Protein 1PGJ (pdb70)

CATH classification: 3.40.50.720 (+2 more: 1.10.1040.10, 1.20.5.320)

Solvent-accessible surface area: 32936 Å² total; per-residue (Å²): 105,6,31,0,0,0,4,3,6,31,60,25,0,19,29,1,0,19,0,4,0,84,79,50,45,94,0,0,0,26,1,160,78,97,69,87,0,91,120,16,59,167,86,29,72,106,24,137,32,33,66,30,9,91,29,26,96,56,12,114,30,0,2,74,19,6,86,131,34,27,9,0,3,0,11,17,98,43,34,85,44,3,48,61,17,5,98,94,0,60,171,37,14,67,131,25,1,0,0,0,1,12,9,58,11,30,7,112,47,1,21,96,4,12,140,84,0,97,96,57,32,7,64,6,0,0,1,3,8,5,2,10,62,32,0,0,63,79,3,0,0,2,0,0,0,6,40,130,60,0,20,111,75,0,95,74,8,4,43,34,1,5,14,100,9,144,72,52,105,36,1,8,29,38,2,9,52,25,4,0,0,7,0,0,21,1,0,0,17,2,2,14,14,0,5,1,4,0,2,0,0,1,3,10,0,0,50,41,2,34,2,62,2,46,59,1,0,38,0,5,68,40,3,66,89,107,73,41,5,102,23,15,3,0,32,0,0,18,19,0,1,98,10,99,18,203,107,56,37,44,1,0,75,30,0,42,1,75,2,21,62,151,11,13,2,32,63,0,0,21,13,1,2,86,41,18,3,2,1,0,0,2,1,2,2,8,0,0,14,13,0,0,98,41,20,108,23,0,87,38,0,18,84,72,1,89,52,8,15,134,15,85,29,73,109,4,216,59,71,46,32,67,0,86,28,2,99,48,0,32,37,0,0,13,5,0,10,2,0,0,13,0,0,0,1,15,0,2,36,42,0,29,136,90,72,119,20,62,21,80,14,29,32,1,0,3,6,0,42,17,3,0,6,1,23,19,80,8,0,112,35,0,5,93,16,0,91,189,88,64,127,28,28,0,0,1,9,48,6,53,98,73,0,90,87,3,4,58,48,0,4,48,1,8,10,43,0,18,18,78,6,84,19,3,7,0,0,0,12,4,0,12,14,1,0,10,0,1,5,23,59,54,6,74,0,0,11,4,2,6,0,0,30,0,15,20,17,66,66,8,4,60,25,84,78,141,137,45,177,40,53,47,146,40,92,127,50,98,115,29,43,1,0,0,6,5,10,28,70,55,0,23,25,1,0,17,0,4,0,78,82,47,41,82,0,0,0,24,9,195,73,100,69,74,0,94,87,12,53,143,72,40,72,112,22,136,26,25,78,26,14,113,16,13,126,48,11,119,20,0,4,69,24,3,128,129,43,12,19,0,2,0,14,33,122,52,37,85,46,1,50,54,12,14,105,94,0,103,181,35,13,98,194,26,3,0,0,0,1,8,13,67,10,32,7,98,55,3,19,92,12,9,121,106,5,88,98,43,34,12,55,4,0,0,2,6,9,4,3,6,67,33,0,0,60,96,5,0,0,3,0,0,0,8,38,129,54,0,21,97,74,2,86,65,9,2,44,36,2,2,15,111,9,136,91,47,108,36,0,10,28,41,1,13,59,20,3,0,0,7,0,0,14,3,0,0,21,2,1,10,15,0,6,0,4,0,4,0,0,1,5,8,0,0,48,44,2,33,1,65,3,50,54,2,0,43,0,8,72,37,3,74,89,104,52,40,7,95,24,13,5,0,30,0,1,17,16,0,1,98,11,92,21,208,98,55,34,44,0,0,87,40,1,40,2,69,2,26,58,145,12,12,1,35,63,0,0,20,15,0,0,83,40,20,3,3,0,0,0,1,1,2,1,9,0,0,13,16,0,0,99,47,17,100,22,0,90,37,0,17,86,71,1,88,45,10,11,122,20,90,36,69,105,10,197,58,68,46,38,90,0,88,29,2,100,48,2,20,17,0,0,10,3,0,10,1,0,0,10,0,0,0,1,14,0,0,44,38,0,31,126,82,63,123,19,71,24,83,15,24,30,0,0,3,6,0,32,16,2,0,4,1,28,20,73,9,1,97,29,0,5,89,16,1,82,171,76,69,132,19,29,0,1,1,12,51,9,47,104,68,0,105,80,2,5,61,36,0,3,51,2,7,11,32,0,19,10,69,5,76,23,3,7,2,0,0,11,3,0,8,11,2,1,6,0,0,6,26,61,55,5,58,0,0,6,3,3,5,0,0,22,0,14,17,15,60,55,7,3,41,28,77,89,111,142,51,128,39,54,61,148,45,89,134,50,102

Sequence (956 aa):
SMDVGVVGLGVMGANLALNIAEKGFKVAVFNRTYSKSEEFMKANASAPFAGNLKAFETMEAFAASLKKPRKALILVQAGAATDSTIEQLKKVFEKGDILVDTGNAHFKDQGRRAQQLEAAGLRFLGMGISGGEEGARKGPAFFPGGTLSVWEEIRPIVEAAAAKADDGRPCVTMNGSGGAGSCVKMYHNSGEYAILQIWGEVFDILRAMGLNNDEVAAVLEDWKSKNFLKSYMLDISIAAARAKDKDGSYLTEHVMDRIGSKGTGLWSAQEALEIGVPAPSLNMAVVSRQFTMYKTERQANASNAPGITQSPGYTLKNKSPSGPEIKQLYDSVCIAIISCYAQMFQCLREMDKVHNFGLNLPATIATFRAGCILQGYLLKPMTEAFEKNPNISNLMCAFQTEIRAGLQNYRDMVALITSKLEVSIPVLSASLNYVTAMFTPTLKYGQLVSLQRDVFGRHGYERVDKDGRESFQWPELQSMDVGVVGLGVMGANLALNIAEKGFKVAVFNRTYSKSEEFMKANASAPFAGNLKAFETMEAFAASLKKPRKALILVQAGAATDSTIEQLKKVFEKGDILVDTGNAHFKDQGRRAQQLEAAGLRFLGMGISGGEEGARKGPAFFPGGTLSVWEEIRPIVEAAAAKADDGRPCVTMNGSGGAGSCVKMYHNSGEYAILQIWGEVFDILRAMGLNNDEVAAVLEDWKSKNFLKSYMLDISIAAARAKDKDGSYLTEHVMDRIGSKGTGLWSAQEALEIGVPAPSLNMAVVSRQFTMYKTERQANASNAPGITQSPGYTLKNKSPSGPEIKQLYDSVCIAIISCYAQMFQCLREMDKVHNFGLNLPATIATFRAGCILQGYLLKPMTEAFEKNPNISNLMCAFQTEIRAGLQNYRDMVALITSKLEVSIPVLSASLNYVTAMFTPTLKYGQLVSLQRDVFGRHGYERVDKDGRESFQWPELQ

InterPro domains:
  IPR006113 6-phosphogluconate dehydrogenase, decarboxylating [PIRSF000109] (3-475)
  IPR006113 6-phosphogluconate dehydrogenase, decarboxylating [TIGR00873] (4-473)
  IPR006114 6-phosphogluconate dehydrogenase, C-terminal [PF00393] (182-475)
  IPR006114 6-phosphogluconate dehydrogenase, C-terminal [SM01350] (182-476)
  IPR006115 6-phosphogluconate dehydrogenase, NADP-binding [PF03446] (4-174)
  IPR006183 6-phosphogluconate dehydrogenase [PR00076] (3-26)
  IPR006183 6-phosphogluconate dehydrogenase [PR00076] (69-98)
  IPR006183 6-phosphogluconate dehydrogenase [PR00076] (122-147)
  IPR006183 6-phosphogluconate dehydrogenase [PR00076] (171-199)
  IPR006183 6-phosphogluconate dehydrogenase [PR00076] (252-279)
  IPR006183 6-phosphogluconate dehydrogenase [PR00076] (365-387)
  IPR006183 6-phosphogluconate dehydrogenase [PTHR11811] (3-477)
  IPR006184 6-phosphogluconate-binding site [PS00461] (256-268)
  IPR008927 6-phosphogluconate dehydrogenase-like, C-terminal domain superfamily [SSF48179] (180-477)
  IPR013328 6-phosphogluconate dehydrogenase, domain 2 [G3DSA:1.10.1040.10] (188-445)
  IPR036291 NAD(P)-binding domain superfamily [SSF51735] (2-177)

Nearest PDB structures (foldseek):
  1pgj-assembly1_B  TM=1.001E+00  e=1.246E-77  Trypanosoma brucei
  8c79-assembly1_B  TM=9.923E-01  e=5.816E-63  Leishmania donovani
  6fqy-assembly1_B  TM=9.469E-01  e=2.218E-35  Plasmodium falciparum 3D7
  6xeq-assembly1_D  TM=8.151E-01  e=5.869E-15  Gluconobacter oxydans
  6xeq-assembly1_B  TM=8.117E-01  e=4.795E-15  Gluconobacter oxydans

Radius of gyration: 29.8 Å; Cα contacts (8 Å, |Δi|>4): 1926; chains: 2; bounding box: 83×83×63 Å

B-factor: mean 26.53, std 13.76, range [2.0, 79.28]

Secondary structure (DSSP, 8-state):
-BSEEEE--SHHHHHHHHHHHHTT--EEEE-SSHHHHHHHHHHTTTSTTGGGEEE-S-HHHHHHHBPSSPEEEE----SHHHHHHHHHHHHH--TT-EEEE-----HHHHHHHHHHHHTTT-EEEEEEEESHHHHHHH--EEEEEE-HHHHHHHHHHHHHHS-B-TTS-BS-----STTHHHHHHHHHHHHHHHHHHHHHHHHHHHHHTT--HHHHHHHHHHHHHTSTT-BHHHHHHHHHHH-B-TTSSBGGGGB-------SHHHHHHHHHHHHT---HHHHHHHHHHHHHHTHHHHHHHHHHSTTTT-------S--STTSHHHHHHHHHHHHHHHHHHHHHHHHHHHHHHHH-----HHHHHHTTSSSSTT-BTTHHHHHHHHHH-TT-S-TTGGGHHHHHHHHHHHHHHHHHHHHH-----HHHHHHHHHHHHHT-S--THHHHHHHHHHHHH---EEBSSSSSEE---PPP--/-BSEEEE--SHHHHHHHHHHHHTT--EEEE-SSHHHHHHHHHHTTTSTTGGGEEE-S-HHHHHHHBPSSPEEEE-S-TTHHHHHHHHHHHHH--TT-EEEE-S---HHHHHHHHHHHHTTT-EEEEEEEESHHHHHHH--EEEEEE-HHHHHHHHHHHHHHS-B-TTS-BS-----STTHHHHHHHHHHHHHHHHHHHHHHHHHHHHHTT--HHHHHHHHHHHHHT-TT-BHHHHHHHHHHH-B-TTSSBGGGGB-------SHHHHHHHHHHHHT---HHHHHHHHHHHHHHTHHHHHHHHHHSTTTT-------S--STT-HHHHHHHHHHHHHHHHHHHHHHHHHHHHHHHHT----HHHHHHTTSSSSTT-BTTHHHHHHHHHH-TT-S-GGGGGHHHHHHHHHHHHHHHHHHHHH-----HHHHHHHHHHHHHT-S--THHHHHHHHHHHHH---EEBSSSSSEE--------

Organism: Trypanosoma brucei brucei (NCBI:txid5702)

Foldseek 3Di:
DFAAEEEADDLQRLLLVLLLLVLPGQYEYYYPPLVVVVVSCVVCVPPPRSVSYHYDDALLVSCVVHDPQYHYEYPHADDVVSVVVVVSNLVSHDQAHEYEYLHQDDLVVQLVVQVVVVVSRYHYKYKHWFQTNVLSNQAAAMFIAADPVVCVSCVVSNQSRHDAFPVRGGLYDYFFHRSSRSLLNLLLVLLVLLLLLLLVQLVVLLVLQPDALVLSLQLLVVLCVVALFPALSSVVSSVQSVDADPVGHRPVVVDQQADDDDPSLVVLLVVCVVLPPDQQSSNLSVVVNVVRNVVVVVVVVCVVPPCPLDAQGHHDPDSHSPDPLNVLSSLLSSQLSQLSVFSSVVSSVSVCVVVVRVGDVLSNLVSQQDNHRNHGDVSVVQSVVCVVPVVDPISCVSVVPSCVVNLVSNVVNVVCCVRGGSDDRSSSVSSNCSVVVVVDPDDVVCVVVQLVCCVPVVPFHADPPDGDGDGDDDDDDD/DFAAEEEDCDLQRLQLQLLQLVLPGQYEYEYDPLVVVVVSCVVCVVPPRSVSYHYDDAVLVSLVPYDPLYEYEYADEDDPVVVVVVVRNLVNHDAAHEYEYAHQDDLVVQLVVQVVVVVSRYGYKDKYWFQTSVLSNQAAAIQIAADVVVCVVCVVSNQSSHDAFDVRGGLYDHFFHGSSSSLLVLLVVLLVLLLLLLLVVLVVVLVLQPDALVLVLQLLVVLVVVALFPAPSSVVSSVQSPDADPVGHRPVVVDQQADDDDPSLVVLLVVCVVLPPDQQSSNLSVVVNVVRNVVVVVVVVCVVPPCPLPFQTHHDPDSHSVGPLVVLSSLLSSLLSQLSVQSSLVSSVSVCVVVVRVGDVLSNLQSQCDRHRGHGDVSVLLSVQCVVPVVDPISVVSVVPSCVVSLVSNVVSVVVCVRGNSDDRSSSVSSNCSVVVVVDPDDVVCVVVQLVCCVPVVPFHADPPDGDTHGDDDDDDD

Structure (mmCIF, N/CA/C/O backbone):
data_1PGJ
#
_entry.id   1PGJ
#
_cell.length_a   135.130
_cell.length_b   135.130
_cell.length_c   116.740
_cell.angle_alpha   90.00
_cell.angle_beta   90.00
_cell.angle_gamma   120.00
#
_symmetry.space_group_name_H-M   'P 31 2 1'
#
loop_
_entity.id
_entity.type
_entity.pdbx_description
1 polymer '6-PHOSPHOGLUCONATE DEHYDROGENASE'
2 non-polymer 'SULFATE ION'
3 water water
#
loop_
_atom_site.group_PDB
_atom_site.id
_atom_site.type_symbol
_atom_site.label_atom_id
_atom_site.label_alt_id
_atom_site.label_comp_id
_atom_site.label_asym_id
_atom_site.label_entity_id
_atom_site.label_seq_id
_atom_site.pdbx_PDB_ins_code
_atom_site.Cartn_x
_atom_site.Cartn_y
_atom_site.Cartn_z
_atom_site.occupancy
_atom_site.B_iso_or_equiv
_atom_site.auth_seq_id
_atom_site.auth_comp_id
_atom_site.auth_asym_id
_atom_site.auth_atom_id
_atom_site.pdbx_PDB_model_num
ATOM 1 N N . SER A 1 1 ? 38.999 24.144 69.245 1.00 44.65 1 SER A N 1
ATOM 2 C CA . SER A 1 1 ? 38.338 23.025 68.497 1.00 45.50 1 SER A CA 1
ATOM 3 C C . SER A 1 1 ? 39.348 21.934 68.129 1.00 44.57 1 SER A C 1
ATOM 4 O O . SER A 1 1 ? 40.352 22.201 67.448 1.00 44.03 1 SER A O 1
ATOM 7 N N . MET A 1 2 ? 39.094 20.725 68.628 1.00 39.86 2 MET A N 1
ATOM 8 C CA . MET A 1 2 ? 39.953 19.565 68.393 1.00 37.58 2 MET A CA 1
ATOM 9 C C . MET A 1 2 ? 39.887 19.027 66.961 1.00 35.92 2 MET A C 1
ATOM 10 O O . MET A 1 2 ? 38.802 18.956 66.360 1.00 32.79 2 MET A O 1
ATOM 15 N N . ASP A 1 3 ? 41.050 18.665 66.416 1.00 33.40 3 ASP A N 1
ATOM 16 C CA . ASP A 1 3 ? 41.136 18.142 65.040 1.00 32.86 3 ASP A CA 1
ATOM 17 C C . ASP A 1 3 ? 40.600 16.713 64.935 1.00 28.79 3 ASP A C 1
ATOM 18 O O . ASP A 1 3 ? 39.965 16.348 63.938 1.00 17.84 3 ASP A O 1
ATOM 23 N N . VAL A 1 4 ? 40.856 15.932 65.990 1.00 26.64 4 VAL A N 1
ATOM 24 C CA . VAL A 1 4 ? 40.436 14.538 66.051 1.00 24.84 4 VAL A CA 1
ATOM 25 C C . VAL A 1 4 ? 40.186 14.103 67.504 1.00 20.97 4 VAL A C 1
ATOM 26 O O . VAL A 1 4 ? 40.727 14.688 68.432 1.00 16.31 4 VAL A O 1
ATOM 30 N N . GLY A 1 5 ? 39.327 13.102 67.663 1.00 20.86 5 GLY A N 1
ATOM 31 C CA . GLY A 1 5 ? 39.008 12.542 68.958 1.00 19.86 5 GLY A CA 1
ATOM 32 C C . GLY A 1 5 ? 39.443 11.081 68.985 1.00 22.31 5 GLY A C 1
ATOM 33 O O . GLY A 1 5 ? 39.296 10.347 68.011 1.00 19.80 5 GLY A O 1
ATOM 34 N N . VAL A 1 6 ? 40.000 10.635 70.092 1.00 23.62 6 VAL A N 1
ATOM 35 C CA . VAL A 1 6 ? 40.437 9.262 70.160 1.00 29.23 6 VAL A CA 1
ATOM 36 C C . VAL A 1 6 ? 39.691 8.612 71.289 1.00 32.93 6 VAL A C 1
ATOM 37 O O . VAL A 1 6 ? 39.748 9.104 72.423 1.00 36.95 6 VAL A O 1
ATOM 41 N N . VAL A 1 7 ? 38.982 7.520 70.984 1.00 32.83 7 VAL A N 1
ATOM 42 C CA . VAL A 1 7 ? 38.201 6.804 72.000 1.00 29.32 7 VAL A CA 1
ATOM 43 C C . VAL A 1 7 ? 38.840 5.492 72.433 1.00 29.77 7 VAL A C 1
ATOM 44 O O . VAL A 1 7 ? 39.068 4.600 71.604 1.00 29.72 7 VAL A O 1
ATOM 48 N N . GLY A 1 8 ? 39.141 5.394 73.724 1.00 26.71 8 GLY A N 1
ATOM 49 C CA . GLY A 1 8 ? 39.737 4.181 74.267 1.00 36.94 8 GLY A CA 1
ATOM 50 C C . GLY A 1 8 ? 41.237 4.226 74.539 1.00 39.55 8 GLY A C 1
ATOM 51 O O . GLY A 1 8 ? 42.042 4.021 73.628 1.00 41.59 8 GLY A O 1
ATOM 52 N N . LEU A 1 9 ? 41.603 4.395 75.809 1.00 38.22 9 LEU A N 1
ATOM 53 C CA . LEU A 1 9 ? 42.996 4.493 76.223 1.00 37.55 9 LEU A CA 1
ATOM 54 C C . LEU A 1 9 ? 43.678 3.172 76.594 1.00 39.84 9 LEU A C 1
ATOM 55 O O . LEU A 1 9 ? 44.074 2.967 77.753 1.00 33.24 9 LEU A O 1
ATOM 60 N N . GLY A 1 10 ? 43.851 2.300 75.597 1.00 42.44 10 GLY A N 1
ATOM 61 C CA . GLY A 1 10 ? 44.494 1.013 75.832 1.00 43.75 10 GLY A CA 1
ATOM 62 C C . GLY A 1 10 ? 45.986 1.030 75.559 1.00 42.41 10 GLY A C 1
ATOM 63 O O . GLY A 1 10 ? 46.643 2.043 75.769 1.00 41.96 10 GLY A O 1
ATOM 64 N N . VAL A 1 11 ? 46.534 -0.107 75.136 1.00 44.12 11 VAL A N 1
ATOM 65 C CA . VAL A 1 11 ? 47.958 -0.180 74.792 1.00 43.09 11 VAL A CA 1
ATOM 66 C C . VAL A 1 11 ? 48.155 0.755 73.598 1.00 41.22 11 VAL A C 1
ATOM 67 O O . VAL A 1 11 ? 49.030 1.627 73.611 1.00 40.04 11 VAL A O 1
ATOM 71 N N . MET A 1 12 ? 47.283 0.590 72.600 1.00 35.83 12 MET A N 1
ATOM 72 C CA . MET A 1 12 ? 47.318 1.373 71.375 1.00 33.84 12 MET A CA 1
ATOM 73 C C . MET A 1 12 ? 46.734 2.785 71.523 1.00 31.80 12 MET A C 1
ATOM 74 O O . MET A 1 12 ? 47.416 3.780 71.281 1.00 36.24 12 MET A O 1
ATOM 79 N N . GLY A 1 13 ? 45.478 2.871 71.924 1.00 27.85 13 GLY A N 1
ATOM 80 C CA . GLY A 1 13 ? 44.836 4.162 72.063 1.00 28.18 13 GLY A CA 1
ATOM 81 C C . GLY A 1 13 ? 45.628 5.303 72.677 1.00 28.65 13 GLY A C 1
ATOM 82 O O . GLY A 1 13 ? 45.634 6.407 72.146 1.00 34.20 13 GLY A O 1
ATOM 83 N N . ALA A 1 14 ? 46.276 5.079 73.808 1.00 27.61 14 ALA A N 1
ATOM 84 C CA . ALA A 1 14 ? 47.037 6.162 74.416 1.00 28.93 14 ALA A CA 1
ATOM 85 C C . ALA A 1 14 ? 48.291 6.558 73.607 1.00 30.46 14 ALA A C 1
ATOM 86 O O . ALA A 1 14 ? 48.551 7.755 73.417 1.00 30.76 14 ALA A O 1
ATOM 88 N N . ASN A 1 15 ? 49.056 5.559 73.145 1.00 28.30 15 ASN A N 1
ATOM 89 C CA . ASN A 1 15 ? 50.277 5.787 72.390 1.00 27.72 15 ASN A CA 1
ATOM 90 C C . ASN A 1 15 ? 49.935 6.485 71.092 1.00 30.61 15 ASN A C 1
ATOM 91 O O . ASN A 1 15 ? 50.602 7.452 70.698 1.00 31.42 15 ASN A O 1
ATOM 96 N N . LEU A 1 16 ? 48.903 5.982 70.415 1.00 28.07 16 LEU A N 1
ATOM 97 C CA . LEU A 1 16 ? 48.472 6.568 69.155 1.00 24.62 16 LEU A CA 1
ATOM 98 C C . LEU A 1 16 ? 48.178 8.038 69.384 1.00 22.77 16 LEU A C 1
ATOM 99 O O . LEU A 1 16 ? 48.770 8.890 68.747 1.00 30.20 16 LEU A O 1
ATOM 104 N N . ALA A 1 17 ? 47.268 8.339 70.285 1.00 17.29 17 ALA A N 1
ATOM 105 C CA . ALA A 1 17 ? 46.943 9.724 70.579 1.00 24.62 17 ALA A CA 1
ATOM 106 C C . ALA A 1 17 ? 48.210 10.626 70.664 1.00 27.10 17 ALA A C 1
ATOM 107 O O . ALA A 1 17 ? 48.306 11.650 69.949 1.00 21.88 17 ALA A O 1
ATOM 109 N N . LEU A 1 18 ? 49.161 10.236 71.533 1.00 25.42 18 LEU A N 1
ATOM 110 C CA . LEU A 1 18 ? 50.436 10.955 71.727 1.00 22.32 18 LEU A CA 1
ATOM 111 C C . LEU A 1 18 ? 51.075 11.193 70.362 1.00 22.11 18 LEU A C 1
ATOM 112 O O . LEU A 1 18 ? 51.318 12.327 69.981 1.00 23.13 18 LEU A O 1
ATOM 117 N N . ASN A 1 19 ? 51.303 10.112 69.627 1.00 18.49 19 ASN A N 1
ATOM 118 C CA . ASN A 1 19 ? 51.865 10.149 68.282 1.00 17.42 19 ASN A CA 1
ATOM 119 C C . ASN A 1 19 ? 51.204 11.300 67.487 1.00 18.82 19 ASN A C 1
ATOM 120 O O . ASN A 1 19 ? 51.870 12.257 67.050 1.00 17.44 19 ASN A O 1
ATOM 125 N N . ILE A 1 20 ? 49.880 11.259 67.395 1.00 18.92 20 ILE A N 1
ATOM 126 C CA . ILE A 1 20 ? 49.144 12.278 66.663 1.00 17.97 20 ILE A CA 1
ATOM 127 C C . ILE A 1 20 ? 49.278 13.645 67.350 1.00 20.41 20 ILE A C 1
ATOM 128 O O . ILE A 1 20 ? 49.286 14.682 66.686 1.00 21.79 20 ILE A O 1
ATOM 133 N N . ALA A 1 21 ? 49.408 13.658 68.670 1.00 18.78 21 ALA A N 1
ATOM 134 C CA . ALA A 1 21 ? 49.555 14.925 69.372 1.00 20.03 21 ALA A CA 1
ATOM 135 C C . ALA A 1 21 ? 50.897 15.578 68.978 1.00 20.35 21 ALA A C 1
ATOM 136 O O . ALA A 1 21 ? 50.982 16.747 68.551 1.00 13.20 21 ALA A O 1
ATOM 138 N N . GLU A 1 22 ? 51.939 14.763 69.052 1.00 21.01 22 GLU A N 1
ATOM 139 C CA . GLU A 1 22 ? 53.296 15.174 68.750 1.00 18.26 22 GLU A CA 1
ATOM 140 C C . GLU A 1 22 ? 53.451 15.611 67.319 1.00 17.72 22 GLU A C 1
ATOM 141 O O . GLU A 1 22 ? 54.405 16.318 66.987 1.00 16.51 22 GLU A O 1
ATOM 147 N N . LYS A 1 23 ? 52.562 15.112 66.464 1.00 19.81 23 LYS A N 1
ATOM 148 C CA . LYS A 1 23 ? 52.575 15.471 65.049 1.00 24.22 23 LYS A CA 1
ATOM 149 C C . LYS A 1 23 ? 51.933 16.857 64.906 1.00 26.15 23 LYS A C 1
ATOM 150 O O . LYS A 1 23 ? 51.861 17.427 63.812 1.00 21.30 23 LYS A O 1
ATOM 156 N N . GLY A 1 24 ? 51.457 17.381 66.034 1.00 30.17 24 GLY A N 1
ATOM 157 C CA . GLY A 1 24 ? 50.866 18.705 66.053 1.00 34.34 24 GLY A CA 1
ATOM 158 C C . GLY A 1 24 ? 49.360 18.895 65.989 1.00 34.07 24 GLY A C 1
ATOM 159 O O . GLY A 1 24 ? 48.913 20.044 65.963 1.00 37.35 24 GLY A O 1
ATOM 160 N N . PHE A 1 25 ? 48.574 17.819 65.983 1.00 30.98 25 PHE A N 1
ATOM 161 C CA . PHE A 1 25 ? 47.117 17.963 65.924 1.00 26.18 25 PHE A CA 1
ATOM 162 C C . PHE A 1 25 ? 46.524 17.947 67.317 1.00 25.39 25 PHE A C 1
ATOM 163 O O . PHE A 1 25 ? 47.015 17.235 68.186 1.00 27.23 25 PHE A O 1
ATOM 171 N N . LYS A 1 26 ? 45.474 18.738 67.520 1.00 27.49 26 LYS A N 1
ATOM 172 C CA . LYS A 1 26 ? 44.776 18.805 68.803 1.00 27.28 26 LYS A CA 1
ATOM 173 C C . LYS A 1 26 ? 43.805 17.625 68.828 1.00 25.72 26 LYS A C 1
ATOM 174 O O . LYS A 1 26 ? 42.907 17.498 67.968 1.00 24.06 26 LYS A O 1
ATOM 180 N N . VAL A 1 27 ? 44.006 16.751 69.802 1.00 22.54 27 VAL A N 1
ATOM 181 C CA . VAL A 1 27 ? 43.207 15.561 69.914 1.00 24.50 27 VAL A CA 1
ATOM 182 C C . VAL A 1 27 ? 42.407 15.425 71.222 1.00 28.06 27 VAL A C 1
ATOM 183 O O . VAL A 1 27 ? 42.967 15.358 72.339 1.00 30.35 27 VAL A O 1
ATOM 187 N N . ALA A 1 28 ? 41.084 15.437 71.085 1.00 30.15 28 ALA A N 1
ATOM 188 C CA . ALA A 1 28 ? 40.190 15.238 72.226 1.00 32.69 28 ALA A CA 1
ATOM 189 C C . ALA A 1 28 ? 40.343 13.752 72.586 1.00 34.23 28 ALA A C 1
ATOM 190 O O . ALA A 1 28 ? 40.472 12.903 71.704 1.00 38.19 28 ALA A O 1
ATOM 192 N N . VAL A 1 29 ? 40.367 13.414 73.859 1.00 37.45 29 VAL A N 1
ATOM 193 C CA . VAL A 1 29 ? 40.521 12.010 74.195 1.00 40.72 29 VAL A CA 1
ATOM 194 C C . VAL A 1 29 ? 39.334 11.556 75.036 1.00 41.97 29 VAL A C 1
ATOM 195 O O . VAL A 1 29 ? 38.659 12.392 75.638 1.00 41.10 29 VAL A O 1
ATOM 199 N N . PHE A 1 30 ? 39.033 10.258 75.019 1.00 40.76 30 PHE A N 1
ATOM 200 C CA . PHE A 1 30 ? 37.919 9.740 75.800 1.00 41.66 30 PHE A CA 1
ATOM 201 C C . PHE A 1 30 ? 38.029 8.264 76.129 1.00 43.17 30 PHE A C 1
ATOM 202 O O . PHE A 1 30 ? 38.307 7.436 75.261 1.00 45.48 30 PHE A O 1
ATOM 210 N N . ASN A 1 31 ? 37.773 7.955 77.396 1.00 44.06 31 ASN A N 1
ATOM 211 C CA . ASN A 1 31 ? 37.808 6.600 77.915 1.00 44.67 31 ASN A CA 1
ATOM 212 C C . ASN A 1 31 ? 36.520 6.319 78.694 1.00 48.29 31 ASN A C 1
ATOM 213 O O . ASN A 1 31 ? 35.813 7.258 79.095 1.00 48.64 31 ASN A O 1
ATOM 218 N N . ARG A 1 32 ? 36.213 5.028 78.854 1.00 49.66 32 ARG A N 1
ATOM 219 C CA . ARG A 1 32 ? 35.028 4.541 79.577 1.00 54.03 32 ARG A CA 1
ATOM 220 C C . ARG A 1 32 ? 35.124 4.975 81.060 1.00 55.70 32 ARG A C 1
ATOM 221 O O . ARG A 1 32 ? 34.241 5.648 81.624 1.00 54.12 32 ARG A O 1
ATOM 229 N N . THR A 1 33 ? 36.202 4.538 81.692 1.00 56.36 33 THR A N 1
ATOM 230 C CA . THR A 1 33 ? 36.475 4.873 83.071 1.00 54.89 33 THR A CA 1
ATOM 231 C C . THR A 1 33 ? 37.268 6.201 83.011 1.00 53.36 33 THR A C 1
ATOM 232 O O . THR A 1 33 ? 38.452 6.213 82.665 1.00 52.16 33 THR A O 1
ATOM 236 N N . TYR A 1 34 ? 36.594 7.320 83.249 1.00 51.53 34 TYR A N 1
ATOM 237 C CA . TYR A 1 34 ? 37.241 8.636 83.232 1.00 51.46 34 TYR A CA 1
ATOM 238 C C . TYR A 1 34 ? 38.546 8.658 84.036 1.00 52.22 34 TYR A C 1
ATOM 239 O O . TYR A 1 34 ? 39.482 9.366 83.674 1.00 51.82 34 TYR A O 1
ATOM 248 N N . SER A 1 35 ? 38.591 7.895 85.130 1.00 52.69 35 SER A N 1
ATOM 249 C CA . SER A 1 35 ? 39.777 7.797 85.983 1.00 51.65 35 SER A CA 1
ATOM 250 C C . SER A 1 35 ? 41.035 7.568 85.151 1.00 52.55 35 SER A C 1
ATOM 251 O O . SER A 1 35 ? 42.025 8.282 85.307 1.00 55.21 35 SER A O 1
ATOM 254 N N . LYS A 1 36 ? 40.985 6.580 84.258 1.00 52.03 36 LYS A N 1
ATOM 255 C CA . LYS A 1 36 ? 42.116 6.253 83.388 1.00 51.86 36 LYS A CA 1
ATOM 256 C C . LYS A 1 36 ? 42.561 7.495 82.614 1.00 50.89 36 LYS A C 1
ATOM 257 O O . LYS A 1 36 ? 43.756 7.754 82.500 1.00 49.29 36 LYS A O 1
ATOM 263 N N . SER A 1 37 ? 41.598 8.276 82.122 1.00 49.94 37 SER A N 1
ATOM 264 C CA . SER A 1 37 ? 41.908 9.495 81.391 1.00 51.09 37 SER A CA 1
ATOM 265 C C . SER A 1 37 ? 42.814 10.365 82.262 1.00 54.23 37 SER A C 1
ATOM 266 O O . SER A 1 37 ? 43.768 10.981 81.759 1.00 56.96 37 SER A O 1
ATOM 269 N N . GLU A 1 38 ? 42.522 10.391 83.568 1.00 56.40 38 GLU A N 1
ATOM 270 C CA . GLU A 1 38 ? 43.296 11.169 84.547 1.00 56.20 38 GLU A CA 1
ATOM 271 C C . GLU A 1 38 ? 44.725 10.630 84.582 1.00 54.41 38 GLU A C 1
ATOM 272 O O . GLU A 1 38 ? 45.672 11.354 84.261 1.00 53.17 38 GLU A O 1
ATOM 278 N N . GLU A 1 39 ? 44.872 9.354 84.940 1.00 53.79 39 GLU A N 1
ATOM 279 C CA . GLU A 1 39 ? 46.190 8.715 85.006 1.00 53.13 39 GLU A CA 1
ATOM 280 C C . GLU A 1 39 ? 46.959 9.004 83.707 1.00 49.85 39 GLU A C 1
ATOM 281 O O . GLU A 1 39 ? 48.156 9.301 83.735 1.00 50.98 39 GLU A O 1
ATOM 287 N N . PHE A 1 40 ? 46.242 8.968 82.586 1.00 45.11 40 PHE A N 1
ATOM 288 C CA . PHE A 1 40 ? 46.818 9.224 81.278 1.00 39.42 40 PHE A CA 1
ATOM 289 C C . PHE A 1 40 ? 47.373 10.645 81.213 1.00 36.79 40 PHE A C 1
ATOM 290 O O . PHE A 1 40 ? 48.562 10.830 80.967 1.00 34.79 40 PHE A O 1
ATOM 298 N N . MET A 1 41 ? 46.511 11.639 81.407 1.00 34.91 41 MET A N 1
ATOM 299 C CA . MET A 1 41 ? 46.925 13.031 81.390 1.00 37.11 41 MET A CA 1
ATOM 300 C C . MET A 1 41 ? 48.093 13.255 82.339 1.00 41.89 41 MET A C 1
ATOM 301 O O . MET A 1 41 ? 48.986 14.058 82.064 1.00 42.99 41 MET A O 1
ATOM 306 N N . LYS A 1 42 ? 48.088 12.516 83.444 1.00 45.08 42 LYS A N 1
ATOM 307 C CA . LYS A 1 42 ? 49.125 12.609 84.460 1.00 47.67 42 LYS A CA 1
ATOM 308 C C . LYS A 1 42 ? 50.477 12.248 83.877 1.00 47.42 42 LYS A C 1
ATOM 309 O O . LYS A 1 42 ? 51.317 13.122 83.674 1.00 49.60 42 LYS A O 1
ATOM 315 N N . ALA A 1 43 ? 50.673 10.975 83.550 1.00 47.21 43 ALA A N 1
ATOM 316 C CA . ALA A 1 43 ? 51.954 10.519 83.005 1.00 48.13 43 ALA A CA 1
ATOM 317 C C . ALA A 1 43 ? 52.453 11.343 81.808 1.00 48.38 43 ALA A C 1
ATOM 318 O O . ALA A 1 43 ? 53.639 11.312 81.485 1.00 49.38 43 ALA A O 1
ATOM 320 N N . ASN A 1 44 ? 51.564 12.116 81.191 1.00 47.59 44 ASN A N 1
ATOM 321 C CA . ASN A 1 44 ? 51.937 12.900 80.024 1.00 49.04 44 ASN A CA 1
ATOM 322 C C . ASN A 1 44 ? 51.730 14.394 80.210 1.00 49.02 44 ASN A C 1
ATOM 323 O O . ASN A 1 44 ? 51.696 15.157 79.244 1.00 49.23 44 ASN A O 1
ATOM 328 N N . ALA A 1 45 ? 51.620 14.816 81.460 1.00 49.45 45 ALA A N 1
ATOM 329 C CA . ALA A 1 45 ? 51.437 16.225 81.774 1.00 49.32 45 ALA A CA 1
ATOM 330 C C . ALA A 1 45 ? 52.620 17.058 81.267 1.00 50.21 45 ALA A C 1
ATOM 331 O O . ALA A 1 45 ? 52.428 18.119 80.655 1.00 49.32 45 ALA A O 1
ATOM 333 N N . SER A 1 46 ? 53.836 16.556 81.502 1.00 50.09 46 SER A N 1
ATOM 334 C CA . SER A 1 46 ? 55.069 17.250 81.112 1.00 49.42 46 SER A CA 1
ATOM 335 C C . SER A 1 46 ? 55.475 17.232 79.630 1.00 49.87 46 SER A C 1
ATOM 336 O O . SER A 1 46 ? 56.375 17.978 79.233 1.00 53.12 46 SER A O 1
ATOM 339 N N . ALA A 1 47 ? 54.878 16.359 78.821 1.00 46.72 47 ALA A N 1
ATOM 340 C CA . ALA A 1 47 ? 55.228 16.314 77.408 1.00 43.26 47 ALA A CA 1
ATOM 341 C C . ALA A 1 47 ? 55.150 17.723 76.829 1.00 42.77 47 ALA A C 1
ATOM 342 O O . ALA A 1 47 ? 54.357 18.543 77.278 1.00 43.28 47 ALA A O 1
ATOM 344 N N . PRO A 1 48 ? 56.027 18.038 75.869 1.00 41.83 48 PRO A N 1
ATOM 345 C CA . PRO A 1 48 ? 56.087 19.346 75.199 1.00 41.14 48 PRO A CA 1
ATOM 346 C C . PRO A 1 48 ? 54.815 19.688 74.426 1.00 39.40 48 PRO A C 1
ATOM 347 O O . PRO A 1 48 ? 54.558 20.852 74.129 1.00 39.89 48 PRO A O 1
ATOM 351 N N . PHE A 1 49 ? 54.043 18.667 74.063 1.00 38.09 49 PHE A N 1
ATOM 352 C CA . PHE A 1 49 ? 52.803 18.853 73.287 1.00 36.30 49 PHE A CA 1
ATOM 353 C C . PHE A 1 49 ? 51.515 18.585 74.095 1.00 33.14 49 PHE A C 1
ATOM 354 O O . PHE A 1 49 ? 50.427 18.432 73.518 1.00 31.54 49 PHE A O 1
ATOM 362 N N . ALA A 1 50 ? 51.635 18.593 75.421 1.00 28.63 50 ALA A N 1
ATOM 363 C CA . ALA A 1 50 ? 50.494 18.369 76.310 1.00 26.87 50 ALA A CA 1
ATOM 364 C C . ALA A 1 50 ? 49.383 19.412 76.139 1.00 23.90 50 ALA A C 1
ATOM 365 O O . ALA A 1 50 ? 48.318 19.294 76.729 1.00 25.14 50 ALA A O 1
ATOM 367 N N . GLY A 1 51 ? 49.647 20.438 75.344 1.00 20.96 51 GLY A N 1
ATOM 368 C CA . GLY A 1 51 ? 48.655 21.455 75.100 1.00 19.10 51 GLY A CA 1
ATOM 369 C C . GLY A 1 51 ? 47.710 21.008 74.013 1.00 20.88 51 GLY A C 1
ATOM 370 O O . GLY A 1 51 ? 46.667 21.618 73.816 1.00 21.45 51 GLY A O 1
ATOM 371 N N . ASN A 1 52 ? 48.081 19.967 73.272 1.00 28.29 52 ASN A N 1
ATOM 372 C CA . ASN A 1 52 ? 47.209 19.446 72.189 1.00 34.08 52 ASN A CA 1
ATOM 373 C C . ASN A 1 52 ? 46.367 18.295 72.705 1.00 36.90 52 ASN A C 1
ATOM 374 O O . ASN A 1 52 ? 45.647 17.665 71.931 1.00 39.81 52 ASN A O 1
ATOM 379 N N . LEU A 1 53 ? 46.485 18.014 74.001 1.00 38.58 53 LEU A N 1
ATOM 380 C CA . LEU A 1 53 ? 45.765 16.918 74.615 1.00 43.99 53 LEU A CA 1
ATOM 381 C C . LEU A 1 53 ? 44.620 17.336 75.538 1.00 49.99 53 LEU A C 1
ATOM 382 O O . LEU A 1 53 ? 44.826 17.622 76.739 1.00 49.61 53 LEU A O 1
ATOM 387 N N . LYS A 1 54 ? 43.410 17.362 74.974 1.00 52.11 54 LYS A N 1
ATOM 388 C CA . LYS A 1 54 ? 42.231 17.726 75.751 1.00 53.29 54 LYS A CA 1
ATOM 389 C C . LYS A 1 54 ? 41.459 16.480 76.197 1.00 52.33 54 LYS A C 1
ATOM 390 O O . LYS A 1 54 ? 40.926 15.743 75.359 1.00 48.84 54 LYS A O 1
ATOM 396 N N . ALA A 1 55 ? 41.504 16.192 77.504 1.00 51.79 55 ALA A N 1
ATOM 397 C CA . ALA A 1 55 ? 40.770 15.050 78.062 1.00 52.16 55 ALA A CA 1
ATOM 398 C C . ALA A 1 55 ? 39.315 15.430 78.382 1.00 51.60 55 ALA A C 1
ATOM 399 O O . ALA A 1 55 ? 39.000 16.590 78.688 1.00 50.48 55 ALA A O 1
ATOM 401 N N . PHE A 1 56 ? 38.425 14.452 78.257 1.00 50.51 56 PHE A N 1
ATOM 402 C CA . PHE A 1 56 ? 37.020 14.688 78.509 1.00 46.33 56 PHE A CA 1
ATOM 403 C C . PHE A 1 56 ? 36.310 13.714 79.418 1.00 43.76 56 PHE A C 1
ATOM 404 O O . PHE A 1 56 ? 36.722 12.584 79.674 1.00 39.38 56 PHE A O 1
ATOM 412 N N . GLU A 1 57 ? 35.182 14.222 79.859 1.00 46.01 57 GLU A N 1
ATOM 413 C CA . GLU A 1 57 ? 34.288 13.626 80.807 1.00 46.60 57 GLU A CA 1
ATOM 414 C C . GLU A 1 57 ? 33.049 12.871 80.256 1.00 44.53 57 GLU A C 1
ATOM 415 O O . GLU A 1 57 ? 32.820 11.700 80.555 1.00 40.98 57 GLU A O 1
ATOM 421 N N . THR A 1 58 ? 32.276 13.583 79.445 1.00 42.27 58 THR A N 1
ATOM 422 C CA . THR A 1 58 ? 31.043 13.118 78.873 1.00 42.66 58 THR A CA 1
ATOM 423 C C . THR A 1 58 ? 31.197 13.100 77.380 1.00 46.41 58 THR A C 1
ATOM 424 O O . THR A 1 58 ? 31.772 14.029 76.803 1.00 49.34 58 THR A O 1
ATOM 428 N N . MET A 1 59 ? 30.581 12.104 76.756 1.00 47.14 59 MET A N 1
ATOM 429 C CA . MET A 1 59 ? 30.605 11.954 75.311 1.00 46.11 59 MET A CA 1
ATOM 430 C C . MET A 1 59 ? 30.098 13.222 74.650 1.00 46.76 59 MET A C 1
ATOM 431 O O . MET A 1 59 ? 30.716 13.746 73.728 1.00 49.13 59 MET A O 1
ATOM 436 N N . GLU A 1 60 ? 28.986 13.730 75.161 1.00 49.58 60 GLU A N 1
ATOM 437 C CA . GLU A 1 60 ? 28.357 14.933 74.627 1.00 50.89 60 GLU A CA 1
ATOM 438 C C . GLU A 1 60 ? 29.258 16.172 74.631 1.00 49.15 60 GLU A C 1
ATOM 439 O O . GLU A 1 60 ? 29.089 17.059 73.798 1.00 51.01 60 GLU A O 1
ATOM 445 N N . ALA A 1 61 ? 30.222 16.221 75.548 1.00 49.07 61 ALA A N 1
ATOM 446 C CA . ALA A 1 61 ? 31.148 17.359 75.637 1.00 47.33 61 ALA A CA 1
ATOM 447 C C . ALA A 1 61 ? 32.285 17.121 74.642 1.00 45.44 61 ALA A C 1
ATOM 448 O O . ALA A 1 61 ? 32.754 18.046 73.953 1.00 45.30 61 ALA A O 1
ATOM 450 N N . PHE A 1 62 ? 32.714 15.858 74.609 1.00 41.24 62 PHE A N 1
ATOM 451 C CA . PHE A 1 62 ? 33.766 15.338 73.754 1.00 37.88 62 PHE A CA 1
ATOM 452 C C . PHE A 1 62 ? 33.361 15.548 72.276 1.00 39.49 62 PHE A C 1
ATOM 453 O O . PHE A 1 62 ? 34.159 15.980 71.427 1.00 38.05 62 PHE A O 1
ATOM 461 N N . ALA A 1 63 ? 32.089 15.320 71.991 1.00 37.85 63 ALA A N 1
ATOM 462 C CA . ALA A 1 63 ? 31.599 15.452 70.632 1.00 38.59 63 ALA A CA 1
ATOM 463 C C . ALA A 1 63 ? 31.532 16.871 70.140 1.00 36.58 63 ALA A C 1
ATOM 464 O O . ALA A 1 63 ? 31.602 17.113 68.939 1.00 37.33 63 ALA A O 1
ATOM 466 N N . ALA A 1 64 ? 31.382 17.818 71.050 1.00 37.05 64 ALA A N 1
ATOM 467 C CA . ALA A 1 64 ? 31.268 19.202 70.615 1.00 40.27 64 ALA A CA 1
ATOM 468 C C . ALA A 1 64 ? 32.605 19.854 70.334 1.00 39.87 64 ALA A C 1
ATOM 469 O O . ALA A 1 64 ? 32.679 20.801 69.545 1.00 35.45 64 ALA A O 1
ATOM 471 N N . SER A 1 65 ? 33.661 19.319 70.945 1.00 40.39 65 SER A N 1
ATOM 472 C CA . SER A 1 65 ? 35.000 19.870 70.750 1.00 40.15 65 SER A CA 1
ATOM 473 C C . SER A 1 65 ? 35.592 19.640 69.348 1.00 38.90 65 SER A C 1
ATOM 474 O O . SER A 1 65 ? 36.453 20.405 68.896 1.00 38.63 65 SER A O 1
ATOM 477 N N . LEU A 1 66 ? 35.113 18.608 68.659 1.00 40.79 66 LEU A N 1
ATOM 478 C CA . LEU A 1 66 ? 35.614 18.248 67.332 1.00 41.98 66 LEU A CA 1
ATOM 479 C C . LEU A 1 66 ? 35.068 19.106 66.186 1.00 41.24 66 LEU A C 1
ATOM 480 O O . LEU A 1 66 ? 33.886 19.435 66.134 1.00 42.38 66 LEU A O 1
ATOM 485 N N . LYS A 1 67 ? 35.957 19.523 65.297 1.00 41.73 67 LYS A N 1
ATOM 486 C CA . LYS A 1 67 ? 35.552 20.321 64.145 1.00 41.95 67 LYS A CA 1
ATOM 487 C C . LYS A 1 67 ? 34.669 19.470 63.235 1.00 38.47 67 LYS A C 1
ATOM 488 O O . LYS A 1 67 ? 35.038 18.375 62.827 1.00 35.32 67 LYS A O 1
ATOM 494 N N . LYS A 1 68 ? 33.458 19.947 63.000 1.00 40.36 68 LYS A N 1
ATOM 495 C CA . LYS A 1 68 ? 32.507 19.264 62.134 1.00 40.31 68 LYS A CA 1
ATOM 496 C C . LYS A 1 68 ? 33.277 19.125 60.805 1.00 39.19 68 LYS A C 1
ATOM 497 O O . LYS A 1 68 ? 33.883 20.088 60.347 1.00 44.16 68 LYS A O 1
ATOM 503 N N . PRO A 1 69 ? 33.336 17.919 60.226 1.00 37.40 69 PRO A N 1
ATOM 504 C CA . PRO A 1 69 ? 32.742 16.674 60.710 1.00 34.57 69 PRO A CA 1
ATOM 505 C C . PRO A 1 69 ? 33.617 16.092 61.790 1.00 28.10 69 PRO A C 1
ATOM 506 O O . PRO A 1 69 ? 34.841 16.105 61.693 1.00 23.94 69 PRO A O 1
ATOM 510 N N . ARG A 1 70 ? 33.002 15.572 62.824 1.00 24.07 70 ARG A N 1
ATOM 511 C CA . ARG A 1 70 ? 33.825 14.970 63.837 1.00 27.53 70 ARG A CA 1
ATOM 512 C C . ARG A 1 70 ? 34.526 13.764 63.185 1.00 23.65 70 ARG A C 1
ATOM 513 O O . ARG A 1 70 ? 34.153 13.294 62.107 1.00 19.42 70 ARG A O 1
ATOM 521 N N . LYS A 1 71 ? 35.538 13.271 63.875 1.00 21.45 71 LYS A N 1
ATOM 522 C CA . LYS A 1 71 ? 36.340 12.157 63.439 1.00 15.07 71 LYS A CA 1
ATOM 523 C C . LYS A 1 71 ? 36.686 11.441 64.729 1.00 15.92 71 LYS A C 1
ATOM 524 O O . LYS A 1 71 ? 37.318 12.018 65.618 1.00 12.64 71 LYS A O 1
ATOM 530 N N . ALA A 1 72 ? 36.220 10.213 64.881 1.00 17.74 72 ALA A N 1
ATOM 531 C CA . ALA A 1 72 ? 36.566 9.474 66.085 1.00 23.42 72 ALA A CA 1
ATOM 532 C C . ALA A 1 72 ? 37.149 8.083 65.809 1.00 24.35 72 ALA A C 1
ATOM 533 O O . ALA A 1 72 ? 36.501 7.222 65.190 1.00 27.72 72 ALA A O 1
ATOM 535 N N . LEU A 1 73 ? 38.399 7.889 66.225 1.00 24.08 73 LEU A N 1
ATOM 536 C CA . LEU A 1 73 ? 39.042 6.597 66.063 1.00 23.29 73 LEU A CA 1
ATOM 537 C C . LEU A 1 73 ? 38.596 5.786 67.268 1.00 21.73 73 LEU A C 1
ATOM 538 O O . LEU A 1 73 ? 38.846 6.163 68.434 1.00 23.29 73 LEU A O 1
ATOM 543 N N . ILE A 1 74 ? 37.877 4.712 67.004 1.00 17.88 74 ILE A N 1
ATOM 544 C CA . ILE A 1 74 ? 37.447 3.886 68.090 1.00 20.97 74 ILE A CA 1
ATOM 545 C C . ILE A 1 74 ? 38.555 2.873 68.313 1.00 23.37 74 ILE A C 1
ATOM 546 O O . ILE A 1 74 ? 38.780 1.958 67.507 1.00 20.24 74 ILE A O 1
ATOM 551 N N . LEU A 1 75 ? 39.295 3.108 69.391 1.00 28.51 75 LEU A N 1
ATOM 552 C CA . LEU A 1 75 ? 40.414 2.263 69.777 1.00 33.28 75 LEU A CA 1
ATOM 553 C C . LEU A 1 75 ? 40.112 1.376 70.966 1.00 34.68 75 LEU A C 1
ATOM 554 O O . LEU A 1 75 ? 40.998 1.044 71.753 1.00 38.70 75 LEU A O 1
ATOM 559 N N . VAL A 1 76 ? 38.852 0.993 71.101 1.00 39.45 76 VAL A N 1
ATOM 560 C CA . VAL A 1 76 ? 38.463 0.122 72.191 1.00 38.46 76 VAL A CA 1
ATOM 561 C C . VAL A 1 76 ? 38.440 -1.276 71.619 1.00 38.76 76 VAL A C 1
ATOM 562 O O . VAL A 1 76 ? 37.604 -1.598 70.763 1.00 34.56 76 VAL A O 1
ATOM 566 N N . GLN A 1 77 ? 39.453 -2.039 72.022 1.00 43.93 77 GLN A N 1
ATOM 567 C CA . GLN A 1 77 ? 39.638 -3.435 71.639 1.00 49.14 77 GLN A CA 1
ATOM 568 C C . GLN A 1 77 ? 38.460 -4.182 72.299 1.00 51.39 77 GLN A C 1
ATOM 569 O O . GLN A 1 77 ? 38.323 -4.231 73.538 1.00 53.41 77 GLN A O 1
ATOM 575 N N . ALA A 1 78 ? 37.560 -4.671 71.456 1.00 47.93 78 ALA A N 1
ATOM 576 C CA . ALA A 1 78 ? 36.379 -5.342 71.926 1.00 42.23 78 ALA A CA 1
ATOM 577 C C . ALA A 1 78 ? 35.711 -6.019 70.747 1.00 44.33 78 ALA A C 1
ATOM 578 O O . ALA A 1 78 ? 36.361 -6.436 69.789 1.00 45.51 78 ALA A O 1
ATOM 580 N N . GLY A 1 79 ? 34.402 -6.163 70.868 1.00 45.16 79 GLY A N 1
ATOM 581 C CA . GLY A 1 79 ? 33.576 -6.742 69.832 1.00 47.78 79 GLY A CA 1
ATOM 582 C C . GLY A 1 79 ? 32.246 -6.134 70.226 1.00 50.17 79 GLY A C 1
ATOM 583 O O . GLY A 1 79 ? 31.606 -5.384 69.482 1.00 49.44 79 GLY A O 1
ATOM 584 N N . ALA A 1 80 ? 31.928 -6.354 71.494 1.00 51.04 80 ALA A N 1
ATOM 585 C CA . ALA A 1 80 ? 30.708 -5.856 72.095 1.00 51.38 80 ALA A CA 1
ATOM 586 C C . ALA A 1 80 ? 30.884 -4.402 72.499 1.00 51.29 80 ALA A C 1
ATOM 587 O O . ALA A 1 80 ? 30.097 -3.538 72.117 1.00 52.55 80 ALA A O 1
ATOM 589 N N . ALA A 1 81 ? 31.940 -4.123 73.253 1.00 51.62 81 ALA A N 1
ATOM 590 C CA . ALA A 1 81 ? 32.170 -2.760 73.709 1.00 50.47 81 ALA A CA 1
ATOM 591 C C . ALA A 1 81 ? 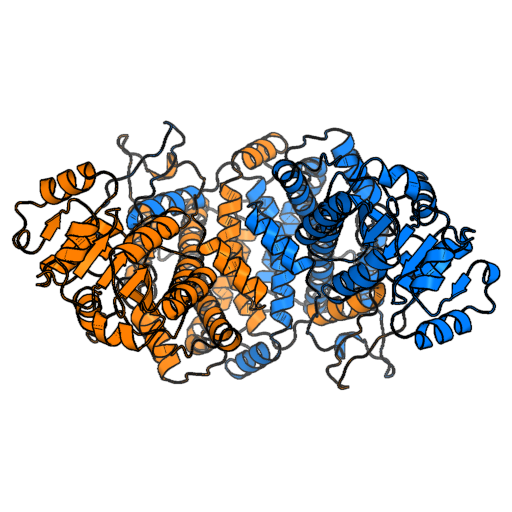32.229 -1.828 72.513 1.00 46.27 81 ALA A C 1
ATOM 592 O O . ALA A 1 81 ? 31.722 -0.722 72.565 1.00 44.44 81 ALA A O 1
ATOM 594 N N . THR A 1 82 ? 32.772 -2.314 71.409 1.00 45.10 82 THR A N 1
ATOM 595 C CA . THR A 1 82 ? 32.842 -1.509 70.195 1.00 43.32 82 THR A CA 1
ATOM 596 C C . THR A 1 82 ? 31.426 -1.125 69.719 1.00 42.51 82 THR A C 1
ATOM 597 O O . THR A 1 82 ? 31.167 0.025 69.359 1.00 41.02 82 THR A O 1
ATOM 601 N N . ASP A 1 83 ? 30.498 -2.071 69.753 1.00 42.27 83 ASP A N 1
ATOM 602 C CA . ASP A 1 83 ? 29.134 -1.764 69.345 1.00 42.37 83 ASP A CA 1
ATOM 603 C C . ASP A 1 83 ? 28.512 -0.832 70.393 1.00 40.59 83 ASP A C 1
ATOM 604 O O . ASP A 1 83 ? 27.820 0.125 70.040 1.00 38.89 83 ASP A O 1
ATOM 609 N N . SER A 1 84 ? 28.818 -1.066 71.669 1.00 37.99 84 SER A N 1
ATOM 610 C CA . SER A 1 84 ? 28.278 -0.228 72.732 1.00 43.03 84 SER A CA 1
ATOM 611 C C . SER A 1 84 ? 28.741 1.222 72.559 1.00 45.05 84 SER A C 1
ATOM 612 O O . SER A 1 84 ? 27.941 2.171 72.671 1.00 47.34 84 SER A O 1
ATOM 615 N N . THR A 1 85 ? 30.040 1.381 72.304 1.00 43.42 85 THR A N 1
ATOM 616 C CA . THR A 1 85 ? 30.657 2.684 72.090 1.00 37.65 85 THR A CA 1
ATOM 617 C C . THR A 1 85 ? 30.018 3.336 70.869 1.00 38.80 85 THR A C 1
ATOM 618 O O . THR A 1 85 ? 29.721 4.532 70.899 1.00 39.48 85 THR A O 1
ATOM 622 N N . ILE A 1 86 ? 29.806 2.557 69.801 1.00 38.33 86 ILE A N 1
ATOM 623 C CA . ILE A 1 86 ? 29.202 3.106 68.597 1.00 37.66 86 ILE A CA 1
ATOM 624 C C . ILE A 1 86 ? 27.817 3.660 68.893 1.00 39.91 86 ILE A C 1
ATOM 625 O O . ILE A 1 86 ? 27.414 4.639 68.276 1.00 40.10 86 ILE A O 1
ATOM 630 N N . GLU A 1 87 ? 27.106 3.080 69.860 1.00 43.39 87 GLU A N 1
ATOM 631 C CA . GLU A 1 87 ? 25.776 3.593 70.209 1.00 49.20 87 GLU A CA 1
ATOM 632 C C . GLU A 1 87 ? 25.879 4.956 70.934 1.00 49.13 87 GLU A C 1
ATOM 633 O O . GLU A 1 87 ? 25.177 5.917 70.569 1.00 50.35 87 GLU A O 1
ATOM 639 N N . GLN A 1 88 ? 26.755 5.037 71.942 1.00 45.15 88 GLN A N 1
ATOM 640 C CA . GLN A 1 88 ? 27.010 6.278 72.692 1.00 41.11 88 GLN A CA 1
ATOM 641 C C . GLN A 1 88 ? 27.216 7.392 71.673 1.00 39.98 88 GLN A C 1
ATOM 642 O O . GLN A 1 88 ? 26.447 8.346 71.594 1.00 39.03 88 GLN A O 1
ATOM 648 N N . LEU A 1 89 ? 28.268 7.219 70.879 1.00 39.32 89 LEU A N 1
ATOM 649 C CA . LEU A 1 89 ? 28.657 8.124 69.809 1.00 39.45 89 LEU A CA 1
ATOM 650 C C . LEU A 1 89 ? 27.519 8.504 68.851 1.00 41.51 89 LEU A C 1
ATOM 651 O O . LEU A 1 89 ? 27.184 9.680 68.718 1.00 40.93 89 LEU A O 1
ATOM 656 N N . LYS A 1 90 ? 26.948 7.498 68.188 1.00 44.64 90 LYS A N 1
ATOM 657 C CA . LYS A 1 90 ? 25.863 7.659 67.215 1.00 45.09 90 LYS A CA 1
ATOM 658 C C . LYS A 1 90 ? 24.816 8.673 67.663 1.00 45.77 90 LYS A C 1
ATOM 659 O O . LYS A 1 90 ? 24.270 9.432 66.837 1.00 46.61 90 LYS A O 1
ATOM 665 N N . LYS A 1 91 ? 24.551 8.692 68.969 1.00 43.63 91 LYS A N 1
ATOM 666 C CA . LYS A 1 91 ? 23.548 9.587 69.529 1.00 45.91 91 LYS A CA 1
ATOM 667 C C . LYS A 1 91 ? 24.018 11.039 69.635 1.00 44.42 91 LYS A C 1
ATOM 668 O O . LYS A 1 91 ? 23.317 11.971 69.217 1.00 42.05 91 LYS A O 1
ATOM 674 N N . VAL A 1 92 ? 25.209 11.222 70.195 1.00 45.21 92 VAL A N 1
ATOM 675 C CA . VAL A 1 92 ? 25.790 12.552 70.362 1.00 42.45 92 VAL A CA 1
ATOM 676 C C . VAL A 1 92 ? 26.415 13.097 69.071 1.00 41.45 92 VAL A C 1
ATOM 677 O O . VAL A 1 92 ? 26.949 14.201 69.067 1.00 43.70 92 VAL A O 1
ATOM 681 N N . PHE A 1 93 ? 26.352 12.335 67.983 1.00 41.00 93 PHE A N 1
ATOM 682 C CA . PHE A 1 93 ? 26.912 12.774 66.706 1.00 40.29 93 PHE A CA 1
ATOM 683 C C . PHE A 1 93 ? 25.901 13.254 65.687 1.00 39.11 93 PHE A C 1
ATOM 684 O O . PHE A 1 93 ? 24.751 12.831 65.653 1.00 39.57 93 PHE A O 1
ATOM 692 N N . GLU A 1 94 ? 26.391 14.082 64.787 1.00 40.82 94 GLU A N 1
ATOM 693 C CA . GLU A 1 94 ? 25.571 14.664 63.747 1.00 44.13 94 GLU A CA 1
ATOM 694 C C . GLU A 1 94 ? 25.797 14.140 62.353 1.00 40.45 94 GLU A C 1
ATOM 695 O O . GLU A 1 94 ? 26.882 13.719 61.985 1.00 37.96 94 GLU A O 1
ATOM 701 N N . LYS A 1 95 ? 24.743 14.279 61.571 1.00 43.78 95 LYS A N 1
ATOM 702 C CA . LYS A 1 95 ? 24.684 13.884 60.180 1.00 48.05 95 LYS A CA 1
ATOM 703 C C . LYS A 1 95 ? 25.924 14.356 59.405 1.00 48.56 95 LYS A C 1
ATOM 704 O O . LYS A 1 95 ? 26.172 15.551 59.282 1.00 51.09 95 LYS A O 1
ATOM 710 N N . GLY A 1 96 ? 26.729 13.407 58.940 1.00 47.83 96 GLY A N 1
ATOM 711 C CA . GLY A 1 96 ? 27.931 13.749 58.195 1.00 47.23 96 GLY A CA 1
ATOM 712 C C . GLY A 1 96 ? 29.220 13.299 58.874 1.00 45.91 96 GLY A C 1
ATOM 713 O O . GLY A 1 96 ? 30.192 12.905 58.219 1.00 44.90 96 GLY A O 1
ATOM 714 N N . ASP A 1 97 ? 29.227 13.350 60.197 1.00 42.02 97 ASP A N 1
ATOM 715 C CA . ASP A 1 97 ? 30.396 12.950 60.963 1.00 42.43 97 ASP A CA 1
ATOM 716 C C . ASP A 1 97 ? 30.995 11.581 60.591 1.00 38.89 97 ASP A C 1
ATOM 717 O O . ASP A 1 97 ? 30.417 10.825 59.811 1.00 35.50 97 ASP A O 1
ATOM 722 N N . ILE A 1 98 ? 32.148 11.273 61.173 1.00 36.22 98 ILE A N 1
ATOM 723 C CA . ILE A 1 98 ? 32.864 10.044 60.862 1.00 32.55 98 ILE A CA 1
ATOM 724 C C . ILE A 1 98 ? 33.166 9.183 62.079 1.00 32.71 98 ILE A C 1
ATOM 725 O O . ILE A 1 98 ? 33.430 9.691 63.173 1.00 35.80 98 ILE A O 1
ATOM 730 N N . LEU A 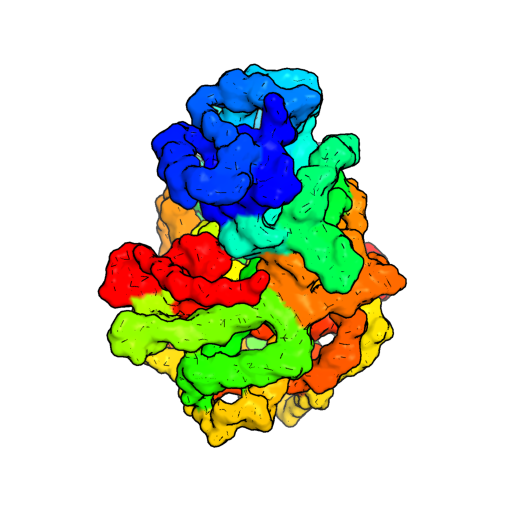1 99 ? 33.096 7.874 61.884 1.00 30.83 99 LEU A N 1
ATOM 731 C CA . LEU A 1 99 ? 33.404 6.924 62.927 1.00 29.22 99 LEU A CA 1
ATOM 732 C C . LEU A 1 99 ? 34.351 5.959 62.277 1.00 26.78 99 LEU A C 1
ATOM 733 O O . LEU A 1 99 ? 34.021 5.325 61.282 1.00 27.15 99 LEU A O 1
ATOM 738 N N . VAL A 1 100 ? 35.563 5.905 62.790 1.00 28.08 100 VAL A N 1
ATOM 739 C CA . VAL A 1 100 ? 36.554 4.995 62.243 1.00 26.81 100 VAL A CA 1
ATOM 740 C C . VAL A 1 100 ? 36.799 3.902 63.269 1.00 30.35 100 VAL A C 1
ATOM 741 O O . VAL A 1 100 ? 37.206 4.188 64.405 1.00 27.80 100 VAL A O 1
ATOM 745 N N . ASP A 1 101 ? 36.487 2.660 62.906 1.00 31.98 101 ASP A N 1
ATOM 746 C CA . ASP A 1 101 ? 36.726 1.566 63.832 1.00 33.53 101 ASP A CA 1
ATOM 747 C C . ASP A 1 101 ? 38.070 0.933 63.507 1.00 34.30 101 ASP A C 1
ATOM 748 O O . ASP A 1 101 ? 38.242 0.297 62.466 1.00 40.04 101 ASP A O 1
ATOM 753 N N . THR A 1 102 ? 39.039 1.167 64.378 1.00 35.54 102 THR A N 1
ATOM 754 C CA . THR A 1 102 ? 40.383 0.619 64.221 1.00 39.44 102 THR A CA 1
ATOM 755 C C . THR A 1 102 ? 40.439 -0.688 65.024 1.00 41.60 102 THR A C 1
ATOM 756 O O . THR A 1 102 ? 41.472 -1.361 65.100 1.00 39.62 102 THR A O 1
ATOM 760 N N . GLY A 1 103 ? 39.239 -1.082 65.459 1.00 47.50 103 GLY A N 1
ATOM 761 C CA . GLY A 1 103 ? 38.933 -2.241 66.293 1.00 47.64 103 GLY A CA 1
ATOM 762 C C . GLY A 1 103 ? 39.574 -3.611 66.344 1.00 46.18 103 GLY A C 1
ATOM 763 O O . GLY A 1 103 ? 40.010 -3.998 67.430 1.00 47.66 103 GLY A O 1
ATOM 764 N N . ASN A 1 104 ? 39.509 -4.374 65.249 1.00 45.33 104 ASN A N 1
ATOM 765 C CA . ASN A 1 104 ? 40.055 -5.746 65.144 1.00 46.81 104 ASN A CA 1
ATOM 766 C C . ASN A 1 104 ? 38.978 -6.861 65.189 1.00 45.03 104 ASN A C 1
ATOM 767 O O . ASN A 1 104 ? 39.182 -7.905 65.794 1.00 45.74 104 ASN A O 1
ATOM 772 N N . ALA A 1 105 ? 37.823 -6.636 64.572 1.00 45.98 105 ALA A N 1
ATOM 773 C CA . ALA A 1 105 ? 36.761 -7.650 64.525 1.00 45.69 105 ALA A CA 1
ATOM 774 C C . ALA A 1 105 ? 36.639 -8.129 63.078 1.00 45.13 105 ALA A C 1
ATOM 775 O O . ALA A 1 105 ? 37.299 -7.596 62.187 1.00 47.60 105 ALA A O 1
ATOM 777 N N . HIS A 1 106 ? 35.752 -9.090 62.845 1.00 43.86 106 HIS A N 1
ATOM 778 C CA . HIS A 1 106 ? 35.557 -9.705 61.531 1.00 41.36 106 HIS A CA 1
ATOM 779 C C . HIS A 1 106 ? 35.176 -8.660 60.504 1.00 39.24 106 HIS A C 1
ATOM 780 O O . HIS A 1 106 ? 34.362 -7.791 60.783 1.00 38.29 106 HIS A O 1
ATOM 787 N N . PHE A 1 107 ? 35.733 -8.767 59.306 1.00 39.46 107 PHE A N 1
ATOM 788 C CA . PHE A 1 107 ? 35.423 -7.799 58.257 1.00 43.90 107 PHE A CA 1
ATOM 789 C C . PHE A 1 107 ? 33.909 -7.815 57.995 1.00 44.68 107 PHE A C 1
ATOM 790 O O . PHE A 1 107 ? 33.320 -6.797 57.595 1.00 43.66 107 PHE A O 1
ATOM 798 N N . LYS A 1 108 ? 33.285 -8.964 58.269 1.00 44.40 108 LYS A N 1
ATOM 799 C CA . LYS A 1 108 ? 31.856 -9.131 58.064 1.00 42.87 108 LYS A CA 1
ATOM 800 C C . LYS A 1 108 ? 31.054 -8.182 58.923 1.00 40.44 108 LYS A C 1
ATOM 801 O O . LYS A 1 108 ? 30.071 -7.619 58.440 1.00 35.34 108 LYS A O 1
ATOM 807 N N . ASP A 1 109 ? 31.523 -7.952 60.159 1.00 43.64 109 ASP A N 1
ATOM 808 C CA . ASP A 1 109 ? 30.881 -7.008 61.110 1.00 44.38 109 ASP A CA 1
ATOM 809 C C . ASP A 1 109 ? 31.008 -5.578 60.584 1.00 45.37 109 ASP A C 1
ATOM 810 O O . ASP A 1 109 ? 30.096 -4.761 60.750 1.00 47.61 109 ASP A O 1
ATOM 815 N N . GLN A 1 110 ? 32.155 -5.269 59.983 1.00 43.94 110 GLN A N 1
ATOM 816 C CA . GLN A 1 110 ? 32.373 -3.936 59.456 1.00 41.72 110 GLN A CA 1
ATOM 817 C C . GLN A 1 110 ? 31.371 -3.675 58.339 1.00 42.67 110 GLN A C 1
ATOM 818 O O . GLN A 1 110 ? 30.783 -2.597 58.277 1.00 47.76 110 GLN A O 1
ATOM 824 N N . GLY A 1 111 ? 31.114 -4.676 57.505 1.00 41.60 111 GLY A N 1
ATOM 825 C CA . GLY A 1 111 ? 30.148 -4.493 56.435 1.00 42.46 111 GLY A CA 1
ATOM 826 C C . GLY A 1 111 ? 28.780 -4.117 56.988 1.00 41.89 111 GLY A C 1
ATOM 827 O O . GLY A 1 111 ? 28.001 -3.407 56.341 1.00 38.03 111 GLY A O 1
ATOM 828 N N . ARG A 1 112 ? 28.494 -4.595 58.195 1.00 43.38 112 ARG A N 1
ATOM 829 C CA . ARG A 1 112 ? 27.231 -4.309 58.866 1.00 47.93 112 ARG A CA 1
ATOM 830 C C . ARG A 1 112 ? 27.258 -2.873 59.382 1.00 49.62 112 ARG A C 1
ATOM 831 O O . ARG A 1 112 ? 26.600 -2.000 58.796 1.00 53.87 112 ARG A O 1
ATOM 839 N N . ARG A 1 113 ? 28.054 -2.625 60.432 1.00 47.63 113 ARG A N 1
ATOM 840 C CA . ARG A 1 113 ? 28.189 -1.296 61.044 1.00 43.46 113 ARG A CA 1
ATOM 841 C C . ARG A 1 113 ? 28.162 -0.167 60.020 1.00 44.50 113 ARG A C 1
ATOM 842 O O . ARG A 1 113 ? 27.437 0.814 60.217 1.00 47.26 113 ARG A O 1
ATOM 850 N N . ALA A 1 114 ? 28.921 -0.323 58.928 1.00 41.17 114 ALA A N 1
ATOM 851 C CA . ALA A 1 114 ? 28.982 0.669 57.854 1.00 41.62 114 ALA A CA 1
ATOM 852 C C . ALA A 1 114 ? 27.601 0.884 57.282 1.00 43.43 114 ALA A C 1
ATOM 853 O O . ALA A 1 114 ? 27.007 1.944 57.478 1.00 44.69 114 ALA A O 1
ATOM 855 N N . GLN A 1 115 ? 27.089 -0.152 56.622 1.00 47.74 115 GLN A N 1
ATOM 856 C CA . GLN A 1 115 ? 25.771 -0.149 55.990 1.00 51.61 115 GLN A CA 1
ATOM 857 C C . GLN A 1 115 ? 24.627 0.462 56.805 1.00 51.96 115 GLN A C 1
ATOM 858 O O . GLN A 1 115 ? 23.831 1.219 56.242 1.00 53.83 115 GLN A O 1
ATOM 864 N N . GLN A 1 116 ? 24.520 0.129 58.098 1.00 50.79 116 GLN A N 1
ATOM 865 C CA . GLN A 1 116 ? 23.446 0.692 58.947 1.00 51.93 116 GLN A CA 1
ATOM 866 C C . GLN A 1 116 ? 23.605 2.206 58.958 1.00 50.25 116 GLN A C 1
ATOM 867 O O . GLN A 1 116 ? 22.692 2.970 58.615 1.00 48.67 116 GLN A O 1
ATOM 873 N N . LEU A 1 117 ? 24.791 2.592 59.425 1.00 50.28 117 LEU A N 1
ATOM 874 C CA . LEU A 1 117 ? 25.228 3.962 59.613 1.00 47.77 117 LEU A CA 1
ATOM 875 C C . LEU A 1 117 ? 25.035 4.940 58.479 1.00 47.71 117 LEU A C 1
ATOM 876 O O . LEU A 1 117 ? 24.492 6.020 58.698 1.00 42.85 117 LEU A O 1
ATOM 881 N N . GLU A 1 118 ? 25.445 4.573 57.271 1.00 51.80 118 GLU A N 1
ATOM 882 C CA . GLU A 1 118 ? 25.289 5.480 56.132 1.00 55.83 118 GLU A CA 1
ATOM 883 C C . GLU A 1 118 ? 23.805 5.803 55.972 1.00 57.72 118 GLU A C 1
ATOM 884 O O . GLU A 1 118 ? 23.425 6.944 55.664 1.00 59.17 118 GLU A O 1
ATOM 890 N N . ALA A 1 119 ? 22.972 4.796 56.225 1.00 57.51 119 ALA A N 1
ATOM 891 C CA . ALA A 1 119 ? 21.522 4.941 56.148 1.00 56.13 119 ALA A CA 1
ATOM 892 C C . ALA A 1 119 ? 21.004 5.726 57.371 1.00 54.24 119 ALA A C 1
ATOM 893 O O . ALA A 1 119 ? 19.815 6.084 57.450 1.00 53.76 119 ALA A O 1
ATOM 895 N N . ALA A 1 120 ? 21.901 5.964 58.326 1.00 50.40 120 ALA A N 1
ATOM 896 C CA . ALA A 1 120 ? 21.585 6.716 59.535 1.00 48.43 120 ALA A CA 1
ATOM 897 C C . ALA A 1 120 ? 22.291 8.078 59.495 1.00 47.06 120 ALA A C 1
ATOM 898 O O . ALA A 1 120 ? 22.296 8.824 60.489 1.00 43.25 120 ALA A O 1
ATOM 900 N N . GLY A 1 121 ? 22.924 8.368 58.354 1.00 45.63 121 GLY A N 1
ATOM 901 C CA . GLY A 1 121 ? 23.602 9.645 58.154 1.00 45.94 121 GLY A CA 1
ATOM 902 C C . GLY A 1 121 ? 25.070 9.841 58.517 1.00 43.45 121 GLY A C 1
ATOM 903 O O . GLY A 1 121 ? 25.697 10.821 58.091 1.00 44.47 121 GLY A O 1
ATOM 904 N N . LEU A 1 122 ? 25.632 8.944 59.309 1.00 38.80 122 LEU A N 1
ATOM 905 C CA . LEU A 1 122 ? 27.020 9.096 59.696 1.00 35.72 122 LEU A CA 1
ATOM 906 C C . LEU A 1 122 ? 27.870 8.306 58.718 1.00 37.35 122 LEU A C 1
ATOM 907 O O . LEU A 1 122 ? 27.355 7.438 57.999 1.00 38.73 122 LEU A O 1
ATOM 912 N N . ARG A 1 123 ? 29.145 8.659 58.618 1.00 37.14 123 ARG A N 1
ATOM 913 C CA . ARG A 1 123 ? 30.046 7.955 57.718 1.00 38.20 123 ARG A CA 1
ATOM 914 C C . ARG A 1 123 ? 31.002 7.064 58.477 1.00 37.79 123 ARG A C 1
ATOM 915 O O . ARG A 1 123 ? 31.558 7.455 59.499 1.00 42.09 123 ARG A O 1
ATOM 923 N N . PHE A 1 124 ? 31.168 5.847 57.980 1.00 36.85 124 PHE A N 1
ATOM 924 C CA . PHE A 1 124 ? 32.003 4.856 58.633 1.00 30.09 124 PHE A CA 1
ATOM 925 C C . PHE A 1 124 ? 33.245 4.484 57.839 1.00 27.78 124 PHE A C 1
ATOM 926 O O . PHE A 1 124 ? 33.352 4.747 56.636 1.00 28.73 124 PHE A O 1
AT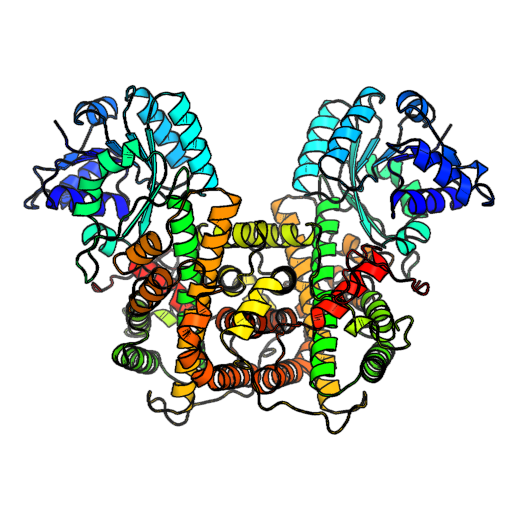OM 934 N N . LEU A 1 125 ? 34.163 3.833 58.533 1.00 26.97 125 LEU A N 1
ATOM 935 C CA . LEU A 1 125 ? 35.434 3.398 57.981 1.00 25.40 125 LEU A CA 1
ATOM 936 C C . LEU A 1 125 ? 36.023 2.344 58.924 1.00 27.35 125 LEU A C 1
ATOM 937 O O . LEU A 1 125 ? 36.150 2.589 60.148 1.00 25.46 125 LEU A O 1
ATOM 942 N N . GLY A 1 126 ? 36.300 1.156 58.388 1.00 26.51 126 GLY A N 1
ATOM 943 C CA . GLY A 1 126 ? 36.899 0.108 59.199 1.00 26.48 126 GLY A CA 1
ATOM 944 C C . GLY A 1 126 ? 38.371 0.212 58.869 1.00 28.58 126 GLY A C 1
ATOM 945 O O . GLY A 1 126 ? 38.699 0.084 57.687 1.00 34.13 126 GLY A O 1
ATOM 946 N N . MET A 1 127 ? 39.244 0.468 59.853 1.00 23.18 127 MET A N 1
ATOM 947 C CA . MET A 1 127 ? 40.679 0.628 59.593 1.00 20.54 127 MET A CA 1
ATOM 948 C C . MET A 1 127 ? 41.594 -0.133 60.568 1.00 23.74 127 MET A C 1
ATOM 949 O O . MET A 1 127 ? 41.464 0.007 61.789 1.00 23.21 127 MET A O 1
ATOM 954 N N . GLY A 1 128 ? 42.560 -0.879 60.021 1.00 21.29 128 GLY A N 1
ATOM 955 C CA . GLY A 1 128 ? 43.467 -1.657 60.851 1.00 17.36 128 GLY A CA 1
ATOM 956 C C . GLY A 1 128 ? 44.687 -0.894 61.300 1.00 18.06 128 GLY A C 1
ATOM 957 O O . GLY A 1 128 ? 45.046 0.090 60.667 1.00 21.87 128 GLY A O 1
ATOM 958 N N . ILE A 1 129 ? 45.316 -1.327 62.390 1.00 16.75 129 ILE A N 1
ATOM 959 C CA . ILE A 1 129 ? 46.525 -0.673 62.914 1.00 17.48 129 ILE A CA 1
ATOM 960 C C . ILE A 1 129 ? 47.480 -1.766 63.372 1.00 18.59 129 ILE A C 1
ATOM 961 O O . ILE A 1 129 ? 47.093 -2.614 64.176 1.00 21.74 129 ILE A O 1
ATOM 966 N N . SER A 1 130 ? 48.698 -1.799 62.849 1.00 16.79 130 SER A N 1
ATOM 967 C CA . SER A 1 130 ? 49.640 -2.806 63.313 1.00 17.04 130 SER A CA 1
ATOM 968 C C . SER A 1 130 ? 50.900 -2.077 63.691 1.00 19.60 130 SER A C 1
ATOM 969 O O . SER A 1 130 ? 51.225 -1.049 63.092 1.00 19.71 130 SER A O 1
ATOM 972 N N . GLY A 1 131 ? 51.592 -2.605 64.691 1.00 21.56 131 GLY A N 1
ATOM 973 C CA . GLY A 1 131 ? 52.817 -2.001 65.160 1.00 24.73 131 GLY A CA 1
ATOM 974 C C . GLY A 1 131 ? 53.014 -2.302 66.627 1.00 27.78 131 GLY A C 1
ATOM 975 O O . GLY A 1 131 ? 54.137 -2.300 67.128 1.00 33.04 131 GLY A O 1
ATOM 976 N N . GLY A 1 132 ? 51.935 -2.621 67.320 1.00 28.78 132 GLY A N 1
ATOM 977 C CA . GLY A 1 132 ? 52.056 -2.885 68.744 1.00 32.90 132 GLY A CA 1
ATOM 978 C C . GLY A 1 132 ? 52.198 -1.582 69.521 1.00 33.35 132 GLY A C 1
ATOM 979 O O . GLY A 1 132 ? 51.909 -0.497 69.014 1.00 33.93 132 GLY A O 1
ATOM 980 N N . GLU A 1 133 ? 52.680 -1.681 70.748 1.00 35.65 133 GLU A N 1
ATOM 981 C CA . GLU A 1 133 ? 52.858 -0.512 71.611 1.00 36.99 133 GLU A CA 1
ATOM 982 C C . GLU A 1 133 ? 53.812 0.521 71.008 1.00 35.75 133 GLU A C 1
ATOM 983 O O . GLU A 1 133 ? 53.467 1.694 70.873 1.00 34.02 133 GLU A O 1
ATOM 989 N N . GLU A 1 134 ? 55.010 0.075 70.651 1.00 35.24 134 GLU A N 1
ATOM 990 C CA . GLU A 1 134 ? 56.016 0.938 70.052 1.00 35.87 134 GLU A CA 1
ATOM 991 C C . GLU A 1 134 ? 55.532 1.495 68.705 1.00 37.93 134 GLU A C 1
ATOM 992 O O . GLU A 1 134 ? 55.672 2.687 68.417 1.00 40.58 134 GLU A O 1
ATOM 998 N N . GLY A 1 135 ? 54.990 0.621 67.866 1.00 36.14 135 GLY A N 1
ATOM 999 C CA . GLY A 1 135 ? 54.508 1.051 66.569 1.00 35.75 135 GLY A CA 1
ATOM 1000 C C . GLY A 1 135 ? 53.477 2.153 66.674 1.00 35.89 135 GLY A C 1
ATOM 1001 O O . GLY A 1 135 ? 53.514 3.093 65.891 1.00 37.26 135 GLY A O 1
ATOM 1002 N N . ALA A 1 136 ? 52.567 2.035 67.643 1.00 36.36 136 ALA A N 1
ATOM 1003 C CA . ALA A 1 136 ? 51.500 3.016 67.872 1.00 33.93 136 ALA A CA 1
ATOM 1004 C C . ALA A 1 136 ? 52.077 4.378 68.187 1.00 32.91 136 ALA A C 1
ATOM 1005 O O . ALA A 1 136 ? 51.640 5.387 67.640 1.00 34.34 136 ALA A O 1
ATOM 1007 N N . ARG A 1 137 ? 53.054 4.393 69.084 1.00 30.16 137 ARG A N 1
ATOM 1008 C CA . ARG A 1 137 ? 53.727 5.614 69.489 1.00 28.48 137 ARG A CA 1
ATOM 1009 C C . ARG A 1 137 ? 54.636 6.223 68.406 1.00 27.92 137 ARG A C 1
ATOM 1010 O O . ARG A 1 137 ? 54.668 7.449 68.230 1.00 29.86 137 ARG A O 1
ATOM 1018 N N . LYS A 1 138 ? 55.344 5.379 67.663 1.00 23.53 138 LYS A N 1
ATOM 1019 C CA . LYS A 1 138 ? 56.273 5.869 66.658 1.00 21.10 138 LYS A CA 1
ATOM 1020 C C . LYS A 1 138 ? 55.792 5.965 65.218 1.00 22.09 138 LYS A C 1
ATOM 1021 O O . LYS A 1 138 ? 56.243 6.838 64.440 1.00 22.43 138 LYS A O 1
ATOM 1027 N N . GLY A 1 139 ? 54.925 5.043 64.831 1.00 21.84 139 GLY A N 1
ATOM 1028 C CA . GLY A 1 139 ? 54.422 5.058 63.463 1.00 26.79 139 GLY A CA 1
ATOM 1029 C C . GLY A 1 139 ? 54.079 3.671 62.965 1.00 24.86 139 GLY A C 1
ATOM 1030 O O . GLY A 1 139 ? 54.966 2.900 62.550 1.00 28.00 139 GLY A O 1
ATOM 1031 N N . PRO A 1 140 ? 52.790 3.323 63.014 1.00 19.89 140 PRO A N 1
ATOM 1032 C CA . PRO A 1 140 ? 52.288 2.028 62.585 1.00 18.20 140 PRO A CA 1
ATOM 1033 C C . PRO A 1 140 ? 51.866 2.064 61.148 1.00 19.21 140 PRO A C 1
ATOM 1034 O O . PRO A 1 140 ? 52.110 3.046 60.433 1.00 21.03 140 PRO A O 1
ATOM 1038 N N . ALA A 1 141 ? 51.161 1.011 60.754 1.00 18.04 141 ALA A N 1
ATOM 1039 C CA . ALA A 1 141 ? 50.625 0.907 59.416 1.00 16.04 141 ALA A CA 1
ATOM 1040 C C . ALA A 1 141 ? 49.136 0.882 59.650 1.00 18.57 141 ALA A C 1
ATOM 1041 O O . ALA A 1 141 ? 48.684 0.389 60.700 1.00 19.94 141 ALA A O 1
ATOM 1043 N N . PHE A 1 142 ? 48.380 1.445 58.712 1.00 17.50 142 PHE A N 1
ATOM 1044 C CA . PHE A 1 142 ? 46.926 1.445 58.802 1.00 18.88 142 PHE A CA 1
ATOM 1045 C C . PHE A 1 142 ? 46.391 0.753 57.552 1.00 19.83 142 PHE A C 1
ATOM 1046 O O . PHE A 1 142 ? 47.059 0.743 56.509 1.00 22.96 142 PHE A O 1
ATOM 1054 N N . PHE A 1 143 ? 45.218 0.139 57.636 1.00 18.31 143 PHE A N 1
ATOM 1055 C CA . PHE A 1 143 ? 44.674 -0.530 56.445 1.00 20.14 143 PHE A CA 1
ATOM 1056 C C . PHE A 1 143 ? 43.191 -0.200 56.413 1.00 22.98 143 PHE A C 1
ATOM 1057 O O . PHE A 1 143 ? 42.365 -0.825 57.084 1.00 27.27 143 PHE A O 1
ATOM 1065 N N . PRO A 1 144 ? 42.861 0.909 55.749 1.00 22.39 144 PRO A N 1
ATOM 1066 C CA . PRO A 1 144 ? 41.491 1.384 55.620 1.00 17.92 144 PRO A CA 1
ATOM 1067 C C . PRO A 1 144 ? 40.729 0.842 54.440 1.00 18.76 144 PRO A C 1
ATOM 1068 O O . PRO A 1 144 ? 41.276 0.653 53.345 1.00 16.04 144 PRO A O 1
ATOM 1072 N N . GLY A 1 145 ? 39.424 0.748 54.670 1.00 21.17 145 GLY A N 1
ATOM 1073 C CA . GLY A 1 145 ? 38.449 0.301 53.704 1.00 22.39 145 GLY A CA 1
ATOM 1074 C C . GLY A 1 145 ? 37.158 0.994 54.121 1.00 27.11 145 GLY A C 1
ATOM 1075 O O . GLY A 1 145 ? 36.891 1.176 55.317 1.00 27.40 145 GLY A O 1
ATOM 1076 N N . GLY A 1 146 ? 36.358 1.405 53.152 1.00 30.82 146 GLY A N 1
ATOM 1077 C CA . GLY A 1 146 ? 35.113 2.078 53.471 1.00 37.34 146 GLY A CA 1
ATOM 1078 C C . GLY A 1 146 ? 34.833 3.129 52.411 1.00 42.41 146 GLY A C 1
ATOM 1079 O O . GLY A 1 146 ? 35.358 3.043 51.286 1.00 43.75 146 GLY A O 1
ATOM 1080 N N . THR A 1 147 ? 34.060 4.152 52.765 1.00 44.23 147 THR A N 1
ATOM 1081 C CA . THR A 1 147 ? 33.729 5.190 51.798 1.00 48.01 147 THR A CA 1
ATOM 1082 C C . THR A 1 147 ? 34.914 5.990 51.212 1.00 48.22 147 THR A C 1
ATOM 1083 O O . THR A 1 147 ? 35.676 6.666 51.915 1.00 45.86 147 THR A O 1
ATOM 1087 N N . LEU A 1 148 ? 34.997 5.932 49.890 1.00 47.34 148 LEU A N 1
ATOM 1088 C CA . LEU A 1 148 ? 36.036 6.576 49.101 1.00 47.84 148 LEU A CA 1
ATOM 1089 C C . LEU A 1 148 ? 36.238 8.037 49.435 1.00 44.56 148 LEU A C 1
ATOM 1090 O O . LEU A 1 148 ? 37.360 8.535 49.398 1.00 40.69 148 LEU A O 1
ATOM 1095 N N . SER A 1 149 ? 35.136 8.724 49.722 1.00 45.23 149 SER A N 1
ATOM 1096 C CA . SER A 1 149 ? 35.182 10.144 50.057 1.00 46.85 149 SER A CA 1
ATOM 1097 C C . SER A 1 149 ? 35.669 10.354 51.492 1.00 45.22 149 SER A C 1
ATOM 1098 O O . SER A 1 149 ? 36.422 11.295 51.767 1.00 47.84 149 SER A O 1
ATOM 1101 N N . VAL A 1 150 ? 35.252 9.465 52.391 1.00 40.37 150 VAL A N 1
ATOM 1102 C CA . VAL A 1 150 ? 35.644 9.537 53.798 1.00 39.60 150 VAL A CA 1
ATOM 1103 C C . VAL A 1 150 ? 37.158 9.501 53.940 1.00 38.39 150 VAL A C 1
ATOM 1104 O O . VAL A 1 150 ? 37.728 10.174 54.795 1.00 37.56 150 VAL A O 1
ATOM 1108 N N . TRP A 1 151 ? 37.810 8.714 53.098 1.00 38.49 151 TRP A N 1
ATOM 1109 C CA . TRP A 1 151 ? 39.260 8.612 53.150 1.00 38.56 151 TRP A CA 1
ATOM 1110 C C . TRP A 1 151 ? 39.916 9.984 53.012 1.00 41.35 151 TRP A C 1
ATOM 1111 O O . TRP A 1 151 ? 40.616 10.430 53.923 1.00 45.75 151 TRP A O 1
ATOM 1122 N N . GLU A 1 152 ? 39.625 10.683 51.920 1.00 42.57 152 GLU A N 1
ATOM 1123 C CA . GLU A 1 152 ? 40.220 11.991 51.668 1.00 43.65 152 GLU A CA 1
ATOM 1124 C C . GLU A 1 152 ? 40.172 12.972 52.837 1.00 40.72 152 GLU A C 1
ATOM 1125 O O . GLU A 1 152 ? 41.081 13.775 53.015 1.00 43.42 152 GLU A O 1
ATOM 1131 N N . GLU A 1 153 ? 39.138 12.881 53.654 1.00 35.46 153 GLU A N 1
ATOM 1132 C CA . GLU A 1 153 ? 39.022 13.760 54.799 1.00 34.35 153 GLU A CA 1
ATOM 1133 C C . GLU A 1 153 ? 40.061 13.428 55.861 1.00 34.52 153 GLU A C 1
ATOM 1134 O O . GLU A 1 153 ? 40.713 14.314 56.405 1.00 37.83 153 GLU A O 1
ATOM 1140 N N . ILE A 1 154 ? 40.208 12.133 56.126 1.00 32.70 154 ILE A N 1
ATOM 1141 C CA . ILE A 1 154 ? 41.091 11.579 57.152 1.00 29.09 154 ILE A CA 1
ATOM 1142 C C . ILE A 1 154 ? 42.563 11.392 56.771 1.00 26.88 154 ILE A C 1
ATOM 1143 O O . ILE A 1 154 ? 43.451 11.335 57.624 1.00 25.99 154 ILE A O 1
ATOM 1148 N N . ARG A 1 155 ? 42.806 11.260 55.484 1.00 28.01 155 ARG A N 1
ATOM 1149 C CA . ARG A 1 155 ? 44.147 11.069 54.934 1.00 32.07 155 ARG A CA 1
ATOM 1150 C C . ARG A 1 155 ? 45.281 11.846 55.617 1.00 30.58 155 ARG A C 1
ATOM 1151 O O . ARG A 1 155 ? 46.281 11.254 56.042 1.00 29.29 155 ARG A O 1
ATOM 1159 N N . PRO A 1 156 ? 45.127 13.171 55.778 1.00 30.08 156 PRO A N 1
ATOM 1160 C CA . PRO A 1 156 ? 46.179 13.981 56.415 1.00 29.65 156 PRO A CA 1
ATOM 1161 C C . PRO A 1 156 ? 46.638 13.519 57.808 1.00 26.76 156 PRO A C 1
ATOM 1162 O O . PRO A 1 156 ? 47.844 13.409 58.067 1.00 26.87 156 PRO A O 1
ATOM 1166 N N . ILE A 1 157 ? 45.664 13.216 58.666 1.00 24.08 157 ILE A N 1
ATOM 1167 C CA . ILE A 1 157 ? 45.874 12.757 60.038 1.00 18.06 157 ILE A CA 1
ATOM 1168 C C . ILE A 1 157 ? 46.598 11.415 60.096 1.00 21.26 157 ILE A C 1
ATOM 1169 O O . ILE A 1 157 ? 47.524 11.230 60.893 1.00 20.99 157 ILE A O 1
ATOM 1174 N N . VAL A 1 158 ? 46.153 10.448 59.296 1.00 21.36 158 VAL A N 1
ATOM 1175 C CA . VAL A 1 158 ? 46.812 9.144 59.328 1.00 18.45 158 VAL A CA 1
ATOM 1176 C C . VAL A 1 158 ? 48.131 9.106 58.580 1.00 17.55 158 VAL A C 1
ATOM 1177 O O . VAL A 1 158 ? 49.089 8.540 59.097 1.00 13.45 158 VAL A O 1
ATOM 1181 N N . GLU A 1 159 ? 48.222 9.789 57.428 1.00 18.70 159 GLU A N 1
ATOM 1182 C CA . GLU A 1 159 ? 49.459 9.769 56.643 1.00 17.16 159 GLU A CA 1
ATOM 1183 C C . GLU A 1 159 ? 50.600 10.322 57.450 1.00 17.26 159 GLU A C 1
ATOM 1184 O O . GLU A 1 159 ? 51.747 9.953 57.241 1.00 22.48 159 GLU A O 1
ATOM 1190 N N . ALA A 1 160 ? 50.269 11.213 58.374 1.00 15.29 160 ALA A N 1
ATOM 1191 C CA . ALA A 1 160 ? 51.249 11.852 59.230 1.00 13.41 160 ALA A CA 1
ATOM 1192 C C . ALA A 1 160 ? 51.747 10.967 60.359 1.00 17.58 160 ALA A C 1
ATOM 1193 O O . ALA A 1 160 ? 52.898 11.069 60.773 1.00 17.53 160 ALA A O 1
ATOM 1195 N N . ALA A 1 161 ? 50.860 10.132 60.890 1.00 23.54 161 ALA A N 1
ATOM 1196 C CA . ALA A 1 161 ? 51.200 9.242 62.003 1.00 23.43 161 ALA A CA 1
ATOM 1197 C C . ALA A 1 161 ? 51.672 7.877 61.556 1.00 23.76 161 ALA A C 1
ATOM 1198 O O . ALA A 1 161 ? 52.137 7.073 62.366 1.00 21.81 161 ALA A O 1
ATOM 1200 N N . ALA A 1 162 ? 51.513 7.592 60.273 1.00 25.80 162 ALA A N 1
ATOM 1201 C CA . ALA A 1 162 ? 51.936 6.304 59.750 1.00 27.86 162 ALA A CA 1
ATOM 1202 C C . ALA A 1 162 ? 53.453 6.229 59.755 1.00 25.98 162 ALA A C 1
ATOM 1203 O O . ALA A 1 162 ? 54.130 7.253 59.870 1.00 27.38 162 ALA A O 1
ATOM 1205 N N . ALA A 1 163 ? 53.969 5.009 59.680 1.00 20.63 163 ALA A N 1
ATOM 1206 C CA . ALA A 1 163 ? 55.388 4.781 59.591 1.00 17.39 163 ALA A CA 1
ATOM 1207 C C . ALA A 1 163 ? 55.698 5.102 58.128 1.00 20.87 163 ALA A C 1
ATOM 1208 O O . ALA A 1 163 ? 54.809 4.995 57.268 1.00 26.04 163 ALA A O 1
ATOM 1210 N N . LYS A 1 164 ? 56.924 5.539 57.846 1.00 22.42 164 LYS A N 1
ATOM 1211 C CA . LYS A 1 164 ? 57.356 5.869 56.480 1.00 20.51 164 LYS A CA 1
ATOM 1212 C C . LYS A 1 164 ? 58.296 4.742 56.042 1.00 21.65 164 LYS A C 1
ATOM 1213 O O . LYS A 1 164 ? 59.186 4.363 56.798 1.00 18.35 164 LYS A O 1
ATOM 1219 N N . ALA A 1 165 ? 58.089 4.186 54.848 1.00 26.99 165 ALA A N 1
ATOM 1220 C CA . ALA A 1 165 ? 58.974 3.128 54.325 1.00 31.69 165 ALA A CA 1
ATOM 1221 C C . ALA A 1 165 ? 60.286 3.744 53.819 1.00 34.12 165 ALA A C 1
ATOM 1222 O O . ALA A 1 165 ? 60.401 4.981 53.743 1.00 38.71 165 ALA A O 1
ATOM 1224 N N . ASP A 1 166 ? 61.240 2.913 53.380 1.00 34.47 166 ASP A N 1
ATOM 1225 C CA . ASP A 1 166 ? 62.520 3.462 52.900 1.00 33.08 166 ASP A CA 1
ATOM 1226 C C . ASP A 1 166 ? 62.404 4.343 51.666 1.00 31.61 166 ASP A C 1
ATOM 1227 O O . ASP A 1 166 ? 63.394 4.872 51.195 1.00 37.93 166 ASP A O 1
ATOM 1232 N N . ASP A 1 167 ? 61.193 4.540 51.164 1.00 30.15 167 ASP A N 1
ATOM 1233 C CA . ASP A 1 167 ? 61.006 5.392 50.009 1.00 32.68 167 ASP A CA 1
ATOM 1234 C C . ASP A 1 167 ? 60.166 6.632 50.329 1.00 35.66 167 ASP A C 1
ATOM 1235 O O . ASP A 1 167 ? 59.606 7.280 49.429 1.00 36.02 167 ASP A O 1
ATOM 1240 N N . GLY A 1 168 ? 60.064 6.946 51.620 1.00 36.40 168 GLY A N 1
ATOM 1241 C CA . GLY A 1 168 ? 59.306 8.109 52.051 1.00 36.23 168 GLY A CA 1
ATOM 1242 C C . GLY A 1 168 ? 57.796 7.952 52.018 1.00 37.93 168 GLY A C 1
ATOM 1243 O O . GLY A 1 168 ? 57.064 8.848 52.444 1.00 41.20 168 GLY A O 1
ATOM 1244 N N . ARG A 1 169 ? 57.315 6.836 51.486 1.00 37.69 169 ARG A N 1
ATOM 1245 C CA . ARG A 1 169 ? 55.880 6.595 51.421 1.00 37.75 169 ARG A CA 1
ATOM 1246 C C . ARG A 1 169 ? 55.280 6.226 52.769 1.00 33.64 169 ARG A C 1
ATOM 1247 O O . ARG A 1 169 ? 55.859 5.457 53.555 1.00 32.46 169 ARG A O 1
ATOM 1255 N N . PRO A 1 170 ? 54.143 6.840 53.096 1.00 30.31 170 PRO A N 1
ATOM 1256 C CA . PRO A 1 170 ? 53.530 6.488 54.378 1.00 30.20 170 PRO A CA 1
ATOM 1257 C C . PRO A 1 170 ? 52.849 5.129 54.202 1.00 28.35 170 PRO A C 1
ATOM 1258 O O . PRO A 1 170 ? 52.220 4.828 53.158 1.00 25.14 170 PRO A O 1
ATOM 1262 N N . CYS A 1 171 ? 53.041 4.273 55.190 1.00 22.28 171 CYS A N 1
ATOM 1263 C CA . CYS A 1 171 ? 52.455 2.968 55.127 1.00 21.44 171 CYS A CA 1
ATOM 1264 C C . CYS A 1 171 ? 50.971 2.970 55.436 1.00 23.43 171 CYS A C 1
ATOM 1265 O O . CYS A 1 171 ? 50.547 2.440 56.460 1.00 28.10 171 CYS A O 1
ATOM 1268 N N . VAL A 1 172 ? 50.194 3.664 54.605 1.00 26.43 172 VAL A N 1
ATOM 1269 C CA . VAL A 1 172 ? 48.727 3.729 54.733 1.00 28.47 172 VAL A CA 1
ATOM 1270 C C . VAL A 1 172 ? 48.248 3.900 53.312 1.00 31.07 172 VAL A C 1
ATOM 1271 O O . VAL A 1 172 ? 48.902 4.583 52.519 1.00 35.52 172 VAL A O 1
ATOM 1275 N N . THR A 1 173 ? 47.088 3.343 52.999 1.00 30.44 173 THR A N 1
ATOM 1276 C CA . THR A 1 173 ? 46.565 3.459 51.658 1.00 29.79 173 THR A CA 1
ATOM 1277 C C . THR A 1 173 ? 45.144 2.952 51.689 1.00 30.63 173 THR A C 1
ATOM 1278 O O . THR A 1 173 ? 44.816 2.085 52.490 1.00 35.31 173 THR A O 1
ATOM 1282 N N . MET A 1 174 ? 44.285 3.508 50.852 1.00 29.95 174 MET A N 1
ATOM 1283 C CA . MET A 1 174 ? 42.910 3.057 50.824 1.00 31.49 174 MET A CA 1
ATOM 1284 C C . MET A 1 174 ? 42.923 1.700 50.107 1.00 33.41 174 MET A C 1
ATOM 1285 O O . MET A 1 174 ? 43.394 1.581 48.961 1.00 33.23 174 MET A O 1
ATOM 1290 N N . ASN A 1 175 ? 42.465 0.673 50.813 1.00 33.39 175 ASN A N 1
ATOM 1291 C CA . ASN A 1 175 ? 42.430 -0.696 50.280 1.00 35.15 175 ASN A CA 1
ATOM 1292 C C . ASN A 1 175 ? 41.174 -1.072 49.467 1.00 36.46 175 ASN A C 1
ATOM 1293 O O . ASN A 1 175 ? 41.188 -2.053 48.711 1.00 37.63 175 ASN A O 1
ATOM 1298 N N . GLY A 1 176 ? 40.105 -0.289 49.613 1.00 35.76 176 GLY A N 1
ATOM 1299 C CA . GLY A 1 176 ? 38.861 -0.583 48.925 1.00 36.47 176 GLY A CA 1
ATOM 1300 C C . GLY A 1 176 ? 37.646 -0.420 49.832 1.00 38.25 176 GLY A C 1
ATOM 1301 O O . GLY A 1 176 ? 37.779 -0.083 51.007 1.00 39.44 176 GLY A O 1
ATOM 1302 N N . SER A 1 177 ? 36.460 -0.729 49.325 1.00 37.70 177 SER A N 1
ATOM 1303 C CA . SER A 1 177 ? 35.244 -0.542 50.108 1.00 36.96 177 SER A CA 1
ATOM 1304 C C . SER A 1 177 ? 34.979 -1.454 51.293 1.00 32.86 177 SER A C 1
ATOM 1305 O O . SER A 1 177 ? 35.683 -2.425 51.522 1.00 33.97 177 SER A O 1
ATOM 1308 N N . GLY A 1 178 ? 33.975 -1.080 52.075 1.00 32.57 178 GLY A N 1
ATOM 1309 C CA . GLY A 1 178 ? 33.560 -1.855 53.234 1.00 36.58 178 GLY A CA 1
ATOM 1310 C C . GLY A 1 178 ? 34.594 -2.342 54.236 1.00 34.89 178 GLY A C 1
ATOM 1311 O O . GLY A 1 178 ? 35.345 -1.543 54.787 1.00 32.95 178 GLY A O 1
ATOM 1312 N N . GLY A 1 179 ? 34.589 -3.656 54.492 1.00 35.03 179 GLY A N 1
ATOM 1313 C CA . GLY A 1 179 ? 35.514 -4.278 55.434 1.00 31.95 179 GLY A CA 1
ATOM 1314 C C . GLY A 1 179 ? 36.881 -4.653 54.877 1.00 29.64 179 GLY A C 1
ATOM 1315 O O . GLY A 1 179 ? 37.638 -5.373 55.541 1.00 29.41 179 GLY A O 1
ATOM 1316 N N . ALA A 1 180 ? 37.194 -4.146 53.679 1.00 23.99 180 ALA A N 1
ATOM 1317 C CA . ALA A 1 180 ? 38.471 -4.372 52.997 1.00 17.94 180 ALA A CA 1
ATOM 1318 C C . ALA A 1 180 ? 39.686 -4.108 53.886 1.00 20.06 180 ALA A C 1
ATOM 1319 O O . ALA A 1 180 ? 40.671 -4.839 53.840 1.00 19.73 180 ALA A O 1
ATOM 1321 N N . GLY A 1 181 ? 39.605 -3.056 54.695 1.00 20.74 181 GLY A N 1
ATOM 1322 C CA . GLY A 1 181 ? 40.693 -2.712 55.580 1.00 17.40 181 GLY A CA 1
ATOM 1323 C C . GLY A 1 181 ? 40.820 -3.726 56.678 1.00 18.78 181 GLY A C 1
ATOM 1324 O O . GLY A 1 181 ? 41.929 -4.179 56.987 1.00 20.76 181 GLY A O 1
ATOM 1325 N N . SER A 1 182 ? 39.688 -4.090 57.275 1.00 22.94 182 SER A N 1
ATOM 1326 C CA . SER A 1 182 ? 39.692 -5.076 58.365 1.00 28.16 182 SER A CA 1
ATOM 1327 C C . SER A 1 182 ? 40.062 -6.502 57.893 1.00 25.56 182 SER A C 1
ATOM 1328 O O . SER A 1 182 ? 40.552 -7.338 58.666 1.00 23.63 182 SER A O 1
ATOM 1331 N N . CYS A 1 183 ? 39.840 -6.757 56.612 1.00 21.62 183 CYS A N 1
ATOM 1332 C CA . CYS A 1 183 ? 40.158 -8.044 56.047 1.00 19.09 183 CYS A CA 1
ATOM 1333 C C . CYS A 1 183 ? 41.670 -8.116 55.966 1.00 17.46 183 CYS A C 1
ATOM 1334 O O . CYS A 1 183 ? 42.276 -9.079 56.449 1.00 21.49 183 CYS A O 1
ATOM 1337 N N . VAL A 1 184 ? 42.280 -7.069 55.416 1.00 10.80 184 VAL A N 1
ATOM 1338 C CA . VAL A 1 184 ? 43.738 -7.003 55.287 1.00 8.17 184 VAL A CA 1
ATOM 1339 C C . VAL A 1 184 ? 44.416 -7.148 56.680 1.00 11.70 184 VAL A C 1
ATOM 1340 O O . VAL A 1 184 ? 45.391 -7.892 56.865 1.00 12.60 184 VAL A O 1
ATOM 1344 N N . LYS A 1 185 ? 43.862 -6.486 57.679 1.00 11.16 185 LYS A N 1
ATOM 1345 C CA . LYS A 1 185 ? 44.425 -6.581 59.005 1.00 14.04 185 LYS A CA 1
ATOM 1346 C C . LYS A 1 185 ? 44.326 -8.033 59.505 1.00 16.78 185 LYS A C 1
ATOM 1347 O O . LYS A 1 185 ? 45.278 -8.564 60.093 1.00 19.78 185 LYS A O 1
ATOM 1353 N N . MET A 1 186 ? 43.196 -8.678 59.216 1.00 18.32 186 MET A N 1
ATOM 1354 C CA . MET A 1 186 ? 42.923 -10.051 59.625 1.00 19.35 186 MET A CA 1
ATOM 1355 C C . MET A 1 186 ? 43.986 -10.995 59.052 1.00 19.05 186 MET A C 1
ATOM 1356 O O . MET A 1 186 ? 44.681 -11.710 59.787 1.00 16.00 186 MET A O 1
ATOM 1361 N N . TYR A 1 187 ? 44.155 -10.953 57.736 1.00 18.07 187 TYR A N 1
ATOM 1362 C CA . TYR A 1 187 ? 45.133 -11.805 57.089 1.00 17.42 187 TYR A CA 1
ATOM 1363 C C . TYR A 1 187 ? 46.550 -11.448 57.447 1.00 18.01 187 TYR A C 1
ATOM 1364 O O . TYR A 1 187 ? 47.447 -12.293 57.447 1.00 16.02 187 TYR A O 1
ATOM 1373 N N . HIS A 1 188 ? 46.747 -10.195 57.805 1.00 20.23 188 HIS A N 1
ATOM 1374 C CA . HIS A 1 188 ? 48.057 -9.765 58.222 1.00 18.22 188 HIS A CA 1
ATOM 1375 C C . HIS A 1 188 ? 48.354 -10.563 59.479 1.00 13.04 188 HIS A C 1
ATOM 1376 O O . HIS A 1 188 ? 49.368 -11.230 59.584 1.00 13.12 188 HIS A O 1
ATOM 1383 N N . ASN A 1 189 ? 47.438 -10.507 60.427 1.00 12.21 189 ASN A N 1
ATOM 1384 C CA . ASN A 1 189 ? 47.618 -11.214 61.686 1.00 17.71 189 ASN A CA 1
ATOM 1385 C C . ASN A 1 189 ? 47.743 -12.713 61.441 1.00 19.26 189 ASN A C 1
ATOM 1386 O O . ASN A 1 189 ? 48.329 -13.442 62.243 1.00 21.52 189 ASN A O 1
ATOM 1391 N N . SER A 1 190 ? 47.189 -13.163 60.323 1.00 18.69 190 SER A N 1
ATOM 1392 C CA . SER A 1 190 ? 47.223 -14.566 59.950 1.00 15.69 190 SER A CA 1
ATOM 1393 C C . SER A 1 190 ? 48.649 -15.002 59.620 1.00 14.10 190 SER A C 1
ATOM 1394 O O . SER A 1 190 ? 49.137 -16.018 60.134 1.00 15.36 190 SER A O 1
ATOM 1397 N N . GLY A 1 191 ? 49.328 -14.198 58.807 1.00 9.88 191 GLY A N 1
ATOM 1398 C CA . GLY A 1 191 ? 50.693 -14.509 58.424 1.00 5.81 191 GLY A CA 1
ATOM 1399 C C . GLY A 1 191 ? 51.598 -14.335 59.621 1.00 10.65 191 GLY A C 1
ATOM 1400 O O . GLY A 1 191 ? 52.611 -15.026 59.769 1.00 14.17 191 GLY A O 1
ATOM 1401 N N . GLU A 1 192 ? 51.240 -13.401 60.487 1.00 9.71 192 GLU A N 1
ATOM 1402 C CA . GLU A 1 192 ? 52.019 -13.172 61.686 1.00 15.13 192 GLU A CA 1
ATOM 1403 C C . GLU A 1 192 ? 52.108 -14.475 62.481 1.00 15.84 192 GLU A C 1
ATOM 1404 O O . GLU A 1 192 ? 53.210 -14.906 62.851 1.00 18.42 192 GLU A O 1
ATOM 1410 N N . TYR A 1 193 ? 50.953 -15.107 62.705 1.00 12.60 193 TYR A N 1
ATOM 1411 C CA . TYR A 1 193 ? 50.871 -16.373 63.442 1.00 12.51 193 TYR A CA 1
ATOM 1412 C C . TYR A 1 193 ? 51.820 -17.435 62.839 1.00 12.38 193 TYR A C 1
ATOM 1413 O O . TYR A 1 193 ? 52.680 -18.019 63.535 1.00 7.88 193 TYR A O 1
ATOM 1422 N N . ALA A 1 194 ? 51.668 -17.675 61.538 1.00 5.94 194 ALA A N 1
ATOM 1423 C CA . ALA A 1 194 ? 52.504 -18.667 60.883 1.00 7.03 194 ALA A CA 1
ATOM 1424 C C . ALA A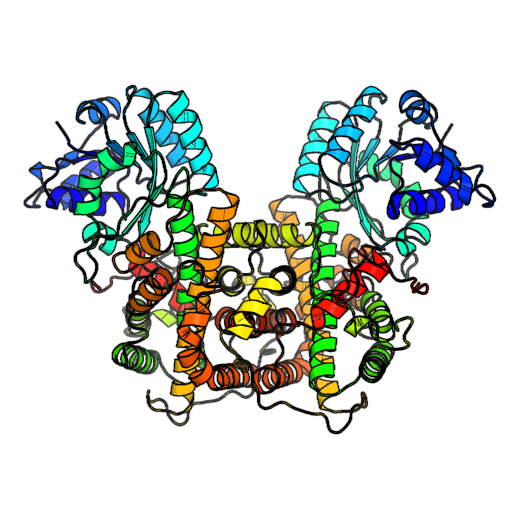 1 194 ? 53.972 -18.375 61.060 1.00 8.80 194 ALA A C 1
ATOM 1425 O O . ALA A 1 194 ? 54.742 -19.280 61.404 1.00 12.26 194 ALA A O 1
ATOM 1427 N N . ILE A 1 195 ? 54.361 -17.113 60.906 1.00 7.00 195 ILE A N 1
ATOM 1428 C CA . ILE A 1 195 ? 55.773 -16.778 61.039 1.00 11.76 195 ILE A CA 1
ATOM 1429 C C . ILE A 1 195 ? 56.308 -16.914 62.460 1.00 13.61 195 ILE A C 1
ATOM 1430 O O . ILE A 1 195 ? 57.420 -17.400 62.660 1.00 17.36 195 ILE A O 1
ATOM 1435 N N . LEU A 1 196 ? 55.543 -16.472 63.447 1.00 13.63 196 LEU A N 1
ATOM 1436 C CA . LEU A 1 196 ? 55.995 -16.571 64.828 1.00 12.97 196 LEU A CA 1
ATOM 1437 C C . LEU A 1 196 ? 56.204 -18.032 65.205 1.00 13.18 196 LEU A C 1
ATOM 1438 O O . LEU A 1 196 ? 57.165 -18.391 65.910 1.00 8.45 196 LEU A O 1
ATOM 1443 N N . GLN A 1 197 ? 55.299 -18.876 64.718 1.00 12.93 197 GLN A N 1
ATOM 1444 C CA . GLN A 1 197 ? 55.385 -20.309 64.966 1.00 11.13 197 GLN A CA 1
ATOM 1445 C C . GLN A 1 197 ? 56.638 -20.881 64.280 1.00 11.70 197 GLN A C 1
ATOM 1446 O O . GLN A 1 197 ? 57.283 -21.789 64.806 1.00 12.54 197 GLN A O 1
ATOM 1452 N N . ILE A 1 198 ? 56.994 -20.345 63.116 1.00 7.66 198 ILE A N 1
ATOM 1453 C CA . ILE A 1 198 ? 58.182 -20.811 62.414 1.00 6.11 198 ILE A CA 1
ATOM 1454 C C . ILE A 1 198 ? 59.439 -20.546 63.242 1.00 5.50 198 ILE A C 1
ATOM 1455 O O . ILE A 1 198 ? 60.331 -21.387 63.328 1.00 5.54 198 ILE A O 1
ATOM 1460 N N . TRP A 1 199 ? 59.512 -19.379 63.857 1.00 4.60 199 TRP A N 1
ATOM 1461 C CA . TRP A 1 199 ? 60.650 -19.061 64.686 1.00 6.73 199 TRP A CA 1
ATOM 1462 C C . TRP A 1 199 ? 60.604 -19.962 65.885 1.00 9.74 199 TRP A C 1
ATOM 1463 O O . TRP A 1 199 ? 61.615 -20.559 66.255 1.00 14.58 199 TRP A O 1
ATOM 1474 N N . GLY A 1 200 ? 59.417 -20.106 66.463 1.00 7.70 200 GLY A N 1
ATOM 1475 C CA . GLY A 1 200 ? 59.267 -20.970 67.623 1.00 10.59 200 GLY A CA 1
ATOM 1476 C C . GLY A 1 200 ? 59.751 -22.389 67.362 1.00 10.31 200 GLY A C 1
ATOM 1477 O O . GLY A 1 200 ? 60.352 -23.014 68.238 1.00 13.61 200 GLY A O 1
ATOM 1478 N N . GLU A 1 201 ? 59.463 -22.918 66.176 1.00 8.13 201 GLU A N 1
ATOM 1479 C CA . GLU A 1 201 ? 59.920 -24.258 65.822 1.00 7.76 201 GLU A CA 1
ATOM 1480 C C . GLU A 1 201 ? 61.445 -24.244 65.739 1.00 10.87 201 GLU A C 1
ATOM 1481 O O . GLU A 1 201 ? 62.105 -25.119 66.326 1.00 8.22 201 GLU A O 1
ATOM 1487 N N . VAL A 1 202 ? 62.010 -23.206 65.115 1.00 8.67 202 VAL A N 1
ATOM 1488 C CA . VAL A 1 202 ? 63.459 -23.120 64.997 1.00 10.14 202 VAL A CA 1
ATOM 1489 C C . VAL A 1 202 ? 64.108 -23.229 66.367 1.00 9.83 202 VAL A C 1
ATOM 1490 O O . VAL A 1 202 ? 65.065 -23.948 66.560 1.00 12.62 202 VAL A O 1
ATOM 1494 N N . PHE A 1 203 ? 63.549 -22.529 67.324 1.00 12.08 203 PHE A N 1
ATOM 1495 C CA . PHE A 1 203 ? 64.039 -22.562 68.682 1.00 16.21 203 PHE A CA 1
ATOM 1496 C C . PHE A 1 203 ? 64.003 -24.017 69.223 1.00 17.26 203 PHE A C 1
ATOM 1497 O O . PHE A 1 203 ? 65.032 -24.592 69.622 1.00 15.39 203 PHE A O 1
ATOM 1505 N N . ASP A 1 204 ? 62.820 -24.619 69.172 1.00 16.77 204 ASP A N 1
ATOM 1506 C CA . ASP A 1 204 ? 62.618 -25.985 69.619 1.00 15.15 204 ASP A CA 1
ATOM 1507 C C . ASP A 1 204 ? 63.625 -26.936 68.925 1.00 13.04 204 ASP A C 1
ATOM 1508 O O . ASP A 1 204 ? 64.282 -27.727 69.573 1.00 15.56 204 ASP A O 1
ATOM 1513 N N . ILE A 1 205 ? 63.783 -26.811 67.618 1.00 8.84 205 ILE A N 1
ATOM 1514 C CA . ILE A 1 205 ? 64.687 -27.661 66.852 1.00 10.00 205 ILE A CA 1
ATOM 1515 C C . ILE A 1 205 ? 66.152 -27.552 67.285 1.00 12.11 205 ILE A C 1
ATOM 1516 O O . ILE A 1 205 ? 66.861 -28.546 67.433 1.00 14.75 205 ILE A O 1
ATOM 1521 N N . LEU A 1 206 ? 66.624 -26.325 67.418 1.00 12.46 206 LEU A N 1
ATOM 1522 C CA . LEU A 1 206 ? 67.991 -26.077 67.810 1.00 10.44 206 LEU A CA 1
ATOM 1523 C C . LEU A 1 206 ? 68.230 -26.547 69.240 1.00 14.39 206 LEU A C 1
ATOM 1524 O O . LEU A 1 206 ? 69.291 -27.103 69.566 1.00 16.18 206 LEU A O 1
ATOM 1529 N N . ARG A 1 207 ? 67.241 -26.347 70.099 1.00 13.65 207 ARG A N 1
ATOM 1530 C CA . ARG A 1 207 ? 67.388 -26.773 71.482 1.00 14.96 207 ARG A CA 1
ATOM 1531 C C . ARG A 1 207 ? 67.502 -28.292 71.553 1.00 16.56 207 ARG A C 1
ATOM 1532 O O . ARG A 1 207 ? 68.326 -28.854 72.275 1.00 13.07 207 ARG A O 1
ATOM 1540 N N . ALA A 1 208 ? 66.728 -28.937 70.701 1.00 18.81 208 ALA A N 1
ATOM 1541 C CA . ALA A 1 208 ? 66.702 -30.366 70.622 1.00 19.44 208 ALA A CA 1
ATOM 1542 C C . ALA A 1 208 ? 68.076 -30.816 70.161 1.00 25.35 208 ALA A C 1
ATOM 1543 O O . ALA A 1 208 ? 68.636 -31.774 70.716 1.00 33.01 208 ALA A O 1
ATOM 1545 N N . MET A 1 209 ? 68.642 -30.101 69.187 1.00 22.89 209 MET A N 1
ATOM 1546 C CA . MET A 1 209 ? 69.951 -30.460 68.649 1.00 19.77 209 MET A CA 1
ATOM 1547 C C . MET A 1 209 ? 71.144 -30.125 69.543 1.00 17.86 209 MET A C 1
ATOM 1548 O O . MET A 1 209 ? 72.290 -30.244 69.128 1.00 21.28 209 MET A O 1
ATOM 1553 N N . GLY A 1 210 ? 70.891 -29.658 70.750 1.00 18.97 210 GLY A N 1
ATOM 1554 C CA . GLY A 1 210 ? 72.001 -29.363 71.641 1.00 21.09 210 GLY A CA 1
ATOM 1555 C C . GLY A 1 210 ? 72.387 -27.914 71.903 1.00 21.42 210 GLY A C 1
ATOM 1556 O O . GLY A 1 210 ? 73.194 -27.657 72.798 1.00 27.40 210 GLY A O 1
ATOM 1557 N N . LEU A 1 211 ? 71.826 -26.961 71.172 1.00 15.57 211 LEU A N 1
ATOM 1558 C CA . LEU A 1 211 ? 72.201 -25.590 71.401 1.00 14.17 211 LEU A CA 1
ATOM 1559 C C . LEU A 1 211 ? 71.478 -25.074 72.602 1.00 15.12 211 LEU A C 1
ATOM 1560 O O . LEU A 1 211 ? 70.406 -25.561 72.925 1.00 18.41 211 LEU A O 1
ATOM 1565 N N . ASN A 1 212 ? 72.117 -24.177 73.340 1.00 17.84 212 ASN A N 1
ATOM 1566 C CA . ASN A 1 212 ? 71.483 -23.570 74.507 1.00 21.30 212 ASN A CA 1
ATOM 1567 C C . ASN A 1 212 ? 70.917 -22.245 74.013 1.00 20.99 212 ASN A C 1
ATOM 1568 O O . ASN A 1 212 ? 71.192 -21.837 72.879 1.00 24.62 212 ASN A O 1
ATOM 1573 N N . ASN A 1 213 ? 70.156 -21.544 74.843 1.00 18.33 213 ASN A N 1
ATOM 1574 C CA . ASN A 1 213 ? 69.520 -20.288 74.397 1.00 18.18 213 ASN A CA 1
ATOM 1575 C C . ASN A 1 213 ? 70.445 -19.265 73.761 1.00 19.57 213 ASN A C 1
ATOM 1576 O O . ASN A 1 213 ? 70.030 -18.590 72.835 1.00 20.38 213 ASN A O 1
ATOM 1581 N N . ASP A 1 214 ? 71.673 -19.132 74.270 1.00 23.17 214 ASP A N 1
ATOM 1582 C CA . ASP A 1 214 ? 72.642 -18.185 73.712 1.00 27.87 214 ASP A CA 1
ATOM 1583 C C . ASP A 1 214 ? 73.111 -18.581 72.306 1.00 29.23 214 ASP A C 1
ATOM 1584 O O . ASP A 1 214 ? 73.257 -17.730 71.397 1.00 29.26 214 ASP A O 1
ATOM 1589 N N . GLU A 1 215 ? 73.434 -19.860 72.149 1.00 25.06 215 GLU A N 1
ATOM 1590 C CA . GLU A 1 215 ? 73.932 -20.353 70.877 1.00 22.99 215 GLU A CA 1
ATOM 1591 C C . GLU A 1 215 ? 72.887 -20.228 69.763 1.00 19.78 215 GLU A C 1
ATOM 1592 O O . GLU A 1 215 ? 73.226 -20.005 68.612 1.00 18.71 215 GLU A O 1
ATOM 1598 N N . VAL A 1 216 ? 71.617 -20.340 70.125 1.00 14.63 216 VAL A N 1
ATOM 1599 C CA . VAL A 1 216 ? 70.540 -20.225 69.182 1.00 11.59 216 VAL A CA 1
ATOM 1600 C C . VAL A 1 216 ? 70.550 -18.793 68.681 1.00 13.16 216 VAL A C 1
ATOM 1601 O O . VAL A 1 216 ? 70.618 -18.521 67.460 1.00 10.79 216 VAL A O 1
ATOM 1605 N N . ALA A 1 217 ? 70.547 -17.868 69.633 1.00 12.49 217 ALA A N 1
ATOM 1606 C CA . ALA A 1 217 ? 70.533 -16.447 69.304 1.00 14.85 217 ALA A CA 1
ATOM 1607 C C . ALA A 1 217 ? 71.648 -16.045 68.318 1.00 17.19 217 ALA A C 1
ATOM 1608 O O . ALA A 1 217 ? 71.432 -15.244 67.413 1.00 18.67 217 ALA A O 1
ATOM 1610 N N . ALA A 1 218 ? 72.824 -16.639 68.465 1.00 17.03 218 ALA A N 1
ATOM 1611 C CA . ALA A 1 218 ? 73.921 -16.331 67.581 1.00 13.50 218 ALA A CA 1
ATOM 1612 C C . ALA A 1 218 ? 73.592 -16.760 66.167 1.00 18.48 218 ALA A C 1
ATOM 1613 O O . ALA A 1 218 ? 74.051 -16.122 65.199 1.00 20.73 218 ALA A O 1
ATOM 1615 N N . VAL A 1 219 ? 72.840 -17.849 65.999 1.00 18.17 219 VAL A N 1
ATOM 1616 C CA . VAL A 1 219 ? 72.521 -18.212 64.617 1.00 18.41 219 VAL A CA 1
ATOM 1617 C C . VAL A 1 219 ? 71.438 -17.286 64.047 1.00 21.40 219 VAL A C 1
ATOM 1618 O O . VAL A 1 219 ? 71.463 -16.941 62.845 1.00 18.99 219 VAL A O 1
ATOM 1622 N N . LEU A 1 220 ? 70.520 -16.835 64.910 1.00 22.85 220 LEU A N 1
ATOM 1623 C CA . LEU A 1 220 ? 69.474 -15.920 64.449 1.00 22.94 220 LEU A CA 1
ATOM 1624 C C . LEU A 1 220 ? 70.172 -14.640 64.027 1.00 21.36 220 LEU A C 1
ATOM 1625 O O . LEU A 1 220 ? 69.938 -14.125 62.927 1.00 18.08 220 LEU A O 1
ATOM 1630 N N . GLU A 1 221 ? 71.099 -14.206 64.883 1.00 19.98 221 GLU A N 1
ATOM 1631 C CA . GLU A 1 221 ? 71.901 -13.020 64.646 1.00 20.19 221 GLU A CA 1
ATOM 1632 C C . GLU A 1 221 ? 72.728 -13.144 63.362 1.00 17.98 221 GLU A C 1
ATOM 1633 O O . GLU A 1 221 ? 72.887 -12.171 62.632 1.00 13.46 221 GLU A O 1
ATOM 1639 N N . ASP A 1 222 ? 73.228 -14.341 63.072 1.00 16.87 222 ASP A N 1
ATOM 1640 C CA . ASP A 1 222 ? 73.985 -14.558 61.852 1.00 15.81 222 ASP A CA 1
ATOM 1641 C C . ASP A 1 222 ? 73.021 -14.480 60.681 1.00 17.05 222 ASP A C 1
ATOM 1642 O O . ASP A 1 222 ? 73.308 -13.862 59.647 1.00 15.64 222 ASP A O 1
ATOM 1647 N N . TRP A 1 223 ? 71.854 -15.087 60.848 1.00 15.42 223 TRP A N 1
ATOM 1648 C CA . TRP A 1 223 ? 70.869 -15.064 59.782 1.00 17.26 223 TRP A CA 1
ATOM 1649 C C . TRP A 1 223 ? 70.382 -13.640 59.496 1.00 13.77 223 TRP A C 1
ATOM 1650 O O . TRP A 1 223 ? 70.049 -13.294 58.382 1.00 12.67 223 TRP A O 1
ATOM 1661 N N . LYS A 1 224 ? 70.357 -12.818 60.525 1.00 16.51 224 LYS A N 1
ATOM 1662 C CA . LYS A 1 224 ? 69.944 -11.431 60.424 1.00 16.46 224 LYS A CA 1
ATOM 1663 C C . LYS A 1 224 ? 70.972 -10.697 59.573 1.00 18.98 224 LYS A C 1
ATOM 1664 O O . LYS A 1 224 ? 70.624 -9.931 58.689 1.00 21.24 224 LYS A O 1
ATOM 1670 N N . SER A 1 225 ? 72.250 -10.981 59.809 1.00 23.79 225 SER A N 1
ATOM 1671 C CA . SER A 1 225 ? 73.302 -10.324 59.052 1.00 25.99 225 SER A CA 1
ATOM 1672 C C . SER A 1 225 ? 73.336 -10.745 57.588 1.00 25.48 225 SER A C 1
ATOM 1673 O O . SER A 1 225 ? 73.758 -9.963 56.743 1.00 30.07 225 SER A O 1
ATOM 1676 N N . LYS A 1 226 ? 72.846 -11.944 57.270 1.00 26.74 226 LYS A N 1
ATOM 1677 C CA . LYS A 1 226 ? 72.812 -12.392 55.863 1.00 24.60 226 LYS A CA 1
ATOM 1678 C C . LYS A 1 226 ? 71.756 -11.613 55.103 1.00 22.04 226 LYS A C 1
ATOM 1679 O O . LYS A 1 226 ? 71.583 -11.833 53.904 1.00 25.18 226 LYS A O 1
ATOM 1685 N N . ASN A 1 227 ? 70.969 -10.817 55.836 1.00 18.66 227 ASN A N 1
ATOM 1686 C CA . ASN A 1 227 ? 69.975 -9.918 55.260 1.00 18.51 227 ASN A CA 1
ATOM 1687 C C . ASN A 1 227 ? 68.576 -10.309 54.768 1.00 19.48 227 ASN A C 1
ATOM 1688 O O . ASN A 1 227 ? 67.631 -9.530 54.901 1.00 21.38 227 ASN A O 1
ATOM 1693 N N . PHE A 1 228 ? 68.453 -11.452 54.109 1.00 16.02 228 PHE A N 1
ATOM 1694 C CA . PHE A 1 228 ? 67.188 -11.900 53.543 1.00 11.73 228 PHE A CA 1
ATOM 1695 C C . PHE A 1 228 ? 66.040 -12.015 54.540 1.00 11.39 228 PHE A C 1
ATOM 1696 O O . PHE A 1 228 ? 64.903 -11.721 54.231 1.00 11.40 228 PHE A O 1
ATOM 1704 N N . LEU A 1 229 ? 66.343 -12.494 55.729 1.00 12.93 229 LEU A N 1
ATOM 1705 C CA . LEU A 1 229 ? 65.337 -12.674 56.767 1.00 15.56 229 LEU A CA 1
ATOM 1706 C C . LEU A 1 229 ? 65.216 -11.510 57.724 1.00 13.64 229 LEU A C 1
ATOM 1707 O O . LEU A 1 229 ? 64.487 -11.605 58.704 1.00 11.80 229 LEU A O 1
ATOM 1712 N N . LYS A 1 230 ? 65.950 -10.434 57.479 1.00 13.90 230 LYS A N 1
ATOM 1713 C CA . LYS A 1 230 ? 65.904 -9.294 58.369 1.00 12.29 230 LYS A CA 1
ATOM 1714 C C . LYS A 1 230 ? 64.462 -8.887 58.542 1.00 12.12 230 LYS A C 1
ATOM 1715 O O . LYS A 1 230 ? 63.777 -8.512 57.578 1.00 11.85 230 LYS A O 1
ATOM 1721 N N . SER A 1 231 ? 63.985 -9.012 59.769 1.00 8.27 231 SER A N 1
ATOM 1722 C CA . SER A 1 231 ? 62.613 -8.663 60.072 1.00 12.47 231 SER A CA 1
ATOM 1723 C C . SER A 1 231 ? 62.437 -8.355 61.544 1.00 14.73 231 SER A C 1
ATOM 1724 O O . SER A 1 231 ? 63.274 -8.725 62.376 1.00 19.74 231 SER A O 1
ATOM 1727 N N . TYR A 1 232 ? 61.304 -7.737 61.858 1.00 15.38 232 TYR A N 1
ATOM 1728 C CA . TYR A 1 232 ? 60.943 -7.390 63.221 1.00 16.62 232 TYR A CA 1
ATOM 1729 C C . TYR A 1 232 ? 60.794 -8.665 64.042 1.00 17.85 232 TYR A C 1
ATOM 1730 O O . TYR A 1 232 ? 61.363 -8.785 65.124 1.00 20.13 232 TYR A O 1
ATOM 1739 N N . MET A 1 233 ? 60.011 -9.607 63.528 1.00 15.34 233 MET A N 1
ATOM 1740 C CA . MET A 1 233 ? 59.794 -10.866 64.199 1.00 14.93 233 MET A CA 1
ATOM 1741 C C . MET A 1 233 ? 61.105 -11.562 64.488 1.00 14.75 233 MET A C 1
ATOM 1742 O O . MET A 1 233 ? 61.262 -12.176 65.552 1.00 19.11 233 MET A O 1
ATOM 1747 N N . LEU A 1 234 ? 62.073 -11.431 63.585 1.00 8.71 234 LEU A N 1
ATOM 1748 C CA . LEU A 1 234 ? 63.360 -12.048 63.837 1.00 6.67 234 LEU A CA 1
ATOM 1749 C C . LEU A 1 234 ? 63.968 -11.357 65.065 1.00 9.55 234 LEU A C 1
ATOM 1750 O O . LEU A 1 234 ? 64.323 -12.026 66.041 1.00 9.38 234 LEU A O 1
ATOM 1755 N N . ASP A 1 235 ? 63.986 -10.024 65.056 1.00 8.90 235 ASP A N 1
ATOM 1756 C CA . ASP A 1 235 ? 64.535 -9.251 66.171 1.00 10.80 235 ASP A CA 1
ATOM 1757 C C . ASP A 1 235 ? 63.944 -9.633 67.522 1.00 11.98 235 ASP A C 1
ATOM 1758 O O . ASP A 1 235 ? 64.693 -9.886 68.485 1.00 13.34 235 ASP A O 1
ATOM 1763 N N . ILE A 1 236 ? 62.617 -9.736 67.582 1.00 9.44 236 ILE A N 1
ATOM 1764 C CA . ILE A 1 236 ? 61.950 -10.095 68.824 1.00 12.73 236 ILE A CA 1
ATOM 1765 C C . ILE A 1 236 ? 62.276 -11.529 69.259 1.00 13.63 236 ILE A C 1
ATOM 1766 O O . ILE A 1 236 ? 62.320 -11.823 70.453 1.00 14.65 236 ILE A O 1
ATOM 1771 N N . SER A 1 237 ? 62.565 -12.410 68.307 1.00 12.40 237 SER A N 1
ATOM 1772 C CA . SER A 1 237 ? 62.890 -13.786 68.655 1.00 10.78 237 SER A CA 1
ATOM 1773 C C . SER A 1 237 ? 64.240 -13.792 69.350 1.00 14.45 23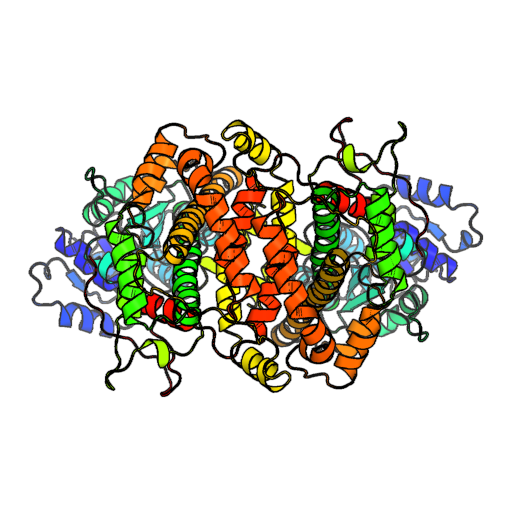7 SER A C 1
ATOM 1774 O O . SER A 1 237 ? 64.475 -14.545 70.306 1.00 17.71 237 SER A O 1
ATOM 1777 N N . ILE A 1 238 ? 65.128 -12.930 68.877 1.00 12.78 238 ILE A N 1
ATOM 1778 C CA . ILE A 1 238 ? 66.446 -12.836 69.462 1.00 13.55 238 ILE A CA 1
ATOM 1779 C C . ILE A 1 238 ? 66.292 -12.348 70.885 1.00 14.55 238 ILE A C 1
ATOM 1780 O O . ILE A 1 238 ? 66.946 -12.867 71.784 1.00 17.12 238 ILE A O 1
ATOM 1785 N N . ALA A 1 239 ? 65.456 -11.327 71.081 1.00 13.39 239 ALA A N 1
ATOM 1786 C CA . ALA A 1 239 ? 65.237 -10.753 72.411 1.00 13.25 239 ALA A CA 1
ATOM 1787 C C . ALA A 1 239 ? 64.709 -11.845 73.332 1.00 16.64 239 ALA A C 1
ATOM 1788 O O . ALA A 1 239 ? 65.285 -12.156 74.396 1.00 12.12 239 ALA A O 1
ATOM 1790 N N . ALA A 1 240 ? 63.662 -12.488 72.829 1.00 21.55 240 ALA A N 1
ATOM 1791 C CA . ALA A 1 240 ? 62.981 -13.577 73.499 1.00 23.73 240 ALA A CA 1
ATOM 1792 C C . ALA A 1 240 ? 63.953 -14.690 73.939 1.00 24.13 240 ALA A C 1
ATOM 1793 O O . ALA A 1 240 ? 63.859 -15.206 75.056 1.00 22.35 240 ALA A O 1
ATOM 1795 N N . ALA A 1 241 ? 64.891 -15.041 73.066 1.00 22.82 241 ALA A N 1
ATOM 1796 C CA . ALA A 1 241 ? 65.851 -16.089 73.370 1.00 23.98 241 ALA A CA 1
ATOM 1797 C C . ALA A 1 241 ? 66.934 -15.684 74.387 1.00 27.81 241 ALA A C 1
ATOM 1798 O O . ALA A 1 241 ? 67.350 -16.514 75.207 1.00 27.09 241 ALA A O 1
ATOM 1800 N N . ARG A 1 242 ? 67.407 -14.435 74.316 1.00 29.52 242 ARG A N 1
ATOM 1801 C CA . ARG A 1 242 ? 68.457 -13.962 75.223 1.00 31.80 242 ARG A CA 1
ATOM 1802 C C . ARG A 1 242 ? 67.914 -13.581 76.600 1.00 31.31 242 ARG A C 1
ATOM 1803 O O . ARG A 1 242 ? 68.662 -13.567 77.574 1.00 31.62 242 ARG A O 1
ATOM 1811 N N . ALA A 1 243 ? 66.626 -13.258 76.676 1.00 29.07 243 ALA A N 1
ATOM 1812 C CA . ALA A 1 243 ? 65.988 -12.870 77.933 1.00 27.86 243 ALA A CA 1
ATOM 1813 C C . ALA A 1 243 ? 66.332 -13.753 79.128 1.00 27.96 243 ALA A C 1
ATOM 1814 O O . ALA A 1 243 ? 66.285 -14.985 79.041 1.00 25.59 243 ALA A O 1
ATOM 1816 N N . LYS A 1 244 ? 66.615 -13.105 80.258 1.00 30.38 244 LYS A N 1
ATOM 1817 C CA . LYS A 1 244 ? 66.977 -13.798 81.484 1.00 33.25 244 LYS A CA 1
ATOM 1818 C C . LYS A 1 244 ? 66.169 -13.414 82.713 1.00 36.26 244 LYS A C 1
ATOM 1819 O O . LYS A 1 244 ? 65.859 -12.240 82.942 1.00 38.24 244 LYS A O 1
ATOM 1825 N N . ASP A 1 245 ? 65.870 -14.424 83.517 1.00 38.52 245 ASP A N 1
ATOM 1826 C CA . ASP A 1 245 ? 65.102 -14.296 84.753 1.00 43.40 245 ASP A CA 1
ATOM 1827 C C . ASP A 1 245 ? 65.906 -13.594 85.866 1.00 46.74 245 ASP A C 1
ATOM 1828 O O . ASP A 1 245 ? 67.134 -13.460 85.769 1.00 50.08 245 ASP A O 1
ATOM 1833 N N . LYS A 1 246 ? 65.199 -13.178 86.924 1.00 49.13 246 LYS A N 1
ATOM 1834 C CA . LYS A 1 246 ? 65.766 -12.534 88.115 1.00 48.54 246 LYS A CA 1
ATOM 1835 C C . LYS A 1 246 ? 66.867 -13.441 88.703 1.00 47.47 246 LYS A C 1
ATOM 1836 O O . LYS A 1 246 ? 67.916 -12.962 89.136 1.00 48.17 246 LYS A O 1
ATOM 1842 N N . ASP A 1 247 ? 66.639 -14.752 88.680 1.00 45.13 247 ASP A N 1
ATOM 1843 C CA . ASP A 1 247 ? 67.625 -15.696 89.203 1.00 45.14 247 ASP A CA 1
ATOM 1844 C C . ASP A 1 247 ? 68.769 -16.009 88.212 1.00 44.27 247 ASP A C 1
ATOM 1845 O O . ASP A 1 247 ? 69.520 -16.974 88.404 1.00 46.63 247 ASP A O 1
ATOM 1850 N N . GLY A 1 248 ? 68.898 -15.182 87.171 1.00 40.82 248 GLY A N 1
ATOM 1851 C CA . GLY A 1 248 ? 69.950 -15.347 86.180 1.00 38.56 248 GLY A CA 1
ATOM 1852 C C . GLY A 1 248 ? 69.885 -16.551 85.245 1.00 39.18 248 GLY A C 1
ATOM 1853 O O . GLY A 1 248 ? 70.915 -17.013 84.751 1.00 40.49 248 GLY A O 1
ATOM 1854 N N . SER A 1 249 ? 68.696 -17.088 85.013 1.00 36.69 249 SER A N 1
ATOM 1855 C CA . SER A 1 249 ? 68.558 -18.220 84.103 1.00 37.88 249 SER A CA 1
ATOM 1856 C C . SER A 1 249 ? 67.688 -17.776 82.902 1.00 38.14 249 SER A C 1
ATOM 1857 O O . SER A 1 249 ? 67.080 -16.688 82.933 1.00 38.92 249 SER A O 1
ATOM 1860 N N . TYR A 1 250 ? 67.622 -18.583 81.846 1.00 29.95 250 TYR A N 1
ATOM 1861 C CA . TYR A 1 250 ? 66.834 -18.168 80.702 1.00 27.07 250 TYR A CA 1
ATOM 1862 C C . TYR A 1 250 ? 65.367 -18.159 81.016 1.00 25.24 250 TYR A C 1
ATOM 1863 O O . TYR A 1 250 ? 64.815 -19.120 81.553 1.00 22.13 250 TYR A O 1
ATOM 1872 N N . LEU A 1 251 ? 64.740 -17.048 80.666 1.00 26.19 251 LEU A N 1
ATOM 1873 C CA . LEU A 1 251 ? 63.340 -16.841 80.928 1.00 23.64 251 LEU A CA 1
ATOM 1874 C C . LEU A 1 251 ? 62.474 -17.964 80.394 1.00 27.45 251 LEU A C 1
ATOM 1875 O O . LEU A 1 251 ? 61.610 -18.486 81.116 1.00 24.71 251 LEU A O 1
ATOM 1880 N N . THR A 1 252 ? 62.744 -18.363 79.146 1.00 29.76 252 THR A N 1
ATOM 1881 C CA . THR A 1 252 ? 61.988 -19.411 78.455 1.00 23.67 252 THR A CA 1
ATOM 1882 C C . THR A 1 252 ? 61.719 -20.658 79.278 1.00 26.28 252 THR A C 1
ATOM 1883 O O . THR A 1 252 ? 60.647 -21.247 79.164 1.00 28.16 252 THR A O 1
ATOM 1887 N N . GLU A 1 253 ? 62.663 -21.028 80.141 1.00 26.78 253 GLU A N 1
ATOM 1888 C CA . GLU A 1 253 ? 62.514 -22.225 80.956 1.00 26.82 253 GLU A CA 1
ATOM 1889 C C . GLU A 1 253 ? 61.490 -22.092 82.088 1.00 25.00 253 GLU A C 1
ATOM 1890 O O . GLU A 1 253 ? 61.102 -23.103 82.681 1.00 25.58 253 GLU A O 1
ATOM 1896 N N . HIS A 1 254 ? 61.042 -20.870 82.374 1.00 22.60 254 HIS A N 1
ATOM 1897 C CA . HIS A 1 254 ? 60.070 -20.655 83.426 1.00 22.68 254 HIS A CA 1
ATOM 1898 C C . HIS A 1 254 ? 58.724 -20.350 82.859 1.00 24.05 254 HIS A C 1
ATOM 1899 O O . HIS A 1 254 ? 57.784 -20.128 83.600 1.00 23.96 254 HIS A O 1
ATOM 1906 N N . VAL A 1 255 ? 58.654 -20.331 81.532 1.00 24.69 255 VAL A N 1
ATOM 1907 C CA . VAL A 1 255 ? 57.428 -20.032 80.813 1.00 20.01 255 VAL A CA 1
ATOM 1908 C C . VAL A 1 255 ? 56.487 -21.202 80.569 1.00 23.25 255 VAL A C 1
ATOM 1909 O O . VAL A 1 255 ? 56.868 -22.236 80.015 1.00 24.58 255 VAL A O 1
ATOM 1913 N N . MET A 1 256 ? 55.253 -21.045 81.025 1.00 25.50 256 MET A N 1
ATOM 1914 C CA . MET A 1 256 ? 54.251 -22.077 80.823 1.00 23.43 256 MET A CA 1
ATOM 1915 C C . MET A 1 256 ? 53.928 -22.146 79.319 1.00 19.31 256 MET A C 1
ATOM 1916 O O . MET A 1 256 ? 53.590 -21.142 78.693 1.00 16.45 256 MET A O 1
ATOM 1921 N N . ASP A 1 257 ? 54.066 -23.326 78.736 1.00 15.84 257 ASP A N 1
ATOM 1922 C CA . ASP A 1 257 ? 53.819 -23.483 77.310 1.00 18.62 257 ASP A CA 1
ATOM 1923 C C . ASP A 1 257 ? 52.365 -23.515 76.833 1.00 20.04 257 ASP A C 1
ATOM 1924 O O . ASP A 1 257 ? 51.928 -24.511 76.258 1.00 16.59 257 ASP A O 1
ATOM 1929 N N . ARG A 1 258 ? 51.652 -22.399 77.010 1.00 20.37 258 ARG A N 1
ATOM 1930 C CA . ARG A 1 258 ? 50.257 -22.264 76.591 1.00 19.60 258 ARG A CA 1
ATOM 1931 C C . ARG A 1 258 ? 50.151 -20.913 75.932 1.00 21.15 258 ARG A C 1
ATOM 1932 O O . ARG A 1 258 ? 50.339 -19.878 76.592 1.00 22.54 258 ARG A O 1
ATOM 1940 N N . ILE A 1 259 ? 49.887 -20.929 74.621 1.00 20.07 259 ILE A N 1
ATOM 1941 C CA . ILE A 1 259 ? 49.804 -19.715 73.808 1.00 17.90 259 ILE A CA 1
ATOM 1942 C C . ILE A 1 259 ? 48.372 -19.179 73.661 1.00 19.46 259 ILE A C 1
ATOM 1943 O O . ILE A 1 259 ? 47.491 -19.838 73.106 1.00 20.42 259 ILE A O 1
ATOM 1948 N N . GLY A 1 260 ? 48.137 -17.987 74.196 1.00 23.32 260 GLY A N 1
ATOM 1949 C CA . GLY A 1 260 ? 46.820 -17.393 74.096 1.00 27.98 260 GLY A CA 1
ATOM 1950 C C . GLY A 1 260 ? 46.638 -16.793 72.710 1.00 33.93 260 GLY A C 1
ATOM 1951 O O . GLY A 1 260 ? 47.602 -16.603 71.941 1.00 32.96 260 GLY A O 1
ATOM 1952 N N . SER A 1 261 ? 45.394 -16.516 72.365 1.00 33.99 261 SER A N 1
ATOM 1953 C CA . SER A 1 261 ? 45.115 -15.925 71.078 1.00 33.03 261 SER A CA 1
ATOM 1954 C C . SER A 1 261 ? 43.836 -15.148 71.264 1.00 34.24 261 SER A C 1
ATOM 1955 O O . SER A 1 261 ? 43.082 -15.380 72.232 1.00 35.00 261 SER A O 1
ATOM 1958 N N . LYS A 1 262 ? 43.602 -14.211 70.357 1.00 32.02 262 LYS A N 1
ATOM 1959 C CA . LYS A 1 262 ? 42.434 -13.372 70.434 1.00 30.40 262 LYS A CA 1
ATOM 1960 C C . LYS A 1 262 ? 41.492 -13.429 69.245 1.00 30.74 262 LYS A C 1
ATOM 1961 O O . LYS A 1 262 ? 40.638 -12.558 69.105 1.00 33.27 262 LYS A O 1
ATOM 1967 N N . GLY A 1 263 ? 41.624 -14.449 68.397 1.00 27.35 263 GLY A N 1
ATOM 1968 C CA . GLY A 1 263 ? 40.713 -14.575 67.272 1.00 30.07 263 GLY A CA 1
ATOM 1969 C C . GLY A 1 263 ? 41.035 -14.185 65.827 1.00 29.24 263 GLY A C 1
ATOM 1970 O O . GLY A 1 263 ? 40.552 -14.864 64.911 1.00 28.72 263 GLY A O 1
ATOM 1971 N N . THR A 1 264 ? 41.715 -13.066 65.586 1.00 26.49 264 THR A N 1
ATOM 1972 C CA . THR A 1 264 ? 42.056 -12.684 64.208 1.00 24.49 264 THR A CA 1
ATOM 1973 C C . THR A 1 264 ? 42.562 -13.908 63.445 1.00 19.57 264 THR A C 1
ATOM 1974 O O . THR A 1 264 ? 42.033 -14.236 62.389 1.00 22.15 264 THR A O 1
ATOM 1978 N N . GLY A 1 265 ? 43.532 -14.615 64.029 1.00 13.72 265 GLY A N 1
ATOM 1979 C CA . GLY A 1 265 ? 44.066 -15.810 63.404 1.00 12.96 265 GLY A CA 1
ATOM 1980 C C . GLY A 1 265 ? 43.017 -16.890 63.139 1.00 16.88 265 GLY A C 1
ATOM 1981 O O . GLY A 1 265 ? 42.942 -17.474 62.040 1.00 19.73 265 GLY A O 1
ATOM 1982 N N . LEU A 1 266 ? 42.192 -17.156 64.145 1.00 14.40 266 LEU A N 1
ATOM 1983 C CA . LEU A 1 266 ? 41.140 -18.153 64.048 1.00 11.64 266 LEU A CA 1
ATOM 1984 C C . LEU A 1 266 ? 40.200 -17.882 62.887 1.00 13.32 266 LEU A C 1
ATOM 1985 O O . LEU A 1 266 ? 39.861 -18.786 62.137 1.00 16.31 266 LEU A O 1
ATOM 1990 N N . TRP A 1 267 ? 39.804 -16.631 62.715 1.00 14.71 267 TRP A N 1
ATOM 1991 C CA . TRP A 1 267 ? 38.869 -16.290 61.663 1.00 19.23 267 TRP A CA 1
ATOM 1992 C C . TRP A 1 267 ? 39.447 -16.368 60.297 1.00 19.83 267 TRP A C 1
ATOM 1993 O O . TRP A 1 267 ? 38.763 -16.766 59.339 1.00 22.26 267 TRP A O 1
ATOM 2004 N N . SER A 1 268 ? 40.683 -15.914 60.172 1.00 17.19 268 SER A N 1
ATOM 2005 C CA . SER A 1 268 ? 41.321 -15.922 58.869 1.00 13.56 268 SER A CA 1
ATOM 2006 C C . SER A 1 268 ? 41.386 -17.357 58.389 1.00 15.38 268 SER A C 1
ATOM 2007 O O . SER A 1 268 ? 41.144 -17.654 57.213 1.00 17.05 268 SER A O 1
ATOM 2010 N N . ALA A 1 269 ? 41.588 -18.261 59.341 1.00 13.49 269 ALA A N 1
ATOM 2011 C CA . ALA A 1 269 ? 41.673 -19.683 59.030 1.00 12.21 269 ALA A CA 1
ATOM 2012 C C . ALA A 1 269 ? 40.309 -20.180 58.561 1.00 9.48 269 ALA A C 1
ATOM 2013 O O . ALA A 1 269 ? 40.187 -20.893 57.565 1.00 8.16 269 ALA A O 1
ATOM 2015 N N . GLN A 1 270 ? 39.271 -19.750 59.257 1.00 7.59 270 GLN A N 1
ATOM 2016 C CA . GLN A 1 270 ? 37.947 -20.175 58.910 1.00 4.74 270 GLN A CA 1
ATOM 2017 C C . GLN A 1 270 ? 37.453 -19.616 57.601 1.00 9.64 270 GLN A C 1
ATOM 2018 O O . GLN A 1 270 ? 36.727 -20.313 56.891 1.00 13.39 270 GLN A O 1
ATOM 2024 N N . GLU A 1 271 ? 37.831 -18.387 57.257 1.00 10.72 271 GLU A N 1
ATOM 2025 C CA . GLU A 1 271 ? 37.372 -17.809 55.993 1.00 18.15 271 GLU A CA 1
ATOM 2026 C C . GLU A 1 271 ? 38.138 -18.390 54.821 1.00 19.39 271 GLU A C 1
ATOM 2027 O O . GLU A 1 271 ? 37.564 -18.597 53.747 1.00 18.89 271 GLU A O 1
ATOM 2033 N N . ALA A 1 272 ? 39.432 -18.641 55.032 1.00 15.59 272 ALA A N 1
ATOM 2034 C CA . ALA A 1 272 ? 40.291 -19.218 53.999 1.00 13.00 272 ALA A CA 1
ATOM 2035 C C . ALA A 1 272 ? 39.677 -20.544 53.607 1.00 12.60 272 ALA A C 1
ATOM 2036 O O . ALA A 1 272 ? 39.592 -20.883 52.433 1.00 18.95 272 ALA A O 1
ATOM 2038 N N . LEU A 1 273 ? 39.188 -21.251 54.617 1.00 10.41 273 LEU A N 1
ATOM 2039 C CA . LEU A 1 273 ? 38.559 -22.536 54.468 1.00 7.44 273 LEU A CA 1
ATOM 2040 C C . LEU A 1 273 ? 37.231 -22.322 53.755 1.00 11.05 273 LEU A C 1
ATOM 2041 O O . LEU A 1 273 ? 36.891 -23.052 52.814 1.00 12.41 273 LEU A O 1
ATOM 2046 N N . GLU A 1 274 ? 36.500 -21.301 54.210 1.00 12.84 274 GLU A N 1
ATOM 2047 C CA . GLU A 1 274 ? 35.197 -20.902 53.656 1.00 15.73 274 GLU A CA 1
ATOM 2048 C C . GLU A 1 274 ? 35.282 -20.704 52.141 1.00 13.79 274 GLU A C 1
ATOM 2049 O O . GLU A 1 274 ? 34.775 -21.517 51.377 1.00 15.19 274 GLU A O 1
ATOM 2055 N N . ILE A 1 275 ? 35.990 -19.662 51.713 1.00 14.08 275 ILE A N 1
ATOM 2056 C CA . ILE A 1 275 ? 36.146 -19.378 50.286 1.00 14.08 275 ILE A CA 1
ATOM 2057 C C . ILE A 1 275 ? 36.932 -20.467 49.550 1.00 14.44 275 ILE A C 1
ATOM 2058 O O . ILE A 1 275 ? 37.022 -20.445 48.321 1.00 17.86 275 ILE A O 1
ATOM 2063 N N . GLY A 1 276 ? 37.570 -21.366 50.297 1.00 10.49 276 GLY A N 1
ATOM 2064 C CA . GLY A 1 276 ? 38.249 -22.469 49.655 1.00 7.85 276 GLY A CA 1
ATOM 2065 C C . GLY A 1 276 ? 39.658 -22.356 49.162 1.00 7.88 276 GLY A C 1
ATOM 2066 O O . GLY A 1 276 ? 40.129 -23.261 48.485 1.00 12.12 276 GLY A O 1
ATOM 2067 N N . VAL A 1 277 ? 40.362 -21.293 49.507 1.00 9.37 277 VAL A N 1
ATOM 2068 C CA . VAL A 1 277 ? 41.751 -21.182 49.063 1.00 12.34 277 VAL A CA 1
ATOM 2069 C C . VAL A 1 277 ? 42.619 -21.998 50.022 1.00 14.60 277 VAL A C 1
ATOM 2070 O O . VAL A 1 277 ? 42.496 -21.862 51.256 1.00 17.78 277 VAL A O 1
ATOM 2074 N N . PRO A 1 278 ? 43.546 -22.813 49.478 1.00 12.07 278 PRO A N 1
ATOM 2075 C CA . PRO A 1 278 ? 44.408 -23.622 50.337 1.00 9.40 278 PRO A CA 1
ATOM 2076 C C . PRO A 1 278 ? 45.441 -22.768 51.009 1.00 12.40 278 PRO A C 1
ATOM 2077 O O . PRO A 1 278 ? 46.243 -22.078 50.333 1.00 13.08 278 PRO A O 1
ATOM 2081 N N . ALA A 1 279 ? 45.443 -22.866 52.336 1.00 9.10 279 ALA A N 1
ATOM 2082 C CA . ALA A 1 279 ? 46.369 -22.142 53.160 1.00 9.74 279 ALA A CA 1
ATOM 2083 C C . ALA A 1 279 ? 46.747 -23.022 54.350 1.00 11.14 279 ALA A C 1
ATOM 2084 O O . ALA A 1 279 ? 46.398 -22.721 55.516 1.00 12.52 279 ALA A O 1
ATOM 2086 N N . PRO A 1 280 ? 47.516 -24.096 54.095 1.00 9.58 280 PRO A N 1
ATOM 2087 C CA . PRO A 1 280 ? 47.930 -25.009 55.168 1.00 9.32 280 PRO A CA 1
ATOM 2088 C C . PRO A 1 280 ? 48.709 -24.336 56.306 1.00 13.01 280 PRO A C 1
ATOM 2089 O O . PRO A 1 280 ? 48.409 -24.533 57.497 1.00 15.71 280 PRO A O 1
ATOM 2093 N N . SER A 1 281 ? 49.671 -23.494 55.959 1.00 9.22 281 SER A N 1
ATOM 2094 C CA . SER A 1 281 ? 50.461 -22.850 56.995 1.00 7.57 281 SER A CA 1
ATOM 2095 C C . SER A 1 281 ? 49.620 -21.966 57.906 1.00 6.92 281 SER A C 1
ATOM 2096 O O . SER A 1 281 ? 49.868 -21.883 59.099 1.00 4.63 281 SER A O 1
ATOM 2099 N N . LEU A 1 282 ? 48.636 -21.289 57.329 1.00 5.84 282 LEU A N 1
ATOM 2100 C CA . LEU A 1 282 ? 47.788 -20.406 58.100 1.00 6.74 282 LEU A CA 1
ATOM 2101 C C . LEU A 1 282 ? 46.946 -21.188 59.082 1.00 10.90 282 LEU A C 1
ATOM 2102 O O . LEU A 1 282 ? 46.708 -20.729 60.193 1.00 14.50 282 LEU A O 1
ATOM 2107 N N . ASN A 1 283 ? 46.545 -22.394 58.710 1.00 11.89 283 ASN A N 1
ATOM 2108 C CA . ASN A 1 283 ? 45.734 -23.190 59.606 1.00 10.04 283 ASN A CA 1
ATOM 2109 C C . ASN A 1 283 ? 46.515 -23.802 60.691 1.00 7.15 283 ASN A C 1
ATOM 2110 O O . ASN A 1 283 ? 46.087 -23.800 61.813 1.00 10.84 283 ASN A O 1
ATOM 2115 N N . MET A 1 284 ? 47.586 -24.480 60.310 1.00 6.51 284 MET A N 1
ATOM 2116 C CA . MET A 1 284 ? 48.414 -25.151 61.268 1.00 10.47 284 MET A CA 1
ATOM 2117 C C . MET A 1 284 ? 49.037 -24.195 62.241 1.00 12.34 284 MET A C 1
ATOM 2118 O O . MET A 1 284 ? 49.530 -24.614 63.284 1.00 22.79 284 MET A O 1
ATOM 2123 N N . ALA A 1 285 ? 49.027 -22.910 61.923 1.00 9.08 285 ALA A N 1
ATOM 2124 C CA . ALA A 1 285 ? 49.569 -21.944 62.863 1.00 5.82 285 ALA A CA 1
ATOM 2125 C C . ALA A 1 285 ? 48.583 -21.893 64.035 1.00 4.17 285 ALA A C 1
ATOM 2126 O O . ALA A 1 285 ? 48.980 -21.907 65.176 1.00 6.71 285 ALA A O 1
ATOM 2128 N N . VAL A 1 286 ? 47.288 -21.888 63.745 1.00 3.76 286 VAL A N 1
ATOM 2129 C CA . VAL A 1 286 ? 46.287 -21.878 64.788 1.00 2.00 286 VAL A CA 1
ATOM 2130 C C . VAL A 1 286 ? 46.284 -23.215 65.501 1.00 5.60 286 VAL A C 1
ATOM 2131 O O . VAL A 1 286 ? 46.313 -23.257 66.748 1.00 12.47 286 VAL A O 1
ATOM 2135 N N . VAL A 1 287 ? 46.340 -24.305 64.736 1.00 2.00 287 VAL A N 1
ATOM 2136 C CA . VAL A 1 287 ? 46.340 -25.643 65.335 1.00 5.28 287 VAL A CA 1
ATOM 2137 C C . VAL A 1 287 ? 47.513 -25.806 66.305 1.00 6.33 287 VAL A C 1
ATOM 2138 O O . VAL A 1 287 ? 47.346 -26.339 67.404 1.00 4.62 287 VAL A O 1
ATOM 2142 N N . SER A 1 288 ? 48.677 -25.291 65.917 1.00 7.79 288 SER A N 1
ATOM 2143 C CA . SER A 1 288 ? 49.866 -25.358 66.752 1.00 12.87 288 SER A CA 1
ATOM 2144 C C . SER A 1 288 ? 49.589 -24.723 68.118 1.00 12.24 288 SER A C 1
ATOM 2145 O O . SER A 1 288 ? 50.073 -25.207 69.136 1.00 9.83 288 SER A O 1
ATOM 2148 N N . ARG A 1 289 ? 48.821 -23.638 68.145 1.00 13.01 289 ARG A N 1
ATOM 2149 C CA . ARG A 1 289 ? 48.491 -22.998 69.433 1.00 17.94 289 ARG A CA 1
ATOM 2150 C C . ARG A 1 289 ? 47.518 -23.876 70.188 1.00 15.27 289 ARG A C 1
ATOM 2151 O O . ARG A 1 289 ? 47.635 -24.050 71.408 1.00 13.31 289 ARG A O 1
ATOM 2159 N N . GLN A 1 290 ? 46.550 -24.426 69.459 1.00 12.44 290 GLN A N 1
ATOM 2160 C CA . GLN A 1 290 ? 45.576 -25.304 70.084 1.00 10.19 290 GLN A CA 1
ATOM 2161 C C . GLN A 1 290 ? 46.359 -26.440 70.762 1.00 13.40 290 GLN A C 1
ATOM 2162 O O . GLN A 1 290 ? 46.065 -26.803 71.896 1.00 14.11 290 GLN A O 1
ATOM 2168 N N . PHE A 1 291 ? 47.422 -26.933 70.123 1.00 15.16 291 PHE A N 1
ATOM 2169 C CA . PHE A 1 291 ? 48.249 -27.968 70.757 1.00 10.99 291 PHE A CA 1
ATOM 2170 C C . PHE A 1 291 ? 48.681 -27.532 72.154 1.00 9.40 291 PHE A C 1
ATOM 2171 O O . PHE A 1 291 ? 48.485 -28.250 73.103 1.00 11.37 291 PHE A O 1
ATOM 2179 N N . THR A 1 292 ? 49.242 -26.337 72.278 1.00 12.32 292 THR A N 1
ATOM 2180 C CA . THR A 1 292 ? 49.739 -25.868 73.568 1.00 14.92 292 THR A CA 1
ATOM 2181 C C . THR A 1 292 ? 48.671 -25.735 74.627 1.00 14.83 292 THR A C 1
ATOM 2182 O O . THR A 1 292 ? 48.839 -26.223 75.737 1.00 16.25 292 THR A O 1
ATOM 2186 N N . MET A 1 293 ? 47.549 -25.127 74.273 1.00 14.16 293 MET A N 1
ATOM 2187 C CA . MET A 1 293 ? 46.444 -24.977 75.210 1.00 14.75 293 MET A CA 1
ATOM 2188 C C . MET A 1 293 ? 46.016 -26.296 75.889 1.00 14.97 293 MET A C 1
ATOM 2189 O O . MET A 1 293 ? 45.431 -26.283 76.961 1.00 23.53 293 MET A O 1
ATOM 2194 N N . TYR A 1 294 ? 46.288 -27.434 75.271 1.00 14.48 294 TYR A N 1
ATOM 2195 C CA . TYR A 1 294 ? 45.900 -28.699 75.849 1.00 13.70 294 TYR A CA 1
ATOM 2196 C C . TYR A 1 294 ? 46.988 -29.294 76.679 1.00 15.93 294 TYR A C 1
ATOM 2197 O O . TYR A 1 294 ? 47.196 -30.502 76.687 1.00 17.69 294 TYR A O 1
ATOM 2206 N N . LYS A 1 295 ? 47.613 -28.426 77.463 1.00 21.71 295 LYS A N 1
ATOM 2207 C CA . LYS A 1 295 ? 48.700 -28.776 78.387 1.00 21.88 295 LYS A CA 1
ATOM 2208 C C . LYS A 1 295 ? 48.297 -29.936 79.289 1.00 19.85 295 LYS A C 1
ATOM 2209 O O . LYS A 1 295 ? 48.988 -30.938 79.365 1.00 18.30 295 LYS A O 1
ATOM 2215 N N . THR A 1 296 ? 47.142 -29.811 79.927 1.00 20.23 296 THR A N 1
ATOM 2216 C CA . THR A 1 296 ? 46.623 -30.836 80.821 1.00 21.49 296 THR A CA 1
ATOM 2217 C C . THR A 1 296 ? 46.487 -32.213 80.159 1.00 21.93 296 THR A C 1
ATOM 2218 O O . THR A 1 296 ? 46.945 -33.232 80.711 1.00 20.94 296 THR A O 1
ATOM 2222 N N . GLU A 1 297 ? 45.856 -32.240 78.986 1.00 22.60 297 GLU A N 1
ATOM 2223 C CA . GLU A 1 297 ? 45.680 -33.487 78.249 1.00 21.02 297 GLU A CA 1
ATOM 2224 C C . GLU A 1 297 ? 47.029 -34.090 77.872 1.00 20.74 297 GLU A C 1
ATOM 2225 O O . GLU A 1 297 ? 47.245 -35.294 78.048 1.00 20.19 297 GLU A O 1
ATOM 2231 N N . ARG A 1 298 ? 47.932 -33.255 77.352 1.00 20.85 298 ARG A N 1
ATOM 2232 C CA . ARG A 1 298 ? 49.267 -33.709 76.955 1.00 16.86 298 ARG A CA 1
ATOM 2233 C C . ARG A 1 298 ? 49.990 -34.320 78.141 1.00 19.68 298 ARG A C 1
ATOM 2234 O O . ARG A 1 298 ? 50.609 -35.362 78.001 1.00 21.24 298 ARG A O 1
ATOM 2242 N N . GLN A 1 299 ? 49.853 -33.712 79.321 1.00 21.39 299 GLN A N 1
ATOM 2243 C CA . GLN A 1 299 ? 50.487 -34.227 80.528 1.00 22.55 299 GLN A CA 1
ATOM 2244 C C . GLN A 1 299 ? 49.925 -35.584 80.920 1.00 23.85 299 GLN A C 1
ATOM 2245 O O . GLN A 1 299 ? 50.678 -36.477 81.325 1.00 26.40 299 GLN A O 1
ATOM 2251 N N . ALA A 1 300 ? 48.609 -35.745 80.783 1.00 23.06 300 ALA A N 1
ATOM 2252 C CA . ALA A 1 300 ? 47.945 -37.001 81.120 1.00 21.32 300 ALA A CA 1
ATOM 2253 C C . ALA A 1 300 ? 48.374 -38.098 80.166 1.00 22.50 300 ALA A C 1
ATOM 2254 O O . ALA A 1 300 ? 48.786 -39.167 80.609 1.00 29.19 300 ALA A O 1
ATOM 2256 N N . ASN A 1 301 ? 48.329 -37.819 78.862 1.00 23.64 301 ASN A N 1
ATOM 2257 C CA . ASN A 1 301 ? 48.717 -38.799 77.829 1.00 20.72 301 ASN A CA 1
ATOM 2258 C C . ASN A 1 301 ? 50.120 -39.290 78.089 1.00 16.35 301 ASN A C 1
ATOM 2259 O O . ASN A 1 301 ? 50.428 -40.458 77.878 1.00 17.74 301 ASN A O 1
ATOM 2264 N N . ALA A 1 302 ? 50.980 -38.364 78.485 1.00 12.28 302 ALA A N 1
ATOM 2265 C CA . ALA A 1 302 ? 52.374 -38.661 78.771 1.00 15.21 302 ALA A CA 1
ATOM 2266 C C . ALA A 1 302 ? 52.498 -39.666 79.897 1.00 16.73 302 ALA A C 1
ATOM 2267 O O . ALA A 1 302 ? 53.224 -40.643 79.786 1.00 15.52 302 ALA A O 1
ATOM 2269 N N . SER A 1 303 ? 51.782 -39.420 80.983 1.00 19.77 303 SER A N 1
ATOM 2270 C CA . SER A 1 303 ? 51.800 -40.319 82.133 1.00 23.17 303 SER A CA 1
ATOM 2271 C C . SER A 1 303 ? 51.354 -41.726 81.751 1.00 24.83 303 SER A C 1
ATOM 2272 O O . SER A 1 303 ? 51.967 -42.712 82.171 1.00 25.79 303 SER A O 1
ATOM 2275 N N . ASN A 1 304 ? 50.299 -41.798 80.940 1.00 24.46 304 ASN A N 1
ATOM 2276 C CA . ASN A 1 304 ? 49.726 -43.057 80.492 1.00 23.97 304 ASN A CA 1
ATOM 2277 C C . ASN A 1 304 ? 50.638 -43.850 79.604 1.00 22.05 304 ASN A C 1
ATOM 2278 O O . ASN A 1 304 ? 50.512 -45.064 79.531 1.00 24.01 304 ASN A O 1
ATOM 2283 N N . ALA A 1 305 ? 51.516 -43.159 78.885 1.00 22.03 305 ALA A N 1
ATOM 2284 C CA . ALA A 1 305 ? 52.460 -43.810 77.970 1.00 21.00 305 ALA A CA 1
ATOM 2285 C C . ALA A 1 305 ? 53.823 -43.101 78.050 1.00 21.09 305 ALA A C 1
ATOM 2286 O O . ALA A 1 305 ? 54.237 -42.354 77.133 1.00 21.03 305 ALA A O 1
ATOM 2288 N N . PRO A 1 306 ? 54.557 -43.349 79.146 1.00 18.23 306 PRO A N 1
ATOM 2289 C CA . PRO A 1 306 ? 55.863 -42.762 79.396 1.00 17.52 306 PRO A CA 1
ATOM 2290 C C . PRO A 1 306 ? 56.836 -42.930 78.242 1.00 18.24 306 PRO A C 1
ATOM 2291 O O . PRO A 1 306 ? 57.008 -44.032 77.739 1.00 22.29 306 PRO A O 1
ATOM 2295 N N . GLY A 1 307 ? 57.445 -41.824 77.809 1.00 24.79 307 GLY A N 1
ATOM 2296 C CA . GLY A 1 307 ? 58.427 -41.849 76.722 1.00 21.75 307 GLY A CA 1
ATOM 2297 C C . GLY A 1 307 ? 58.088 -42.676 75.495 1.00 21.24 307 GLY A C 1
ATOM 2298 O O . GLY A 1 307 ? 58.929 -43.400 74.993 1.00 23.57 307 GLY A O 1
ATOM 2299 N N . ILE A 1 308 ? 56.854 -42.573 75.013 1.00 24.89 308 ILE A N 1
ATOM 2300 C CA . ILE A 1 308 ? 56.407 -43.300 73.822 1.00 20.29 308 ILE A CA 1
ATOM 2301 C C . ILE A 1 308 ? 57.008 -42.644 72.592 1.00 20.24 308 ILE A C 1
ATOM 2302 O O . ILE A 1 308 ? 57.453 -43.317 71.694 1.00 26.88 308 ILE A O 1
ATOM 2307 N N . THR A 1 309 ? 57.136 -41.326 72.644 1.00 23.20 309 THR A N 1
ATOM 2308 C CA . THR A 1 309 ? 57.687 -40.479 71.577 1.00 26.62 309 THR A CA 1
ATOM 2309 C C . THR A 1 309 ? 59.217 -40.557 71.383 1.00 30.53 309 THR A C 1
ATOM 2310 O O . THR A 1 309 ? 59.772 -39.849 70.523 1.00 29.72 309 THR A O 1
ATOM 2314 N N . GLN A 1 310 ? 59.902 -41.324 72.230 1.00 30.21 310 GLN A N 1
ATOM 2315 C CA . GLN A 1 310 ? 61.354 -41.446 72.159 1.00 32.44 310 GLN A CA 1
ATOM 2316 C C . GLN A 1 310 ? 61.964 -41.726 70.788 1.00 31.48 310 GLN A C 1
ATOM 2317 O O . GLN A 1 310 ? 61.609 -42.709 70.139 1.00 29.50 310 GLN A O 1
ATOM 2323 N N . SER A 1 311 ? 62.973 -40.925 70.423 1.00 32.68 311 SER A N 1
ATOM 2324 C CA . SER A 1 311 ? 63.704 -41.052 69.143 1.00 29.29 311 SER A CA 1
ATOM 2325 C C . SER A 1 311 ? 65.218 -41.243 69.368 1.00 27.55 311 SER A C 1
ATOM 2326 O O . SER A 1 311 ? 65.707 -41.146 70.518 1.00 29.75 311 SER A O 1
ATOM 2329 N N . PRO A 1 312 ? 65.976 -41.566 68.299 1.00 23.16 312 PRO A N 1
ATOM 2330 C CA . PRO A 1 312 ? 67.423 -41.752 68.501 1.00 19.52 312 PRO A CA 1
ATOM 2331 C C . PRO A 1 312 ? 68.182 -40.486 68.901 1.00 20.07 312 PRO A C 1
ATOM 2332 O O . PRO A 1 312 ? 69.261 -40.553 69.500 1.00 19.14 312 PRO A O 1
ATOM 2336 N N . GLY A 1 313 ? 67.592 -39.341 68.576 1.00 21.10 313 GLY A N 1
ATOM 2337 C CA . GLY A 1 313 ? 68.202 -38.063 68.862 1.00 24.00 313 GLY A CA 1
ATOM 2338 C C . GLY A 1 313 ? 69.254 -37.711 67.822 1.00 27.07 313 GLY A C 1
ATOM 2339 O O . GLY A 1 313 ? 69.545 -38.472 66.887 1.00 22.21 313 GLY A O 1
ATOM 2340 N N . TYR A 1 314 ? 69.819 -36.523 67.973 1.00 31.62 314 TYR A N 1
ATOM 2341 C CA . TYR A 1 314 ? 70.865 -36.047 67.081 1.00 33.68 314 TYR A CA 1
ATOM 2342 C C . TYR A 1 314 ? 71.480 -34.817 67.728 1.00 35.11 314 TYR A C 1
ATOM 2343 O O . TYR A 1 314 ? 70.856 -33.763 67.762 1.00 39.79 314 TYR A O 1
ATOM 2352 N N . THR A 1 315 ? 72.634 -34.994 68.356 1.00 35.31 315 THR A N 1
ATOM 2353 C CA . THR A 1 315 ? 73.336 -33.911 69.013 1.00 36.67 315 THR A CA 1
ATOM 2354 C C . THR A 1 315 ? 74.298 -33.361 68.006 1.00 36.64 315 THR A C 1
ATOM 2355 O O . THR A 1 315 ? 75.073 -34.128 67.425 1.00 37.38 315 THR A O 1
ATOM 2359 N N . LEU A 1 316 ? 74.276 -32.037 67.825 1.00 37.95 316 LEU A N 1
ATOM 2360 C CA . LEU A 1 316 ? 75.141 -31.367 66.842 1.00 37.85 316 LEU A CA 1
ATOM 2361 C C . LEU A 1 316 ? 76.643 -31.351 67.133 1.00 39.67 316 LEU A C 1
ATOM 2362 O O . LEU A 1 316 ? 77.081 -30.932 68.222 1.00 38.50 316 LEU A O 1
ATOM 2367 N N . LYS A 1 317 ? 77.417 -31.831 66.153 1.00 38.75 317 LYS A N 1
ATOM 2368 C CA . LYS A 1 317 ? 78.865 -31.857 66.271 1.00 41.08 317 LYS A CA 1
ATOM 2369 C C . LYS A 1 317 ? 79.363 -30.405 66.168 1.00 42.30 317 LYS A C 1
ATOM 2370 O O . LYS A 1 317 ? 80.216 -29.973 66.951 1.00 43.59 317 LYS A O 1
ATOM 2376 N N . ASN A 1 318 ? 78.750 -29.632 65.267 1.00 38.94 318 ASN A N 1
ATOM 2377 C CA . ASN A 1 318 ? 79.106 -28.222 65.056 1.00 34.53 318 ASN A CA 1
ATOM 2378 C C . ASN A 1 318 ? 77.979 -27.236 65.411 1.00 35.37 318 ASN A C 1
ATOM 2379 O O . ASN A 1 318 ? 77.174 -26.873 64.535 1.00 33.35 318 ASN A O 1
ATOM 2384 N N . LYS A 1 319 ? 77.990 -26.752 66.658 1.00 33.39 319 LYS A N 1
ATOM 2385 C CA . LYS A 1 319 ? 77.004 -25.787 67.175 1.00 32.27 319 LYS A CA 1
ATOM 2386 C C . LYS A 1 319 ? 77.232 -24.320 66.742 1.00 33.57 319 LYS A C 1
ATOM 2387 O O . LYS A 1 319 ? 76.814 -23.384 67.438 1.00 29.94 319 LYS A O 1
ATOM 2393 N N . SER A 1 320 ? 77.868 -24.128 65.584 1.00 33.53 320 SER A N 1
ATOM 2394 C CA . SER A 1 320 ? 78.193 -22.800 65.064 1.00 26.57 320 SER A CA 1
ATOM 2395 C C . SER A 1 320 ? 77.344 -22.470 63.863 1.00 26.45 320 SER A C 1
ATOM 2396 O O . SER A 1 320 ? 77.020 -23.360 63.083 1.00 35.02 320 SER A O 1
ATOM 2399 N N . PRO A 1 321 ? 77.018 -21.179 63.656 1.00 23.45 321 PRO A N 1
ATOM 2400 C CA . PRO A 1 321 ? 76.195 -20.782 62.504 1.00 20.63 321 PRO A CA 1
ATOM 2401 C C . PRO A 1 321 ? 76.669 -21.262 61.123 1.00 20.66 321 PRO A C 1
ATOM 2402 O O . PRO A 1 321 ? 75.866 -21.337 60.178 1.00 25.87 321 PRO A O 1
ATOM 2406 N N . SER A 1 322 ? 77.948 -21.618 61.008 1.00 19.29 322 SER A N 1
ATOM 2407 C CA . SER A 1 322 ? 78.518 -22.083 59.740 1.00 17.31 322 SER A CA 1
ATOM 2408 C C . SER A 1 322 ? 78.403 -23.583 59.558 1.00 16.08 322 SER A C 1
ATOM 2409 O O . SER A 1 322 ? 78.826 -24.116 58.534 1.00 20.46 322 SER A O 1
ATOM 2412 N N . GLY A 1 323 ? 77.881 -24.273 60.563 1.00 14.60 323 GLY A N 1
ATOM 2413 C CA . GLY A 1 323 ? 77.723 -25.710 60.463 1.00 20.71 323 GLY A CA 1
ATOM 2414 C C . GLY A 1 323 ? 76.847 -26.098 59.282 1.00 25.13 323 GLY A C 1
ATOM 2415 O O . GLY A 1 323 ? 75.852 -25.425 58.970 1.00 28.10 323 GLY A O 1
ATOM 2416 N N . PRO A 1 324 ? 77.155 -27.222 58.632 1.00 25.15 324 PRO A N 1
ATOM 2417 C CA . PRO A 1 324 ? 76.385 -27.708 57.463 1.00 24.91 324 PRO A CA 1
ATOM 2418 C C . PRO A 1 324 ? 74.839 -27.808 57.622 1.00 25.33 324 PRO A C 1
ATOM 2419 O O . PRO A 1 324 ? 74.083 -27.376 56.748 1.00 26.87 324 PRO A O 1
ATOM 2423 N N . GLU A 1 325 ? 74.385 -28.369 58.741 1.00 24.32 325 GLU A N 1
ATOM 2424 C CA . GLU A 1 325 ? 72.966 -28.545 59.008 1.00 22.13 325 GLU A CA 1
ATOM 2425 C C . GLU A 1 325 ? 72.314 -27.216 59.287 1.00 20.39 325 GLU A C 1
ATOM 2426 O O . GLU A 1 325 ? 71.211 -26.955 58.859 1.00 25.12 325 GLU A O 1
ATOM 2432 N N . ILE A 1 326 ? 72.991 -26.356 60.015 1.00 20.20 326 ILE A N 1
ATOM 2433 C CA . ILE A 1 326 ? 72.393 -25.067 60.314 1.00 18.20 326 ILE A CA 1
ATOM 2434 C C . ILE A 1 326 ? 72.157 -24.288 59.038 1.00 15.53 326 ILE A C 1
ATOM 2435 O O . ILE A 1 326 ? 71.187 -23.543 58.926 1.00 19.68 326 ILE A O 1
ATOM 2440 N N . LYS A 1 327 ? 72.948 -24.573 58.021 1.00 16.29 327 LYS A N 1
ATOM 2441 C CA . LYS A 1 327 ? 72.754 -23.892 56.761 1.00 15.89 327 LYS A CA 1
ATOM 2442 C C . LYS A 1 327 ? 71.586 -24.507 56.069 1.00 12.05 327 LYS A C 1
ATOM 2443 O O . LYS A 1 327 ? 70.874 -23.816 55.368 1.00 17.23 327 LYS A O 1
ATOM 2449 N N . GLN A 1 328 ? 71.302 -25.768 56.379 1.00 9.08 328 GLN A N 1
ATOM 2450 C CA . GLN A 1 328 ? 70.152 -26.478 55.797 1.00 12.12 328 GLN A CA 1
ATOM 2451 C C . GLN A 1 328 ? 68.874 -25.901 56.373 1.00 11.02 328 GLN A C 1
ATOM 2452 O O . GLN A 1 328 ? 67.895 -25.675 55.670 1.00 14.88 328 GLN A O 1
ATOM 2458 N N . LEU A 1 329 ? 68.923 -25.571 57.649 1.00 9.13 329 LEU A N 1
ATOM 2459 C CA . LEU A 1 329 ? 67.779 -25.008 58.334 1.00 6.34 329 LEU A CA 1
ATOM 2460 C C . LEU A 1 329 ? 67.477 -23.638 57.785 1.00 5.75 329 LEU A C 1
ATOM 2461 O O . LEU A 1 329 ? 66.322 -23.279 57.562 1.00 5.95 329 LEU A O 1
ATOM 2466 N N . TYR A 1 330 ? 68.531 -22.856 57.613 1.00 6.44 330 TYR A N 1
ATOM 2467 C CA . TYR A 1 330 ? 68.405 -21.515 57.072 1.00 5.06 330 TYR A CA 1
ATOM 2468 C C . TYR A 1 330 ? 67.516 -21.543 55.859 1.00 4.75 330 TYR A C 1
ATOM 2469 O O . TYR A 1 330 ? 66.455 -20.944 55.864 1.00 11.15 330 TYR A O 1
ATOM 2478 N N . ASP A 1 331 ? 67.894 -22.326 54.859 1.00 5.10 331 ASP A N 1
ATOM 2479 C CA . ASP A 1 331 ? 67.120 -22.368 53.622 1.00 11.30 331 ASP A CA 1
ATOM 2480 C C . ASP A 1 331 ? 65.686 -22.773 53.829 1.00 10.87 331 ASP A C 1
ATOM 2481 O O . ASP A 1 331 ? 64.792 -22.336 53.088 1.00 10.21 331 ASP A O 1
ATOM 2486 N N . SER A 1 332 ? 65.497 -23.691 54.767 1.00 8.79 332 SER A N 1
ATOM 2487 C CA . SER A 1 332 ? 64.186 -24.203 55.079 1.00 8.00 332 SER A CA 1
ATOM 2488 C C . SER A 1 332 ? 63.355 -23.038 55.514 1.00 7.12 332 SER A C 1
ATOM 2489 O O . SER A 1 332 ? 62.338 -22.736 54.901 1.00 10.92 332 SER A O 1
ATOM 2492 N N . VAL A 1 333 ? 63.837 -22.324 56.516 1.00 4.10 333 VAL A N 1
ATOM 2493 C CA . VAL A 1 333 ? 63.122 -21.170 57.017 1.00 4.68 333 VAL A CA 1
ATOM 2494 C C . VAL A 1 333 ? 62.822 -20.151 55.895 1.00 7.12 333 VAL A C 1
ATOM 2495 O O . VAL A 1 333 ? 61.673 -19.728 55.737 1.00 9.87 333 VAL A O 1
ATOM 2499 N N . CYS A 1 334 ? 63.824 -19.766 55.113 1.00 3.26 334 CYS A N 1
ATOM 2500 C CA . CYS A 1 334 ? 63.607 -18.817 54.025 1.00 7.14 334 CYS A CA 1
ATOM 2501 C C . CYS A 1 334 ? 62.423 -19.208 53.136 1.00 10.26 334 CYS A C 1
ATOM 2502 O O . CYS A 1 334 ? 61.518 -18.408 52.887 1.00 13.16 334 CYS A O 1
ATOM 2505 N N . ILE A 1 335 ? 62.424 -20.445 52.655 1.00 9.33 335 ILE A N 1
ATOM 2506 C CA . ILE A 1 335 ? 61.345 -20.910 51.796 1.00 5.68 335 ILE A CA 1
ATOM 2507 C C . ILE A 1 335 ? 60.029 -20.989 52.550 1.00 9.35 335 ILE A C 1
ATOM 2508 O O . ILE A 1 335 ? 58.981 -20.555 52.043 1.00 9.58 335 ILE A O 1
ATOM 2513 N N . ALA A 1 336 ? 60.083 -21.545 53.762 1.00 7.85 336 ALA A N 1
ATOM 2514 C CA . ALA A 1 336 ? 58.892 -21.712 54.582 1.00 6.28 336 ALA A CA 1
ATOM 2515 C C . ALA A 1 336 ? 58.192 -20.357 54.777 1.00 10.97 336 ALA A C 1
ATOM 2516 O O . ALA A 1 336 ? 56.980 -20.223 54.531 1.00 11.98 336 ALA A O 1
ATOM 2518 N N . ILE A 1 337 ? 58.971 -19.342 55.147 1.00 11.31 337 ILE A N 1
ATOM 2519 C CA . ILE A 1 337 ? 58.439 -18.004 55.329 1.00 10.25 337 ILE A CA 1
ATOM 2520 C C . ILE A 1 337 ? 57.868 -17.469 53.999 1.00 13.17 337 ILE A C 1
ATOM 2521 O O . ILE A 1 337 ? 56.750 -16.892 53.959 1.00 10.68 337 ILE A O 1
ATOM 2526 N N . ILE A 1 338 ? 58.595 -17.700 52.909 1.00 5.26 338 ILE A N 1
ATOM 2527 C CA . ILE A 1 338 ? 58.109 -17.218 51.634 1.00 6.03 338 ILE A CA 1
ATOM 2528 C C . ILE A 1 338 ? 56.743 -17.785 51.321 1.00 9.49 338 ILE A C 1
ATOM 2529 O O . ILE A 1 338 ? 55.854 -17.053 50.840 1.00 11.62 338 ILE A O 1
ATOM 2534 N N . SER A 1 339 ? 56.541 -19.068 51.628 1.00 11.21 339 SER A N 1
ATOM 2535 C CA . SER A 1 339 ? 55.234 -19.683 51.346 1.00 16.04 339 SER A CA 1
ATOM 2536 C C . SER A 1 339 ? 54.161 -19.128 52.262 1.00 11.90 339 SER A C 1
ATOM 2537 O O . SER A 1 339 ? 52.992 -19.058 51.884 1.00 9.80 339 SER A O 1
ATOM 2540 N N . CYS A 1 340 ? 54.547 -18.713 53.460 1.00 10.78 340 CYS A N 1
ATOM 2541 C CA . CYS A 1 340 ? 53.552 -18.139 54.346 1.00 10.74 340 CYS A CA 1
ATOM 2542 C C . CYS A 1 340 ? 53.003 -16.880 53.710 1.00 12.64 340 CYS A C 1
ATOM 2543 O O . CYS A 1 340 ? 51.798 -16.728 53.576 1.00 10.76 340 CYS A O 1
ATOM 2546 N N . TYR A 1 341 ? 53.899 -16.015 53.243 1.00 17.08 341 TYR A N 1
ATOM 2547 C CA . TYR A 1 341 ? 53.485 -14.792 52.569 1.00 12.78 341 TYR A CA 1
ATOM 2548 C C . TYR A 1 341 ? 52.661 -15.173 51.357 1.00 13.00 341 TYR A C 1
ATOM 2549 O O . TYR A 1 341 ? 51.579 -14.623 51.151 1.00 13.94 341 TYR A O 1
ATOM 2558 N N . ALA A 1 342 ? 53.135 -16.151 50.581 1.00 9.44 342 ALA A N 1
ATOM 2559 C CA . ALA A 1 342 ? 52.399 -16.548 49.376 1.00 8.51 342 ALA A CA 1
ATOM 2560 C C . ALA A 1 342 ? 50.929 -16.809 49.664 1.00 10.72 342 ALA A C 1
ATOM 2561 O O . ALA A 1 342 ? 50.049 -16.156 49.105 1.00 13.84 342 ALA A O 1
ATOM 2563 N N . GLN A 1 343 ? 50.675 -17.725 50.589 1.00 10.97 343 GLN A N 1
ATOM 2564 C CA . GLN A 1 343 ? 49.325 -18.097 50.937 1.00 8.21 343 GLN A CA 1
ATOM 2565 C C . GLN A 1 343 ? 48.544 -16.881 51.383 1.00 12.72 343 GLN A C 1
ATOM 2566 O O . GLN A 1 343 ? 47.424 -16.649 50.919 1.00 16.76 343 GLN A O 1
ATOM 2572 N N . MET A 1 344 ? 49.143 -16.079 52.257 1.00 13.23 344 MET A N 1
ATOM 2573 C CA . MET A 1 344 ? 48.485 -14.879 52.770 1.00 11.06 344 MET A CA 1
ATOM 2574 C C . MET A 1 344 ? 47.954 -13.990 51.625 1.00 11.38 344 MET A C 1
ATOM 2575 O O . MET A 1 344 ? 46.785 -13.600 51.625 1.00 11.27 344 MET A O 1
ATOM 2580 N N . PHE A 1 345 ? 48.779 -13.756 50.605 1.00 11.64 345 PHE A N 1
ATOM 2581 C CA . PHE A 1 345 ? 48.359 -12.927 49.478 1.00 10.26 345 PHE A CA 1
ATOM 2582 C C . PHE A 1 345 ? 47.359 -13.586 48.599 1.00 9.47 345 PHE A C 1
ATOM 2583 O O . PHE A 1 345 ? 46.464 -12.916 48.086 1.00 11.59 345 PHE A O 1
ATOM 2591 N N . GLN A 1 346 ? 47.474 -14.893 48.433 1.00 8.13 346 GLN A N 1
ATOM 2592 C CA . GLN A 1 346 ? 46.488 -15.593 47.629 1.00 12.13 346 GLN A CA 1
ATOM 2593 C C . GLN A 1 346 ? 45.129 -15.487 48.310 1.00 13.61 346 GLN A C 1
ATOM 2594 O O . GLN A 1 346 ? 44.116 -15.374 47.648 1.00 18.19 346 GLN A O 1
ATOM 2600 N N . CYS A 1 347 ? 45.087 -15.527 49.634 1.00 13.07 347 CYS A N 1
ATOM 2601 C CA . CYS A 1 347 ? 43.799 -15.430 50.284 1.00 13.85 347 CYS A CA 1
ATOM 2602 C C . CYS A 1 347 ? 43.195 -14.096 50.017 1.00 13.67 347 CYS A C 1
ATOM 2603 O O . CYS A 1 347 ? 42.032 -14.013 49.674 1.00 15.72 347 CYS A O 1
ATOM 2606 N N . LEU A 1 348 ? 43.995 -13.050 50.173 1.00 14.56 348 LEU A N 1
ATOM 2607 C CA . LEU A 1 348 ? 43.545 -11.687 49.939 1.00 11.35 348 LEU A CA 1
ATOM 2608 C C . LEU A 1 348 ? 43.063 -11.495 48.521 1.00 12.36 348 LEU A C 1
ATOM 2609 O O . LEU A 1 348 ? 42.003 -10.932 48.310 1.00 9.88 348 LEU A O 1
ATOM 2614 N N . ARG A 1 349 ? 43.847 -11.961 47.554 1.00 12.00 349 ARG A N 1
ATOM 2615 C CA . ARG A 1 349 ? 43.481 -11.839 46.162 1.00 13.85 349 ARG A CA 1
ATOM 2616 C C . ARG A 1 349 ? 42.112 -12.430 45.905 1.00 15.66 349 ARG A C 1
ATOM 2617 O O . ARG A 1 349 ? 41.252 -11.811 45.267 1.00 20.18 349 ARG A O 1
ATOM 2625 N N . GLU A 1 350 ? 41.904 -13.624 46.431 1.00 21.33 350 GLU A N 1
ATOM 2626 C CA . GLU A 1 350 ? 40.643 -14.332 46.281 1.00 25.06 350 GLU A CA 1
ATOM 2627 C C . GLU A 1 350 ? 39.498 -13.652 46.996 1.00 23.73 350 GLU A C 1
ATOM 2628 O O . GLU A 1 350 ? 38.393 -13.550 46.478 1.00 27.30 350 GLU A O 1
ATOM 2634 N N . MET A 1 351 ? 39.788 -13.138 48.172 1.00 24.19 351 MET A N 1
ATOM 2635 C CA . MET A 1 351 ? 38.806 -12.437 48.972 1.00 24.17 351 MET A CA 1
ATOM 2636 C C . MET A 1 351 ? 38.301 -11.202 48.192 1.00 27.80 351 MET A C 1
ATOM 2637 O O . MET A 1 351 ? 37.125 -10.854 48.293 1.00 27.46 351 MET A O 1
ATOM 2642 N N . ASP A 1 352 ? 39.171 -10.569 47.392 1.00 30.32 352 ASP A N 1
ATOM 2643 C CA . ASP A 1 352 ? 38.786 -9.389 46.589 1.00 34.08 352 ASP A CA 1
ATOM 2644 C C . ASP A 1 352 ? 37.840 -9.812 45.468 1.00 35.12 352 ASP A C 1
ATOM 2645 O O . ASP A 1 352 ? 36.834 -9.149 45.203 1.00 35.24 352 ASP A O 1
ATOM 2650 N N . LYS A 1 353 ? 38.210 -10.881 44.777 1.00 36.64 353 LYS A N 1
ATOM 2651 C CA . LYS A 1 353 ? 37.390 -11.400 43.702 1.00 37.58 353 LYS A CA 1
ATOM 2652 C C . LYS A 1 353 ? 35.985 -11.666 44.257 1.00 38.79 353 LYS A C 1
ATOM 2653 O O . LYS A 1 353 ? 34.985 -11.158 43.731 1.00 41.88 353 LYS A O 1
ATOM 2659 N N . VAL A 1 354 ? 35.924 -12.350 45.394 1.00 35.07 354 VAL A N 1
ATOM 2660 C CA . VAL A 1 354 ? 34.655 -12.686 45.996 1.00 31.99 354 VAL A CA 1
ATOM 2661 C C . VAL A 1 354 ? 33.836 -11.552 46.555 1.00 36.13 354 VAL A C 1
ATOM 2662 O O . VAL A 1 354 ? 32.632 -11.512 46.319 1.00 40.18 354 VAL A O 1
ATOM 2666 N N . HIS A 1 355 ? 34.448 -10.663 47.335 1.00 38.84 355 HIS A N 1
ATOM 2667 C CA . HIS A 1 355 ? 33.705 -9.536 47.933 1.00 37.90 355 HIS A CA 1
ATOM 2668 C C . HIS A 1 355 ? 33.802 -8.225 47.122 1.00 37.99 355 HIS A C 1
ATOM 2669 O O . HIS A 1 355 ? 33.281 -7.188 47.519 1.00 35.64 355 HIS A O 1
ATOM 2676 N N . ASN A 1 356 ? 34.501 -8.269 46.004 1.00 41.18 356 ASN A N 1
ATOM 2677 C CA . ASN A 1 356 ? 34.618 -7.107 45.138 1.00 46.94 356 ASN A CA 1
ATOM 2678 C C . ASN A 1 356 ? 35.097 -5.787 45.730 1.00 43.97 356 ASN A C 1
ATOM 2679 O O . ASN A 1 356 ? 34.674 -4.728 45.268 1.00 45.51 356 ASN A O 1
ATOM 2684 N N . PHE A 1 357 ? 36.026 -5.842 46.686 1.00 41.54 357 PHE A N 1
ATOM 2685 C CA . PHE A 1 357 ? 36.576 -4.627 47.339 1.00 38.65 357 PHE A CA 1
ATOM 2686 C C . PHE A 1 357 ? 37.250 -3.636 46.381 1.00 39.13 357 PHE A C 1
ATOM 2687 O O . PHE A 1 357 ? 37.333 -2.446 46.685 1.00 37.31 357 PHE A O 1
ATOM 2695 N N . GLY A 1 358 ? 37.724 -4.132 45.236 1.00 41.11 358 GLY A N 1
ATOM 2696 C CA . GLY A 1 358 ? 38.432 -3.290 44.288 1.00 39.90 358 GLY A CA 1
ATOM 2697 C C . GLY A 1 358 ? 39.836 -3.086 44.847 1.00 39.85 358 GLY A C 1
ATOM 2698 O O . GLY A 1 358 ? 40.463 -2.027 44.696 1.00 40.37 358 GLY A O 1
ATOM 2699 N N . LEU A 1 359 ? 40.335 -4.138 45.483 1.00 36.88 359 LEU A N 1
ATOM 2700 C CA . LEU A 1 359 ? 41.636 -4.124 46.117 1.00 32.95 359 LEU A CA 1
ATOM 2701 C C . LEU A 1 359 ? 42.762 -3.906 45.136 1.00 34.55 359 LEU A C 1
ATOM 2702 O O . LEU A 1 359 ? 42.804 -4.535 44.079 1.00 33.88 359 LEU A O 1
ATOM 2707 N N . ASN A 1 360 ? 43.686 -3.025 45.498 1.00 36.01 360 ASN A N 1
ATOM 2708 C CA . ASN A 1 360 ? 44.841 -2.756 44.646 1.00 38.00 360 ASN A CA 1
ATOM 2709 C C . ASN A 1 360 ? 46.008 -3.419 45.351 1.00 38.02 360 ASN A C 1
ATOM 2710 O O . ASN A 1 360 ? 46.746 -2.768 46.088 1.00 41.36 360 ASN A O 1
ATOM 2715 N N . LEU A 1 361 ? 46.187 -4.710 45.098 1.00 36.45 361 LEU A N 1
ATOM 2716 C CA . LEU A 1 361 ? 47.231 -5.494 45.746 1.00 33.83 361 LEU A CA 1
ATOM 2717 C C . LEU A 1 361 ? 48.629 -4.901 45.873 1.00 33.33 361 LEU A C 1
ATOM 2718 O O . LEU A 1 361 ? 49.207 -4.902 46.976 1.00 35.96 361 LEU A O 1
ATOM 2723 N N . PRO A 1 362 ? 49.216 -4.435 44.764 1.00 28.40 362 PRO A N 1
ATOM 2724 C CA . PRO A 1 362 ? 50.559 -3.861 44.920 1.00 30.46 362 PRO A CA 1
ATOM 2725 C C . PRO A 1 362 ? 50.610 -2.601 45.803 1.00 28.86 362 PRO A C 1
ATOM 2726 O O . PRO A 1 362 ? 51.637 -2.325 46.446 1.00 24.85 362 PRO A O 1
ATOM 2730 N N . ALA A 1 363 ? 49.500 -1.861 45.872 1.00 28.13 363 ALA A N 1
ATOM 2731 C CA . ALA A 1 363 ? 49.452 -0.654 46.721 1.00 28.98 363 ALA A CA 1
ATOM 2732 C C . ALA A 1 363 ? 49.333 -1.051 48.197 1.00 28.54 363 ALA A C 1
ATOM 2733 O O . ALA A 1 363 ? 49.902 -0.398 49.072 1.00 31.49 363 ALA A O 1
ATOM 2735 N N . THR A 1 364 ? 48.599 -2.129 48.458 1.00 25.42 364 THR A N 1
ATOM 2736 C CA . THR A 1 364 ? 48.397 -2.621 49.804 1.00 21.89 364 THR A CA 1
ATOM 2737 C C . THR A 1 364 ? 49.663 -3.221 50.402 1.00 19.66 364 THR A C 1
ATOM 2738 O O . THR A 1 364 ? 50.011 -2.913 51.535 1.00 13.38 364 THR A O 1
ATOM 2742 N N . ILE A 1 365 ? 50.338 -4.081 49.638 1.00 17.58 365 ILE A N 1
ATOM 2743 C CA . ILE A 1 365 ? 51.576 -4.719 50.085 1.00 16.67 365 ILE A CA 1
ATOM 2744 C C . ILE A 1 365 ? 52.622 -3.676 50.427 1.00 17.04 365 ILE A C 1
ATOM 2745 O O . ILE A 1 365 ? 53.327 -3.796 51.432 1.00 19.69 365 ILE A O 1
ATOM 2750 N N . ALA A 1 366 ? 52.745 -2.661 49.579 1.00 18.77 366 ALA A N 1
ATOM 2751 C CA . ALA A 1 366 ? 53.727 -1.608 49.817 1.00 18.16 366 ALA A CA 1
ATOM 2752 C C . ALA A 1 366 ? 53.576 -1.051 51.213 1.00 15.84 366 ALA A C 1
ATOM 2753 O O . ALA A 1 366 ? 54.571 -0.731 51.829 1.00 17.14 366 ALA A O 1
ATOM 2755 N N . THR A 1 367 ? 52.354 -1.022 51.750 1.00 14.90 367 THR A N 1
ATOM 2756 C CA . THR A 1 367 ? 52.150 -0.501 53.101 1.00 19.99 367 THR A CA 1
ATOM 2757 C C . THR A 1 367 ? 52.495 -1.493 54.226 1.00 22.60 367 THR A C 1
ATOM 2758 O O . THR A 1 367 ? 52.236 -1.225 55.398 1.00 24.16 367 THR A O 1
ATOM 2762 N N . PHE A 1 368 ? 53.105 -2.619 53.867 1.00 22.36 368 PHE A N 1
ATOM 2763 C CA . PHE A 1 368 ? 53.516 -3.640 54.833 1.00 25.20 368 PHE A CA 1
ATOM 2764 C C . PHE A 1 368 ? 54.975 -3.459 55.236 1.00 25.70 368 PHE A C 1
ATOM 2765 O O . PHE A 1 368 ? 55.466 -4.039 56.214 1.00 23.40 368 PHE A O 1
ATOM 2773 N N . ARG A 1 369 ? 55.663 -2.632 54.474 1.00 24.89 369 ARG A N 1
ATOM 2774 C CA . ARG A 1 369 ? 57.076 -2.453 54.670 1.00 23.25 369 ARG A CA 1
ATOM 2775 C C . ARG A 1 369 ? 57.627 -1.933 55.974 1.00 22.46 369 ARG A C 1
ATOM 2776 O O . ARG A 1 369 ? 58.742 -2.281 56.330 1.00 22.70 369 ARG A O 1
ATOM 2784 N N . ALA A 1 370 ? 56.817 -1.209 56.739 1.00 26.52 370 ALA A N 1
ATOM 2785 C CA . ALA A 1 370 ? 57.238 -0.672 58.048 1.00 24.50 370 ALA A CA 1
ATOM 2786 C C . ALA A 1 370 ? 56.071 -0.616 59.065 1.00 25.86 370 ALA A C 1
ATOM 2787 O O . ALA A 1 370 ? 54.912 -0.906 58.724 1.00 25.27 370 ALA A O 1
ATOM 2789 N N . GLY A 1 371 ? 56.379 -0.307 60.322 1.00 24.57 371 GLY A N 1
ATOM 2790 C CA . GLY A 1 371 ? 55.331 -0.198 61.319 1.00 22.61 371 GLY A CA 1
ATOM 2791 C C . GLY A 1 371 ? 54.634 -1.483 61.717 1.00 25.59 371 GLY A C 1
ATOM 2792 O O . GLY A 1 371 ? 54.572 -1.812 62.916 1.00 30.38 371 GLY A O 1
ATOM 2793 N N . CYS A 1 372 ? 54.083 -2.215 60.752 1.00 22.98 372 CYS A N 1
ATOM 2794 C CA . CYS A 1 372 ? 53.396 -3.467 61.078 1.00 21.01 372 CYS A CA 1
ATOM 2795 C C . CYS A 1 372 ? 54.359 -4.559 61.565 1.00 20.20 372 CYS A C 1
ATOM 2796 O O . CYS A 1 372 ? 55.561 -4.436 61.410 1.00 22.42 372 CYS A O 1
ATOM 2799 N N . ILE A 1 373 ? 53.830 -5.610 62.192 1.00 20.44 373 ILE A N 1
ATOM 2800 C CA . ILE A 1 373 ? 54.653 -6.722 62.681 1.00 14.20 373 ILE A CA 1
ATOM 2801 C C . ILE A 1 373 ? 55.297 -7.527 61.519 1.00 18.54 373 ILE A C 1
ATOM 2802 O O . ILE A 1 373 ? 56.423 -8.027 61.647 1.00 17.71 373 ILE A O 1
ATOM 2807 N N . LEU A 1 374 ? 54.602 -7.590 60.373 1.00 21.83 374 LEU A N 1
ATOM 2808 C CA . LEU A 1 374 ? 55.080 -8.313 59.178 1.00 21.63 374 LEU A CA 1
ATOM 2809 C C . LEU A 1 374 ? 56.213 -7.651 58.398 1.00 20.58 374 LEU A C 1
ATOM 2810 O O . LEU A 1 374 ? 56.787 -8.266 57.497 1.00 21.71 374 LEU A O 1
ATOM 2815 N N . GLN A 1 375 ? 56.573 -6.432 58.781 1.00 19.97 375 GLN A N 1
ATOM 2816 C CA . GLN A 1 375 ? 57.656 -5.706 58.109 1.00 21.44 375 GLN A CA 1
ATOM 2817 C C . GLN A 1 375 ? 58.969 -6.491 58.090 1.00 16.65 375 GLN A C 1
ATOM 2818 O O . GLN A 1 375 ? 59.273 -7.271 58.999 1.00 14.85 375 GLN A O 1
ATOM 2824 N N . GLY A 1 376 ? 59.766 -6.238 57.068 1.00 12.81 376 GLY A N 1
ATOM 2825 C CA . GLY A 1 376 ? 61.031 -6.918 56.945 1.00 12.12 376 GLY A CA 1
ATOM 2826 C C . GLY A 1 376 ? 61.507 -6.772 55.516 1.00 13.22 376 GLY A C 1
ATOM 2827 O O . GLY A 1 376 ? 60.768 -6.322 54.627 1.00 9.57 376 GLY A O 1
ATOM 2828 N N . TYR A 1 377 ? 62.752 -7.168 55.302 1.00 12.63 377 TYR A N 1
ATOM 2829 C CA . TYR A 1 377 ? 63.365 -7.079 53.999 1.00 12.50 377 TYR A CA 1
ATOM 2830 C C . TYR A 1 377 ? 62.534 -7.697 52.870 1.00 13.99 377 TYR A C 1
ATOM 2831 O O . TYR A 1 377 ? 62.264 -7.066 51.846 1.00 13.61 377 TYR A O 1
ATOM 2840 N N . LEU A 1 378 ? 62.117 -8.936 53.044 1.00 16.41 378 LEU A N 1
ATOM 2841 C CA . LEU A 1 378 ? 61.361 -9.598 51.997 1.00 16.62 378 LEU A CA 1
ATOM 2842 C C . LEU A 1 378 ? 60.243 -8.783 51.388 1.00 13.05 378 LEU A C 1
ATOM 2843 O O . LEU A 1 378 ? 59.926 -8.974 50.236 1.00 12.26 378 LEU A O 1
ATOM 2848 N N . LEU A 1 379 ? 59.651 -7.869 52.145 1.00 12.71 379 LEU A N 1
ATOM 2849 C CA . LEU A 1 379 ? 58.540 -7.096 51.606 1.00 11.88 379 LEU A CA 1
ATOM 2850 C C . LEU A 1 379 ? 58.907 -6.254 50.415 1.00 14.15 379 LEU A C 1
ATOM 2851 O O . LEU A 1 379 ? 58.038 -5.929 49.622 1.00 13.21 379 LEU A O 1
ATOM 2856 N N . LYS A 1 380 ? 60.197 -5.953 50.255 1.00 19.69 380 LYS A N 1
ATOM 2857 C CA . LYS A 1 380 ? 60.665 -5.138 49.131 1.00 21.44 380 LYS A CA 1
ATOM 2858 C C . LYS A 1 380 ? 60.482 -5.891 47.804 1.00 18.28 380 LYS A C 1
ATOM 2859 O O . LYS A 1 380 ? 59.702 -5.481 46.933 1.00 19.99 380 LYS A O 1
ATOM 2865 N N . PRO A 1 381 ? 61.135 -7.047 47.662 1.00 15.28 381 PRO A N 1
ATOM 2866 C CA . PRO A 1 381 ? 60.948 -7.748 46.388 1.00 14.26 381 PRO A CA 1
ATOM 2867 C C . PRO A 1 381 ? 59.530 -8.256 46.149 1.00 14.48 381 PRO A C 1
ATOM 2868 O O . PRO A 1 381 ? 59.128 -8.438 45.010 1.00 21.99 381 PRO A O 1
ATOM 2872 N N . MET A 1 382 ? 58.759 -8.464 47.205 1.00 11.77 382 MET A N 1
ATOM 2873 C CA . MET A 1 382 ? 57.412 -8.947 47.027 1.00 11.93 382 MET A CA 1
ATOM 2874 C C . MET A 1 382 ? 56.553 -7.837 46.492 1.00 16.34 382 MET A C 1
ATOM 2875 O O . MET A 1 382 ? 55.627 -8.073 45.713 1.00 17.99 382 MET A O 1
ATOM 2880 N N . THR A 1 383 ? 56.846 -6.616 46.914 1.00 16.13 383 THR A N 1
ATOM 2881 C CA . THR A 1 383 ? 56.064 -5.497 46.446 1.00 16.27 383 THR A CA 1
ATOM 2882 C C . THR A 1 383 ? 56.347 -5.322 44.975 1.00 16.21 383 THR A C 1
ATOM 2883 O O . THR A 1 383 ? 55.421 -5.238 44.173 1.00 14.57 383 THR A O 1
ATOM 2887 N N . GLU A 1 384 ? 57.632 -5.396 44.621 1.00 21.01 384 GLU A N 1
ATOM 2888 C CA . GLU A 1 384 ? 58.085 -5.255 43.234 1.00 21.21 384 GLU A CA 1
ATOM 2889 C C . GLU A 1 384 ? 57.522 -6.342 42.332 1.00 21.31 384 GLU A C 1
ATOM 2890 O O . GLU A 1 384 ? 57.090 -6.062 41.228 1.00 24.36 384 GLU A O 1
ATOM 2896 N N . ALA A 1 385 ? 57.486 -7.576 42.815 1.00 24.65 385 ALA A N 1
ATOM 2897 C CA . ALA A 1 385 ? 56.935 -8.701 42.055 1.00 24.42 385 ALA A CA 1
ATOM 2898 C C . ALA A 1 385 ? 55.488 -8.434 41.629 1.00 25.07 385 ALA A C 1
ATOM 2899 O O . ALA A 1 385 ? 55.123 -8.661 40.474 1.00 27.49 385 ALA A O 1
ATOM 2901 N N . PHE A 1 386 ? 54.673 -7.952 42.570 1.00 28.84 386 PHE A N 1
ATOM 2902 C CA . PHE A 1 386 ? 53.264 -7.653 42.326 1.00 28.18 386 PHE A CA 1
ATOM 2903 C C . PHE A 1 386 ? 53.078 -6.364 41.582 1.00 32.14 386 PHE A C 1
ATOM 2904 O O . PHE A 1 386 ? 51.955 -6.031 41.226 1.00 35.56 386 PHE A O 1
ATOM 2912 N N . GLU A 1 387 ? 54.148 -5.576 41.490 1.00 35.20 387 GLU A N 1
ATOM 2913 C CA . GLU A 1 387 ? 54.125 -4.323 40.743 1.00 35.66 387 GLU A CA 1
ATOM 2914 C C . GLU A 1 387 ? 54.471 -4.699 39.326 1.00 35.25 387 GLU A C 1
ATOM 2915 O O . GLU A 1 387 ? 53.781 -4.312 38.396 1.00 38.36 387 GLU A O 1
ATOM 2921 N N . LYS A 1 388 ? 55.504 -5.522 39.182 1.00 35.63 388 LYS A N 1
ATOM 2922 C CA . LYS A 1 388 ? 55.947 -5.967 37.879 1.00 39.69 388 LYS A CA 1
ATOM 2923 C C . LYS A 1 388 ? 54.837 -6.715 37.142 1.00 41.53 388 LYS A C 1
ATOM 2924 O O . LYS A 1 388 ? 54.505 -6.340 36.016 1.00 40.25 388 LYS A O 1
ATOM 2930 N N . ASN A 1 389 ? 54.280 -7.775 37.728 1.00 44.82 389 ASN A N 1
ATOM 2931 C CA . ASN A 1 389 ? 53.155 -8.431 37.053 1.00 50.37 389 ASN A CA 1
ATOM 2932 C C . ASN A 1 389 ? 52.006 -8.872 37.935 1.00 48.53 389 ASN A C 1
ATOM 2933 O O . ASN A 1 389 ? 51.807 -10.061 38.114 1.00 50.28 389 ASN A O 1
ATOM 2938 N N . PRO A 1 390 ? 51.117 -7.929 38.298 1.00 47.53 390 PRO A N 1
ATOM 2939 C CA . PRO A 1 390 ? 49.895 -7.957 39.124 1.00 45.67 390 PRO A CA 1
ATOM 2940 C C . PRO A 1 390 ? 48.990 -9.182 39.019 1.00 44.64 390 PRO A C 1
ATOM 2941 O O . PRO A 1 390 ? 48.141 -9.422 39.891 1.00 43.36 390 PRO A O 1
ATOM 2945 N N . ASN A 1 391 ? 49.138 -9.925 37.928 1.00 44.69 391 ASN A N 1
ATOM 2946 C CA . ASN A 1 391 ? 48.315 -11.105 37.686 1.00 43.05 391 ASN A CA 1
ATOM 2947 C C . ASN A 1 391 ? 49.152 -12.353 37.775 1.00 38.35 391 ASN A C 1
ATOM 2948 O O . ASN A 1 391 ? 48.875 -13.339 37.085 1.00 41.61 391 ASN A O 1
ATOM 2953 N N . ILE A 1 392 ? 50.180 -12.328 38.611 1.00 28.98 392 ILE A N 1
ATOM 2954 C CA . ILE A 1 392 ? 51.037 -13.482 38.688 1.00 22.86 392 ILE A CA 1
ATOM 2955 C C . ILE A 1 392 ? 50.256 -14.640 39.284 1.00 22.06 392 ILE A C 1
ATOM 2956 O O . ILE A 1 392 ? 49.423 -14.433 40.159 1.00 22.10 392 ILE A O 1
ATOM 2961 N N . SER A 1 393 ? 50.411 -15.823 38.683 1.00 20.12 393 SER A N 1
ATOM 2962 C CA . SER A 1 393 ? 49.715 -17.028 39.146 1.00 16.34 393 SER A CA 1
ATOM 2963 C C . SER A 1 393 ? 49.784 -17.152 40.648 1.00 11.17 393 SER A C 1
ATOM 2964 O O . SER A 1 393 ? 48.767 -17.278 41.299 1.00 14.94 393 SER A O 1
ATOM 2967 N N . ASN A 1 394 ? 50.984 -16.986 41.183 1.00 7.62 394 ASN A N 1
ATOM 2968 C CA . ASN A 1 394 ? 51.226 -17.136 42.595 1.00 8.91 394 ASN A CA 1
ATOM 2969 C C . ASN A 1 394 ? 52.550 -16.471 42.918 1.00 11.06 394 ASN A C 1
ATOM 2970 O O . ASN A 1 394 ? 53.475 -16.500 42.100 1.00 9.20 394 ASN A O 1
ATOM 2975 N N . LEU A 1 395 ? 52.660 -15.955 44.144 1.00 13.91 395 LEU A N 1
ATOM 2976 C CA . LEU A 1 395 ? 53.858 -15.260 44.637 1.00 14.22 395 LEU A CA 1
ATOM 2977 C C . LEU A 1 395 ? 55.140 -16.072 44.613 1.00 16.66 395 LEU A C 1
ATOM 2978 O O . LEU A 1 395 ? 56.230 -15.524 44.522 1.00 18.18 395 LEU A O 1
ATOM 2983 N N . MET A 1 396 ? 55.024 -17.382 44.745 1.00 21.30 396 MET A N 1
ATOM 2984 C CA . MET A 1 396 ? 56.207 -18.216 44.764 1.00 20.11 396 MET A CA 1
ATOM 2985 C C . MET A 1 396 ? 56.899 -18.213 43.419 1.00 18.77 396 MET A C 1
ATOM 2986 O O . MET A 1 396 ? 58.112 -18.372 43.361 1.00 20.42 396 MET A O 1
ATOM 2991 N N . CYS A 1 397 ? 56.164 -17.981 42.336 1.00 16.37 397 CYS A N 1
ATOM 2992 C CA . CYS A 1 397 ? 56.826 -17.960 41.033 1.00 17.59 397 CYS A CA 1
ATOM 2993 C C . CYS A 1 397 ? 57.977 -16.936 41.021 1.00 14.42 397 CYS A C 1
ATOM 2994 O O . CYS A 1 397 ? 59.100 -17.222 40.586 1.00 15.25 397 CYS A O 1
ATOM 2997 N N . ALA A 1 398 ? 57.725 -15.775 41.593 1.00 8.64 398 ALA A N 1
ATOM 2998 C CA . ALA A 1 398 ? 58.731 -14.734 41.640 1.00 11.74 398 ALA A CA 1
ATOM 2999 C C . ALA A 1 398 ? 60.030 -15.177 42.308 1.00 16.66 398 ALA A C 1
ATOM 3000 O O . ALA A 1 398 ? 61.085 -14.587 42.096 1.00 23.12 398 ALA A O 1
ATOM 3002 N N . PHE A 1 399 ? 59.961 -16.216 43.124 1.00 21.11 399 PHE A N 1
ATOM 3003 C CA . PHE A 1 399 ? 61.134 -16.697 43.835 1.00 17.57 399 PHE A CA 1
ATOM 3004 C C . PHE A 1 399 ? 61.539 -18.088 43.377 1.00 17.25 399 PHE A C 1
ATOM 3005 O O . PHE A 1 399 ? 62.124 -18.864 44.153 1.00 14.31 399 PHE A O 1
ATOM 3013 N N . GLN A 1 400 ? 61.285 -18.389 42.109 1.00 15.87 400 GLN A N 1
ATOM 3014 C CA . GLN A 1 400 ? 61.617 -19.711 41.607 1.00 19.89 400 GLN A CA 1
ATOM 3015 C C . GLN A 1 400 ? 63.089 -20.064 41.813 1.00 20.78 400 GLN A C 1
ATOM 3016 O O . GLN A 1 400 ? 63.410 -21.186 42.189 1.00 26.43 400 GLN A O 1
ATOM 3022 N N . THR A 1 401 ? 63.961 -19.073 41.682 1.00 19.22 401 THR A N 1
ATOM 3023 C CA . THR A 1 401 ? 65.392 -19.256 41.849 1.00 18.78 401 THR A CA 1
ATOM 3024 C C . THR A 1 401 ? 65.828 -19.653 43.252 1.00 18.01 401 THR A C 1
ATOM 3025 O O . THR A 1 401 ? 66.538 -20.646 43.455 1.00 20.09 401 THR A O 1
ATOM 3029 N N . GLU A 1 402 ? 65.391 -18.863 44.214 1.00 18.33 402 GLU A N 1
ATOM 3030 C CA . GLU A 1 402 ? 65.713 -19.058 45.617 1.00 18.13 402 GLU A CA 1
ATOM 3031 C C . GLU A 1 402 ? 65.191 -20.422 46.014 1.00 20.12 402 GLU A C 1
ATOM 3032 O O . GLU A 1 402 ? 65.885 -21.247 46.608 1.00 27.32 402 GLU A O 1
ATOM 3038 N N . ILE A 1 403 ? 63.961 -20.685 45.625 1.00 17.35 403 ILE A N 1
ATOM 3039 C CA . ILE A 1 403 ? 63.359 -21.934 45.974 1.00 12.62 403 ILE A CA 1
ATOM 3040 C C . ILE A 1 403 ? 64.054 -23.146 45.428 1.00 12.20 403 ILE A C 1
ATOM 3041 O O . ILE A 1 403 ? 64.206 -24.121 46.156 1.00 13.80 403 ILE A O 1
ATOM 3046 N N . ARG A 1 404 ? 64.480 -23.112 44.170 1.00 13.43 404 ARG A N 1
ATOM 3047 C CA . ARG A 1 404 ? 65.149 -24.288 43.602 1.00 15.24 404 ARG A CA 1
ATOM 3048 C C . ARG A 1 404 ? 66.405 -24.531 44.402 1.00 14.54 404 ARG A C 1
ATOM 3049 O O . ARG A 1 404 ? 66.674 -25.659 44.802 1.00 15.40 404 ARG A O 1
ATOM 3057 N N . ALA A 1 405 ? 67.153 -23.464 44.651 1.00 12.04 405 ALA A N 1
ATOM 3058 C CA . ALA A 1 405 ? 68.403 -23.558 45.384 1.00 19.18 405 ALA A CA 1
ATOM 3059 C C . ALA A 1 405 ? 68.313 -24.251 46.735 1.00 24.77 405 ALA A C 1
ATOM 3060 O O . ALA A 1 405 ? 69.183 -25.050 47.075 1.00 32.89 405 ALA A O 1
ATOM 3062 N N . GLY A 1 406 ? 67.280 -23.960 47.520 1.00 23.10 406 GLY A N 1
ATOM 3063 C CA . GLY A 1 406 ? 67.202 -24.608 48.812 1.00 19.60 406 GLY A CA 1
ATOM 3064 C C . GLY A 1 406 ? 66.160 -25.689 49.026 1.00 19.19 406 GLY A C 1
ATOM 3065 O O . GLY A 1 406 ? 66.131 -26.277 50.115 1.00 20.56 406 GLY A O 1
ATOM 3066 N N . LEU A 1 407 ? 65.328 -25.983 48.027 1.00 15.71 407 LEU A N 1
ATOM 3067 C CA . LEU A 1 407 ? 64.286 -26.984 48.219 1.00 14.47 407 LEU A CA 1
ATOM 3068 C C . LEU A 1 407 ? 64.746 -28.322 48.724 1.00 14.28 407 LEU A C 1
ATOM 3069 O O . LEU A 1 407 ? 64.137 -28.843 49.652 1.00 20.34 407 LEU A O 1
ATOM 3074 N N . GLN A 1 408 ? 65.825 -28.871 48.171 1.00 12.57 408 GLN A N 1
ATOM 3075 C CA . GLN A 1 408 ? 66.298 -30.178 48.633 1.00 13.27 408 GLN A CA 1
ATOM 3076 C C . GLN A 1 408 ? 66.732 -30.102 50.091 1.00 15.10 408 GLN A C 1
ATOM 3077 O O . GLN A 1 408 ? 66.387 -30.981 50.892 1.00 12.66 408 GLN A O 1
ATOM 3083 N N . ASN A 1 409 ? 67.427 -29.019 50.439 1.00 16.65 409 ASN A N 1
ATOM 3084 C CA . ASN A 1 409 ? 67.882 -28.811 51.811 1.00 15.33 409 ASN A CA 1
ATOM 3085 C C . ASN A 1 409 ? 66.652 -28.768 52.686 1.00 14.50 409 ASN A C 1
ATOM 3086 O O . ASN A 1 409 ? 66.650 -29.348 53.762 1.00 19.60 409 ASN A O 1
ATOM 3091 N N . TYR A 1 410 ? 65.600 -28.100 52.219 1.00 10.39 410 TYR A N 1
ATOM 3092 C CA . TYR A 1 410 ? 64.366 -28.009 52.980 1.00 8.30 410 TYR A CA 1
ATOM 3093 C C . TYR A 1 410 ? 63.866 -29.429 53.175 1.00 11.45 410 TYR A C 1
ATOM 3094 O O . TYR A 1 410 ? 63.540 -29.843 54.286 1.00 15.32 410 TYR A O 1
ATOM 3103 N N . ARG A 1 411 ? 63.867 -30.209 52.111 1.00 9.96 411 ARG A N 1
ATOM 3104 C CA . ARG A 1 411 ? 63.405 -31.578 52.217 1.00 12.77 411 ARG A CA 1
ATOM 3105 C C . ARG A 1 411 ? 64.242 -32.438 53.150 1.00 15.36 411 ARG A C 1
ATOM 3106 O O . ARG A 1 411 ? 63.699 -33.211 53.928 1.00 20.73 411 ARG A O 1
ATOM 3114 N N . ASP A 1 412 ? 65.559 -32.308 53.080 1.00 12.38 412 ASP A N 1
ATOM 3115 C CA . ASP A 1 412 ? 66.444 -33.081 53.935 1.00 13.51 412 ASP A CA 1
ATOM 3116 C C . ASP A 1 412 ? 66.349 -32.722 55.411 1.00 14.81 412 ASP A C 1
ATOM 3117 O O . ASP A 1 412 ? 66.441 -33.591 56.305 1.00 16.49 412 ASP A O 1
ATOM 3122 N N . MET A 1 413 ? 66.242 -31.432 55.673 1.00 14.02 413 MET A N 1
ATOM 3123 C CA . MET A 1 413 ? 66.167 -30.971 57.041 1.00 14.14 413 MET A CA 1
ATOM 3124 C C . MET A 1 413 ? 64.909 -31.515 57.712 1.00 13.22 413 MET A C 1
ATOM 3125 O O . MET A 1 413 ? 64.991 -32.119 58.801 1.00 11.77 413 MET A O 1
ATOM 3130 N N . VAL A 1 414 ? 63.748 -31.375 57.075 1.00 7.05 414 VAL A N 1
ATOM 3131 C CA . VAL A 1 414 ? 62.591 -31.922 57.768 1.00 10.27 414 VAL A CA 1
ATOM 3132 C C . VAL A 1 414 ? 62.607 -33.452 57.835 1.00 11.12 414 VAL A C 1
ATOM 3133 O O . VAL A 1 414 ? 62.093 -34.029 58.804 1.00 7.81 414 VAL A O 1
ATOM 3137 N N . ALA A 1 415 ? 63.272 -34.099 56.868 1.00 13.66 415 ALA A N 1
ATOM 3138 C CA . ALA A 1 415 ? 63.393 -35.560 56.858 1.00 9.68 415 ALA A CA 1
ATOM 3139 C C . ALA A 1 415 ? 64.185 -35.930 58.111 1.00 12.78 415 ALA A C 1
ATOM 3140 O O . ALA A 1 415 ? 63.756 -36.775 58.896 1.00 18.49 415 ALA A O 1
ATOM 3142 N N . LEU A 1 416 ? 65.287 -35.229 58.348 1.00 13.89 416 LEU A N 1
ATOM 3143 C CA . LEU A 1 416 ? 66.132 -35.485 59.506 1.00 15.08 416 LEU A CA 1
ATOM 3144 C C . LEU A 1 416 ? 65.444 -35.156 60.824 1.00 14.68 416 LEU A C 1
ATOM 3145 O O . LEU A 1 416 ? 65.595 -35.891 61.798 1.00 15.19 416 LEU A O 1
ATOM 3150 N N . ILE A 1 417 ? 64.744 -34.027 60.882 1.00 13.45 417 ILE A N 1
ATOM 3151 C CA . ILE A 1 417 ? 64.041 -33.641 62.105 1.00 15.81 417 ILE A CA 1
ATOM 3152 C C . ILE A 1 417 ? 62.953 -34.656 62.454 1.00 17.17 417 ILE A C 1
ATOM 3153 O O . ILE A 1 417 ? 62.693 -34.932 63.628 1.00 20.10 417 ILE A O 1
ATOM 3158 N N . THR A 1 418 ? 62.297 -35.174 61.421 1.00 18.42 418 THR A N 1
ATOM 3159 C CA . THR A 1 418 ? 61.231 -36.137 61.604 1.00 18.90 418 THR A CA 1
ATOM 3160 C C . THR A 1 418 ? 61.688 -37.470 62.152 1.00 17.61 418 THR A C 1
ATOM 3161 O O . THR A 1 418 ? 61.109 -37.973 63.120 1.00 19.38 418 THR A O 1
ATOM 3165 N N . SER A 1 419 ? 62.722 -38.043 61.547 1.00 15.41 419 SER A N 1
ATOM 3166 C CA . SER A 1 419 ? 63.227 -39.343 62.006 1.00 18.90 419 SER A CA 1
ATOM 3167 C C . SER A 1 419 ? 64.091 -39.325 63.273 1.00 18.18 419 SER A C 1
ATOM 3168 O O . SER A 1 419 ? 64.052 -40.249 64.093 1.00 18.23 419 SER A O 1
ATOM 3171 N N . LYS A 1 420 ? 64.818 -38.244 63.471 1.00 17.61 420 LYS A N 1
ATOM 3172 C CA . LYS A 1 420 ? 65.706 -38.182 64.591 1.00 18.10 420 LYS A CA 1
ATOM 3173 C C . LYS A 1 420 ? 65.302 -37.360 65.793 1.00 20.77 420 LYS A C 1
ATOM 3174 O O . LYS A 1 420 ? 65.720 -37.679 66.914 1.00 23.18 420 LYS A O 1
ATOM 3180 N N . LEU A 1 421 ? 64.500 -36.318 65.614 1.00 18.88 421 LEU A N 1
ATOM 3181 C CA . LEU A 1 421 ? 64.174 -35.525 66.786 1.00 16.82 421 LEU A CA 1
ATOM 3182 C C . LEU A 1 421 ? 62.805 -35.708 67.408 1.00 19.63 421 LEU A C 1
ATOM 3183 O O . LEU A 1 421 ? 61.849 -36.134 66.764 1.00 22.34 421 LEU A O 1
ATOM 3188 N N . GLU A 1 422 ? 62.734 -35.374 68.689 1.00 22.88 422 GLU A N 1
ATOM 3189 C CA . GLU A 1 422 ? 61.522 -35.483 69.472 1.00 23.76 422 GLU A CA 1
ATOM 3190 C C . GLU A 1 422 ? 60.802 -34.158 69.501 1.00 24.79 422 GLU A C 1
ATOM 3191 O O . GLU A 1 422 ? 60.456 -33.658 70.561 1.00 28.66 422 GLU A O 1
ATOM 3197 N N . VAL A 1 423 ? 60.591 -33.560 68.339 1.00 24.01 423 VAL A N 1
ATOM 3198 C CA . VAL A 1 423 ? 59.900 -32.275 68.291 1.00 21.44 423 VAL A CA 1
ATOM 3199 C C . VAL A 1 423 ? 58.832 -32.237 67.195 1.00 22.66 423 VAL A C 1
ATOM 3200 O O . VAL A 1 423 ? 58.968 -32.888 66.154 1.00 24.52 423 VAL A O 1
ATOM 3204 N N . SER A 1 424 ? 57.738 -31.540 67.488 1.00 20.89 424 SER A N 1
ATOM 3205 C CA . SER A 1 424 ? 56.636 -31.393 66.564 1.00 20.04 424 SER A CA 1
ATOM 3206 C C . SER A 1 424 ? 56.910 -30.163 65.741 1.00 19.11 424 SER A C 1
ATOM 3207 O O . SER A 1 424 ? 57.156 -29.085 66.318 1.00 18.65 424 SER A O 1
ATOM 3210 N N . ILE A 1 425 ? 56.814 -30.293 64.414 1.00 14.73 425 ILE A N 1
ATOM 3211 C CA . ILE A 1 425 ? 57.037 -29.147 63.530 1.00 11.67 425 ILE A CA 1
ATOM 3212 C C . ILE A 1 425 ? 55.806 -28.952 62.604 1.00 10.09 425 ILE A C 1
ATOM 3213 O O . ILE A 1 425 ? 55.883 -29.090 61.380 1.00 11.31 425 ILE A O 1
ATOM 3218 N N . PRO A 1 426 ? 54.669 -28.531 63.185 1.00 7.68 426 PRO A N 1
ATOM 3219 C CA . PRO A 1 426 ? 53.416 -28.313 62.459 1.00 8.68 426 PRO A CA 1
ATOM 3220 C C . PRO A 1 426 ? 53.549 -27.440 61.240 1.00 8.21 426 PRO A C 1
ATOM 3221 O O . PRO A 1 426 ? 53.281 -27.866 60.134 1.00 11.14 426 PRO A O 1
ATOM 3225 N N . VAL A 1 427 ? 53.983 -26.212 61.471 1.00 9.41 427 VAL A N 1
ATOM 3226 C CA . VAL A 1 427 ? 54.110 -25.226 60.431 1.00 8.11 427 VAL A CA 1
ATOM 3227 C C . VAL A 1 427 ? 55.254 -25.445 59.420 1.00 7.95 427 VAL A C 1
ATOM 3228 O O . VAL A 1 427 ? 55.050 -25.335 58.199 1.00 2.00 427 VAL A O 1
ATOM 3232 N N . LEU A 1 428 ? 56.434 -25.810 59.893 1.00 7.37 428 LEU A N 1
ATOM 3233 C CA . LEU A 1 428 ? 57.520 -26.031 58.940 1.00 11.68 428 LEU A CA 1
ATOM 3234 C C . LEU A 1 428 ? 57.140 -27.139 57.974 1.00 9.58 428 LEU A C 1
ATOM 3235 O O . LEU A 1 428 ? 57.460 -27.104 56.789 1.00 9.15 428 LEU A O 1
ATOM 3240 N N . SER A 1 429 ? 56.403 -28.096 58.508 1.00 10.24 429 SER A N 1
ATOM 3241 C CA . SER A 1 429 ? 55.948 -29.248 57.769 1.00 9.29 429 SER A CA 1
ATOM 3242 C C . SER A 1 429 ? 54.835 -28.889 56.758 1.00 7.94 429 SER A C 1
ATOM 3243 O O . SER A 1 429 ? 54.983 -29.152 55.558 1.00 8.12 429 SER A O 1
ATOM 3246 N N . ALA A 1 430 ? 53.759 -28.253 57.222 1.00 2.53 430 ALA A N 1
ATOM 3247 C CA . ALA A 1 430 ? 52.658 -27.844 56.355 1.00 5.80 430 ALA A CA 1
ATOM 3248 C C . ALA A 1 430 ? 53.137 -26.960 55.186 1.00 9.85 430 ALA A C 1
ATOM 3249 O O . ALA A 1 430 ? 52.669 -27.085 54.030 1.00 12.29 430 ALA A O 1
ATOM 3251 N N . SER A 1 431 ? 54.086 -26.083 55.480 1.00 9.38 431 SER A N 1
ATOM 3252 C CA . SER A 1 431 ? 54.633 -25.199 54.470 1.00 8.00 431 SER A CA 1
ATOM 3253 C C . SER A 1 431 ? 55.311 -25.938 53.331 1.00 9.44 431 SER A C 1
ATOM 3254 O O . SER A 1 431 ? 55.119 -25.590 52.163 1.00 14.18 431 SER A O 1
ATOM 3257 N N . LEU A 1 432 ? 56.065 -26.982 53.638 1.00 6.70 432 LEU A N 1
ATOM 3258 C CA . LEU A 1 432 ? 56.722 -27.716 52.563 1.00 5.55 432 LEU A CA 1
ATOM 3259 C C . LEU A 1 432 ? 55.672 -28.339 51.674 1.00 9.45 432 LEU A C 1
ATOM 3260 O O . LEU A 1 432 ? 55.814 -28.346 50.442 1.00 15.70 432 LEU A O 1
ATOM 3265 N N . ASN A 1 433 ? 54.586 -28.809 52.279 1.00 8.55 433 ASN A N 1
ATOM 3266 C CA . ASN A 1 433 ? 53.533 -29.430 51.494 1.00 10.42 433 ASN A CA 1
ATOM 3267 C C . ASN A 1 433 ? 52.892 -28.408 50.603 1.00 11.66 433 ASN A C 1
ATOM 3268 O O . ASN A 1 433 ? 52.536 -28.706 49.447 1.00 15.00 433 ASN A O 1
ATOM 3273 N N . TYR A 1 434 ? 52.772 -27.186 51.103 1.00 6.86 434 TYR A N 1
ATOM 3274 C CA . TYR A 1 434 ? 52.178 -26.158 50.267 1.00 9.63 434 TYR A CA 1
ATOM 3275 C C . TYR A 1 434 ? 53.037 -25.966 49.012 1.00 8.57 434 TYR A C 1
ATOM 3276 O O . TYR A 1 434 ? 52.538 -26.038 47.904 1.00 11.08 434 TYR A O 1
ATOM 3285 N N . VAL A 1 435 ? 54.340 -25.820 49.190 1.00 6.32 435 VAL A N 1
ATOM 3286 C CA . VAL A 1 435 ? 55.227 -25.650 48.072 1.00 6.41 435 VAL A CA 1
ATOM 3287 C C . VAL A 1 435 ? 55.129 -26.829 47.099 1.00 12.44 435 VAL A C 1
ATOM 3288 O O . VAL A 1 435 ? 54.804 -26.629 45.917 1.00 12.24 435 VAL A O 1
ATOM 3292 N N . THR A 1 436 ? 55.367 -28.054 47.577 1.00 13.21 436 THR A N 1
ATOM 3293 C CA . THR A 1 436 ? 55.317 -29.199 46.666 1.00 16.31 436 THR A CA 1
ATOM 3294 C C . THR A 1 436 ? 53.965 -29.339 45.973 1.00 19.36 436 THR A C 1
ATOM 3295 O O . THR A 1 436 ? 53.887 -29.441 44.738 1.00 19.01 436 THR A O 1
ATOM 3299 N N . ALA A 1 437 ? 52.887 -29.267 46.741 1.00 18.78 437 ALA A N 1
ATOM 3300 C CA . ALA A 1 437 ? 51.573 -29.438 46.127 1.00 20.42 437 ALA A CA 1
ATOM 3301 C C . ALA A 1 437 ? 51.225 -28.393 45.076 1.00 19.62 437 ALA A C 1
ATOM 3302 O O . ALA A 1 437 ? 50.765 -28.747 43.999 1.00 21.41 437 ALA A O 1
ATOM 3304 N N . MET A 1 438 ? 51.509 -27.121 45.365 1.00 19.48 438 MET A N 1
ATOM 3305 C CA . MET A 1 438 ? 51.181 -26.019 44.450 1.00 16.01 438 MET A CA 1
ATOM 3306 C C . MET A 1 438 ? 51.919 -25.961 43.128 1.00 14.99 438 MET A C 1
ATOM 3307 O O . MET A 1 438 ? 51.459 -25.280 42.212 1.00 13.89 438 MET A O 1
ATOM 3312 N N . PHE A 1 439 ? 53.059 -26.643 43.038 1.00 12.57 439 PHE A N 1
ATOM 3313 C CA . PHE A 1 439 ? 53.840 -26.677 41.807 1.00 13.95 439 PHE A CA 1
ATOM 3314 C C . PHE A 1 439 ? 53.660 -28.009 41.063 1.00 17.19 439 PHE A C 1
ATOM 3315 O O . PHE A 1 439 ? 54.395 -28.294 40.105 1.00 18.86 439 PHE A O 1
ATOM 3323 N N . THR A 1 440 ? 52.679 -28.809 41.503 1.00 17.19 440 THR A N 1
ATOM 3324 C CA . THR A 1 440 ? 52.375 -30.126 40.927 1.00 16.02 440 THR A CA 1
ATOM 3325 C C . THR A 1 440 ? 51.134 -30.102 40.035 1.00 16.57 440 THR A C 1
ATOM 3326 O O . THR A 1 440 ? 50.016 -29.957 40.538 1.00 17.49 440 THR A O 1
ATOM 3330 N N . PRO A 1 441 ? 51.299 -30.326 38.711 1.00 16.47 441 PRO A N 1
ATOM 3331 C CA . PRO A 1 441 ? 50.184 -30.307 37.747 1.00 16.33 441 PRO A CA 1
ATOM 3332 C C . PRO A 1 441 ? 49.142 -31.360 38.027 1.00 21.90 441 PRO A C 1
ATOM 3333 O O . PRO A 1 441 ? 47.952 -31.078 38.040 1.00 24.86 441 PRO A O 1
ATOM 3337 N N . THR A 1 442 ? 49.596 -32.587 38.244 1.00 23.99 442 THR A N 1
ATOM 3338 C CA . THR A 1 442 ? 48.690 -33.684 38.531 1.00 22.54 442 THR A CA 1
ATOM 3339 C C . THR A 1 442 ? 48.955 -34.259 39.902 1.00 20.98 442 THR A C 1
ATOM 3340 O O . THR A 1 442 ? 50.063 -34.726 40.170 1.00 23.22 442 THR A O 1
ATOM 3344 N N . LEU A 1 443 ? 47.948 -34.210 40.765 1.00 18.61 443 LEU A N 1
ATOM 3345 C CA . LEU A 1 443 ? 48.028 -34.787 42.096 1.00 15.71 443 LEU A CA 1
ATOM 3346 C C . LEU A 1 443 ? 47.291 -36.115 41.949 1.00 18.16 443 LEU A C 1
ATOM 3347 O O . LEU A 1 443 ? 46.075 -36.150 41.758 1.00 13.41 443 LEU A O 1
ATOM 3352 N N . LYS A 1 444 ? 48.052 -37.204 41.964 1.00 20.52 444 LYS A N 1
ATOM 3353 C CA . LYS A 1 444 ? 47.500 -38.541 41.808 1.00 21.49 444 LYS A CA 1
ATOM 3354 C C . LYS A 1 444 ? 46.446 -38.906 42.849 1.00 24.22 444 LYS A C 1
ATOM 3355 O O . LYS A 1 444 ? 45.446 -39.541 42.519 1.00 28.39 444 LYS A O 1
ATOM 3361 N N . TYR A 1 445 ? 46.655 -38.510 44.103 1.00 21.15 445 TYR A N 1
ATOM 3362 C CA . TYR A 1 445 ? 45.704 -38.842 45.155 1.00 19.68 445 TYR A CA 1
ATOM 3363 C C . TYR A 1 445 ? 44.308 -38.295 44.866 1.00 20.65 445 TYR A C 1
ATOM 3364 O O . TYR A 1 445 ? 43.289 -38.826 45.328 1.00 20.94 445 TYR A O 1
ATOM 3373 N N . GLY A 1 446 ? 44.277 -37.255 44.047 1.00 23.07 446 GLY A N 1
ATOM 3374 C CA . GLY A 1 446 ? 43.022 -36.639 43.656 1.00 24.02 446 GLY A CA 1
ATOM 3375 C C . GLY A 1 446 ? 42.278 -37.531 42.677 1.00 23.99 446 GLY A C 1
ATOM 3376 O O . GLY A 1 446 ? 41.053 -37.439 42.548 1.00 26.45 446 GLY A O 1
ATOM 3377 N N . GLN A 1 447 ? 43.021 -38.375 41.962 1.00 20.59 447 GLN A N 1
ATOM 3378 C CA . GLN A 1 447 ? 42.423 -39.313 41.019 1.00 16.56 447 GLN A CA 1
ATOM 3379 C C . GLN A 1 447 ? 41.719 -40.412 41.846 1.00 14.79 447 GLN A C 1
ATOM 3380 O O . GLN A 1 447 ? 40.552 -40.735 41.612 1.00 12.72 447 GLN A O 1
ATOM 3386 N N . LEU A 1 448 ? 42.404 -40.929 42.863 1.00 14.79 448 LEU A N 1
ATOM 3387 C CA . LEU A 1 448 ? 41.825 -41.969 43.681 1.00 15.46 448 LEU A CA 1
ATOM 3388 C C . LEU A 1 448 ? 40.633 -41.501 44.487 1.00 17.58 448 LEU A C 1
ATOM 3389 O O . LEU A 1 448 ? 39.542 -42.066 44.360 1.00 21.44 448 LEU A O 1
ATOM 3394 N N . VAL A 1 449 ? 40.824 -40.461 45.295 1.00 17.38 449 VAL A N 1
ATOM 3395 C CA . VAL A 1 449 ? 39.743 -39.967 46.145 1.00 15.59 449 VAL A CA 1
ATOM 3396 C C . VAL A 1 449 ? 38.520 -39.597 45.331 1.00 20.67 449 VAL A C 1
ATOM 3397 O O . VAL A 1 449 ? 37.384 -39.823 45.773 1.00 22.50 449 VAL A O 1
ATOM 3401 N N . SER A 1 450 ? 38.764 -39.012 44.154 1.00 21.18 450 SER A N 1
ATOM 3402 C CA . SER A 1 450 ? 37.711 -38.608 43.227 1.00 23.05 450 SER A CA 1
ATOM 3403 C C . SER A 1 450 ? 36.842 -39.832 42.858 1.00 22.12 450 SER A C 1
ATOM 3404 O O . SER A 1 450 ? 35.601 -39.756 42.897 1.00 20.05 450 SER A O 1
ATOM 3407 N N . LEU A 1 451 ? 37.489 -40.949 42.505 1.00 18.68 451 LEU A N 1
ATOM 3408 C CA . LEU A 1 451 ? 36.766 -42.183 42.197 1.00 18.45 451 LEU A CA 1
ATOM 3409 C C . LEU A 1 451 ? 36.054 -42.703 43.440 1.00 19.80 451 LEU A C 1
ATOM 3410 O O . LEU A 1 451 ? 34.881 -43.034 43.378 1.00 24.47 451 LEU A O 1
ATOM 3415 N N . GLN A 1 452 ? 36.759 -42.787 44.562 1.00 15.31 452 GLN A N 1
ATOM 3416 C CA . GLN A 1 452 ? 36.158 -43.293 45.776 1.00 15.67 452 GLN A CA 1
ATOM 3417 C C . GLN A 1 452 ? 34.812 -42.657 46.046 1.00 18.09 452 GLN A C 1
ATOM 3418 O O . GLN A 1 452 ? 33.837 -43.359 46.348 1.00 21.03 452 GLN A O 1
ATOM 3424 N N . ARG A 1 453 ? 34.739 -41.335 45.920 1.00 16.14 453 ARG A N 1
ATOM 3425 C CA . ARG A 1 453 ? 33.487 -40.648 46.213 1.00 16.29 453 ARG A CA 1
ATOM 3426 C C . ARG A 1 453 ? 32.371 -41.150 45.351 1.00 20.53 453 ARG A C 1
ATOM 3427 O O . ARG A 1 453 ? 31.210 -41.088 45.744 1.00 25.66 453 ARG A O 1
ATOM 3435 N N . ASP A 1 454 ? 32.711 -41.605 44.154 1.00 22.64 454 ASP A N 1
ATOM 3436 C CA . ASP A 1 454 ? 31.716 -42.133 43.238 1.00 22.30 454 ASP A CA 1
ATOM 3437 C C . ASP A 1 454 ? 31.245 -43.503 43.727 1.00 19.65 454 ASP A C 1
ATOM 3438 O O . ASP A 1 454 ? 30.056 -43.767 43.713 1.00 21.03 454 ASP A O 1
ATOM 3443 N N . VAL A 1 455 ? 32.158 -44.345 44.202 1.00 18.85 455 VAL A N 1
ATOM 3444 C CA . VAL A 1 455 ? 31.791 -45.685 44.687 1.00 21.04 455 VAL A CA 1
ATOM 3445 C C . VAL A 1 455 ? 30.606 -45.720 45.662 1.00 20.50 455 VAL A C 1
ATOM 3446 O O . VAL A 1 455 ? 29.639 -46.443 45.426 1.00 20.44 455 VAL A O 1
ATOM 3450 N N . PHE A 1 456 ? 30.665 -44.934 46.735 1.00 21.03 456 PHE A N 1
ATOM 3451 C CA . PHE A 1 456 ? 29.574 -44.931 47.715 1.00 22.91 456 PHE A CA 1
ATOM 3452 C C . PHE A 1 456 ? 28.522 -43.855 47.542 1.00 23.66 456 PHE A C 1
ATOM 3453 O O . PHE A 1 456 ? 27.351 -44.077 47.824 1.00 27.78 456 PHE A O 1
ATOM 3461 N N . GLY A 1 457 ? 28.938 -42.680 47.107 1.00 26.29 457 GLY A N 1
ATOM 3462 C CA . GLY A 1 457 ? 27.995 -41.597 46.960 1.00 27.53 457 GLY A CA 1
ATOM 3463 C C . GLY A 1 457 ? 27.484 -41.381 45.559 1.00 27.58 457 GLY A C 1
ATOM 3464 O O . GLY A 1 457 ? 26.612 -40.536 45.352 1.00 28.33 457 GLY A O 1
ATOM 3465 N N . ARG A 1 458 ? 28.065 -42.084 44.595 1.00 28.06 458 ARG A N 1
ATOM 3466 C CA . ARG A 1 458 ? 27.652 -41.966 43.199 1.00 33.03 458 ARG A CA 1
ATOM 3467 C C . ARG A 1 458 ? 27.678 -40.483 42.730 1.00 34.61 458 ARG A C 1
ATOM 3468 O O . ARG A 1 458 ? 26.865 -40.061 41.884 1.00 34.85 458 ARG A O 1
ATOM 3476 N N . HIS A 1 459 ? 28.640 -39.720 43.268 1.00 32.12 459 HIS A N 1
ATOM 3477 C CA . HIS A 1 459 ? 28.837 -38.299 42.943 1.00 31.86 459 HIS A CA 1
ATOM 3478 C C . HIS A 1 459 ? 29.392 -38.039 41.530 1.00 33.83 459 HIS A C 1
ATOM 3479 O O . HIS A 1 459 ? 29.340 -36.905 41.036 1.00 38.96 459 HIS A O 1
ATOM 3486 N N . GLY A 1 460 ? 29.938 -39.072 40.894 1.00 32.81 460 GLY A N 1
ATOM 3487 C CA . GLY A 1 460 ? 30.525 -38.895 39.580 1.00 31.39 460 GLY A CA 1
ATOM 3488 C C . GLY A 1 460 ? 31.881 -38.209 39.691 1.00 30.34 460 GLY A C 1
ATOM 3489 O O . GLY A 1 460 ? 32.259 -37.747 40.771 1.00 31.83 460 GLY A O 1
ATOM 3490 N N . TYR A 1 461 ? 32.604 -38.139 38.578 1.00 26.38 461 TYR A N 1
ATOM 3491 C CA . TYR A 1 461 ? 33.920 -37.520 38.536 1.00 28.89 461 TYR A CA 1
ATOM 3492 C C . TYR A 1 461 ? 34.214 -36.893 37.165 1.00 31.79 461 TYR A C 1
ATOM 3493 O O . TYR A 1 461 ? 33.708 -37.340 36.127 1.00 35.20 461 TYR A O 1
ATOM 3502 N N . GLU A 1 462 ? 35.001 -35.834 37.158 1.00 30.73 462 GLU A N 1
ATOM 3503 C CA . GLU A 1 462 ? 35.344 -35.214 35.908 1.00 30.66 462 GLU A CA 1
ATOM 3504 C C . GLU A 1 462 ? 36.422 -36.081 35.295 1.00 32.59 462 GLU A C 1
ATOM 3505 O O . GLU A 1 462 ? 37.155 -36.791 35.994 1.00 28.32 462 GLU A O 1
ATOM 3511 N N . ARG A 1 463 ? 36.508 -36.008 33.973 1.00 36.35 463 ARG A N 1
ATOM 3512 C CA . ARG A 1 463 ? 37.468 -36.766 33.189 1.00 32.91 463 ARG A CA 1
ATOM 3513 C C . ARG A 1 463 ? 38.335 -35.757 32.508 1.00 31.53 463 ARG A C 1
ATOM 3514 O O . ARG A 1 463 ? 37.883 -34.664 32.194 1.00 34.56 463 ARG A O 1
ATOM 3522 N N . VAL A 1 464 ? 39.561 -36.155 32.220 1.00 29.07 464 VAL A N 1
ATOM 3523 C CA . VAL A 1 464 ? 40.503 -35.282 31.564 1.00 30.04 464 VAL A CA 1
ATOM 3524 C C . VAL A 1 464 ? 40.340 -35.314 30.043 1.00 35.17 464 VAL A C 1
ATOM 3525 O O . VAL A 1 464 ? 40.783 -34.405 29.339 1.00 36.51 464 VAL A O 1
ATOM 3529 N N . ASP A 1 465 ? 39.671 -36.346 29.542 1.00 42.06 465 ASP A N 1
ATOM 3530 C CA . ASP A 1 465 ? 39.505 -36.511 28.101 1.00 45.54 465 ASP A CA 1
ATOM 3531 C C . ASP A 1 465 ? 38.131 -36.215 27.521 1.00 48.62 465 ASP A C 1
ATOM 3532 O O . ASP A 1 465 ? 38.025 -35.969 26.327 1.00 52.01 465 ASP A O 1
ATOM 3537 N N . LYS A 1 466 ? 37.071 -36.334 28.317 1.00 52.03 466 LYS A N 1
ATOM 3538 C CA . LYS A 1 466 ? 35.735 -36.033 27.799 1.00 54.23 466 LYS A CA 1
ATOM 3539 C C . LYS A 1 466 ? 35.352 -34.635 28.261 1.00 55.94 466 LYS A C 1
ATOM 3540 O O . LYS A 1 466 ? 36.119 -33.687 28.102 1.00 57.79 466 LYS A O 1
ATOM 3546 N N . ASP A 1 467 ? 34.172 -34.512 28.844 1.00 57.29 467 ASP A N 1
ATOM 3547 C CA . ASP A 1 467 ? 33.670 -33.247 29.352 1.00 57.85 467 ASP A CA 1
ATOM 3548 C C . ASP A 1 467 ? 32.485 -33.715 30.161 1.00 56.30 467 ASP A C 1
ATOM 3549 O O . ASP A 1 467 ? 31.954 -34.798 29.898 1.00 57.56 467 ASP A O 1
ATOM 3554 N N . GLY A 1 468 ? 32.059 -32.926 31.135 1.00 55.11 468 GLY A N 1
ATOM 3555 C CA . GLY A 1 468 ? 30.942 -33.361 31.952 1.00 55.90 468 GLY A CA 1
ATOM 3556 C C . GLY A 1 468 ? 31.388 -34.447 32.919 1.00 55.82 468 GLY A C 1
ATOM 3557 O O . GLY A 1 468 ? 32.567 -34.828 32.951 1.00 59.11 468 GLY A O 1
ATOM 3558 N N . ARG A 1 469 ? 30.461 -34.931 33.734 1.00 54.34 469 ARG A N 1
ATOM 3559 C CA . ARG A 1 469 ? 30.795 -35.958 34.712 1.00 52.12 469 ARG A CA 1
ATOM 3560 C C . ARG A 1 469 ? 30.494 -37.365 34.209 1.00 49.56 469 ARG A C 1
ATOM 3561 O O . ARG A 1 469 ? 29.661 -37.558 33.310 1.00 52.32 469 ARG A O 1
ATOM 3569 N N . GLU A 1 470 ? 31.227 -38.334 34.747 1.00 41.02 470 GLU A N 1
ATOM 3570 C CA . GLU A 1 470 ? 31.041 -39.728 34.402 1.00 34.92 470 GLU A CA 1
ATOM 3571 C C . GLU A 1 470 ? 30.871 -40.506 35.684 1.00 34.75 470 GLU A C 1
ATOM 3572 O O . GLU A 1 470 ? 31.479 -40.181 36.685 1.00 36.13 470 GLU A O 1
ATOM 3578 N N . SER A 1 471 ? 30.064 -41.549 35.659 1.00 35.93 471 SER A N 1
ATOM 3579 C CA . SER A 1 471 ? 29.866 -42.347 36.853 1.00 35.80 471 SER A CA 1
ATOM 3580 C C . SER A 1 471 ? 30.042 -43.838 36.513 1.00 37.48 471 SER A C 1
ATOM 3581 O O . SER A 1 471 ? 29.388 -44.389 35.619 1.00 39.52 471 SER A O 1
ATOM 3584 N N . PHE A 1 472 ? 30.970 -44.470 37.213 1.00 35.68 472 PHE A N 1
ATOM 3585 C CA . PHE A 1 472 ? 31.294 -45.861 36.986 1.00 35.33 472 PHE A CA 1
ATOM 3586 C C . PHE A 1 472 ? 30.327 -46.827 37.637 1.00 37.75 472 PHE A C 1
ATOM 3587 O O . PHE A 1 472 ? 29.807 -46.561 38.705 1.00 38.83 472 PHE A O 1
ATOM 3595 N N . GLN A 1 473 ? 30.140 -47.981 37.006 1.00 41.81 473 GLN A N 1
ATOM 3596 C CA . GLN A 1 473 ? 29.262 -49.037 37.510 1.00 41.78 473 GLN A CA 1
ATOM 3597 C C . GLN A 1 473 ? 30.119 -49.933 38.373 1.00 38.91 473 GLN A C 1
ATOM 3598 O O . GLN A 1 473 ? 30.942 -50.684 37.841 1.00 39.51 473 GLN A O 1
ATOM 3604 N N . TRP A 1 474 ? 29.946 -49.829 39.691 1.00 36.94 474 TRP A N 1
ATOM 3605 C CA . TRP A 1 474 ? 30.740 -50.593 40.676 1.00 36.45 474 TRP A CA 1
ATOM 3606 C C . TRP A 1 474 ? 30.112 -51.850 41.278 1.00 35.71 474 TRP A C 1
ATOM 3607 O O . TRP A 1 474 ? 28.920 -51.883 41.608 1.00 40.29 474 TRP A O 1
ATOM 3618 N N . PRO A 1 475 ? 30.925 -52.883 41.503 1.00 34.32 475 PRO A N 1
ATOM 3619 C CA . PRO A 1 475 ? 30.387 -54.115 42.091 1.00 35.64 475 PRO A CA 1
ATOM 3620 C C . PRO A 1 475 ? 29.996 -53.891 43.555 1.00 36.06 475 PRO A C 1
ATOM 3621 O O . PRO A 1 475 ? 30.552 -53.011 44.212 1.00 35.57 475 PRO A O 1
ATOM 3625 N N . GLU A 1 476 ? 29.039 -54.670 44.062 1.00 38.10 476 GLU A N 1
ATOM 3626 C CA . GLU A 1 476 ? 28.626 -54.547 45.466 1.00 38.99 476 GLU A CA 1
ATOM 3627 C C . GLU A 1 476 ? 29.775 -54.898 46.377 1.00 38.52 476 GLU A C 1
ATOM 3628 O O . GLU A 1 476 ? 30.481 -55.873 46.135 1.00 34.65 476 GLU A O 1
ATOM 3634 N N . LEU A 1 477 ? 29.905 -54.136 47.461 1.00 42.30 477 LEU A N 1
ATOM 3635 C CA . LEU A 1 477 ? 30.985 -54.328 48.428 1.00 45.18 477 LEU A CA 1
ATOM 3636 C C . LEU A 1 477 ? 30.542 -54.743 49.844 1.00 46.69 477 LEU A C 1
ATOM 3637 O O . LEU A 1 477 ? 31.356 -54.783 50.778 1.00 46.05 477 LEU A O 1
ATOM 3642 N N . GLN A 1 478 ? 29.255 -55.033 49.992 1.00 49.15 478 GLN A N 1
ATOM 3643 C CA . GLN A 1 478 ? 28.700 -55.475 51.268 1.00 52.68 478 GLN A CA 1
ATOM 3644 C C . GLN A 1 478 ? 27.741 -56.630 50.962 1.00 55.98 478 GLN A C 1
ATOM 3645 O O . GLN A 1 478 ? 26.807 -56.859 51.773 1.00 59.51 478 GLN A O 1
ATOM 3652 N N . SER B 1 1 ? -4.303 -47.236 56.926 1.00 48.33 1 SER B N 1
ATOM 3653 C CA . SER B 1 1 ? -3.377 -46.087 57.176 1.00 47.46 1 SER B CA 1
ATOM 3654 C C . SER B 1 1 ? -1.965 -46.493 56.775 1.00 45.19 1 SER B C 1
ATOM 3655 O O . SER B 1 1 ? -1.733 -47.649 56.413 1.00 46.37 1 SER B O 1
ATOM 3658 N N . MET B 1 2 ? -1.047 -45.532 56.801 1.00 42.74 2 MET B N 1
ATOM 3659 C CA . MET B 1 2 ? 0.335 -45.762 56.420 1.00 39.18 2 MET B CA 1
ATOM 3660 C C . MET B 1 2 ? 1.245 -45.675 57.644 1.00 35.68 2 MET B C 1
ATOM 3661 O O . MET B 1 2 ? 1.026 -44.889 58.571 1.00 30.77 2 MET B O 1
ATOM 3666 N N . ASP B 1 3 ? 2.253 -46.526 57.647 1.00 33.18 3 ASP B N 1
ATOM 3667 C CA . ASP B 1 3 ? 3.163 -46.590 58.757 1.00 31.47 3 ASP B CA 1
ATOM 3668 C C . ASP B 1 3 ? 4.077 -45.394 58.917 1.00 30.18 3 ASP B C 1
ATOM 3669 O O . ASP B 1 3 ? 4.284 -44.915 60.049 1.00 30.43 3 ASP B O 1
ATOM 3674 N N . VAL B 1 4 ? 4.603 -44.898 57.800 1.00 21.13 4 VAL B N 1
ATOM 3675 C CA . VAL B 1 4 ? 5.528 -43.781 57.865 1.00 16.26 4 VAL B CA 1
ATOM 3676 C C . VAL B 1 4 ? 5.702 -43.176 56.454 1.00 17.14 4 VAL B C 1
ATOM 3677 O O . VAL B 1 4 ? 5.447 -43.843 55.462 1.00 15.27 4 VAL B O 1
ATOM 3681 N N . GLY B 1 5 ? 6.049 -41.895 56.366 1.00 16.36 5 GLY B N 1
ATOM 3682 C CA . GLY B 1 5 ? 6.209 -41.276 55.068 1.00 16.05 5 GLY B CA 1
ATOM 3683 C C . GLY B 1 5 ? 7.643 -40.916 54.760 1.00 14.96 5 GLY B C 1
ATOM 3684 O O . GLY B 1 5 ? 8.440 -40.725 55.672 1.00 17.48 5 GLY B O 1
ATOM 3685 N N . VAL B 1 6 ? 7.942 -40.766 53.478 1.00 10.86 6 VAL B N 1
ATOM 3686 C CA . VAL B 1 6 ? 9.274 -40.433 52.993 1.00 13.79 6 VAL B CA 1
ATOM 3687 C C . VAL B 1 6 ? 9.094 -39.340 51.956 1.00 19.53 6 VAL B C 1
ATOM 3688 O O . VAL B 1 6 ? 8.249 -39.471 51.067 1.00 22.71 6 VAL B O 1
ATOM 3692 N N . VAL B 1 7 ? 9.888 -38.282 52.044 1.00 19.87 7 VAL B N 1
ATOM 3693 C CA . VAL B 1 7 ? 9.774 -37.170 51.111 1.00 21.55 7 VAL B CA 1
ATOM 3694 C C . VAL B 1 7 ? 11.093 -36.953 50.408 1.00 24.71 7 VAL B C 1
ATOM 3695 O O . VAL B 1 7 ? 12.080 -36.617 51.052 1.00 25.38 7 VAL B O 1
ATOM 3699 N N . GLY B 1 8 ? 11.113 -37.141 49.091 1.00 28.46 8 GLY B N 1
ATOM 3700 C CA . GLY B 1 8 ? 12.342 -36.958 48.340 1.00 28.05 8 GLY B CA 1
ATOM 3701 C C . GLY B 1 8 ? 12.928 -38.304 48.007 1.00 29.99 8 GLY B C 1
ATOM 3702 O O . GLY B 1 8 ? 13.196 -39.112 48.883 1.00 30.96 8 GLY B O 1
ATOM 3703 N N . LEU B 1 9 ? 13.167 -38.544 46.731 1.00 35.01 9 LEU B N 1
ATOM 3704 C CA . LEU B 1 9 ? 13.692 -39.831 46.320 1.00 39.60 9 LEU B CA 1
ATOM 3705 C C . LEU B 1 9 ? 15.067 -39.765 45.670 1.00 42.85 9 LEU B C 1
ATOM 3706 O O . LEU B 1 9 ? 15.253 -40.194 44.529 1.00 43.27 9 LEU B O 1
ATOM 3711 N N . GLY B 1 10 ? 16.039 -39.225 46.400 1.00 44.00 10 GLY B N 1
ATOM 3712 C CA . GLY B 1 10 ? 17.382 -39.164 45.853 1.00 44.23 10 GLY B CA 1
ATOM 3713 C C . GLY B 1 10 ? 17.984 -40.563 45.825 1.00 44.41 10 GLY B C 1
ATOM 3714 O O . GLY B 1 10 ? 17.271 -41.578 45.787 1.00 41.27 10 GLY B O 1
ATOM 3715 N N . VAL B 1 11 ? 19.311 -40.618 45.863 1.00 46.43 11 VAL B N 1
ATOM 3716 C CA . VAL B 1 11 ? 20.025 -41.897 45.878 1.00 45.24 11 VAL B CA 1
ATOM 3717 C C . VAL B 1 11 ? 19.589 -42.567 47.197 1.00 44.27 11 VAL B C 1
ATOM 3718 O O . VAL B 1 11 ? 19.195 -43.734 47.230 1.00 46.84 11 VAL B O 1
ATOM 3722 N N . MET B 1 12 ? 19.549 -41.759 48.252 1.00 40.44 12 MET B N 1
ATOM 3723 C CA . MET B 1 12 ? 19.186 -42.202 49.592 1.00 35.93 12 MET B CA 1
ATOM 3724 C C . MET B 1 12 ? 17.699 -42.445 49.814 1.00 33.86 12 MET B C 1
ATOM 3725 O O . MET B 1 12 ? 17.308 -43.433 50.428 1.00 32.91 12 MET B O 1
ATOM 3730 N N . GLY B 1 13 ? 16.874 -41.542 49.303 1.00 32.51 13 GLY B N 1
ATOM 3731 C CA . GLY B 1 13 ? 15.445 -41.639 49.526 1.00 30.30 13 GLY B CA 1
ATOM 3732 C C . GLY B 1 13 ? 14.810 -42.932 49.111 1.00 29.07 13 GLY B C 1
ATOM 3733 O O . GLY B 1 13 ? 14.229 -43.667 49.927 1.00 25.73 13 GLY B O 1
ATOM 3734 N N . ALA B 1 14 ? 14.972 -43.212 47.823 1.00 28.94 14 ALA B N 1
ATOM 3735 C CA . ALA B 1 14 ? 14.412 -44.386 47.198 1.00 23.50 14 ALA B CA 1
ATOM 3736 C C . ALA B 1 14 ? 14.839 -45.646 47.915 1.00 22.10 14 ALA B C 1
ATOM 3737 O O . ALA B 1 14 ? 13.999 -46.394 48.415 1.00 24.14 14 ALA B O 1
ATOM 3739 N N . ASN B 1 15 ? 16.145 -45.841 48.029 1.00 16.27 15 ASN B N 1
ATOM 3740 C CA . ASN B 1 15 ? 16.674 -47.026 48.682 1.00 16.33 15 ASN B CA 1
ATOM 3741 C C . ASN B 1 15 ? 16.173 -47.282 50.097 1.00 17.57 15 ASN B C 1
ATOM 3742 O O . ASN B 1 15 ? 15.778 -48.404 50.441 1.00 17.05 15 ASN B O 1
ATOM 3747 N N . LEU B 1 16 ? 16.115 -46.224 50.892 1.00 15.99 16 LEU B N 1
ATOM 3748 C CA . LEU B 1 16 ? 15.658 -46.323 52.262 1.00 12.91 16 LEU B CA 1
ATOM 3749 C C . LEU B 1 16 ? 14.189 -46.697 52.286 1.00 12.98 16 LEU B C 1
ATOM 3750 O O . LEU B 1 16 ? 13.731 -47.403 53.208 1.00 11.55 16 LEU B O 1
ATOM 3755 N N . ALA B 1 17 ? 13.458 -46.220 51.275 1.00 10.17 17 ALA B N 1
ATOM 3756 C CA . ALA B 1 17 ? 12.033 -46.503 51.150 1.00 7.97 17 ALA B CA 1
ATOM 3757 C C . ALA B 1 17 ? 11.893 -47.995 51.042 1.00 10.44 17 ALA B C 1
ATOM 3758 O O . ALA B 1 17 ? 11.231 -48.641 51.862 1.00 15.80 17 ALA B O 1
ATOM 3760 N N . LEU B 1 18 ? 12.573 -48.542 50.049 1.00 8.74 18 LEU B N 1
ATOM 3761 C CA . LEU B 1 18 ? 12.539 -49.963 49.787 1.00 11.01 18 LEU B CA 1
ATOM 3762 C C . LEU B 1 18 ? 13.045 -50.697 51.002 1.00 12.16 18 LEU B C 1
ATOM 3763 O O . LEU B 1 18 ? 12.517 -51.750 51.381 1.00 10.80 18 LEU B O 1
ATOM 3768 N N . ASN B 1 19 ? 14.058 -50.117 51.638 1.00 13.89 19 ASN B N 1
ATOM 3769 C CA . ASN B 1 19 ? 14.623 -50.730 52.826 1.00 9.24 19 ASN B CA 1
ATOM 3770 C C . ASN B 1 19 ? 13.504 -50.915 53.813 1.00 10.23 19 ASN B C 1
ATOM 3771 O O . ASN B 1 19 ? 13.201 -52.035 54.197 1.00 12.30 19 ASN B O 1
ATOM 3776 N N . ILE B 1 20 ? 12.765 -49.843 54.064 1.00 10.30 20 ILE B N 1
ATOM 3777 C CA . ILE B 1 20 ? 11.708 -49.901 55.050 1.00 14.00 20 ILE B CA 1
ATOM 3778 C C . ILE B 1 20 ? 10.501 -50.760 54.731 1.00 17.38 20 ILE B C 1
ATOM 3779 O O . ILE B 1 20 ? 10.039 -51.540 55.596 1.00 17.88 20 ILE B O 1
ATOM 3784 N N . ALA B 1 21 ? 9.981 -50.635 53.512 1.00 16.60 21 ALA B N 1
ATOM 3785 C CA . ALA B 1 21 ? 8.790 -51.387 53.148 1.00 15.47 21 ALA B CA 1
ATOM 3786 C C . ALA B 1 21 ? 9.087 -52.878 53.136 1.00 15.56 21 ALA B C 1
ATOM 3787 O O . ALA B 1 21 ? 8.225 -53.690 53.481 1.00 19.20 21 ALA B O 1
ATOM 3789 N N . GLU B 1 22 ? 10.326 -53.228 52.799 1.00 13.48 22 GLU B N 1
ATOM 3790 C CA . GLU B 1 22 ? 10.768 -54.627 52.792 1.00 15.63 22 GLU B CA 1
ATOM 3791 C C . GLU B 1 22 ? 10.677 -55.257 54.187 1.00 17.32 22 GLU B C 1
ATOM 3792 O O . GLU B 1 22 ? 10.471 -56.457 54.337 1.00 16.99 22 GLU B O 1
ATOM 3798 N N . LYS B 1 23 ? 10.906 -54.432 55.198 1.00 16.03 23 LYS B N 1
ATOM 3799 C CA . LYS B 1 23 ? 10.877 -54.842 56.579 1.00 15.74 23 LYS B CA 1
ATOM 3800 C C . LYS B 1 23 ? 9.469 -54.981 57.154 1.00 16.75 23 LYS B C 1
ATOM 3801 O O . LYS B 1 23 ? 9.311 -55.166 58.349 1.00 18.69 23 LYS B O 1
ATOM 3807 N N . GLY B 1 24 ? 8.440 -54.805 56.346 1.00 19.06 24 GLY B N 1
ATOM 3808 C CA . GLY B 1 24 ? 7.103 -54.953 56.887 1.00 19.38 24 GLY B CA 1
ATOM 3809 C C . GLY B 1 24 ? 6.291 -53.705 57.203 1.00 21.26 24 GLY B C 1
ATOM 3810 O O . GLY B 1 24 ? 5.200 -53.838 57.774 1.00 24.42 24 GLY B O 1
ATOM 3811 N N . PHE B 1 25 ? 6.773 -52.515 56.829 1.00 20.13 25 PHE B N 1
ATOM 3812 C CA . PHE B 1 25 ? 6.027 -51.270 57.078 1.00 18.09 25 PHE B CA 1
ATOM 3813 C C . PHE B 1 25 ? 5.463 -50.671 55.785 1.00 16.71 25 PHE B C 1
ATOM 3814 O O . PHE B 1 25 ? 6.092 -50.763 54.722 1.00 17.88 25 PHE B O 1
ATOM 3822 N N . LYS B 1 26 ? 4.277 -50.078 55.882 1.00 16.97 26 LYS B N 1
ATOM 3823 C CA . LYS B 1 26 ? 3.655 -49.403 54.756 1.00 19.89 26 LYS B CA 1
ATOM 3824 C C . LYS B 1 26 ? 4.292 -48.000 54.751 1.00 19.41 26 LYS B C 1
ATOM 3825 O O . LYS B 1 26 ? 4.342 -47.300 55.784 1.00 14.70 26 LYS B O 1
ATOM 3831 N N . VAL B 1 27 ? 4.746 -47.604 53.567 1.00 17.26 27 VAL B N 1
ATOM 3832 C CA . VAL B 1 27 ? 5.486 -46.374 53.326 1.00 16.84 27 VAL B CA 1
ATOM 3833 C C . VAL B 1 27 ? 4.886 -45.436 52.291 1.00 21.60 27 VAL B C 1
ATOM 3834 O O . VAL B 1 27 ? 4.886 -45.748 51.097 1.00 27.45 27 VAL B O 1
ATOM 3838 N N . ALA B 1 28 ? 4.418 -44.271 52.743 1.00 24.36 28 ALA B N 1
ATOM 3839 C CA . ALA B 1 28 ? 3.844 -43.253 51.858 1.00 23.14 28 ALA B CA 1
ATOM 3840 C C . ALA B 1 28 ? 5.021 -42.505 51.225 1.00 24.28 28 ALA B C 1
ATOM 3841 O O . ALA B 1 28 ? 5.988 -42.185 51.913 1.00 27.19 28 ALA B O 1
ATOM 3843 N N . VAL B 1 29 ? 4.936 -42.217 49.931 1.00 24.38 29 VAL B N 1
ATOM 3844 C CA . VAL B 1 29 ? 6.015 -41.538 49.214 1.00 25.04 29 VAL B CA 1
ATOM 3845 C C . VAL B 1 29 ? 5.575 -40.200 48.598 1.00 28.79 29 VAL B C 1
ATOM 3846 O O . VAL B 1 29 ? 4.448 -40.075 48.157 1.00 35.89 29 VAL B O 1
ATOM 3850 N N . PHE B 1 30 ? 6.455 -39.204 48.561 1.00 30.00 30 PHE B N 1
ATOM 3851 C CA . PHE B 1 30 ? 6.136 -37.932 47.946 1.00 27.96 30 PHE B CA 1
ATOM 3852 C C . PHE B 1 30 ? 7.378 -37.395 47.300 1.00 31.71 30 PHE B C 1
ATOM 3853 O O . PHE B 1 30 ? 8.487 -37.869 47.548 1.00 29.20 30 PHE B O 1
ATOM 3861 N N . ASN B 1 31 ? 7.167 -36.415 46.430 1.00 41.04 31 ASN B N 1
ATOM 3862 C CA . ASN B 1 31 ? 8.226 -35.745 45.699 1.00 45.03 31 ASN B CA 1
ATOM 3863 C C . ASN B 1 31 ? 7.650 -34.547 44.957 1.00 48.55 31 ASN B C 1
ATOM 3864 O O . ASN B 1 31 ? 6.434 -34.457 44.752 1.00 49.69 31 ASN B O 1
ATOM 3869 N N . ARG B 1 32 ? 8.542 -33.623 44.604 1.00 52.56 32 ARG B N 1
ATOM 3870 C CA . ARG B 1 32 ? 8.245 -32.404 43.824 1.00 55.51 32 ARG B CA 1
ATOM 3871 C C . ARG B 1 32 ? 7.600 -32.796 42.456 1.00 55.98 32 ARG B C 1
ATOM 3872 O O . ARG B 1 32 ? 6.375 -32.656 42.249 1.00 53.28 32 ARG B O 1
ATOM 3880 N N . THR B 1 33 ? 8.437 -33.283 41.534 1.00 55.89 33 THR B N 1
ATOM 3881 C CA . THR B 1 33 ? 7.988 -33.725 40.219 1.00 55.74 33 THR B CA 1
ATOM 3882 C C . THR B 1 33 ? 7.334 -35.077 40.447 1.00 52.08 33 THR B C 1
ATOM 3883 O O . THR B 1 33 ? 8.023 -36.073 40.677 1.00 50.45 33 THR B O 1
ATOM 3887 N N . TYR B 1 34 ? 6.016 -35.127 40.391 1.00 49.25 34 TYR B N 1
ATOM 3888 C CA . TYR B 1 34 ? 5.337 -36.398 40.569 1.00 46.98 34 TYR B CA 1
ATOM 3889 C C . TYR B 1 34 ? 5.878 -37.437 39.561 1.00 45.40 34 TYR B C 1
ATOM 3890 O O . TYR B 1 34 ? 5.736 -38.637 39.762 1.00 45.58 34 TYR B O 1
ATOM 3899 N N . SER B 1 35 ? 6.547 -36.974 38.507 1.00 43.57 35 SER B N 1
ATOM 3900 C CA . SER B 1 35 ? 7.107 -37.871 37.499 1.00 41.02 35 SER B CA 1
ATOM 3901 C C . SER B 1 35 ? 8.037 -38.868 38.174 1.00 41.63 35 SER B C 1
ATOM 3902 O O . SER B 1 35 ? 7.937 -40.076 37.962 1.00 40.02 35 SER B O 1
ATOM 3905 N N . LYS B 1 36 ? 8.942 -38.331 38.989 1.00 44.09 36 LYS B N 1
ATOM 3906 C CA . LYS B 1 36 ? 9.942 -39.106 39.725 1.00 43.96 36 LYS B CA 1
ATOM 3907 C C . LYS B 1 36 ? 9.357 -40.227 40.595 1.00 43.35 36 LYS B C 1
ATOM 3908 O O . LYS B 1 36 ? 9.964 -41.302 40.695 1.00 41.19 36 LYS B O 1
ATOM 3914 N N . SER B 1 37 ? 8.219 -39.967 41.247 1.00 40.41 37 SER B N 1
ATOM 3915 C CA . SER B 1 37 ? 7.549 -40.991 42.048 1.00 43.26 37 SER B CA 1
ATOM 3916 C C . SER B 1 37 ? 7.024 -42.064 41.070 1.00 46.32 37 SER B C 1
ATOM 3917 O O . SER B 1 37 ? 7.057 -43.265 41.362 1.00 48.35 37 SER B O 1
ATOM 3920 N N . GLU B 1 38 ? 6.495 -41.615 39.931 1.00 48.39 38 GLU B N 1
ATOM 3921 C CA . GLU B 1 38 ? 5.981 -42.522 38.906 1.00 49.80 38 GLU B CA 1
ATOM 3922 C C . GLU B 1 38 ? 7.085 -43.499 38.517 1.00 48.39 38 GLU B C 1
ATOM 3923 O O . GLU B 1 38 ? 6.882 -44.711 38.525 1.00 45.47 38 GLU B O 1
ATOM 3929 N N . GLU B 1 39 ? 8.253 -42.942 38.201 1.00 46.14 39 GLU B N 1
ATOM 3930 C CA . GLU B 1 39 ? 9.436 -43.692 37.807 1.00 47.00 39 GLU B CA 1
ATOM 3931 C C . GLU B 1 39 ? 9.904 -44.633 38.927 1.00 48.36 39 GLU B C 1
ATOM 3932 O O . GLU B 1 39 ? 10.517 -45.680 38.663 1.00 50.85 39 GLU B O 1
ATOM 3938 N N . PHE B 1 40 ? 9.647 -44.237 40.172 1.00 45.76 40 PHE B N 1
ATOM 3939 C CA . PHE B 1 40 ? 10.003 -45.042 41.339 1.00 42.17 40 PHE B CA 1
ATOM 3940 C C . PHE B 1 40 ? 9.077 -46.255 41.378 1.00 39.11 40 PHE B C 1
ATOM 3941 O O . PHE B 1 40 ? 9.527 -47.375 41.150 1.00 39.81 40 PHE B O 1
ATOM 3949 N N . MET B 1 41 ? 7.796 -46.036 41.658 1.00 35.29 41 MET B N 1
ATOM 3950 C CA . MET B 1 41 ? 6.826 -47.125 41.696 1.00 38.80 41 MET B CA 1
ATOM 3951 C C . MET B 1 41 ? 6.923 -47.933 40.378 1.00 44.72 41 MET B C 1
ATOM 3952 O O . MET B 1 41 ? 6.618 -49.126 40.333 1.00 46.09 41 MET B O 1
ATOM 3957 N N . LYS B 1 42 ? 7.317 -47.250 39.305 1.00 46.76 42 LYS B N 1
ATOM 3958 C CA . LYS B 1 42 ? 7.513 -47.853 37.996 1.00 46.87 42 LYS B CA 1
ATOM 3959 C C . LYS B 1 42 ? 8.489 -49.033 38.131 1.00 46.37 42 LYS B C 1
ATOM 3960 O O . LYS B 1 42 ? 8.077 -50.192 38.210 1.00 46.28 42 LYS B O 1
ATOM 3966 N N . ALA B 1 43 ? 9.780 -48.713 38.221 1.00 43.17 43 ALA B N 1
ATOM 3967 C CA . ALA B 1 43 ? 10.839 -49.703 38.317 1.00 39.41 43 ALA B CA 1
ATOM 3968 C C . ALA B 1 43 ? 10.689 -50.722 39.445 1.00 40.71 43 ALA B C 1
ATOM 3969 O O . ALA B 1 43 ? 11.144 -51.857 39.311 1.00 44.67 43 ALA B O 1
ATOM 3971 N N . ASN B 1 44 ? 10.018 -50.350 40.531 1.00 39.91 44 ASN B N 1
ATOM 3972 C CA . ASN B 1 44 ? 9.864 -51.257 41.665 1.00 37.81 44 ASN B CA 1
ATOM 3973 C C . ASN B 1 44 ? 8.488 -51.868 41.857 1.00 38.46 44 ASN B C 1
ATOM 3974 O O . ASN B 1 44 ? 8.196 -52.385 42.948 1.00 41.12 44 ASN B O 1
ATOM 3979 N N . ALA B 1 45 ? 7.665 -51.880 40.809 1.00 38.12 45 ALA B N 1
ATOM 3980 C CA . ALA B 1 45 ? 6.304 -52.425 40.917 1.00 37.38 45 ALA B CA 1
ATOM 3981 C C . ALA B 1 45 ? 6.175 -53.943 41.090 1.00 38.35 45 ALA B C 1
ATOM 3982 O O . ALA B 1 45 ? 5.121 -54.420 41.540 1.00 39.15 45 ALA B O 1
ATOM 3984 N N . SER B 1 46 ? 7.221 -54.697 40.740 1.00 37.89 46 SER B N 1
ATOM 3985 C CA . SER B 1 46 ? 7.190 -56.163 40.882 1.00 40.12 46 SER B CA 1
ATOM 3986 C C . SER B 1 46 ? 7.691 -56.667 42.249 1.00 41.40 46 SER B C 1
ATOM 3987 O O . SER B 1 46 ? 7.378 -57.788 42.644 1.00 45.78 46 SER B O 1
ATOM 3990 N N . ALA B 1 47 ? 8.459 -55.834 42.959 1.00 41.27 47 ALA B N 1
ATOM 3991 C CA . ALA B 1 47 ? 9.019 -56.162 44.270 1.00 36.27 47 ALA B CA 1
ATOM 3992 C C . ALA B 1 47 ? 7.972 -56.776 45.200 1.00 35.61 47 ALA B C 1
ATOM 3993 O O . ALA B 1 47 ? 6.881 -56.253 45.360 1.00 37.49 47 ALA B O 1
ATOM 3995 N N . PRO B 1 48 ? 8.305 -57.893 45.842 1.00 35.54 48 PRO B N 1
ATOM 3996 C CA . PRO B 1 48 ? 7.391 -58.586 46.766 1.00 34.63 48 PRO B CA 1
ATOM 3997 C C . PRO B 1 48 ? 6.835 -57.768 47.940 1.00 33.80 48 PRO B C 1
ATOM 3998 O O . PRO B 1 48 ? 6.160 -58.318 48.812 1.00 34.79 48 PRO B O 1
ATOM 4002 N N . PHE B 1 49 ? 7.140 -56.476 47.997 1.00 32.39 49 PHE B N 1
ATOM 4003 C CA . PHE B 1 49 ? 6.650 -55.633 49.092 1.00 31.56 49 PHE B CA 1
ATOM 4004 C C . PHE B 1 49 ? 6.062 -54.330 48.578 1.00 31.16 49 PHE B C 1
ATOM 4005 O O . PHE B 1 49 ? 5.745 -53.426 49.346 1.00 27.78 49 PHE B O 1
ATOM 4013 N N . ALA B 1 50 ? 5.881 -54.270 47.264 1.00 32.11 50 ALA B N 1
ATOM 4014 C CA . ALA B 1 50 ? 5.335 -53.104 46.598 1.00 31.79 50 ALA B CA 1
ATOM 4015 C C . ALA B 1 50 ? 4.026 -52.688 47.250 1.00 32.00 50 ALA B C 1
ATOM 4016 O O . ALA B 1 50 ? 3.703 -51.511 47.327 1.00 36.05 50 ALA B O 1
ATOM 4018 N N . GLY B 1 51 ? 3.300 -53.644 47.794 1.00 31.81 51 GLY B N 1
ATOM 4019 C CA . GLY B 1 51 ? 2.045 -53.301 48.421 1.00 30.58 51 GLY B CA 1
ATOM 4020 C C . GLY B 1 51 ? 2.208 -52.529 49.694 1.00 26.69 51 GLY B C 1
ATOM 4021 O O . GLY B 1 51 ? 1.228 -52.237 50.375 1.00 29.74 51 GLY B O 1
ATOM 4022 N N . ASN B 1 52 ? 3.450 -52.258 50.054 1.00 27.74 52 ASN B N 1
ATOM 4023 C CA . ASN B 1 52 ? 3.736 -51.539 51.295 1.00 27.43 52 ASN B CA 1
ATOM 4024 C C . ASN B 1 52 ? 4.298 -50.169 50.903 1.00 26.04 52 ASN B C 1
ATOM 4025 O O . ASN B 1 52 ? 4.837 -49.448 51.736 1.00 26.13 52 ASN B O 1
ATOM 4030 N N . LEU B 1 53 ? 4.141 -49.830 49.628 1.00 27.26 53 LEU B N 1
ATOM 4031 C CA . LEU B 1 53 ? 4.595 -48.580 49.051 1.00 29.36 53 LEU B CA 1
ATOM 4032 C C . LEU B 1 53 ? 3.443 -47.875 48.338 1.00 33.62 53 LEU B C 1
ATOM 4033 O O . LEU B 1 53 ? 2.679 -48.523 47.643 1.00 37.15 53 LEU B O 1
ATOM 4038 N N . LYS B 1 54 ? 3.288 -46.567 48.543 1.00 39.89 54 LYS B N 1
ATOM 4039 C CA . LYS B 1 54 ? 2.233 -45.799 47.863 1.00 44.27 54 LYS B CA 1
ATOM 4040 C C . LYS B 1 54 ? 2.647 -44.365 47.500 1.00 44.87 54 LYS B C 1
ATOM 4041 O O . LYS B 1 54 ? 2.848 -43.533 48.380 1.00 44.76 54 LYS B O 1
ATOM 4047 N N . ALA B 1 55 ? 2.793 -44.091 46.205 1.00 46.34 55 ALA B N 1
ATOM 4048 C CA . ALA B 1 55 ? 3.180 -42.758 45.734 1.00 47.00 55 ALA B CA 1
ATOM 4049 C C . ALA B 1 55 ? 2.007 -41.806 45.862 1.00 47.61 55 ALA B C 1
ATOM 4050 O O . ALA B 1 55 ? 0.868 -42.167 45.550 1.00 49.19 55 ALA B O 1
ATOM 4052 N N . PHE B 1 56 ? 2.289 -40.577 46.283 1.00 46.77 56 PHE B N 1
ATOM 4053 C CA . PHE B 1 56 ? 1.228 -39.601 46.467 1.00 45.84 56 PHE B CA 1
ATOM 4054 C C . PHE B 1 56 ? 1.206 -38.313 45.661 1.00 48.19 56 PHE B C 1
ATOM 4055 O O . PHE B 1 56 ? 2.239 -37.758 45.244 1.00 45.26 56 PHE B O 1
ATOM 4063 N N . GLU B 1 57 ? -0.041 -37.852 45.558 1.00 51.23 57 GLU B N 1
ATOM 4064 C CA . GLU B 1 57 ? -0.524 -36.639 44.906 1.00 52.09 57 GLU B CA 1
ATOM 4065 C C . GLU B 1 57 ? 0.088 -35.329 45.454 1.00 51.63 57 GLU B C 1
ATOM 4066 O O . GLU B 1 57 ? 0.967 -34.693 44.850 1.00 49.16 57 GLU B O 1
ATOM 4072 N N . THR B 1 58 ? -0.403 -34.966 46.633 1.00 49.81 58 THR B N 1
ATOM 4073 C CA . THR B 1 58 ? -0.060 -33.741 47.312 1.00 48.85 58 THR B CA 1
ATOM 4074 C C . THR B 1 58 ? 0.236 -34.032 48.782 1.00 47.95 58 THR B C 1
ATOM 4075 O O . THR B 1 58 ? 0.012 -35.144 49.269 1.00 48.55 58 THR B O 1
ATOM 4079 N N . MET B 1 59 ? 0.708 -33.029 49.503 1.00 45.49 59 MET B N 1
ATOM 4080 C CA . MET B 1 59 ? 0.987 -33.239 50.910 1.00 47.82 59 MET B CA 1
ATOM 4081 C C . MET B 1 59 ? -0.333 -33.450 51.632 1.00 47.14 59 MET B C 1
ATOM 4082 O O . MET B 1 59 ? -0.365 -34.051 52.697 1.00 49.97 59 MET B O 1
ATOM 4087 N N . GLU B 1 60 ? -1.419 -32.954 51.044 1.00 45.40 60 GLU B N 1
ATOM 4088 C CA . GLU B 1 60 ? -2.746 -33.096 51.637 1.00 43.80 60 GLU B CA 1
ATOM 4089 C C . GLU B 1 60 ? -2.982 -34.593 51.761 1.00 44.20 60 GLU B C 1
ATOM 4090 O O . GLU B 1 60 ? -3.294 -35.103 52.839 1.00 46.09 60 GLU B O 1
ATOM 4096 N N . ALA B 1 61 ? -2.723 -35.294 50.661 1.00 41.88 61 ALA B N 1
ATOM 4097 C CA . ALA B 1 61 ? -2.896 -36.737 50.580 1.00 41.52 61 ALA B CA 1
ATOM 4098 C C . ALA B 1 61 ? -1.864 -37.458 51.469 1.00 41.84 61 ALA B C 1
ATOM 4099 O O . ALA B 1 61 ? -2.203 -38.222 52.394 1.00 39.21 61 ALA B O 1
ATOM 4101 N N . PHE B 1 62 ? -0.596 -37.204 51.175 1.00 40.47 62 PHE B N 1
ATOM 4102 C CA . PHE B 1 62 ? 0.494 -37.804 51.907 1.00 36.06 62 PHE B CA 1
ATOM 4103 C C . PHE B 1 62 ? 0.231 -37.729 53.411 1.00 32.53 62 PHE B C 1
ATOM 4104 O O . PHE B 1 62 ? 0.203 -38.751 54.084 1.00 33.56 62 PHE B O 1
ATOM 4112 N N . ALA B 1 63 ? -0.086 -36.539 53.904 1.00 28.71 63 ALA B N 1
ATOM 4113 C CA . ALA B 1 63 ? -0.305 -36.337 55.328 1.00 27.29 63 ALA B CA 1
ATOM 4114 C C . ALA B 1 63 ? -1.579 -36.981 55.776 1.00 29.88 63 ALA B C 1
ATOM 4115 O O . ALA B 1 63 ? -1.806 -37.188 56.981 1.00 28.51 63 ALA B O 1
ATOM 4117 N N . ALA B 1 64 ? -2.426 -37.257 54.792 1.00 35.31 64 ALA B N 1
ATOM 4118 C CA . ALA B 1 64 ? -3.723 -37.892 55.028 1.00 39.79 64 ALA B CA 1
ATOM 4119 C C . ALA B 1 64 ? -3.549 -39.373 55.381 1.00 40.29 64 ALA B C 1
ATOM 4120 O O . ALA B 1 64 ? -4.041 -39.845 56.424 1.00 41.77 64 ALA B O 1
ATOM 4122 N N . SER B 1 65 ? -2.818 -40.089 54.530 1.00 35.50 65 SER B N 1
ATOM 4123 C CA . SER B 1 65 ? -2.610 -41.509 54.742 1.00 31.81 65 SER B CA 1
ATOM 4124 C C . SER B 1 65 ? -1.893 -41.959 56.013 1.00 27.67 65 SER B C 1
ATOM 4125 O O . SER B 1 65 ? -2.203 -43.019 56.528 1.00 31.22 65 SER B O 1
ATOM 4128 N N . LEU B 1 66 ? -1.011 -41.142 56.571 1.00 27.39 66 LEU B N 1
ATOM 4129 C CA . LEU B 1 66 ? -0.212 -41.548 57.753 1.00 29.79 66 LEU B CA 1
ATOM 4130 C C . LEU B 1 66 ? -0.847 -41.765 59.144 1.00 25.89 66 LEU B C 1
ATOM 4131 O O . LEU B 1 66 ? -1.620 -40.953 59.627 1.00 25.63 66 LEU B O 1
ATOM 4136 N N . LYS B 1 67 ? -0.477 -42.867 59.782 1.00 24.23 67 LYS B N 1
ATOM 4137 C CA . LYS B 1 67 ? -0.946 -43.179 61.117 1.00 29.39 67 LYS B CA 1
ATOM 4138 C C . LYS B 1 67 ? -0.482 -42.052 62.047 1.00 29.16 67 LYS B C 1
ATOM 4139 O O . LYS B 1 67 ? 0.686 -41.678 62.065 1.00 30.10 67 LYS B O 1
ATOM 4145 N N . LYS B 1 68 ? -1.398 -41.497 62.816 1.00 31.46 68 LYS B N 1
ATOM 4146 C CA . LYS B 1 68 ? -1.036 -40.404 63.704 1.00 37.45 68 LYS B CA 1
ATOM 4147 C C . LYS B 1 68 ? -0.386 -40.913 64.976 1.00 35.74 68 LYS B C 1
ATOM 4148 O O . LYS B 1 68 ? -0.866 -41.862 65.579 1.00 39.86 68 LYS B O 1
ATOM 4154 N N . PRO B 1 69 ? 0.663 -40.235 65.463 1.00 35.19 69 PRO B N 1
ATOM 4155 C CA . PRO B 1 69 ? 1.296 -39.017 64.929 1.00 36.25 69 PRO B CA 1
ATOM 4156 C C . PRO B 1 69 ? 2.072 -39.204 63.628 1.00 37.22 69 PRO B C 1
ATOM 4157 O O . PRO B 1 69 ? 2.891 -40.123 63.511 1.00 40.91 69 PRO B O 1
ATOM 4161 N N . ARG B 1 70 ? 1.828 -38.326 62.652 1.00 33.58 70 ARG B N 1
ATOM 4162 C CA . ARG B 1 70 ? 2.536 -38.432 61.384 1.00 31.70 70 ARG B CA 1
ATOM 4163 C C . ARG B 1 70 ? 4.048 -38.357 61.597 1.00 30.03 70 ARG B C 1
ATOM 4164 O O . ARG B 1 70 ? 4.562 -37.526 62.363 1.00 27.48 70 ARG B O 1
ATOM 4172 N N . LYS B 1 71 ? 4.754 -39.282 60.961 1.00 28.26 71 LYS B N 1
ATOM 4173 C CA . LYS B 1 71 ? 6.201 -39.317 61.050 1.00 25.03 71 LYS B CA 1
ATOM 4174 C C . LYS B 1 71 ? 6.697 -39.187 59.614 1.00 21.84 71 LYS B C 1
ATOM 4175 O O . LYS B 1 71 ? 6.367 -40.009 58.756 1.00 19.49 71 LYS B O 1
ATOM 4181 N N . ALA B 1 72 ? 7.446 -38.132 59.342 1.00 18.31 72 ALA B N 1
ATOM 4182 C CA . ALA B 1 72 ? 7.972 -37.953 58.017 1.00 19.42 72 ALA B CA 1
ATOM 4183 C C . ALA B 1 72 ? 9.505 -37.871 58.057 1.00 21.97 72 ALA B C 1
ATOM 4184 O O . ALA B 1 72 ? 10.104 -37.321 58.993 1.00 21.76 72 ALA B O 1
ATOM 4186 N N . LEU B 1 73 ? 10.145 -38.486 57.075 1.00 21.45 73 LEU B N 1
ATOM 4187 C CA . LEU B 1 73 ? 11.592 -38.449 56.980 1.00 20.40 73 LEU B CA 1
ATOM 4188 C C . LEU B 1 73 ? 11.876 -37.612 55.739 1.00 21.92 73 LEU B C 1
ATOM 4189 O O . LEU B 1 73 ? 11.528 -38.007 54.642 1.00 28.40 73 LEU B O 1
ATOM 4194 N N . ILE B 1 74 ? 12.370 -36.397 55.912 1.00 21.13 74 ILE B N 1
ATOM 4195 C CA . ILE B 1 74 ? 12.653 -35.562 54.761 1.00 19.03 74 ILE B CA 1
ATOM 4196 C C . ILE B 1 74 ? 13.993 -36.036 54.218 1.00 23.58 74 ILE B C 1
ATOM 4197 O O . ILE B 1 74 ? 14.984 -36.073 54.955 1.00 26.24 74 ILE B O 1
ATOM 4202 N N . LEU B 1 75 ? 14.037 -36.363 52.931 1.00 25.44 75 LEU B N 1
ATOM 4203 C CA . LEU B 1 75 ? 15.260 -36.839 52.307 1.00 26.28 75 LEU B CA 1
ATOM 4204 C C . LEU B 1 75 ? 15.777 -35.982 51.159 1.00 28.09 75 LEU B C 1
ATOM 4205 O O . LEU B 1 75 ? 16.510 -36.465 50.313 1.00 32.57 75 LEU B O 1
ATOM 4210 N N . VAL B 1 76 ? 15.436 -34.699 51.145 1.00 33.39 76 VAL B N 1
ATOM 4211 C CA . VAL B 1 76 ? 15.894 -33.795 50.080 1.00 36.19 76 VAL B CA 1
ATOM 4212 C C . VAL B 1 76 ? 17.267 -33.149 50.343 1.00 44.09 76 VAL B C 1
ATOM 4213 O O . VAL B 1 76 ? 17.882 -33.336 51.406 1.00 44.99 76 VAL B O 1
ATOM 4217 N N . GLN B 1 77 ? 17.737 -32.414 49.332 1.00 51.15 77 GLN B N 1
ATOM 4218 C CA . GLN B 1 77 ? 19.028 -31.714 49.343 1.00 53.52 77 GLN B CA 1
ATOM 4219 C C . GLN B 1 77 ? 19.069 -30.631 50.431 1.00 52.15 77 GLN B C 1
ATOM 4220 O O . GLN B 1 77 ? 18.142 -29.823 50.559 1.00 51.38 77 GLN B O 1
ATOM 4226 N N . ALA B 1 78 ? 20.147 -30.618 51.208 1.00 50.21 78 ALA B N 1
ATOM 4227 C CA . ALA B 1 78 ? 20.308 -29.647 52.289 1.00 50.30 78 ALA B CA 1
ATOM 4228 C C . ALA B 1 78 ? 20.157 -28.199 51.844 1.00 49.99 78 ALA B C 1
ATOM 4229 O O . ALA B 1 78 ? 20.383 -27.854 50.681 1.00 51.29 78 ALA B O 1
ATOM 4231 N N . GLY B 1 79 ? 19.781 -27.346 52.786 1.00 50.15 79 GLY B N 1
ATOM 4232 C CA . GLY B 1 79 ? 19.627 -25.944 52.471 1.00 49.28 79 GLY B CA 1
ATOM 4233 C C . GLY B 1 79 ? 18.199 -25.495 52.272 1.00 48.96 79 GLY B C 1
ATOM 4234 O O . GLY B 1 79 ? 17.255 -26.042 52.866 1.00 48.21 79 GLY B O 1
ATOM 4235 N N . ALA B 1 80 ? 18.046 -24.507 51.401 1.00 47.31 80 ALA B N 1
ATOM 4236 C CA . ALA B 1 80 ? 16.750 -23.929 51.119 1.00 47.25 80 ALA B CA 1
ATOM 4237 C C . ALA B 1 80 ? 15.729 -24.971 50.707 1.00 46.59 80 ALA B C 1
ATOM 4238 O O . ALA B 1 80 ? 14.536 -24.812 50.955 1.00 48.78 80 ALA B O 1
ATOM 4240 N N . ALA B 1 81 ? 16.198 -26.060 50.116 1.00 46.78 81 ALA B N 1
ATOM 4241 C CA . ALA B 1 81 ? 15.280 -27.105 49.679 1.00 45.81 81 ALA B CA 1
ATOM 4242 C C . ALA B 1 81 ? 14.561 -27.712 50.884 1.00 42.83 81 ALA B C 1
ATOM 4243 O O . ALA B 1 81 ? 13.336 -27.913 50.862 1.00 40.18 81 ALA B O 1
ATOM 4245 N N . THR B 1 82 ? 15.332 -27.959 51.941 1.00 39.58 82 THR B N 1
ATOM 4246 C CA . THR B 1 82 ? 14.799 -28.533 53.159 1.00 35.76 82 THR B CA 1
ATOM 4247 C C . THR B 1 82 ? 13.881 -27.496 53.767 1.00 34.37 82 THR B C 1
ATOM 4248 O O . THR B 1 82 ? 12.710 -27.773 54.014 1.00 30.90 82 THR B O 1
ATOM 4252 N N . ASP B 1 83 ? 14.383 -26.274 53.924 1.00 35.36 83 ASP B N 1
ATOM 4253 C CA . ASP B 1 83 ? 13.582 -25.223 54.536 1.00 35.57 83 ASP B CA 1
ATOM 4254 C C . ASP B 1 83 ? 12.185 -25.193 53.990 1.00 35.48 83 ASP B C 1
ATOM 4255 O O . ASP B 1 83 ? 11.229 -25.302 54.749 1.00 38.67 83 ASP B O 1
ATOM 4260 N N . SER B 1 84 ? 12.073 -25.143 52.670 1.00 34.09 84 SER B N 1
ATOM 4261 C CA . SER B 1 84 ? 10.775 -25.121 52.012 1.00 32.85 84 SER B CA 1
ATOM 4262 C C . SER B 1 84 ? 9.908 -26.301 52.453 1.00 31.55 84 SER B C 1
ATOM 4263 O O . SER B 1 84 ? 8.818 -26.125 53.022 1.00 26.75 84 SER B O 1
ATOM 4266 N N . THR B 1 85 ? 10.396 -27.501 52.157 1.00 29.97 85 THR B N 1
ATOM 4267 C CA . THR B 1 85 ? 9.704 -28.744 52.487 1.00 28.19 85 THR B CA 1
ATOM 4268 C C . THR B 1 85 ? 9.103 -28.800 53.905 1.00 27.97 85 THR B C 1
ATOM 4269 O O . THR B 1 85 ? 7.948 -29.229 54.082 1.00 26.02 85 THR B O 1
ATOM 4273 N N . ILE B 1 86 ? 9.885 -28.374 54.902 1.00 24.30 86 ILE B N 1
ATOM 4274 C CA . ILE B 1 86 ? 9.429 -28.340 56.293 1.00 21.48 86 ILE B CA 1
ATOM 4275 C C . ILE B 1 86 ? 8.235 -27.384 56.420 1.00 24.96 86 ILE B C 1
ATOM 4276 O O . ILE B 1 86 ? 7.303 -27.648 57.172 1.00 22.41 86 ILE B O 1
ATOM 4281 N N . GLU B 1 87 ? 8.235 -26.316 55.626 1.00 30.81 87 GLU B N 1
ATOM 4282 C CA . GLU B 1 87 ? 7.154 -25.337 55.649 1.00 35.61 87 GLU B CA 1
ATOM 4283 C C . GLU B 1 87 ? 5.870 -25.885 55.056 1.00 33.26 87 GLU B C 1
ATOM 4284 O O . GLU B 1 87 ? 4.773 -25.646 55.585 1.00 31.95 87 GLU B O 1
ATOM 4290 N N . GLN B 1 88 ? 6.004 -26.621 53.960 1.00 31.73 88 GLN B N 1
ATOM 4291 C CA . GLN B 1 88 ? 4.837 -27.222 53.332 1.00 33.40 88 GLN B CA 1
ATOM 4292 C C . GLN B 1 88 ? 4.190 -28.181 54.336 1.00 28.43 88 GLN B C 1
ATOM 4293 O O . GLN B 1 88 ? 3.010 -28.070 54.640 1.00 27.08 88 GLN B O 1
ATOM 4299 N N . LEU B 1 89 ? 5.005 -29.064 54.898 1.00 26.38 89 LEU B N 1
ATOM 4300 C CA . LEU B 1 89 ? 4.558 -30.040 55.880 1.00 23.16 89 LEU B CA 1
ATOM 4301 C C . LEU B 1 89 ? 3.853 -29.383 57.016 1.00 25.84 89 LEU B C 1
ATOM 4302 O O . LEU B 1 89 ? 2.771 -29.805 57.404 1.00 26.25 89 LEU B O 1
ATOM 4307 N N . LYS B 1 90 ? 4.490 -28.347 57.546 1.00 30.24 90 LYS B N 1
ATOM 4308 C CA . LYS B 1 90 ? 3.992 -27.585 58.686 1.00 37.02 90 LYS B CA 1
ATOM 4309 C C . LYS B 1 90 ? 2.499 -27.251 58.581 1.00 39.85 90 LYS B C 1
ATOM 4310 O O . LYS B 1 90 ? 1.769 -27.278 59.593 1.00 37.58 90 LYS B O 1
ATOM 4316 N N . LYS B 1 91 ? 2.062 -26.925 57.360 1.00 41.01 91 LYS B N 1
ATOM 4317 C CA . LYS B 1 91 ? 0.664 -26.589 57.092 1.00 39.60 91 LYS B CA 1
ATOM 4318 C C . LYS B 1 91 ? -0.223 -27.815 57.225 1.00 38.59 91 LYS B C 1
ATOM 4319 O O . LYS B 1 91 ? -1.184 -27.832 58.007 1.00 37.37 91 LYS B O 1
ATOM 4325 N N . VAL B 1 92 ? 0.158 -28.851 56.484 1.00 35.35 92 VAL B N 1
ATOM 4326 C CA . VAL B 1 92 ? -0.576 -30.100 56.418 1.00 34.34 92 VAL B CA 1
ATOM 4327 C C . VAL B 1 92 ? -0.501 -31.055 57.604 1.00 37.02 92 VAL B C 1
ATOM 4328 O O . VAL B 1 92 ? -1.118 -32.116 57.538 1.00 40.39 92 VAL B O 1
ATOM 4332 N N . PHE B 1 93 ? 0.224 -30.701 58.675 1.00 37.76 93 PHE B N 1
ATOM 4333 C CA . PHE B 1 93 ? 0.358 -31.559 59.881 1.00 38.76 93 PHE B CA 1
ATOM 4334 C C . PHE B 1 93 ? -0.386 -30.964 61.087 1.00 40.18 93 PHE B C 1
ATOM 4335 O O . PHE B 1 93 ? -0.967 -29.894 60.976 1.00 45.91 93 PHE B O 1
ATOM 4343 N N . GLU B 1 94 ? -0.283 -31.605 62.255 1.00 39.78 94 GLU B N 1
ATOM 4344 C CA . GLU B 1 94 ? -0.973 -31.160 63.475 1.00 38.71 94 GLU B CA 1
ATOM 4345 C C . GLU B 1 94 ? -0.160 -31.367 64.733 1.00 37.37 94 GLU B C 1
ATOM 4346 O O . GLU B 1 94 ? 0.795 -32.130 64.737 1.00 34.86 94 GLU B O 1
ATOM 4352 N N . LYS B 1 95 ? -0.642 -30.776 65.825 1.00 40.44 95 LYS B N 1
ATOM 4353 C CA . LYS B 1 95 ? 0.010 -30.839 67.141 1.00 43.79 95 LYS B CA 1
ATOM 4354 C C . LYS B 1 95 ? 0.469 -32.253 67.494 1.00 41.49 95 LYS B C 1
ATOM 4355 O O . LYS B 1 95 ? -0.313 -33.204 67.454 1.00 41.69 95 LYS B O 1
ATOM 4361 N N . GLY B 1 96 ? 1.751 -32.381 67.806 1.00 39.46 96 GLY B N 1
ATOM 4362 C CA . GLY B 1 96 ? 2.313 -33.674 68.150 1.00 37.14 96 GLY B CA 1
ATOM 4363 C C . GLY B 1 96 ? 3.043 -34.436 67.046 1.00 33.99 96 GLY B C 1
ATOM 4364 O O . GLY B 1 96 ? 3.866 -35.292 67.345 1.00 33.77 96 GLY B O 1
ATOM 4365 N N . ASP B 1 97 ? 2.749 -34.166 65.780 1.00 31.85 97 ASP B N 1
ATOM 4366 C CA . ASP B 1 97 ? 3.424 -34.879 64.702 1.00 29.43 97 ASP B CA 1
ATOM 4367 C C . ASP B 1 97 ? 4.939 -34.756 64.712 1.00 28.33 97 ASP B C 1
ATOM 4368 O O . ASP B 1 97 ? 5.509 -33.933 65.430 1.00 29.45 97 ASP B O 1
ATOM 4373 N N . ILE B 1 98 ? 5.589 -35.532 63.864 1.00 26.01 98 ILE B N 1
ATOM 4374 C CA . ILE B 1 98 ? 7.029 -35.561 63.858 1.00 24.13 98 ILE B CA 1
ATOM 4375 C C . ILE B 1 98 ? 7.671 -35.333 62.501 1.00 22.72 98 ILE B C 1
ATOM 4376 O O . ILE B 1 98 ? 7.257 -35.935 61.498 1.00 25.80 98 ILE B O 1
ATOM 4381 N N . LEU B 1 99 ? 8.672 -34.455 62.474 1.00 18.40 99 LEU B N 1
ATOM 4382 C CA . LEU B 1 99 ? 9.437 -34.165 61.252 1.00 16.27 99 LEU B CA 1
ATOM 4383 C C . LEU B 1 99 ? 10.829 -34.636 61.572 1.00 13.99 99 LEU B C 1
ATOM 4384 O O . LEU B 1 99 ? 11.439 -34.202 62.557 1.00 12.71 99 LEU B O 1
ATOM 4389 N N . VAL B 1 100 ? 11.317 -35.550 60.759 1.00 11.13 100 VAL B N 1
ATOM 4390 C CA . VAL B 1 100 ? 12.635 -36.088 60.941 1.00 9.80 100 VAL B CA 1
ATOM 4391 C C . VAL B 1 100 ? 13.467 -35.675 59.761 1.00 10.80 100 VAL B C 1
ATOM 4392 O O . VAL B 1 100 ? 13.335 -36.235 58.673 1.00 12.09 100 VAL B O 1
ATOM 4396 N N . ASP B 1 101 ? 14.291 -34.662 59.957 1.00 12.68 101 ASP B N 1
ATOM 4397 C CA . ASP B 1 101 ? 15.168 -34.217 58.896 1.00 14.93 101 ASP B CA 1
ATOM 4398 C C . ASP B 1 101 ? 16.356 -35.162 58.837 1.00 16.11 101 ASP B C 1
ATOM 4399 O O . ASP B 1 101 ? 17.004 -35.405 59.848 1.00 22.71 101 ASP B O 1
ATOM 4404 N N . THR B 1 102 ? 16.692 -35.648 57.663 1.00 14.78 102 THR B N 1
ATOM 4405 C CA . THR B 1 102 ? 17.822 -36.548 57.584 1.00 22.66 102 THR B CA 1
ATOM 4406 C C . THR B 1 102 ? 18.828 -36.117 56.537 1.00 26.04 102 THR B C 1
ATOM 4407 O O . THR B 1 102 ? 19.755 -36.865 56.246 1.00 27.56 102 THR B O 1
ATOM 4411 N N . GLY B 1 103 ? 18.709 -34.892 56.028 1.00 29.65 103 GLY B N 1
ATOM 4412 C CA . GLY B 1 103 ? 19.614 -34.468 54.975 1.00 30.94 103 GLY B CA 1
ATOM 4413 C C . GLY B 1 103 ? 20.755 -33.495 55.186 1.00 37.51 103 GLY B C 1
ATOM 4414 O O . GLY B 1 103 ? 20.656 -32.344 54.763 1.00 43.62 103 GLY B O 1
ATOM 4415 N N . ASN B 1 104 ? 21.805 -33.928 55.886 1.00 37.60 104 ASN B N 1
ATOM 4416 C CA . ASN B 1 104 ? 23.055 -33.143 56.111 1.00 37.11 104 ASN B CA 1
ATOM 4417 C C . ASN B 1 104 ? 23.108 -31.644 56.420 1.00 36.49 104 ASN B C 1
ATOM 4418 O O . ASN B 1 104 ? 23.871 -30.901 55.770 1.00 30.82 104 ASN B O 1
ATOM 4423 N N . ALA B 1 105 ? 22.403 -31.217 57.466 1.00 37.43 105 ALA B N 1
ATOM 4424 C CA . ALA B 1 105 ? 22.398 -29.807 57.834 1.00 37.00 105 ALA B CA 1
ATOM 4425 C C . ALA B 1 105 ? 23.472 -29.544 58.877 1.00 37.34 105 ALA B C 1
ATOM 4426 O O . ALA B 1 105 ? 23.914 -30.448 59.562 1.00 41.64 105 ALA B O 1
ATOM 4428 N N . HIS B 1 106 ? 23.953 -28.309 58.944 1.00 37.74 106 HIS B N 1
ATOM 4429 C CA . HIS B 1 106 ? 24.969 -27.894 59.926 1.00 36.35 106 HIS B CA 1
ATOM 4430 C C . HIS B 1 106 ? 24.233 -27.977 61.254 1.00 36.10 106 HIS B C 1
ATOM 4431 O O . HIS B 1 106 ? 23.219 -27.297 61.432 1.00 37.63 106 HIS B O 1
ATOM 4438 N N . PHE B 1 107 ? 24.733 -28.803 62.166 1.00 35.93 107 PHE B N 1
ATOM 4439 C CA . PHE B 1 107 ? 24.106 -29.016 63.484 1.00 35.57 107 PHE B CA 1
ATOM 4440 C C . PHE B 1 107 ? 23.482 -27.817 64.226 1.00 33.59 107 PHE B C 1
ATOM 4441 O O . PHE B 1 107 ? 22.627 -27.989 65.112 1.00 30.26 107 PHE B O 1
ATOM 4449 N N . LYS B 1 108 ? 23.921 -26.614 63.874 1.00 35.72 108 LYS B N 1
ATOM 4450 C CA . LYS B 1 108 ? 23.395 -25.405 64.490 1.00 38.15 108 LYS B CA 1
ATOM 4451 C C . LYS B 1 108 ? 22.010 -25.056 63.952 1.00 36.88 108 LYS B C 1
ATOM 4452 O O . LYS B 1 108 ? 21.186 -24.524 64.687 1.00 37.31 108 LYS B O 1
ATOM 4458 N N . ASP B 1 109 ? 21.761 -25.383 62.679 1.00 37.61 109 ASP B N 1
ATOM 4459 C CA . ASP B 1 109 ? 20.468 -25.149 62.020 1.00 36.79 109 ASP B CA 1
ATOM 4460 C C . ASP B 1 109 ? 19.397 -26.078 62.620 1.00 38.42 109 ASP B C 1
ATOM 4461 O O . ASP B 1 109 ? 18.265 -25.663 62.859 1.00 42.01 109 ASP B O 1
ATOM 4466 N N . GLN B 1 110 ? 19.767 -27.325 62.900 1.00 39.38 110 GLN B N 1
ATOM 4467 C CA . GLN B 1 110 ? 18.838 -28.297 63.467 1.00 37.23 110 GLN B CA 1
ATOM 4468 C C . GLN B 1 110 ? 18.379 -27.801 64.813 1.00 37.37 110 GLN B C 1
ATOM 4469 O O . GLN B 1 110 ? 17.189 -27.776 65.073 1.00 38.65 110 GLN B O 1
ATOM 4475 N N . GLY B 1 111 ? 19.320 -27.402 65.666 1.00 40.72 111 GLY B N 1
ATOM 4476 C CA . GLY B 1 111 ? 18.973 -26.884 66.990 1.00 43.86 111 GLY B CA 1
ATOM 4477 C C . GLY B 1 111 ? 17.978 -25.722 66.942 1.00 45.75 111 GLY B C 1
ATOM 4478 O O . GLY B 1 111 ? 17.118 -25.585 67.822 1.00 45.93 111 GLY B O 1
ATOM 4479 N N . ARG B 1 112 ? 18.108 -24.886 65.910 1.00 45.04 112 ARG B N 1
ATOM 4480 C CA . ARG B 1 112 ? 17.222 -23.760 65.690 1.00 44.39 112 ARG B CA 1
ATOM 4481 C C . ARG B 1 112 ? 15.855 -24.308 65.270 1.00 43.30 112 ARG B C 1
ATOM 4482 O O . ARG B 1 112 ? 14.851 -24.015 65.932 1.00 45.28 112 ARG B O 1
ATOM 4490 N N . ARG B 1 113 ? 15.830 -25.107 64.190 1.00 37.84 113 ARG B N 1
ATOM 4491 C CA . ARG B 1 113 ? 14.610 -25.738 63.655 1.00 32.35 113 ARG B CA 1
ATOM 4492 C C . ARG B 1 113 ? 13.808 -26.415 64.765 1.00 32.03 113 ARG B C 1
ATOM 4493 O O . ARG B 1 113 ? 12.589 -26.252 64.854 1.00 29.43 113 ARG B O 1
ATOM 4501 N N . ALA B 1 114 ? 14.519 -27.157 65.614 1.00 33.85 114 ALA B N 1
ATOM 4502 C CA . ALA B 1 114 ? 13.943 -27.878 66.744 1.00 35.24 114 ALA B CA 1
ATOM 4503 C C . ALA B 1 114 ? 13.083 -26.929 67.541 1.00 38.81 114 ALA B C 1
ATOM 4504 O O . ALA B 1 114 ? 11.899 -27.190 67.760 1.00 36.37 114 ALA B O 1
ATOM 4506 N N . GLN B 1 115 ? 13.682 -25.810 67.938 1.00 45.46 115 GLN B N 1
ATOM 4507 C CA . GLN B 1 115 ? 12.983 -24.786 68.705 1.00 50.77 115 GLN B CA 1
ATOM 4508 C C . GLN B 1 115 ? 11.807 -24.194 67.932 1.00 51.07 115 GLN B C 1
ATOM 4509 O O . GLN B 1 115 ? 10.681 -24.211 68.435 1.00 51.94 115 GLN B O 1
ATOM 4515 N N . GLN B 1 116 ? 12.057 -23.699 66.715 1.00 50.10 116 GLN B N 1
ATOM 4516 C CA . GLN B 1 116 ? 10.995 -23.128 65.876 1.00 49.83 116 GLN B CA 1
ATOM 4517 C C . GLN B 1 116 ? 9.799 -24.044 66.008 1.00 50.27 116 GLN B C 1
ATOM 4518 O O . GLN B 1 116 ? 8.793 -23.693 66.638 1.00 50.80 116 GLN B O 1
ATOM 4524 N N . LEU B 1 117 ? 9.999 -25.270 65.523 1.00 49.04 117 LEU B N 1
ATOM 4525 C CA . LEU B 1 117 ? 8.985 -26.318 65.518 1.00 46.37 117 LEU B CA 1
ATOM 4526 C C . LEU B 1 117 ? 8.414 -26.660 66.892 1.00 45.79 117 LEU B C 1
ATOM 4527 O O . LEU B 1 117 ? 7.200 -26.810 67.023 1.00 42.14 117 LEU B O 1
ATOM 4532 N N . GLU B 1 118 ? 9.265 -26.725 67.917 1.00 48.59 118 GLU B N 1
ATOM 4533 C CA . GLU B 1 118 ? 8.811 -27.041 69.284 1.00 52.64 118 GLU B CA 1
ATOM 4534 C C . GLU B 1 118 ? 7.892 -25.954 69.855 1.00 52.61 118 GLU B C 1
ATOM 4535 O O . GLU B 1 118 ? 7.041 -26.221 70.716 1.00 48.20 118 GLU B O 1
ATOM 4541 N N . ALA B 1 119 ? 8.086 -24.726 69.390 1.00 52.09 119 ALA B N 1
ATOM 4542 C CA . ALA B 1 119 ? 7.258 -23.619 69.830 1.00 52.69 119 ALA B CA 1
ATOM 4543 C C . ALA B 1 119 ? 5.974 -23.585 68.978 1.00 52.44 119 ALA B C 1
ATOM 4544 O O . ALA B 1 119 ? 5.039 -22.818 69.260 1.00 55.61 119 ALA B O 1
ATOM 4546 N N . ALA B 1 120 ? 5.939 -24.408 67.934 1.00 48.45 120 ALA B N 1
ATOM 4547 C CA . ALA B 1 120 ? 4.788 -24.474 67.053 1.00 46.78 120 ALA B CA 1
ATOM 4548 C C . ALA B 1 120 ? 3.991 -25.754 67.262 1.00 47.22 120 ALA B C 1
ATOM 4549 O O . ALA B 1 120 ? 3.089 -26.070 66.476 1.00 45.13 120 ALA B O 1
ATOM 4551 N N . GLY B 1 121 ? 4.352 -26.499 68.307 1.00 48.23 121 GLY B N 1
ATOM 4552 C CA . GLY B 1 121 ? 3.670 -27.748 68.640 1.00 47.61 121 GLY B CA 1
ATOM 4553 C C . GLY B 1 121 ? 3.946 -29.026 67.844 1.00 44.31 121 GLY B C 1
ATOM 4554 O O . GLY B 1 121 ? 3.108 -29.934 67.816 1.00 43.35 121 GLY B O 1
ATOM 4555 N N . LEU B 1 122 ? 5.095 -29.102 67.181 1.00 41.97 122 LEU B N 1
ATOM 4556 C CA . LEU B 1 122 ? 5.454 -30.280 66.403 1.00 37.85 122 LEU B CA 1
ATOM 4557 C C . LEU B 1 122 ? 6.753 -30.777 66.994 1.00 37.84 122 LEU B C 1
ATOM 4558 O O . LEU B 1 122 ? 7.410 -30.058 67.745 1.00 41.16 122 LEU B O 1
ATOM 4563 N N . ARG B 1 123 ? 7.095 -32.026 66.722 1.00 35.92 123 ARG B N 1
ATOM 4564 C CA . ARG B 1 123 ? 8.341 -32.577 67.218 1.00 32.44 123 ARG B CA 1
ATOM 4565 C C . ARG B 1 123 ? 9.306 -32.703 66.041 1.00 29.53 123 ARG B C 1
ATOM 4566 O O . ARG B 1 123 ? 8.901 -32.889 64.894 1.00 29.46 123 ARG B O 1
ATOM 4574 N N . PHE B 1 124 ? 10.588 -32.579 66.334 1.00 28.59 124 PHE B N 1
ATOM 4575 C CA . PHE B 1 124 ? 11.613 -32.625 65.307 1.00 27.35 124 PHE B CA 1
ATOM 4576 C C . PHE B 1 124 ? 12.737 -33.552 65.707 1.00 27.28 124 PHE B C 1
ATOM 4577 O O . PHE B 1 124 ? 13.021 -33.744 66.895 1.00 31.86 124 PHE B O 1
ATOM 4585 N N . LEU B 1 125 ? 13.426 -34.062 64.703 1.00 24.85 125 LEU B N 1
ATOM 4586 C CA . LEU B 1 125 ? 14.541 -34.944 64.939 1.00 25.08 125 LEU B CA 1
ATOM 4587 C C . LEU B 1 125 ? 15.541 -34.734 63.819 1.00 23.05 125 LEU B C 1
ATOM 4588 O O . LEU B 1 125 ? 15.180 -34.766 62.642 1.00 24.68 125 LEU B O 1
ATOM 4593 N N . GLY B 1 126 ? 16.766 -34.389 64.182 1.00 24.02 126 GLY B N 1
ATOM 4594 C CA . GLY B 1 126 ? 17.809 -34.213 63.181 1.00 23.10 126 GLY B CA 1
ATOM 4595 C C . GLY B 1 126 ? 18.416 -35.592 63.190 1.00 24.30 126 GLY B C 1
ATOM 4596 O O . GLY B 1 126 ? 18.781 -36.098 64.271 1.00 26.10 126 GLY B O 1
ATOM 4597 N N . MET B 1 127 ? 18.469 -36.249 62.038 1.00 19.44 127 MET B N 1
ATOM 4598 C CA . MET B 1 127 ? 18.986 -37.611 62.027 1.00 15.83 127 MET B CA 1
ATOM 4599 C C . MET B 1 127 ? 19.903 -37.921 60.877 1.00 14.13 127 MET B C 1
ATOM 4600 O O . MET B 1 127 ? 19.460 -38.153 59.759 1.00 19.10 127 MET B O 1
ATOM 4605 N N . GLY B 1 128 ? 21.194 -37.949 61.144 1.00 12.68 128 GLY B N 1
ATOM 4606 C CA . GLY B 1 128 ? 22.106 -38.263 60.065 1.00 13.47 128 GLY B CA 1
ATOM 4607 C C . GLY B 1 128 ? 21.974 -39.726 59.673 1.00 12.29 128 GLY B C 1
ATOM 4608 O O . GLY B 1 128 ? 21.480 -40.570 60.452 1.00 9.18 128 GLY B O 1
ATOM 4609 N N . ILE B 1 129 ? 22.402 -40.020 58.455 1.00 9.90 129 ILE B N 1
ATOM 4610 C CA . ILE B 1 129 ? 22.380 -41.384 57.939 1.00 16.70 129 ILE B CA 1
ATOM 4611 C C . ILE B 1 129 ? 23.631 -41.572 57.081 1.00 16.43 129 ILE B C 1
ATOM 4612 O O . ILE B 1 129 ? 24.040 -40.643 56.402 1.00 19.69 129 ILE B O 1
ATOM 4617 N N . SER B 1 130 ? 24.289 -42.727 57.161 1.00 18.75 130 SER B N 1
ATOM 4618 C CA . SER B 1 130 ? 25.506 -42.944 56.361 1.00 17.59 130 SER B CA 1
ATOM 4619 C C . SER B 1 130 ? 25.547 -44.365 55.825 1.00 16.64 130 SER B C 1
ATOM 4620 O O . SER B 1 130 ? 24.957 -45.267 56.418 1.00 18.31 130 SER B O 1
ATOM 4623 N N . GLY B 1 131 ? 26.258 -44.567 54.724 1.00 14.40 131 GLY B N 1
ATOM 4624 C CA . GLY B 1 131 ? 26.343 -45.895 54.136 1.00 18.32 131 GLY B CA 1
ATOM 4625 C C . GLY B 1 131 ? 26.326 -45.886 52.618 1.00 18.28 131 GLY B C 1
ATOM 4626 O O . GLY B 1 131 ? 26.679 -46.876 51.970 1.00 20.16 131 GLY B O 1
ATOM 4627 N N . GLY B 1 132 ? 25.941 -44.745 52.054 1.00 20.18 132 GLY B N 1
ATOM 4628 C CA . GLY B 1 132 ? 25.876 -44.598 50.617 1.00 19.75 132 GLY B CA 1
ATOM 4629 C C . GLY B 1 132 ? 24.660 -45.310 50.072 1.00 24.50 132 GLY B C 1
ATOM 4630 O O . GLY B 1 132 ? 23.846 -45.846 50.832 1.00 22.77 132 GLY B O 1
ATOM 4631 N N . GLU B 1 133 ? 24.556 -45.345 48.747 1.00 29.68 133 GLU B N 1
ATOM 4632 C CA . GLU B 1 133 ? 23.442 -45.989 48.065 1.00 31.39 133 GLU B CA 1
ATOM 4633 C C . GLU B 1 133 ? 23.194 -47.405 48.539 1.00 30.75 133 GLU B C 1
ATOM 4634 O O . GLU B 1 133 ? 22.078 -47.744 48.934 1.00 29.11 133 GLU B O 1
ATOM 4640 N N . GLU B 1 134 ? 24.223 -48.243 48.444 1.00 30.91 134 GLU B N 1
ATOM 4641 C CA . GLU B 1 134 ? 24.113 -49.634 48.874 1.00 31.20 134 GLU B CA 1
ATOM 4642 C C . GLU B 1 134 ? 23.705 -49.685 50.362 1.00 30.57 134 GLU B C 1
ATOM 4643 O O . GLU B 1 134 ? 22.687 -50.284 50.711 1.00 32.79 134 GLU B O 1
ATOM 4649 N N . GLY B 1 135 ? 24.428 -48.964 51.214 1.00 29.98 135 GLY B N 1
ATOM 4650 C CA . GLY B 1 135 ? 24.121 -48.974 52.637 1.00 25.97 135 GLY B CA 1
ATOM 4651 C C . GLY B 1 135 ? 22.704 -48.525 52.938 1.00 26.11 135 GLY B C 1
ATOM 4652 O O . GLY B 1 135 ? 22.070 -49.038 53.862 1.00 24.00 135 GLY B O 1
ATOM 4653 N N . ALA B 1 136 ? 22.193 -47.569 52.161 1.00 24.35 136 ALA B N 1
ATOM 4654 C CA . ALA B 1 136 ? 20.831 -47.071 52.364 1.00 23.04 136 ALA B CA 1
ATOM 4655 C C . ALA B 1 136 ? 19.794 -48.223 52.249 1.00 25.49 136 ALA B C 1
ATOM 4656 O O . ALA B 1 136 ? 18.856 -48.319 53.051 1.00 18.60 136 ALA B O 1
ATOM 4658 N N . ARG B 1 137 ? 20.019 -49.108 51.273 1.00 27.49 137 ARG B N 1
ATOM 4659 C CA . ARG B 1 137 ? 19.178 -50.273 51.002 1.00 27.91 137 ARG B CA 1
ATOM 4660 C C . ARG B 1 137 ? 19.398 -51.454 51.974 1.00 27.30 137 ARG B C 1
ATOM 4661 O O . ARG B 1 137 ? 18.438 -51.979 52.543 1.00 27.13 137 ARG B O 1
ATOM 4669 N N . LYS B 1 138 ? 20.648 -51.908 52.116 1.00 22.93 138 LYS B N 1
ATOM 4670 C CA . LYS B 1 138 ? 20.984 -53.039 53.002 1.00 17.57 138 LYS B CA 1
ATOM 4671 C C . LYS B 1 138 ? 20.978 -52.737 54.488 1.00 16.63 138 LYS B C 1
ATOM 4672 O O . LYS B 1 138 ? 21.005 -53.633 55.331 1.00 17.68 138 LYS B O 1
ATOM 4678 N N . GLY B 1 139 ? 20.941 -51.466 54.819 1.00 16.42 139 GLY B N 1
ATOM 4679 C CA . GLY B 1 139 ? 20.937 -51.121 56.208 1.00 15.79 139 GLY B CA 1
ATOM 4680 C C . GLY B 1 139 ? 22.163 -50.332 56.570 1.00 14.70 139 GLY B C 1
ATOM 4681 O O . GLY B 1 139 ? 23.274 -50.849 56.532 1.00 12.28 139 GLY B O 1
ATOM 4682 N N . PRO B 1 140 ? 21.985 -49.033 56.823 1.00 16.93 140 PRO B N 1
ATOM 4683 C CA . PRO B 1 140 ? 23.046 -48.106 57.190 1.00 14.78 140 PRO B CA 1
ATOM 4684 C C . PRO B 1 140 ? 23.012 -47.837 58.707 1.00 18.83 140 PRO B C 1
ATOM 4685 O O . PRO B 1 140 ? 22.341 -48.566 59.468 1.00 16.24 140 PRO B O 1
ATOM 4689 N N . ALA B 1 141 ? 23.769 -46.814 59.128 1.00 19.15 141 ALA B N 1
ATOM 4690 C CA . ALA B 1 141 ? 23.846 -46.366 60.519 1.00 10.96 141 ALA B CA 1
ATOM 4691 C C . ALA B 1 141 ? 23.066 -45.067 60.535 1.00 10.66 141 ALA B C 1
ATOM 4692 O O . ALA B 1 141 ? 23.032 -44.345 59.534 1.00 10.43 141 ALA B O 1
ATOM 4694 N N . PHE B 1 142 ? 22.416 -44.777 61.652 1.00 14.32 142 PHE B N 1
ATOM 4695 C CA . PHE B 1 142 ? 21.645 -43.544 61.790 1.00 15.99 142 PHE B CA 1
ATOM 4696 C C . PHE B 1 142 ? 22.169 -42.838 63.019 1.00 19.03 142 PHE B C 1
ATOM 4697 O O . PHE B 1 142 ? 22.505 -43.489 64.011 1.00 20.08 142 PHE B O 1
ATOM 4705 N N . PHE B 1 143 ? 22.201 -41.509 62.969 1.00 23.51 143 PHE B N 1
ATOM 4706 C CA . PHE B 1 143 ? 22.678 -40.677 64.089 1.00 22.36 143 PHE B CA 1
ATOM 4707 C C . PHE B 1 143 ? 21.574 -39.658 64.400 1.00 21.08 143 PHE B C 1
ATOM 4708 O O . PHE B 1 143 ? 21.557 -38.552 63.850 1.00 23.43 143 PHE B O 1
ATOM 4716 N N . PRO B 1 144 ? 20.611 -40.041 65.245 1.00 19.38 144 PRO B N 1
ATOM 4717 C CA . PRO B 1 144 ? 19.497 -39.170 65.615 1.00 20.32 144 PRO B CA 1
ATOM 4718 C C . PRO B 1 144 ? 19.739 -38.334 66.857 1.00 22.56 144 PRO B C 1
ATOM 4719 O O . PRO B 1 144 ? 20.537 -38.695 67.717 1.00 22.49 144 PRO B O 1
ATOM 4723 N N . GLY B 1 145 ? 18.967 -37.261 66.979 1.00 28.87 145 GLY B N 1
ATOM 4724 C CA . GLY B 1 145 ? 19.070 -36.378 68.123 1.00 29.67 145 GLY B CA 1
ATOM 4725 C C . GLY B 1 145 ? 17.958 -35.343 68.149 1.00 31.92 145 GLY B C 1
ATOM 4726 O O . GLY B 1 145 ? 17.486 -34.848 67.116 1.00 25.05 145 GLY B O 1
ATOM 4727 N N . GLY B 1 146 ? 17.577 -34.983 69.365 1.00 38.15 146 GLY B N 1
ATOM 4728 C CA . GLY B 1 146 ? 16.520 -34.018 69.582 1.00 42.33 146 GLY B CA 1
ATOM 4729 C C . GLY B 1 146 ? 15.704 -34.589 70.722 1.00 47.90 146 GLY B C 1
ATOM 4730 O O . GLY B 1 146 ? 16.211 -35.366 71.544 1.00 50.04 146 GLY B O 1
ATOM 4731 N N . THR B 1 147 ? 14.426 -34.252 70.735 1.00 48.64 147 THR B N 1
ATOM 4732 C CA . THR B 1 147 ? 13.477 -34.691 71.753 1.00 48.40 147 THR B CA 1
ATOM 4733 C C . THR B 1 147 ? 13.455 -36.221 71.984 1.00 47.35 147 THR B C 1
ATOM 4734 O O . THR B 1 147 ? 13.279 -36.968 71.030 1.00 47.05 147 THR B O 1
ATOM 4738 N N . LEU B 1 148 ? 13.623 -36.692 73.231 1.00 46.98 148 LEU B N 1
ATOM 4739 C CA . LEU B 1 148 ? 13.607 -38.157 73.517 1.00 47.43 148 LEU B CA 1
ATOM 4740 C C . LEU B 1 148 ? 12.244 -38.710 73.186 1.00 48.59 148 LEU B C 1
ATOM 4741 O O . LEU B 1 148 ? 12.091 -39.874 72.782 1.00 47.93 148 LEU B O 1
ATOM 4746 N N . SER B 1 149 ? 11.248 -37.869 73.443 1.00 50.58 149 SER B N 1
ATOM 4747 C CA . SER B 1 149 ? 9.852 -38.182 73.180 1.00 48.27 149 SER B CA 1
ATOM 4748 C C . SER B 1 149 ? 9.686 -38.796 71.781 1.00 45.65 149 SER B C 1
ATOM 4749 O O . SER B 1 149 ? 9.141 -39.891 71.666 1.00 48.49 149 SER B O 1
ATOM 4752 N N . VAL B 1 150 ? 10.238 -38.137 70.751 1.00 38.08 150 VAL B N 1
ATOM 4753 C CA . VAL B 1 150 ? 10.122 -38.616 69.376 1.00 30.07 150 VAL B CA 1
ATOM 4754 C C . VAL B 1 150 ? 10.826 -39.945 69.196 1.00 28.09 150 VAL B C 1
ATOM 4755 O O . VAL B 1 150 ? 10.240 -40.899 68.695 1.00 26.22 150 VAL B O 1
ATOM 4759 N N . TRP B 1 151 ? 12.054 -40.024 69.678 1.00 27.32 151 TRP B N 1
ATOM 4760 C CA . TRP B 1 151 ? 12.843 -41.240 69.571 1.00 32.57 151 TRP B CA 1
ATOM 4761 C C . TRP B 1 151 ? 12.080 -42.529 69.827 1.00 31.74 151 TRP B C 1
ATOM 4762 O O . TRP B 1 151 ? 11.981 -43.372 68.952 1.00 31.66 151 TRP B O 1
ATOM 4773 N N . GLU B 1 152 ? 11.576 -42.702 71.039 1.00 33.34 152 GLU B N 1
ATOM 4774 C CA . GLU B 1 152 ? 10.863 -43.919 71.361 1.00 34.93 152 GLU B CA 1
ATOM 4775 C C . GLU B 1 152 ? 9.670 -44.174 70.426 1.00 33.43 152 GLU B C 1
ATOM 4776 O O . GLU B 1 152 ? 9.207 -45.304 70.304 1.00 35.06 152 GLU B O 1
ATOM 4782 N N . GLU B 1 153 ? 9.205 -43.139 69.732 1.00 31.68 153 GLU B N 1
ATOM 4783 C CA . GLU B 1 153 ? 8.092 -43.277 68.789 1.00 29.70 153 GLU B CA 1
ATOM 4784 C C . GLU B 1 153 ? 8.591 -43.789 67.439 1.00 27.90 153 GLU B C 1
ATOM 4785 O O . GLU B 1 153 ? 7.837 -44.333 66.632 1.00 25.44 153 GLU B O 1
ATOM 4791 N N . ILE B 1 154 ? 9.866 -43.547 67.178 1.00 26.64 154 ILE B N 1
ATOM 4792 C CA . ILE B 1 154 ? 10.482 -43.901 65.911 1.00 25.63 154 ILE B CA 1
ATOM 4793 C C . ILE B 1 154 ? 11.455 -45.080 65.988 1.00 25.36 154 ILE B C 1
ATOM 4794 O O . ILE B 1 154 ? 11.718 -45.754 64.977 1.00 27.67 154 ILE B O 1
ATOM 4799 N N . ARG B 1 155 ? 11.904 -45.379 67.203 1.00 22.21 155 ARG B N 1
ATOM 4800 C CA . ARG B 1 155 ? 12.841 -46.453 67.451 1.00 21.16 155 ARG B CA 1
ATOM 4801 C C . ARG B 1 155 ? 12.607 -47.736 66.647 1.00 22.12 155 ARG B C 1
ATOM 4802 O O . ARG B 1 155 ? 13.556 -48.316 66.142 1.00 22.74 155 ARG B O 1
ATOM 4810 N N . PRO B 1 156 ? 11.348 -48.177 66.476 1.00 22.61 156 PRO B N 1
ATOM 4811 C CA . PRO B 1 156 ? 11.076 -49.409 65.710 1.00 20.95 156 PRO B CA 1
ATOM 4812 C C . PRO B 1 156 ? 11.522 -49.412 64.221 1.00 22.11 156 PRO B C 1
ATOM 4813 O O . PRO B 1 156 ? 12.232 -50.318 63.739 1.00 21.79 156 PRO B O 1
ATOM 4817 N N . ILE B 1 157 ? 11.083 -48.401 63.491 1.00 19.83 157 ILE B N 1
ATOM 4818 C CA . ILE B 1 157 ? 11.398 -48.288 62.088 1.00 14.93 157 ILE B CA 1
ATOM 4819 C C . ILE B 1 157 ? 12.890 -48.131 61.862 1.00 19.57 157 ILE B C 1
ATOM 4820 O O . ILE B 1 157 ? 13.460 -48.778 60.973 1.00 16.99 157 ILE B O 1
ATOM 4825 N N . VAL B 1 158 ? 13.546 -47.301 62.674 1.00 20.04 158 VAL B N 1
ATOM 4826 C CA . VAL B 1 158 ? 14.974 -47.107 62.448 1.00 22.12 158 VAL B CA 1
ATOM 4827 C C . VAL B 1 158 ? 15.825 -48.294 62.864 1.00 22.15 158 VAL B C 1
ATOM 4828 O O . VAL B 1 158 ? 16.842 -48.592 62.219 1.00 24.65 158 VAL B O 1
ATOM 4832 N N . GLU B 1 159 ? 15.387 -49.010 63.894 1.00 18.43 159 GLU B N 1
ATOM 4833 C CA . GLU B 1 159 ? 16.143 -50.163 64.355 1.00 17.34 159 GLU B CA 1
ATOM 4834 C C . GLU B 1 159 ? 16.027 -51.275 63.332 1.00 16.61 159 GLU B C 1
ATOM 4835 O O . GLU B 1 159 ? 17.020 -51.832 62.846 1.00 17.38 159 GLU B O 1
ATOM 4841 N N . ALA B 1 160 ? 14.795 -51.549 62.955 1.00 11.67 160 ALA B N 1
ATOM 4842 C CA . ALA B 1 160 ? 14.552 -52.581 62.008 1.00 9.45 160 ALA B CA 1
ATOM 4843 C C . ALA B 1 160 ? 15.299 -52.307 60.672 1.00 16.59 160 ALA B C 1
ATOM 4844 O O . ALA B 1 160 ? 15.800 -53.243 60.043 1.00 24.16 160 ALA B O 1
ATOM 4846 N N . ALA B 1 161 ? 15.468 -51.044 60.282 1.00 14.49 161 ALA B N 1
ATOM 4847 C CA . ALA B 1 161 ? 16.139 -50.756 59.018 1.00 15.55 161 ALA B CA 1
ATOM 4848 C C . ALA B 1 161 ? 17.642 -50.627 59.079 1.00 17.89 161 ALA B C 1
ATOM 4849 O O . ALA B 1 161 ? 18.309 -50.820 58.074 1.00 19.92 161 ALA B O 1
ATOM 4851 N N . ALA B 1 162 ? 18.177 -50.231 60.227 1.00 20.20 162 ALA B N 1
ATOM 4852 C CA . ALA B 1 162 ? 19.621 -50.039 60.369 1.00 16.52 162 ALA B CA 1
ATOM 4853 C C . ALA B 1 162 ? 20.391 -51.317 60.349 1.00 12.07 162 ALA B C 1
ATOM 4854 O O . ALA B 1 162 ? 19.884 -52.360 60.709 1.00 13.88 162 ALA B O 1
ATOM 4856 N N . ALA B 1 163 ? 21.655 -51.203 59.987 1.00 13.92 163 ALA B N 1
ATOM 4857 C CA . ALA B 1 163 ? 22.580 -52.336 59.959 1.00 15.29 163 ALA B CA 1
ATOM 4858 C C . ALA B 1 163 ? 22.827 -52.864 61.383 1.00 18.85 163 ALA B C 1
ATOM 4859 O O . ALA B 1 163 ? 22.893 -52.085 62.352 1.00 16.99 163 ALA B O 1
ATOM 4861 N N . LYS B 1 164 ? 23.015 -54.171 61.513 1.00 20.48 164 LYS B N 1
ATOM 4862 C CA . LYS B 1 164 ? 23.279 -54.736 62.823 1.00 22.90 164 LYS B CA 1
ATOM 4863 C C . LYS B 1 164 ? 24.738 -55.110 62.870 1.00 23.39 164 LYS B C 1
ATOM 4864 O O . LYS B 1 164 ? 25.251 -55.701 61.925 1.00 27.65 164 LYS B O 1
ATOM 4870 N N . ALA B 1 165 ? 25.415 -54.711 63.941 1.00 24.67 165 ALA B N 1
ATOM 4871 C CA . ALA B 1 165 ? 26.824 -55.029 64.160 1.00 26.87 165 ALA B CA 1
ATOM 4872 C C . ALA B 1 165 ? 26.897 -56.394 64.836 1.00 29.34 165 ALA B C 1
ATOM 4873 O O . ALA B 1 165 ? 25.917 -56.829 65.429 1.00 33.24 165 ALA B O 1
ATOM 4875 N N . ASP B 1 166 ? 28.082 -57.002 64.845 1.00 32.15 166 ASP B N 1
ATOM 4876 C CA . ASP B 1 166 ? 28.331 -58.327 65.451 1.00 34.41 166 ASP B CA 1
ATOM 4877 C C . ASP B 1 166 ? 27.476 -58.798 66.624 1.00 34.39 166 ASP B C 1
ATOM 4878 O O . ASP B 1 166 ? 26.812 -59.831 66.551 1.00 34.81 166 ASP B O 1
ATOM 4883 N N . ASP B 1 167 ? 27.490 -58.044 67.707 1.00 31.48 167 ASP B N 1
ATOM 4884 C CA . ASP B 1 167 ? 26.699 -58.413 68.857 1.00 33.82 167 ASP B CA 1
ATOM 4885 C C . ASP B 1 167 ? 25.200 -58.319 68.574 1.00 34.75 167 ASP B C 1
ATOM 4886 O O . ASP B 1 167 ? 24.378 -58.458 69.488 1.00 37.39 167 ASP B O 1
ATOM 4891 N N . GLY B 1 168 ? 24.854 -58.099 67.309 1.00 34.61 168 GLY B N 1
ATOM 4892 C CA . GLY B 1 168 ? 23.471 -57.974 66.895 1.00 34.25 168 GLY B CA 1
ATOM 4893 C C . GLY B 1 168 ? 22.830 -56.638 67.239 1.00 33.40 168 GLY B C 1
ATOM 4894 O O . GLY B 1 168 ? 21.641 -56.436 66.968 1.00 35.89 168 GLY B O 1
ATOM 4895 N N . ARG B 1 169 ? 23.578 -55.741 67.881 1.00 30.37 169 ARG B N 1
ATOM 4896 C CA . ARG B 1 169 ? 23.043 -54.428 68.249 1.00 28.26 169 ARG B CA 1
ATOM 4897 C C . ARG B 1 169 ? 22.947 -53.580 66.986 1.00 26.30 169 ARG B C 1
ATOM 4898 O O . ARG B 1 169 ? 23.855 -53.605 66.153 1.00 28.78 169 ARG B O 1
ATOM 4906 N N . PRO B 1 170 ? 21.846 -52.839 66.814 1.00 20.66 170 PRO B N 1
ATOM 4907 C CA . PRO B 1 170 ? 21.705 -52.018 65.613 1.00 17.68 170 PRO B CA 1
ATOM 4908 C C . PRO B 1 170 ? 22.489 -50.721 65.721 1.00 15.38 170 PRO B C 1
ATOM 4909 O O . PRO B 1 170 ? 22.682 -50.167 66.795 1.00 17.82 170 PRO B O 1
ATOM 4913 N N . CYS B 1 171 ? 22.920 -50.219 64.587 1.00 15.39 171 CYS B N 1
ATOM 4914 C CA . CYS B 1 171 ? 23.689 -49.009 64.570 1.00 13.91 171 CYS B CA 1
ATOM 4915 C C . CYS B 1 171 ? 22.834 -47.755 64.660 1.00 13.11 171 CYS B C 1
ATOM 4916 O O . CYS B 1 171 ? 22.747 -46.984 63.721 1.00 14.89 171 CYS B O 1
ATOM 4919 N N . VAL B 1 172 ? 22.122 -47.611 65.770 1.00 16.99 172 VAL B N 1
ATOM 4920 C CA . VAL B 1 172 ? 21.300 -46.430 66.026 1.00 23.32 172 VAL B CA 1
ATOM 4921 C C . VAL B 1 172 ? 21.270 -46.281 67.525 1.00 26.58 172 VAL B C 1
ATOM 4922 O O . VAL B 1 172 ? 21.285 -47.283 68.235 1.00 35.42 172 VAL B O 1
ATOM 4926 N N . THR B 1 173 ? 21.171 -45.046 68.004 1.00 25.46 173 THR B N 1
ATOM 4927 C CA . THR B 1 173 ? 21.097 -44.763 69.435 1.00 18.76 173 THR B CA 1
ATOM 4928 C C . THR B 1 173 ? 20.711 -43.289 69.528 1.00 17.57 173 THR B C 1
ATOM 4929 O O . THR B 1 173 ? 20.940 -42.527 68.588 1.00 13.85 173 THR B O 1
ATOM 4933 N N . MET B 1 174 ? 20.045 -42.891 70.606 1.00 18.20 174 MET B N 1
ATOM 4934 C CA . MET B 1 174 ? 19.697 -41.488 70.737 1.00 16.39 174 MET B CA 1
ATOM 4935 C C . MET B 1 174 ? 20.990 -40.819 71.159 1.00 16.26 174 MET B C 1
ATOM 4936 O O . MET B 1 174 ? 21.557 -41.159 72.193 1.00 19.30 174 MET B O 1
ATOM 4941 N N . ASN B 1 175 ? 21.483 -39.911 70.331 1.00 15.37 175 ASN B N 1
ATOM 4942 C CA . ASN B 1 175 ? 22.742 -39.233 70.601 1.00 19.25 175 ASN B CA 1
ATOM 4943 C C . ASN B 1 175 ? 22.777 -38.044 71.563 1.00 21.24 175 ASN B C 1
ATOM 4944 O O . ASN B 1 175 ? 23.856 -37.644 72.010 1.00 23.52 175 ASN B O 1
ATOM 4949 N N . GLY B 1 176 ? 21.620 -37.453 71.828 1.00 17.79 176 GLY B N 1
ATOM 4950 C CA . GLY B 1 176 ? 21.535 -36.321 72.723 1.00 17.44 176 GLY B CA 1
ATOM 4951 C C . GLY B 1 176 ? 20.403 -35.463 72.220 1.00 21.20 176 GLY B C 1
ATOM 4952 O O . GLY B 1 176 ? 19.598 -35.930 71.414 1.00 26.13 176 GLY B O 1
ATOM 4953 N N . SER B 1 177 ? 20.334 -34.207 72.632 1.00 20.09 177 SER B N 1
ATOM 4954 C CA . SER B 1 177 ? 19.250 -33.366 72.151 1.00 24.01 177 SER B CA 1
ATOM 4955 C C . SER B 1 177 ? 19.617 -32.531 70.906 1.00 24.46 177 SER B C 1
ATOM 4956 O O . SER B 1 177 ? 20.668 -32.708 70.303 1.00 24.24 177 SER B O 1
ATOM 4959 N N . GLY B 1 178 ? 18.723 -31.623 70.537 1.00 24.57 178 GLY B N 1
ATOM 4960 C CA . GLY B 1 178 ? 18.938 -30.741 69.411 1.00 23.15 178 GLY B CA 1
ATOM 4961 C C . GLY B 1 178 ? 19.623 -31.318 68.195 1.00 22.94 178 GLY B C 1
ATOM 4962 O O . GLY B 1 178 ? 19.105 -32.223 67.531 1.00 23.49 178 GLY B O 1
ATOM 4963 N N . GLY B 1 179 ? 20.786 -30.746 67.900 1.00 24.15 179 GLY B N 1
ATOM 4964 C CA . GLY B 1 179 ? 21.589 -31.158 66.764 1.00 21.60 179 GLY B CA 1
ATOM 4965 C C . GLY B 1 179 ? 22.685 -32.176 67.070 1.00 20.32 179 GLY B C 1
ATOM 4966 O O . GLY B 1 179 ? 23.604 -32.341 66.261 1.00 22.99 179 GLY B O 1
ATOM 4967 N N . ALA B 1 180 ? 22.585 -32.869 68.207 1.00 14.26 180 ALA B N 1
ATOM 4968 C CA . ALA B 1 180 ? 23.551 -33.885 68.603 1.00 13.62 180 ALA B CA 1
ATOM 4969 C C . ALA B 1 180 ? 23.757 -34.965 67.522 1.00 15.25 180 ALA B C 1
ATOM 4970 O O . ALA B 1 180 ? 24.899 -35.383 67.270 1.00 14.60 180 ALA B O 1
ATOM 4972 N N . GLY B 1 181 ? 22.669 -35.371 66.863 1.00 14.65 181 GLY B N 1
ATOM 4973 C CA . GLY B 1 181 ? 22.736 -36.385 65.816 1.00 11.46 181 GLY B CA 1
ATOM 4974 C C . GLY B 1 181 ? 23.417 -35.866 64.565 1.00 10.15 181 GL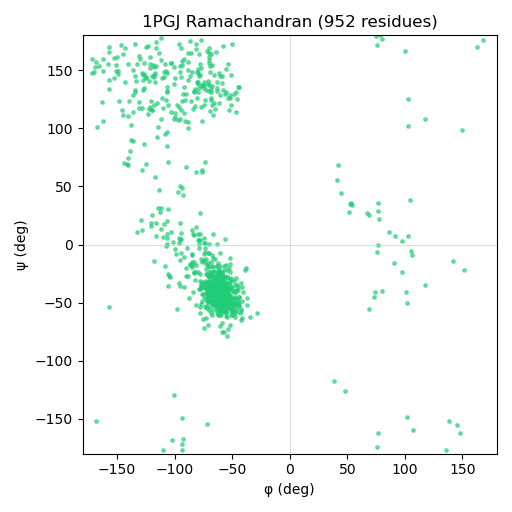Y B C 1
ATOM 4975 O O . GLY B 1 181 ? 24.243 -36.535 63.932 1.00 9.00 181 GLY B O 1
ATOM 4976 N N . SER B 1 182 ? 23.088 -34.645 64.206 1.00 7.80 182 SER B N 1
ATOM 4977 C CA . SER B 1 182 ? 23.701 -34.062 63.037 1.00 12.87 182 SER B CA 1
ATOM 4978 C C . SER B 1 182 ? 25.165 -33.738 63.295 1.00 14.43 182 SER B C 1
ATOM 4979 O O . SER B 1 182 ? 25.981 -33.685 62.369 1.00 14.62 182 SER B O 1
ATOM 4982 N N . CYS B 1 183 ? 25.497 -33.495 64.555 1.00 12.41 183 CYS B N 1
ATOM 4983 C CA . CYS B 1 183 ? 26.856 -33.174 64.901 1.00 9.31 183 CYS B CA 1
ATOM 4984 C C . CYS B 1 183 ? 27.676 -34.426 64.683 1.00 9.18 183 CYS B C 1
ATOM 4985 O O . CYS B 1 183 ? 28.712 -34.391 64.023 1.00 10.07 183 CYS B O 1
ATOM 4988 N N . VAL B 1 184 ? 27.191 -35.547 65.205 1.00 7.98 184 VAL B N 1
ATOM 4989 C CA . VAL B 1 184 ? 27.899 -36.803 65.053 1.00 8.03 184 VAL B CA 1
ATOM 4990 C C . VAL B 1 184 ? 28.126 -37.115 63.608 1.00 10.89 184 VAL B C 1
ATOM 4991 O O . VAL B 1 184 ? 29.225 -37.517 63.230 1.00 14.77 184 VAL B O 1
ATOM 4995 N N . LYS B 1 185 ? 27.099 -36.920 62.787 1.00 13.66 185 LYS B N 1
ATOM 4996 C CA . LYS B 1 185 ? 27.244 -37.192 61.359 1.00 12.58 185 LYS B CA 1
ATOM 4997 C C . LYS B 1 185 ? 28.260 -36.277 60.707 1.00 12.41 185 LYS B C 1
ATOM 4998 O O . LYS B 1 185 ? 29.015 -36.723 59.840 1.00 14.85 185 LYS B O 1
ATOM 5004 N N . MET B 1 186 ? 28.302 -35.019 61.143 1.00 11.48 186 MET B N 1
ATOM 5005 C CA . MET B 1 186 ? 29.269 -34.049 60.625 1.00 14.20 186 MET B CA 1
ATOM 5006 C C . MET B 1 186 ? 30.691 -34.537 60.893 1.00 13.82 186 MET B C 1
ATOM 5007 O O . MET B 1 186 ? 31.525 -34.586 59.997 1.00 15.84 186 MET B O 1
ATOM 5012 N N . TYR B 1 187 ? 30.967 -34.900 62.133 1.00 11.67 187 TYR B N 1
ATOM 5013 C CA . TYR B 1 187 ? 32.276 -35.395 62.477 1.00 10.70 187 TYR B CA 1
ATOM 5014 C C . TYR B 1 187 ? 32.558 -36.776 61.893 1.00 12.86 187 TYR B C 1
ATOM 5015 O O . TYR B 1 187 ? 33.721 -37.146 61.663 1.00 9.93 187 TYR B O 1
ATOM 5024 N N . HIS B 1 188 ? 31.508 -37.559 61.658 1.00 13.18 188 HIS B N 1
ATOM 5025 C CA . HIS B 1 188 ? 31.732 -38.854 61.033 1.00 15.96 188 HIS B CA 1
ATOM 5026 C C . HIS B 1 188 ? 32.311 -38.518 59.630 1.00 16.29 188 HIS B C 1
ATOM 5027 O O . HIS B 1 188 ? 33.358 -39.041 59.223 1.00 14.79 188 HIS B O 1
ATOM 5034 N N . ASN B 1 189 ? 31.641 -37.622 58.904 1.00 14.13 189 ASN B N 1
ATOM 5035 C CA . ASN B 1 189 ? 32.102 -37.261 57.578 1.00 12.45 189 ASN B CA 1
ATOM 5036 C C . ASN B 1 189 ? 33.485 -36.643 57.587 1.00 12.16 189 ASN B C 1
ATOM 5037 O O . ASN B 1 189 ? 34.241 -36.767 56.638 1.00 13.42 189 ASN B O 1
ATOM 5042 N N . SER B 1 190 ? 33.851 -36.055 58.708 1.00 14.36 190 SER B N 1
ATOM 5043 C CA . SER B 1 190 ? 35.150 -35.423 58.847 1.00 12.17 190 SER B CA 1
ATOM 5044 C C . SER B 1 190 ? 36.265 -36.471 58.934 1.00 9.76 190 SER B C 1
ATOM 5045 O O . SER B 1 190 ? 37.338 -36.313 58.348 1.00 7.88 190 SER B O 1
ATOM 5048 N N . GLY B 1 191 ? 35.994 -37.560 59.642 1.00 10.04 191 GLY B N 1
ATOM 5049 C CA . GLY B 1 191 ? 36.975 -38.618 59.765 1.00 6.51 191 GLY B CA 1
ATOM 5050 C C . GLY B 1 191 ? 37.085 -39.299 58.440 1.00 7.06 191 GLY B C 1
ATOM 5051 O O . GLY B 1 191 ? 38.153 -39.695 58.012 1.00 9.89 191 GLY B O 1
ATOM 5052 N N . GLU B 1 192 ? 35.957 -39.414 57.773 1.00 10.11 192 GLU B N 1
ATOM 5053 C CA . GLU B 1 192 ? 35.902 -40.049 56.468 1.00 15.84 192 GLU B CA 1
ATOM 5054 C C . GLU B 1 192 ? 36.845 -39.341 55.485 1.00 15.13 192 GLU B C 1
ATOM 5055 O O . GLU B 1 192 ? 37.619 -39.991 54.766 1.00 16.63 192 GLU B O 1
ATOM 5061 N N . TYR B 1 193 ? 36.774 -38.013 55.472 1.00 13.30 193 TYR B N 1
ATOM 5062 C CA . TYR B 1 193 ? 37.615 -37.176 54.619 1.00 10.70 193 TYR B CA 1
ATOM 5063 C C . TYR B 1 193 ? 39.093 -37.503 54.865 1.00 12.98 193 TYR B C 1
ATOM 5064 O O . TYR B 1 193 ? 39.855 -37.781 53.925 1.00 13.57 193 TYR B O 1
ATOM 5073 N N . ALA B 1 194 ? 39.494 -37.460 56.135 1.00 9.11 194 ALA B N 1
ATOM 5074 C CA . ALA B 1 194 ? 40.871 -37.716 56.484 1.00 9.32 194 ALA B CA 1
ATOM 5075 C C . ALA B 1 194 ? 41.336 -39.079 56.034 1.00 9.09 194 ALA B C 1
ATOM 5076 O O . ALA B 1 194 ? 42.395 -39.215 55.412 1.00 9.55 194 ALA B O 1
ATOM 5078 N N . ILE B 1 195 ? 40.516 -40.086 56.269 1.00 7.98 195 ILE B N 1
ATOM 5079 C CA . ILE B 1 195 ? 40.929 -41.432 55.914 1.00 9.74 195 ILE B CA 1
ATOM 5080 C C . ILE B 1 195 ? 40.961 -41.721 54.434 1.00 9.09 195 ILE B C 1
ATOM 5081 O O . ILE B 1 195 ? 41.907 -42.364 53.947 1.00 10.32 195 ILE B O 1
ATOM 5086 N N . LEU B 1 196 ? 39.997 -41.184 53.705 1.00 8.26 196 LEU B N 1
ATOM 5087 C CA . LEU B 1 196 ? 40.006 -41.353 52.254 1.00 14.60 196 LEU B CA 1
ATOM 5088 C C . LEU B 1 196 ? 41.311 -40.779 51.736 1.00 14.40 196 LEU B C 1
ATOM 5089 O O . LEU B 1 196 ? 41.998 -41.383 50.901 1.00 19.37 196 LEU B O 1
ATOM 5094 N N . GLN B 1 197 ? 41.659 -39.610 52.254 1.00 13.93 197 GLN B N 1
ATOM 5095 C CA . GLN B 1 197 ? 42.883 -38.945 51.853 1.00 13.26 197 GLN B CA 1
ATOM 5096 C C . GLN B 1 197 ? 44.106 -39.807 52.164 1.00 13.49 197 GLN B C 1
ATOM 5097 O O . GLN B 1 197 ? 45.056 -39.856 51.394 1.00 15.74 197 GLN B O 1
ATOM 5103 N N . ILE B 1 198 ? 44.092 -40.493 53.294 1.00 11.55 198 ILE B N 1
ATOM 5104 C CA . ILE B 1 198 ? 45.226 -41.314 53.627 1.00 10.17 198 ILE B CA 1
ATOM 5105 C C . ILE B 1 198 ? 45.413 -42.414 52.604 1.00 12.50 198 ILE B C 1
ATOM 5106 O O . ILE B 1 198 ? 46.538 -42.664 52.172 1.00 16.13 198 ILE B O 1
ATOM 5111 N N . TRP B 1 199 ? 44.326 -43.049 52.174 1.00 10.82 199 TRP B N 1
ATOM 5112 C CA . TRP B 1 199 ? 44.447 -44.090 51.155 1.00 8.90 199 TRP B CA 1
ATOM 5113 C C . TRP B 1 199 ? 44.947 -43.451 49.861 1.00 13.04 199 TRP B C 1
ATOM 5114 O O . TRP B 1 199 ? 45.872 -43.959 49.208 1.00 15.51 199 TRP B O 1
ATOM 5125 N N . GLY B 1 200 ? 44.368 -42.304 49.516 1.00 13.34 200 GLY B N 1
ATOM 5126 C CA . GLY B 1 200 ? 44.802 -41.600 48.325 1.00 13.96 200 GLY B CA 1
ATOM 5127 C C . GLY B 1 200 ? 46.302 -41.337 48.375 1.00 13.58 200 GLY B C 1
ATOM 5128 O O . GLY B 1 200 ? 47.001 -41.507 47.392 1.00 15.77 200 GLY B O 1
ATOM 5129 N N . GLU B 1 201 ? 46.813 -40.943 49.531 1.00 14.78 201 GLU B N 1
ATOM 5130 C CA . GLU B 1 201 ? 48.232 -40.696 49.653 1.00 15.22 201 GLU B CA 1
ATOM 5131 C C . GLU B 1 201 ? 48.988 -41.994 49.429 1.00 17.83 201 GLU B C 1
ATOM 5132 O O . GLU B 1 201 ? 49.949 -42.036 48.641 1.00 19.84 201 GLU B O 1
ATOM 5138 N N . VAL B 1 202 ? 48.504 -43.081 50.021 1.00 13.72 202 VAL B N 1
ATOM 5139 C CA . VAL B 1 202 ? 49.190 -44.335 49.804 1.00 13.41 202 VAL B CA 1
ATOM 5140 C C . VAL B 1 202 ? 49.307 -44.635 48.312 1.00 13.87 202 VAL B C 1
ATOM 5141 O O . VAL B 1 202 ? 50.387 -44.998 47.841 1.00 13.18 202 VAL B O 1
ATOM 5145 N N . PHE B 1 203 ? 48.219 -44.429 47.570 1.00 12.50 203 PHE B N 1
ATOM 5146 C CA . PHE B 1 203 ? 48.223 -44.668 46.126 1.00 17.56 203 PHE B CA 1
ATOM 5147 C C . PHE B 1 203 ? 49.369 -43.855 45.491 1.00 18.87 203 PHE B C 1
ATOM 5148 O O . PHE B 1 203 ? 50.261 -44.402 44.856 1.00 18.62 203 PHE B O 1
ATOM 5156 N N . ASP B 1 204 ? 49.376 -42.552 45.742 1.00 20.85 204 ASP B N 1
ATOM 5157 C CA . ASP B 1 204 ? 50.399 -41.646 45.220 1.00 18.94 204 ASP B CA 1
ATOM 5158 C C . ASP B 1 204 ? 51.834 -42.142 45.521 1.00 20.94 204 ASP B C 1
ATOM 5159 O O . ASP B 1 204 ? 52.679 -42.257 44.629 1.00 20.54 204 ASP B O 1
ATOM 5164 N N . ILE B 1 205 ? 52.093 -42.437 46.789 1.00 18.62 205 ILE B N 1
ATOM 5165 C CA . ILE B 1 205 ? 53.406 -42.875 47.230 1.00 13.74 205 ILE B CA 1
ATOM 5166 C C . ILE B 1 205 ? 53.887 -44.129 46.520 1.00 13.42 205 ILE B C 1
ATOM 5167 O O . ILE B 1 205 ? 55.023 -44.195 46.096 1.00 14.77 205 ILE B O 1
ATOM 5172 N N . LEU B 1 206 ? 53.045 -45.145 46.432 1.00 12.05 206 LEU B N 1
ATOM 5173 C CA . LEU B 1 206 ? 53.461 -46.392 45.812 1.00 11.77 206 LEU B CA 1
ATOM 5174 C C . LEU B 1 206 ? 53.644 -46.225 44.305 1.00 15.89 206 LEU B C 1
ATOM 5175 O O . LEU B 1 206 ? 54.547 -46.823 43.695 1.00 15.55 206 LEU B O 1
ATOM 5180 N N . ARG B 1 207 ? 52.815 -45.385 43.705 1.00 13.70 207 ARG B N 1
ATOM 5181 C CA . ARG B 1 207 ? 52.936 -45.138 42.288 1.00 15.93 207 ARG B CA 1
ATOM 5182 C C . ARG B 1 207 ? 54.298 -44.470 42.074 1.00 21.75 207 ARG B C 1
ATOM 5183 O O . ARG B 1 207 ? 55.037 -44.807 41.118 1.00 22.72 207 ARG B O 1
ATOM 5191 N N . ALA B 1 208 ? 54.636 -43.545 42.982 1.00 19.48 208 ALA B N 1
ATOM 5192 C CA . ALA B 1 208 ? 55.898 -42.822 42.901 1.00 18.63 208 ALA B CA 1
ATOM 5193 C C . ALA B 1 208 ? 57.039 -43.805 43.071 1.00 19.90 208 ALA B C 1
ATOM 5194 O O . ALA B 1 208 ? 58.050 -43.702 42.379 1.00 23.29 208 ALA B O 1
ATOM 5196 N N . MET B 1 209 ? 56.851 -44.789 43.947 1.00 16.19 209 MET B N 1
ATOM 5197 C CA . MET B 1 209 ? 57.884 -45.777 44.193 1.00 17.03 209 MET B CA 1
ATOM 5198 C C . MET B 1 209 ? 57.977 -46.846 43.126 1.00 18.03 209 MET B C 1
ATOM 5199 O O . MET B 1 209 ? 58.745 -47.789 43.278 1.00 20.56 209 MET B O 1
ATOM 5204 N N . GLY B 1 210 ? 57.177 -46.722 42.067 1.00 20.92 210 GLY B N 1
ATOM 5205 C CA . GLY B 1 210 ? 57.233 -47.669 40.959 1.00 19.63 210 GLY B CA 1
ATOM 5206 C C . GLY B 1 210 ? 56.143 -48.720 40.765 1.00 23.11 210 GLY B C 1
ATOM 5207 O O . GLY B 1 210 ? 56.163 -49.462 39.769 1.00 23.67 210 GLY B O 1
ATOM 5208 N N . LEU B 1 211 ? 55.205 -48.827 41.703 1.00 20.62 211 LEU B N 1
ATOM 5209 C CA . LEU B 1 211 ? 54.172 -49.829 41.562 1.00 15.99 211 LEU B CA 1
ATOM 5210 C C . LEU B 1 211 ? 53.134 -49.371 40.579 1.00 17.34 211 LEU B C 1
ATOM 5211 O O . LEU B 1 211 ? 52.864 -48.183 40.469 1.00 20.48 211 LEU B O 1
ATOM 5216 N N . ASN B 1 212 ? 52.570 -50.314 39.841 1.00 17.92 212 ASN B N 1
ATOM 5217 C CA . ASN B 1 212 ? 51.538 -49.987 38.878 1.00 21.35 212 ASN B CA 1
ATOM 5218 C C . ASN B 1 212 ? 50.228 -50.198 39.626 1.00 19.24 212 ASN B C 1
ATOM 5219 O O . ASN B 1 212 ? 50.235 -50.798 40.713 1.00 18.33 212 ASN B O 1
ATOM 5224 N N . ASN B 1 213 ? 49.119 -49.748 39.047 1.00 13.94 213 ASN B N 1
ATOM 5225 C CA . ASN B 1 213 ? 47.833 -49.886 39.711 1.00 18.43 213 ASN B CA 1
ATOM 5226 C C . ASN B 1 213 ? 47.519 -51.271 40.301 1.00 22.80 213 ASN B C 1
ATOM 5227 O O . ASN B 1 213 ? 47.021 -51.368 41.446 1.00 24.20 213 ASN B O 1
ATOM 5232 N N . ASP B 1 214 ? 47.851 -52.336 39.569 1.00 21.43 214 ASP B N 1
ATOM 5233 C CA . ASP B 1 214 ? 47.580 -53.681 40.060 1.00 24.35 214 ASP B CA 1
ATOM 5234 C C . ASP B 1 214 ? 48.482 -54.123 41.216 1.00 24.93 214 ASP B C 1
ATOM 5235 O O . ASP B 1 214 ? 48.050 -54.883 42.094 1.00 22.62 214 ASP B O 1
ATOM 5240 N N . GLU B 1 215 ? 49.730 -53.662 41.218 1.00 21.49 215 GLU B N 1
ATOM 5241 C CA . GLU B 1 215 ? 50.631 -54.000 42.296 1.00 20.88 215 GLU B CA 1
ATOM 5242 C C . GLU B 1 215 ? 50.245 -53.311 43.616 1.00 24.20 215 GLU B C 1
ATOM 5243 O O . GLU B 1 215 ? 50.455 -53.894 44.684 1.00 27.71 215 GLU B O 1
ATOM 5249 N N . VAL B 1 216 ? 49.694 -52.085 43.582 1.00 26.71 216 VAL B N 1
ATOM 5250 C CA . VAL B 1 216 ? 49.314 -51.439 44.870 1.00 25.48 216 VAL B CA 1
ATOM 5251 C C . VAL B 1 216 ? 48.139 -52.194 45.438 1.00 21.71 216 VAL B C 1
ATOM 5252 O O . VAL B 1 216 ? 48.124 -52.496 46.640 1.00 18.76 216 VAL B O 1
ATOM 5256 N N . ALA B 1 217 ? 47.205 -52.573 44.553 1.00 21.69 217 ALA B N 1
ATOM 5257 C CA . ALA B 1 217 ? 46.005 -53.344 44.940 1.00 19.65 217 ALA B CA 1
ATOM 5258 C C . ALA B 1 217 ? 46.399 -54.573 45.758 1.00 18.69 217 ALA B C 1
ATOM 5259 O O . ALA B 1 217 ? 45.824 -54.851 46.808 1.00 18.88 217 ALA B O 1
ATOM 5261 N N . ALA B 1 218 ? 47.430 -55.266 45.291 1.00 17.87 218 ALA B N 1
ATOM 5262 C CA . ALA B 1 218 ? 47.934 -56.448 45.958 1.00 17.65 218 ALA B CA 1
ATOM 5263 C C . ALA B 1 218 ? 48.419 -56.113 47.380 1.00 19.48 218 ALA B C 1
ATOM 5264 O O . ALA B 1 218 ? 48.300 -56.939 48.308 1.00 18.17 218 ALA B O 1
ATOM 5266 N N . VAL B 1 219 ? 48.966 -54.904 47.541 1.00 19.99 219 VAL B N 1
ATOM 5267 C CA . VAL B 1 219 ? 49.472 -54.444 48.837 1.00 19.96 219 VAL B CA 1
ATOM 5268 C C . VAL B 1 219 ? 48.313 -54.205 49.793 1.00 17.21 219 VAL B C 1
ATOM 5269 O O . VAL B 1 219 ? 48.328 -54.664 50.937 1.00 10.34 219 VAL B O 1
ATOM 5273 N N . LEU B 1 220 ? 47.288 -53.536 49.286 1.00 15.27 220 LEU B N 1
ATOM 5274 C CA . LEU B 1 220 ? 46.121 -53.233 50.087 1.00 18.39 220 LEU B CA 1
ATOM 5275 C C . LEU B 1 220 ? 45.498 -54.566 50.443 1.00 20.14 220 LEU B C 1
ATOM 5276 O O . LEU B 1 220 ? 45.171 -54.832 51.594 1.00 21.15 220 LEU B O 1
ATOM 5281 N N . GLU B 1 221 ? 45.430 -55.426 49.436 1.00 23.28 221 GLU B N 1
ATOM 5282 C CA . GLU B 1 221 ? 44.884 -56.769 49.530 1.00 23.37 221 GLU B CA 1
ATOM 5283 C C . GLU B 1 221 ? 45.540 -57.513 50.688 1.00 18.33 221 GLU B C 1
ATOM 5284 O O . GLU B 1 221 ? 44.872 -58.192 51.466 1.00 17.16 221 GLU B O 1
ATOM 5290 N N . ASP B 1 222 ? 46.855 -57.401 50.783 1.00 15.89 222 ASP B N 1
ATOM 5291 C CA . ASP B 1 222 ? 47.588 -58.065 51.846 1.00 16.94 222 ASP B CA 1
ATOM 5292 C C . ASP B 1 222 ? 47.285 -57.379 53.167 1.00 17.00 222 ASP B C 1
ATOM 5293 O O . ASP B 1 222 ? 47.133 -58.024 54.205 1.00 19.36 222 ASP B O 1
ATOM 5298 N N . TRP B 1 223 ? 47.159 -56.065 53.126 1.00 13.40 223 TRP B N 1
ATOM 5299 C CA . TRP B 1 223 ? 46.873 -55.308 54.321 1.00 12.31 223 TRP B CA 1
ATOM 5300 C C . TRP B 1 223 ? 45.499 -55.697 54.944 1.00 16.24 223 TRP B C 1
ATOM 5301 O O . TRP B 1 223 ? 45.294 -55.753 56.175 1.00 9.33 223 TRP B O 1
ATOM 5312 N N . LYS B 1 224 ? 44.573 -56.026 54.062 1.00 18.98 224 LYS B N 1
ATOM 5313 C CA . LYS B 1 224 ? 43.234 -56.441 54.449 1.00 20.31 224 LYS B CA 1
ATOM 5314 C C . LYS B 1 224 ? 43.317 -57.752 55.237 1.00 22.64 224 LYS B C 1
ATOM 5315 O O . LYS B 1 224 ? 42.788 -57.857 56.345 1.00 23.65 224 LYS B O 1
ATOM 5321 N N . SER B 1 225 ? 44.022 -58.727 54.673 1.00 25.67 225 SER B N 1
ATOM 5322 C CA . SER B 1 225 ? 44.184 -60.025 55.291 1.00 27.47 225 SER B CA 1
ATOM 5323 C C . SER B 1 225 ? 44.877 -59.919 56.640 1.00 28.48 225 SER B C 1
ATOM 5324 O O . SER B 1 225 ? 44.671 -60.773 57.496 1.00 30.24 225 SER B O 1
ATOM 5327 N N . LYS B 1 226 ? 45.717 -58.899 56.831 1.00 29.04 226 LYS B N 1
ATOM 5328 C CA . LYS B 1 226 ? 46.401 -58.730 58.121 1.00 27.53 226 LYS B CA 1
ATOM 5329 C C . LYS B 1 226 ? 45.371 -58.366 59.176 1.00 23.37 226 LYS B C 1
ATOM 5330 O O . LYS B 1 226 ? 45.677 -58.268 60.379 1.00 20.78 226 LYS B O 1
ATOM 5336 N N . ASN B 1 227 ? 44.165 -58.093 58.681 1.00 19.93 227 ASN B N 1
ATOM 5337 C CA . ASN B 1 227 ? 43.002 -57.798 59.492 1.00 21.07 227 ASN B CA 1
ATOM 5338 C C . ASN B 1 227 ? 42.853 -56.477 60.224 1.00 20.24 227 ASN B C 1
ATOM 5339 O O . ASN B 1 227 ? 41.775 -55.913 60.220 1.00 24.96 227 ASN B O 1
ATOM 5344 N N . PHE B 1 228 ? 43.894 -55.995 60.887 1.00 18.37 228 PHE B N 1
ATOM 5345 C CA . PHE B 1 228 ? 43.801 -54.742 61.640 1.00 18.63 228 PHE B CA 1
ATOM 5346 C C . PHE B 1 228 ? 43.131 -53.552 60.912 1.00 21.38 228 PHE B C 1
ATOM 5347 O O . PHE B 1 228 ? 42.377 -52.788 61.531 1.00 21.64 228 PHE B O 1
ATOM 5355 N N . LEU B 1 229 ? 43.405 -53.399 59.616 1.00 14.64 229 LEU B N 1
ATOM 5356 C CA . LEU B 1 229 ? 42.873 -52.308 58.827 1.00 12.55 229 LEU B CA 1
ATOM 5357 C C . LEU B 1 229 ? 41.609 -52.640 58.029 1.00 15.74 229 LEU B C 1
ATOM 5358 O O . LEU B 1 229 ? 41.124 -51.816 57.235 1.00 19.05 229 LEU B O 1
ATOM 5363 N N . LYS B 1 230 ? 41.066 -53.833 58.229 1.00 14.23 230 LYS B N 1
ATOM 5364 C CA . LYS B 1 230 ? 39.889 -54.239 57.489 1.00 13.97 230 LYS B CA 1
ATOM 5365 C C . LYS B 1 230 ? 38.835 -53.165 57.610 1.00 13.02 230 LYS B C 1
ATOM 5366 O O . LYS B 1 230 ? 38.455 -52.778 58.710 1.00 9.78 230 LYS B O 1
ATOM 5372 N N . SER B 1 231 ? 38.445 -52.618 56.463 1.00 14.75 231 SER B N 1
ATOM 5373 C CA . SER B 1 231 ? 37.452 -51.558 56.424 1.00 14.49 231 SER B CA 1
ATOM 5374 C C . SER B 1 231 ? 36.811 -51.353 55.051 1.00 14.71 231 SER B C 1
ATOM 5375 O O . SER B 1 231 ? 37.394 -51.665 53.998 1.00 12.55 231 SER B O 1
ATOM 5378 N N . TYR B 1 232 ? 35.646 -50.723 55.084 1.00 10.94 232 TYR B N 1
ATOM 5379 C CA . TYR B 1 232 ? 34.894 -50.416 53.895 1.00 9.87 232 TYR B CA 1
ATOM 5380 C C . TYR B 1 232 ? 35.750 -49.587 52.956 1.00 13.13 232 TYR B C 1
ATOM 5381 O O . TYR B 1 232 ? 35.922 -49.930 51.791 1.00 14.03 232 TYR B O 1
ATOM 5390 N N . MET B 1 233 ? 36.282 -48.484 53.471 1.00 10.80 233 MET B N 1
ATOM 5391 C CA . MET B 1 233 ? 37.108 -47.615 52.666 1.00 12.09 233 MET B CA 1
ATOM 5392 C C . MET B 1 233 ? 38.290 -48.312 52.048 1.00 11.64 233 MET B C 1
ATOM 5393 O O . MET B 1 233 ? 38.707 -47.965 50.955 1.00 15.38 233 MET B O 1
ATOM 5398 N N . LEU B 1 234 ? 38.842 -49.290 52.746 1.00 8.38 234 LEU B N 1
ATOM 5399 C CA . LEU B 1 234 ? 39.947 -50.050 52.198 1.00 7.98 234 LEU B CA 1
ATOM 5400 C C . LEU B 1 234 ? 39.399 -50.783 50.969 1.00 10.68 234 LEU B C 1
ATOM 5401 O O . LEU B 1 234 ? 39.932 -50.649 49.875 1.00 8.81 234 LEU B O 1
ATOM 5406 N N . ASP B 1 235 ? 38.288 -51.497 51.141 1.00 12.87 235 ASP B N 1
ATOM 5407 C CA . ASP B 1 235 ? 37.662 -52.203 50.033 1.00 11.84 235 ASP B CA 1
ATOM 5408 C C . ASP B 1 235 ? 37.468 -51.315 48.806 1.00 14.69 235 ASP B C 1
ATOM 5409 O O . ASP B 1 235 ? 37.931 -51.658 47.709 1.00 19.58 235 ASP B O 1
ATOM 5414 N N . ILE B 1 236 ? 36.813 -50.170 48.976 1.00 14.06 236 ILE B N 1
ATOM 5415 C CA . ILE B 1 236 ? 36.573 -49.303 47.828 1.00 15.65 236 ILE B CA 1
ATOM 5416 C C . ILE B 1 236 ? 37.875 -48.790 47.223 1.00 19.15 236 ILE B C 1
ATOM 5417 O O . ILE B 1 236 ? 37.934 -48.536 46.002 1.00 20.17 236 ILE B O 1
ATOM 5422 N N . SER B 1 237 ? 38.930 -48.655 48.034 1.00 15.71 237 SER B N 1
ATOM 5423 C CA . SER B 1 237 ? 40.208 -48.185 47.478 1.00 15.42 237 SER B CA 1
ATOM 5424 C C . SER B 1 237 ? 40.733 -49.239 46.511 1.00 19.05 237 SER B C 1
ATOM 5425 O O . SER B 1 237 ? 41.247 -48.928 45.413 1.00 17.80 237 SER B O 1
ATOM 5428 N N . ILE B 1 238 ? 40.546 -50.495 46.910 1.00 18.01 238 ILE B N 1
ATOM 5429 C CA . ILE B 1 238 ? 40.961 -51.623 46.099 1.00 15.86 238 ILE B CA 1
ATOM 5430 C C . ILE B 1 238 ? 40.180 -51.614 44.784 1.00 15.36 238 ILE B C 1
ATOM 5431 O O . ILE B 1 238 ? 40.764 -51.795 43.719 1.00 12.00 238 ILE B O 1
ATOM 5436 N N . ALA B 1 239 ? 38.874 -51.365 44.858 1.00 13.89 239 ALA B N 1
ATOM 5437 C CA . ALA B 1 239 ? 38.057 -51.333 43.650 1.00 12.75 239 ALA B CA 1
ATOM 5438 C C . ALA B 1 239 ? 38.530 -50.191 42.773 1.00 15.10 239 ALA B C 1
ATOM 5439 O O . ALA B 1 239 ? 38.824 -50.367 41.595 1.00 15.88 239 ALA B O 1
ATOM 5441 N N . ALA B 1 240 ? 38.656 -49.022 43.386 1.00 18.43 240 ALA B N 1
ATOM 5442 C CA . ALA B 1 240 ? 39.093 -47.838 42.681 1.00 19.07 240 ALA B CA 1
ATOM 5443 C C . ALA B 1 240 ? 40.420 -48.100 41.951 1.00 19.95 240 ALA B C 1
ATOM 5444 O O . ALA B 1 240 ? 40.580 -47.717 40.812 1.00 18.70 240 ALA B O 1
ATOM 5446 N N . ALA B 1 241 ? 41.352 -48.778 42.613 1.00 21.84 241 ALA B N 1
ATOM 5447 C CA . ALA B 1 241 ? 42.659 -49.055 42.040 1.00 23.87 241 ALA B CA 1
ATOM 5448 C C . ALA B 1 241 ? 42.611 -50.022 40.863 1.00 26.85 241 ALA B C 1
ATOM 5449 O O . ALA B 1 241 ? 43.301 -49.812 39.859 1.00 31.45 241 ALA B O 1
ATOM 5451 N N . ARG B 1 242 ? 41.788 -51.063 40.992 1.00 28.22 242 ARG B N 1
ATOM 5452 C CA . ARG B 1 242 ? 41.629 -52.109 39.979 1.00 29.66 242 ARG B CA 1
ATOM 5453 C C . ARG B 1 242 ? 40.862 -51.695 38.719 1.00 29.84 242 ARG B C 1
ATOM 5454 O O . ARG B 1 242 ? 41.078 -52.250 37.634 1.00 27.63 242 ARG B O 1
ATOM 5462 N N . ALA B 1 243 ? 39.917 -50.780 38.904 1.00 29.97 243 ALA B N 1
ATOM 5463 C CA . ALA B 1 243 ? 39.045 -50.292 37.834 1.00 30.88 243 ALA B CA 1
ATOM 5464 C C . ALA B 1 243 ? 39.730 -49.971 36.522 1.00 30.77 243 ALA B C 1
ATOM 5465 O O . ALA B 1 243 ? 40.764 -49.297 36.496 1.00 32.79 243 ALA B O 1
ATOM 5467 N N . LYS B 1 244 ? 39.112 -50.412 35.431 1.00 28.71 244 LYS B N 1
ATOM 5468 C CA . LYS B 1 244 ? 39.651 -50.189 34.092 1.00 30.66 244 LYS B CA 1
ATOM 5469 C C . LYS B 1 244 ? 38.649 -49.538 33.166 1.00 33.38 244 LYS B C 1
ATOM 5470 O O . LYS B 1 244 ? 37.442 -49.771 33.248 1.00 33.44 244 LYS B O 1
ATOM 5476 N N . ASP B 1 245 ? 39.177 -48.716 32.276 1.00 37.77 245 ASP B N 1
ATOM 5477 C CA . ASP B 1 245 ? 38.376 -48.014 31.298 1.00 42.34 245 ASP B CA 1
ATOM 5478 C C . ASP B 1 245 ? 38.060 -48.922 30.106 1.00 46.42 245 ASP B C 1
ATOM 5479 O O . ASP B 1 245 ? 38.654 -49.993 29.953 1.00 48.85 245 ASP B O 1
ATOM 5484 N N . LYS B 1 246 ? 37.133 -48.475 29.260 1.00 48.54 246 LYS B N 1
ATOM 5485 C CA . LYS B 1 246 ? 36.727 -49.221 28.077 1.00 49.22 246 LYS B CA 1
ATOM 5486 C C . LYS B 1 246 ? 37.917 -49.549 27.189 1.00 49.63 246 LYS B C 1
ATOM 5487 O O . LYS B 1 246 ? 37.949 -50.593 26.547 1.00 51.14 246 LYS B O 1
ATOM 5493 N N . ASP B 1 247 ? 38.911 -48.665 27.176 1.00 48.79 247 ASP B N 1
ATOM 5494 C CA . ASP B 1 247 ? 40.125 -48.874 26.388 1.00 45.68 247 ASP B CA 1
ATOM 5495 C C . ASP B 1 247 ? 41.079 -49.862 27.066 1.00 44.12 247 ASP B C 1
ATOM 5496 O O . ASP B 1 247 ? 42.250 -49.962 26.679 1.00 42.69 247 ASP B O 1
ATOM 5501 N N . GLY B 1 248 ? 40.600 -50.506 28.129 1.00 42.39 248 GLY B N 1
ATOM 5502 C CA . GLY B 1 248 ? 41.394 -51.478 28.861 1.00 41.03 248 GLY B CA 1
ATOM 5503 C C . GLY B 1 248 ? 42.595 -50.943 29.622 1.00 41.79 248 GLY B C 1
ATOM 5504 O O . GLY B 1 248 ? 43.583 -51.661 29.817 1.00 45.53 248 GLY B O 1
ATOM 5505 N N . SER B 1 249 ? 42.540 -49.682 30.032 1.00 38.76 249 SER B N 1
ATOM 5506 C CA . SER B 1 249 ? 43.631 -49.098 30.792 1.00 36.15 249 SER B CA 1
ATOM 5507 C C . SER B 1 249 ? 43.060 -48.761 32.149 1.00 34.90 249 SER B C 1
ATOM 5508 O O . SER B 1 249 ? 41.853 -48.817 32.335 1.00 36.42 249 SER B O 1
ATOM 5511 N N . TYR B 1 250 ? 43.901 -48.319 33.075 1.00 35.42 250 TYR B N 1
ATOM 5512 C CA . TYR B 1 250 ? 43.418 -47.971 34.412 1.00 31.02 250 TYR B CA 1
ATOM 5513 C C . TYR B 1 250 ? 42.618 -46.675 34.405 1.00 27.90 250 TYR B C 1
ATOM 5514 O O . TYR B 1 250 ? 43.000 -45.668 33.793 1.00 26.58 250 TYR B O 1
ATOM 5523 N N . LEU B 1 251 ? 41.478 -46.734 35.069 1.00 25.64 251 LEU B N 1
ATOM 5524 C CA . LEU B 1 251 ? 40.559 -45.620 35.130 1.00 24.78 251 LEU B CA 1
ATOM 5525 C C . LEU B 1 251 ? 41.154 -44.355 35.704 1.00 27.64 251 LEU B C 1
ATOM 5526 O O . LEU B 1 251 ? 40.922 -43.274 35.174 1.00 30.48 251 LEU B O 1
ATOM 5531 N N . THR B 1 252 ? 41.933 -44.503 36.776 1.00 28.15 252 THR B N 1
ATOM 5532 C CA . THR B 1 252 ? 42.568 -43.388 37.469 1.00 22.01 252 THR B CA 1
ATOM 5533 C C . THR B 1 252 ? 43.342 -42.468 36.546 1.00 26.24 252 THR B C 1
ATOM 5534 O O . THR B 1 252 ? 43.337 -41.250 36.745 1.00 26.81 252 THR B O 1
ATOM 5538 N N . GLU B 1 253 ? 43.968 -43.035 35.517 1.00 27.55 253 GLU B N 1
ATOM 5539 C CA . GLU B 1 253 ? 44.763 -42.240 34.582 1.00 29.97 253 GLU B CA 1
ATOM 5540 C C . GLU B 1 253 ? 43.916 -41.304 33.707 1.00 27.57 253 GLU B C 1
ATOM 5541 O O . GLU B 1 253 ? 44.435 -40.375 33.100 1.00 31.07 253 GLU B O 1
ATOM 5547 N N . HIS B 1 254 ? 42.611 -41.522 33.656 1.00 23.86 254 HIS B N 1
ATOM 5548 C CA . HIS B 1 254 ? 41.746 -40.655 32.865 1.00 25.65 254 HIS B CA 1
ATOM 5549 C C . HIS B 1 254 ? 40.938 -39.743 33.765 1.00 28.05 254 HIS B C 1
ATOM 5550 O O . HIS B 1 254 ? 40.092 -38.990 33.277 1.00 31.10 254 HIS B O 1
ATOM 5557 N N . VAL B 1 255 ? 41.210 -39.792 35.070 1.00 27.30 255 VAL B N 1
ATOM 5558 C CA . VAL B 1 255 ? 40.465 -39.004 36.039 1.00 25.53 255 VAL B CA 1
ATOM 5559 C C . VAL B 1 255 ? 41.040 -37.630 36.352 1.00 26.53 255 VAL B C 1
ATOM 5560 O O . VAL B 1 255 ? 42.194 -37.485 36.787 1.00 26.25 255 VAL B O 1
ATOM 5564 N N . MET B 1 256 ? 40.186 -36.629 36.157 1.00 24.09 256 MET B N 1
ATOM 5565 C CA . MET B 1 256 ? 40.497 -35.234 36.401 1.00 23.03 256 MET B CA 1
ATOM 5566 C C . MET B 1 256 ? 40.743 -35.057 37.896 1.00 22.02 256 MET B C 1
ATOM 5567 O O . MET B 1 256 ? 39.829 -35.246 38.698 1.00 23.09 256 MET B O 1
ATOM 5572 N N . ASP B 1 257 ? 41.961 -34.673 38.267 1.00 21.01 257 ASP B N 1
ATOM 5573 C CA . ASP B 1 257 ? 42.322 -34.493 39.675 1.00 20.48 257 ASP B CA 1
ATOM 5574 C C . ASP B 1 257 ? 41.754 -33.261 40.375 1.00 19.32 257 ASP B C 1
ATOM 5575 O O . ASP B 1 257 ? 42.470 -32.313 40.695 1.00 16.37 257 ASP B O 1
ATOM 5580 N N . ARG B 1 258 ? 40.450 -33.307 40.619 1.00 21.61 258 ARG B N 1
ATOM 5581 C CA . ARG B 1 258 ? 39.712 -32.264 41.320 1.00 21.74 258 ARG B CA 1
ATOM 5582 C C . ARG B 1 258 ? 38.706 -32.943 42.235 1.00 19.90 258 ARG B C 1
ATOM 5583 O O . ARG B 1 258 ? 37.716 -33.496 41.750 1.00 24.38 258 ARG B O 1
ATOM 5591 N N . ILE B 1 259 ? 38.900 -32.865 43.546 1.00 16.44 259 ILE B N 1
ATOM 5592 C CA . ILE B 1 259 ? 37.942 -33.500 44.461 1.00 16.68 259 ILE B CA 1
ATOM 5593 C C . ILE B 1 259 ? 36.821 -32.555 44.907 1.00 20.99 259 ILE B C 1
ATOM 5594 O O . ILE B 1 259 ? 37.071 -31.589 45.655 1.00 22.53 259 ILE B O 1
ATOM 5599 N N . GLY B 1 260 ? 35.592 -32.851 44.483 1.00 20.53 260 GLY B N 1
ATOM 5600 C CA . GLY B 1 260 ? 34.462 -32.041 44.887 1.00 24.49 260 GLY B CA 1
ATOM 5601 C C . GLY B 1 260 ? 34.198 -32.279 46.366 1.00 27.62 260 GLY B C 1
ATOM 5602 O O . GLY B 1 260 ? 34.718 -33.227 46.949 1.00 33.09 260 GLY B O 1
ATOM 5603 N N . SER B 1 261 ? 33.418 -31.411 46.977 1.00 27.75 261 SER B N 1
ATOM 5604 C CA . SER B 1 261 ? 33.091 -31.542 48.377 1.00 32.43 261 SER B CA 1
ATOM 5605 C C . SER B 1 261 ? 31.735 -30.941 48.504 1.00 34.19 261 SER B C 1
ATOM 5606 O O . SER B 1 261 ? 31.314 -30.159 47.641 1.00 31.54 261 SER B O 1
ATOM 5609 N N . LYS B 1 262 ? 31.059 -31.269 49.597 1.00 35.06 262 LYS B N 1
ATOM 5610 C CA . LYS B 1 262 ? 29.736 -30.745 49.818 1.00 34.75 262 LYS B CA 1
ATOM 5611 C C . LYS B 1 262 ? 29.498 -30.100 51.180 1.00 32.27 262 LYS B C 1
ATOM 5612 O O . LYS B 1 262 ? 28.355 -29.973 51.612 1.00 33.97 262 LYS B O 1
ATOM 5618 N N . GLY B 1 263 ? 30.570 -29.685 51.850 1.00 29.57 263 GLY B N 1
ATOM 5619 C CA . GLY B 1 263 ? 30.398 -28.991 53.119 1.00 28.09 263 GLY B CA 1
ATOM 5620 C C . GLY B 1 263 ? 30.584 -29.603 54.498 1.00 24.82 263 GLY B C 1
ATOM 5621 O O . GLY B 1 263 ? 31.251 -28.987 55.333 1.00 25.77 263 GLY B O 1
ATOM 5622 N N . THR B 1 264 ? 29.970 -30.753 54.774 1.00 21.79 264 THR B N 1
ATOM 5623 C CA . THR B 1 264 ? 30.093 -31.391 56.080 1.00 19.06 264 THR B CA 1
ATOM 5624 C C . THR B 1 264 ? 31.555 -31.393 56.563 1.00 16.79 264 THR B C 1
ATOM 5625 O O . THR B 1 264 ? 31.824 -30.958 57.667 1.00 17.67 264 THR B O 1
ATOM 5629 N N . GLY B 1 265 ? 32.494 -31.820 55.715 1.00 13.19 265 GLY B N 1
ATOM 5630 C CA . GLY B 1 265 ? 33.895 -31.813 56.087 1.00 10.34 265 GLY B CA 1
ATOM 5631 C C . GLY B 1 265 ? 34.373 -30.410 56.415 1.00 13.69 265 GLY B C 1
ATOM 5632 O O . GLY B 1 265 ? 35.024 -30.193 57.425 1.00 15.47 265 GLY B O 1
ATOM 5633 N N . LEU B 1 266 ? 33.994 -29.441 55.588 1.00 17.87 266 LEU B N 1
ATOM 5634 C CA . LEU B 1 266 ? 34.377 -28.040 55.773 1.00 16.29 266 LEU B CA 1
ATOM 5635 C C . LEU B 1 266 ? 33.935 -27.453 57.113 1.00 17.64 266 LEU B C 1
ATOM 5636 O O . LEU B 1 266 ? 34.700 -26.770 57.777 1.00 20.13 266 LEU B O 1
ATOM 5641 N N . TRP B 1 267 ? 32.707 -27.737 57.516 1.00 14.75 267 TRP B N 1
ATOM 5642 C CA . TRP B 1 267 ? 32.190 -27.189 58.749 1.00 18.56 267 TRP B CA 1
ATOM 5643 C C . TRP B 1 267 ? 32.814 -27.816 59.992 1.00 19.16 267 TRP B C 1
ATOM 5644 O O . TRP B 1 267 ? 33.035 -27.144 61.021 1.00 17.34 267 TRP B O 1
ATOM 5655 N N . SER B 1 268 ? 33.045 -29.118 59.914 1.00 15.99 268 SER B N 1
ATOM 5656 C CA . SER B 1 268 ? 33.630 -29.847 61.014 1.00 9.79 268 SER B CA 1
ATOM 5657 C C . SER B 1 268 ? 34.965 -29.201 61.304 1.00 11.66 268 SER B C 1
ATOM 5658 O O . SER B 1 268 ? 35.289 -28.926 62.465 1.00 17.12 268 SER B O 1
ATOM 5661 N N . ALA B 1 269 ? 35.674 -28.833 60.238 1.00 5.84 269 ALA B N 1
ATOM 5662 C CA . ALA B 1 269 ? 36.959 -28.186 60.383 1.00 6.14 269 ALA B CA 1
ATOM 5663 C C . ALA B 1 269 ? 36.800 -26.829 61.066 1.00 8.95 269 ALA B C 1
ATOM 5664 O O . ALA B 1 269 ? 37.515 -26.498 62.023 1.00 9.54 269 ALA B O 1
ATOM 5666 N N . GLN B 1 270 ? 35.808 -26.070 60.628 1.00 12.01 270 GLN B N 1
ATOM 5667 C CA . GLN B 1 270 ? 35.577 -24.746 61.186 1.00 11.72 270 GLN B CA 1
ATOM 5668 C C . GLN B 1 270 ? 35.115 -24.740 62.633 1.00 14.95 270 GLN B C 1
ATOM 5669 O O . GLN B 1 270 ? 35.412 -23.808 63.371 1.00 15.08 270 GLN B O 1
ATOM 5675 N N . GLU B 1 271 ? 34.372 -25.756 63.048 1.00 17.21 271 GLU B N 1
ATOM 5676 C CA . GLU B 1 271 ? 33.914 -25.795 64.423 1.00 17.84 271 GLU B CA 1
ATOM 5677 C C . GLU B 1 271 ? 34.991 -26.347 65.340 1.00 20.07 271 GLU B C 1
ATOM 5678 O O . GLU B 1 271 ? 35.080 -25.977 66.517 1.00 18.50 271 GLU B O 1
ATOM 5684 N N . ALA B 1 272 ? 35.819 -27.236 64.802 1.00 18.96 272 ALA B N 1
ATOM 5685 C CA . ALA B 1 272 ? 36.914 -27.810 65.582 1.00 17.89 272 ALA B CA 1
ATOM 5686 C C . ALA B 1 272 ? 37.841 -26.647 65.940 1.00 16.46 272 ALA B C 1
ATOM 5687 O O . ALA B 1 272 ? 38.306 -26.505 67.067 1.00 20.31 272 ALA B O 1
ATOM 5689 N N . LEU B 1 273 ? 38.012 -25.765 64.966 1.00 13.85 273 LEU B N 1
ATOM 5690 C CA . LEU B 1 273 ? 38.850 -24.595 65.085 1.00 11.76 273 LEU B CA 1
ATOM 5691 C C . LEU B 1 273 ? 38.205 -23.665 66.087 1.00 12.45 273 LEU B C 1
ATOM 5692 O O . LEU B 1 273 ? 38.873 -23.172 66.984 1.00 11.44 273 LEU B O 1
ATOM 5697 N N . GLU B 1 274 ? 36.898 -23.456 65.920 1.00 12.29 274 GLU B N 1
ATOM 5698 C CA . GLU B 1 274 ? 36.094 -22.599 66.775 1.00 14.05 274 GLU B CA 1
ATOM 5699 C C . GLU B 1 274 ? 36.183 -22.995 68.247 1.00 13.50 274 GLU B C 1
ATOM 5700 O O . GLU B 1 274 ? 36.621 -22.215 69.056 1.00 18.39 274 GLU B O 1
ATOM 5706 N N . ILE B 1 275 ? 35.766 -24.196 68.619 1.00 13.67 275 ILE B N 1
ATOM 5707 C CA . ILE B 1 275 ? 35.861 -24.579 70.019 1.00 11.88 275 ILE B CA 1
ATOM 5708 C C . ILE B 1 275 ? 37.314 -24.718 70.489 1.00 14.09 275 ILE B C 1
ATOM 5709 O O . ILE B 1 275 ? 37.574 -24.916 71.677 1.00 22.18 275 ILE B O 1
ATOM 5714 N N . GLY B 1 276 ? 38.257 -24.724 69.566 1.00 9.44 276 GLY B N 1
ATOM 5715 C CA . GLY B 1 276 ? 39.643 -24.790 69.982 1.00 6.35 276 GLY B CA 1
ATOM 5716 C C . GLY B 1 276 ? 40.321 -26.124 70.127 1.00 6.62 276 GLY B C 1
ATOM 5717 O O . GLY B 1 276 ? 41.445 -26.157 70.622 1.00 2.00 276 GLY B O 1
ATOM 5718 N N . VAL B 1 277 ? 39.660 -27.209 69.715 1.00 8.91 277 VAL B N 1
ATOM 5719 C CA . VAL B 1 277 ? 40.248 -28.543 69.815 1.00 6.45 277 VAL B CA 1
ATOM 5720 C C . VAL B 1 277 ? 41.143 -28.808 68.636 1.00 6.66 277 VAL B C 1
ATOM 5721 O O . VAL B 1 277 ? 40.748 -28.601 67.484 1.00 4.27 277 VAL B O 1
ATOM 5725 N N . PRO B 1 278 ? 42.356 -29.313 68.913 1.00 9.84 278 PRO B N 1
ATOM 5726 C CA . PRO B 1 278 ? 43.370 -29.646 67.899 1.00 10.83 278 PRO B CA 1
ATOM 5727 C C . PRO B 1 278 ? 43.005 -30.851 67.035 1.00 12.63 278 PRO B C 1
ATOM 5728 O O . PRO B 1 278 ? 42.927 -31.980 67.510 1.00 16.00 278 PRO B O 1
ATOM 5732 N N . ALA B 1 279 ? 42.801 -30.602 65.748 1.00 13.62 279 ALA B N 1
ATOM 5733 C CA . ALA B 1 279 ? 42.457 -31.654 64.806 1.00 9.73 279 ALA B CA 1
ATOM 5734 C C . ALA B 1 279 ? 43.203 -31.369 63.516 1.00 10.36 279 ALA B C 1
ATOM 5735 O O . ALA B 1 279 ? 42.602 -31.048 62.477 1.00 13.54 279 ALA B O 1
ATOM 5737 N N . PRO B 1 280 ? 44.540 -31.505 63.552 1.00 6.59 280 PRO B N 1
ATOM 5738 C CA . PRO B 1 280 ? 45.315 -31.238 62.341 1.00 5.60 280 PRO B CA 1
ATOM 5739 C C . PRO B 1 280 ? 44.948 -32.113 61.120 1.00 6.72 280 PRO B C 1
ATOM 5740 O O . PRO B 1 280 ? 44.847 -31.602 60.010 1.00 5.98 280 PRO B O 1
ATOM 5744 N N . SER B 1 281 ? 44.677 -33.396 61.325 1.00 7.08 281 SER B N 1
ATOM 5745 C CA . SER B 1 281 ? 44.323 -34.272 60.214 1.00 6.44 281 SER B CA 1
ATOM 5746 C C . SER B 1 281 ? 42.946 -33.920 59.611 1.00 8.38 281 SER B C 1
ATOM 5747 O O . SER B 1 281 ? 42.729 -34.024 58.383 1.00 2.58 281 SER B O 1
ATOM 5750 N N . LEU B 1 282 ? 42.008 -33.508 60.462 1.00 6.71 282 LEU B N 1
ATOM 5751 C CA . LEU B 1 282 ? 40.670 -33.170 59.965 1.00 7.86 282 LEU B CA 1
ATOM 5752 C C . LEU B 1 282 ? 40.728 -31.880 59.154 1.00 11.73 282 LEU B C 1
ATOM 5753 O O . LEU B 1 282 ? 40.073 -31.728 58.114 1.00 11.30 282 LEU B O 1
ATOM 5758 N N . ASN B 1 283 ? 41.587 -30.982 59.612 1.00 16.55 283 ASN B N 1
ATOM 5759 C CA . ASN B 1 283 ? 41.809 -29.701 58.973 1.00 15.55 283 ASN B CA 1
ATOM 5760 C C . ASN B 1 283 ? 42.532 -29.806 57.632 1.00 10.36 283 ASN B C 1
ATOM 5761 O O . ASN B 1 283 ? 42.107 -29.192 56.665 1.00 11.02 283 ASN B O 1
ATOM 5766 N N . MET B 1 284 ? 43.616 -30.580 57.568 1.00 9.43 284 MET B N 1
ATOM 5767 C CA . MET B 1 284 ? 44.369 -30.762 56.310 1.00 12.98 284 MET B CA 1
ATOM 5768 C C . MET B 1 284 ? 43.640 -31.626 55.292 1.00 10.76 284 MET B C 1
ATOM 5769 O O . MET B 1 284 ? 43.951 -31.594 54.112 1.00 7.34 284 MET B O 1
ATOM 5774 N N . ALA B 1 285 ? 42.697 -32.431 55.760 1.00 8.61 285 ALA B N 1
ATOM 5775 C CA . ALA B 1 285 ? 41.931 -33.267 54.861 1.00 7.46 285 ALA B CA 1
ATOM 5776 C C . ALA B 1 285 ? 41.166 -32.329 53.906 1.00 7.42 285 ALA B C 1
ATOM 5777 O O . ALA B 1 285 ? 41.188 -32.508 52.683 1.00 7.95 285 ALA B O 1
ATOM 5779 N N . VAL B 1 286 ? 40.544 -31.293 54.465 1.00 4.59 286 VAL B N 1
ATOM 5780 C CA . VAL B 1 286 ? 39.815 -30.323 53.659 1.00 4.26 286 VAL B CA 1
ATOM 5781 C C . VAL B 1 286 ? 40.835 -29.589 52.761 1.00 9.83 286 VAL B C 1
ATOM 5782 O O . VAL B 1 286 ? 40.633 -29.468 51.539 1.00 12.55 286 VAL B O 1
ATOM 5786 N N . VAL B 1 287 ? 41.948 -29.141 53.343 1.00 8.10 287 VAL B N 1
ATOM 5787 C CA . VAL B 1 287 ? 42.942 -28.431 52.553 1.00 7.43 287 VAL B CA 1
ATOM 5788 C C . VAL B 1 287 ? 43.457 -29.261 51.376 1.00 8.36 287 VAL B C 1
ATOM 5789 O O . VAL B 1 287 ? 43.497 -28.781 50.259 1.00 10.81 287 VAL B O 1
ATOM 5793 N N . SER B 1 288 ? 43.755 -30.533 51.597 1.00 13.36 288 SER B N 1
ATOM 5794 C CA . SER B 1 288 ? 44.258 -31.385 50.515 1.00 12.44 288 SER B CA 1
ATOM 5795 C C . SER B 1 288 ? 43.302 -31.370 49.356 1.00 10.21 288 SER B C 1
ATOM 5796 O O . SER B 1 288 ? 43.740 -31.407 48.232 1.00 11.29 288 SER B O 1
ATOM 5799 N N . ARG B 1 289 ? 41.999 -31.298 49.620 1.00 11.28 289 ARG B N 1
ATOM 5800 C CA . ARG B 1 289 ? 41.033 -31.223 48.521 1.00 10.62 289 ARG B CA 1
ATOM 5801 C C . ARG B 1 289 ? 41.162 -29.857 47.903 1.00 8.06 289 ARG B C 1
ATOM 5802 O O . ARG B 1 289 ? 41.080 -29.737 46.703 1.00 10.48 289 ARG B O 1
ATOM 5810 N N . GLN B 1 290 ? 41.345 -28.821 48.717 1.00 7.45 290 GLN B N 1
ATOM 5811 C CA . GLN B 1 290 ? 41.504 -27.473 48.173 1.00 10.06 290 GLN B CA 1
ATOM 5812 C C . GLN B 1 290 ? 42.686 -27.414 47.217 1.00 9.99 290 GLN B C 1
ATOM 5813 O O . GLN B 1 290 ? 42.600 -26.878 46.111 1.00 9.34 290 GLN B O 1
ATOM 5819 N N . PHE B 1 291 ? 43.756 -28.078 47.591 1.00 10.41 291 PHE B N 1
ATOM 5820 C CA . PHE B 1 291 ? 44.905 -28.146 46.722 1.00 12.15 291 PHE B CA 1
ATOM 5821 C C . PHE B 1 291 ? 44.455 -28.633 45.314 1.00 14.19 291 PHE B C 1
ATOM 5822 O O . PHE B 1 291 ? 44.720 -27.977 44.303 1.00 16.35 291 PHE B O 1
ATOM 5830 N N . THR B 1 292 ? 43.688 -29.721 45.252 1.00 16.78 292 THR B N 1
ATOM 5831 C CA . THR B 1 292 ? 43.276 -30.269 43.953 1.00 14.71 292 THR B CA 1
ATOM 5832 C C . THR B 1 292 ? 42.372 -29.356 43.111 1.00 11.11 292 THR B C 1
ATOM 5833 O O . THR B 1 292 ? 42.552 -29.287 41.918 1.00 10.83 292 THR B O 1
ATOM 5837 N N . MET B 1 293 ? 41.430 -28.643 43.730 1.00 9.00 293 MET B N 1
ATOM 5838 C CA . MET B 1 293 ? 40.547 -27.725 43.007 1.00 7.06 293 MET B CA 1
ATOM 5839 C C . MET B 1 293 ? 41.308 -26.567 42.345 1.00 14.47 293 MET B C 1
ATOM 5840 O O . MET B 1 293 ? 40.776 -25.899 41.448 1.00 18.73 293 MET B O 1
ATOM 5845 N N . TYR B 1 294 ? 42.542 -26.298 42.771 1.00 16.62 294 TYR B N 1
ATOM 5846 C CA . TYR B 1 294 ? 43.295 -25.223 42.140 1.00 13.43 294 TYR B CA 1
ATOM 5847 C C . TYR B 1 294 ? 44.230 -25.759 41.073 1.00 14.83 294 TYR B C 1
ATOM 5848 O O . TYR B 1 294 ? 45.384 -25.343 40.927 1.00 13.73 294 TYR B O 1
ATOM 5857 N N . LYS B 1 295 ? 43.649 -26.654 40.286 1.00 18.45 295 LYS B N 1
ATOM 5858 C CA . LYS B 1 295 ? 44.271 -27.337 39.158 1.00 19.45 295 LYS B CA 1
ATOM 5859 C C . LYS B 1 295 ? 44.864 -26.298 38.153 1.00 22.83 295 LYS B C 1
ATOM 5860 O O . LYS B 1 295 ? 46.045 -26.386 37.760 1.00 19.58 295 LYS B O 1
ATOM 5866 N N . THR B 1 296 ? 44.059 -25.292 37.784 1.00 23.78 296 THR B N 1
ATOM 5867 C CA . THR B 1 296 ? 44.492 -24.270 36.843 1.00 19.32 296 THR B CA 1
ATOM 5868 C C . THR B 1 296 ? 45.730 -23.576 37.372 1.00 21.55 296 THR B C 1
ATOM 5869 O O . THR B 1 296 ? 46.768 -23.570 36.707 1.00 23.05 296 THR B O 1
ATOM 5873 N N . GLU B 1 297 ? 45.652 -23.067 38.598 1.00 17.18 297 GLU B N 1
ATOM 5874 C CA . GLU B 1 297 ? 46.785 -22.360 39.158 1.00 18.44 297 GLU B CA 1
ATOM 5875 C C . GLU B 1 297 ? 48.013 -23.263 39.205 1.00 20.11 297 GLU B C 1
ATOM 5876 O O . GLU B 1 297 ? 49.104 -22.857 38.804 1.00 20.69 297 GLU B O 1
ATOM 5882 N N . ARG B 1 298 ? 47.820 -24.502 39.650 1.00 22.42 298 ARG B N 1
ATOM 5883 C CA . ARG B 1 298 ? 48.919 -25.456 39.760 1.00 19.73 298 ARG B CA 1
ATOM 5884 C C . ARG B 1 298 ? 49.588 -25.651 38.432 1.00 19.62 298 ARG B C 1
ATOM 5885 O O . ARG B 1 298 ? 50.821 -25.696 38.356 1.00 22.26 298 ARG B O 1
ATOM 5893 N N . GLN B 1 299 ? 48.773 -25.702 37.381 1.00 22.54 299 GLN B N 1
ATOM 5894 C CA . GLN B 1 299 ? 49.283 -25.899 36.020 1.00 24.87 299 GLN B CA 1
ATOM 5895 C C . GLN B 1 299 ? 50.134 -24.713 35.548 1.00 25.46 299 GLN B C 1
ATOM 5896 O O . GLN B 1 299 ? 51.167 -24.913 34.870 1.00 21.99 299 GLN B O 1
ATOM 5902 N N . ALA B 1 300 ? 49.707 -23.496 35.930 1.00 24.37 300 ALA B N 1
ATOM 5903 C CA . ALA B 1 300 ? 50.394 -22.251 35.571 1.00 22.88 300 ALA B CA 1
ATOM 5904 C C . ALA B 1 300 ? 51.714 -22.145 36.323 1.00 25.88 300 ALA B C 1
ATOM 5905 O O . ALA B 1 300 ? 52.753 -21.841 35.716 1.00 26.82 300 ALA B O 1
ATOM 5907 N N . ASN B 1 301 ? 51.666 -22.428 37.630 1.00 24.87 301 ASN B N 1
ATOM 5908 C CA . ASN B 1 301 ? 52.835 -22.382 38.500 1.00 24.03 301 ASN B CA 1
ATOM 5909 C C . ASN B 1 301 ? 53.891 -23.296 37.924 1.00 25.18 301 ASN B C 1
ATOM 5910 O O . ASN B 1 301 ? 55.073 -22.940 37.828 1.00 23.90 301 ASN B O 1
ATOM 5915 N N . ALA B 1 302 ? 53.451 -24.481 37.520 1.00 23.15 302 ALA B N 1
ATOM 5916 C CA . ALA B 1 302 ? 54.357 -25.452 36.957 1.00 23.82 302 ALA B CA 1
ATOM 5917 C C . ALA B 1 302 ? 55.026 -24.935 35.656 1.00 26.85 302 ALA B C 1
ATOM 5918 O O . ALA B 1 302 ? 56.232 -25.112 35.491 1.00 28.86 302 ALA B O 1
ATOM 5920 N N . SER B 1 303 ? 54.272 -24.247 34.781 1.00 29.78 303 SER B N 1
ATOM 5921 C CA . SER B 1 303 ? 54.812 -23.668 33.528 1.00 28.86 303 SER B CA 1
ATOM 5922 C C . SER B 1 303 ? 55.868 -22.593 33.790 1.00 29.06 303 SER B C 1
ATOM 5923 O O . SER B 1 303 ? 56.908 -22.566 33.142 1.00 33.64 303 SER B O 1
ATOM 5926 N N . ASN B 1 304 ? 55.612 -21.712 34.743 1.00 25.80 304 ASN B N 1
ATOM 5927 C CA . ASN B 1 304 ? 56.570 -20.661 35.045 1.00 26.66 304 ASN B CA 1
ATOM 5928 C C . ASN B 1 304 ? 57.806 -21.145 35.765 1.00 26.88 304 ASN B C 1
ATOM 5929 O O . ASN B 1 304 ? 58.775 -20.387 35.845 1.00 27.87 304 ASN B O 1
ATOM 5934 N N . ALA B 1 305 ? 57.756 -22.353 36.345 1.00 26.63 305 ALA B N 1
ATOM 5935 C CA . ALA B 1 305 ? 58.885 -22.940 37.097 1.00 24.31 305 ALA B CA 1
ATOM 5936 C C . ALA B 1 305 ? 58.964 -24.424 36.818 1.00 24.54 305 ALA B C 1
ATOM 5937 O O . ALA B 1 305 ? 58.682 -25.264 37.672 1.00 25.16 305 ALA B O 1
ATOM 5939 N N . PRO B 1 306 ? 59.332 -24.772 35.599 1.00 26.54 306 PRO B N 1
ATOM 5940 C CA . PRO B 1 306 ? 59.441 -26.182 35.222 1.00 27.92 306 PRO B CA 1
ATOM 5941 C C . PRO B 1 306 ? 60.462 -26.961 36.062 1.00 28.42 306 PRO B C 1
ATOM 5942 O O . PRO B 1 306 ? 61.484 -26.420 36.486 1.00 24.74 306 PRO B O 1
ATOM 5946 N N . GLY B 1 307 ? 60.144 -28.229 36.312 1.00 30.58 307 GLY B N 1
ATOM 5947 C CA . GLY B 1 307 ? 61.021 -29.110 37.060 1.00 29.05 307 GLY B CA 1
ATOM 5948 C C . GLY B 1 307 ? 61.506 -28.586 38.388 1.00 31.04 307 GLY B C 1
ATOM 5949 O O . GLY B 1 307 ? 62.549 -29.020 38.857 1.00 34.13 307 GLY B O 1
ATOM 5950 N N . ILE B 1 308 ? 60.732 -27.716 39.028 1.00 28.97 308 ILE B N 1
ATOM 5951 C CA . ILE B 1 308 ? 61.143 -27.149 40.295 1.00 27.90 308 ILE B CA 1
ATOM 5952 C C . ILE B 1 308 ? 61.061 -28.151 41.456 1.00 31.16 308 IL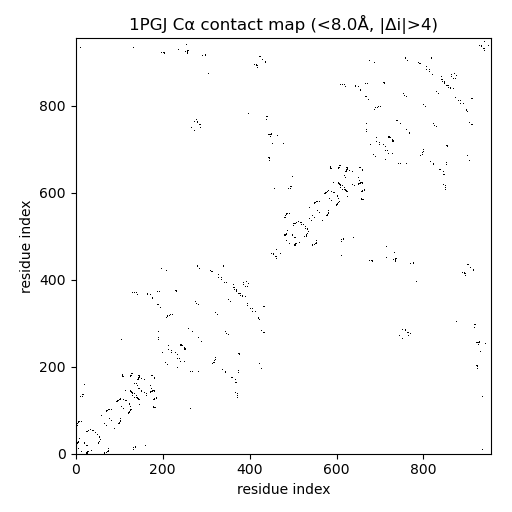E B C 1
ATOM 5953 O O . ILE B 1 308 ? 61.934 -28.167 42.333 1.00 34.48 308 ILE B O 1
ATOM 5958 N N . THR B 1 309 ? 60.045 -29.015 41.435 1.00 30.53 309 THR B N 1
ATOM 5959 C CA . THR B 1 309 ? 59.831 -30.023 42.476 1.00 25.39 309 THR B CA 1
ATOM 5960 C C . THR B 1 309 ? 60.664 -31.289 42.213 1.00 28.16 309 THR B C 1
ATOM 5961 O O . THR B 1 309 ? 60.493 -32.300 42.887 1.00 29.27 309 THR B O 1
ATOM 5965 N N . GLN B 1 310 ? 61.569 -31.229 41.240 1.00 28.87 310 GLN B N 1
ATOM 5966 C CA . GLN B 1 310 ? 62.399 -32.375 40.869 1.00 30.26 310 GLN B CA 1
ATOM 5967 C C . GLN B 1 310 ? 63.128 -32.937 42.069 1.00 26.71 310 GLN B C 1
ATOM 5968 O O . GLN B 1 310 ? 63.850 -32.199 42.742 1.00 27.27 310 GLN B O 1
ATOM 5974 N N . SER B 1 311 ? 62.976 -34.239 42.312 1.00 21.53 311 SER B N 1
ATOM 5975 C CA . SER B 1 311 ? 63.649 -34.879 43.453 1.00 20.69 311 SER B CA 1
ATOM 5976 C C . SER B 1 311 ? 64.501 -36.068 43.034 1.00 16.97 311 SER B C 1
ATOM 5977 O O . SER B 1 311 ? 64.521 -36.439 41.857 1.00 17.15 311 SER B O 1
ATOM 5980 N N . PRO B 1 312 ? 65.315 -36.602 43.960 1.00 16.62 312 PRO B N 1
ATOM 5981 C CA . PRO B 1 312 ? 66.152 -37.750 43.622 1.00 17.10 312 PRO B CA 1
ATOM 5982 C C . PRO B 1 312 ? 65.320 -38.913 43.073 1.00 23.54 312 PRO B C 1
ATOM 5983 O O . PRO B 1 312 ? 65.602 -39.450 41.981 1.00 26.64 312 PRO B O 1
ATOM 5987 N N . GLY B 1 313 ? 64.264 -39.259 43.801 1.00 25.54 313 GLY B N 1
ATOM 5988 C CA . GLY B 1 313 ? 63.420 -40.356 43.383 1.00 25.43 313 GLY B CA 1
ATOM 5989 C C . GLY B 1 313 ? 63.811 -41.575 44.184 1.00 26.44 313 GLY B C 1
ATOM 5990 O O . GLY B 1 313 ? 64.879 -41.603 44.818 1.00 26.75 313 GLY B O 1
ATOM 5991 N N . TYR B 1 314 ? 62.966 -42.597 44.146 1.00 27.61 314 TYR B N 1
ATOM 5992 C CA . TYR B 1 314 ? 63.236 -43.803 44.910 1.00 28.20 314 TYR B CA 1
ATOM 5993 C C . TYR B 1 314 ? 62.391 -44.926 44.357 1.00 31.92 314 TYR B C 1
ATOM 5994 O O . TYR B 1 314 ? 61.167 -44.960 44.571 1.00 35.20 314 TYR B O 1
ATOM 6003 N N . THR B 1 315 ? 63.042 -45.840 43.643 1.00 31.72 315 THR B N 1
ATOM 6004 C CA . THR B 1 315 ? 62.335 -46.961 43.050 1.00 29.25 315 THR B CA 1
ATOM 6005 C C . THR B 1 315 ? 62.555 -48.176 43.931 1.00 27.80 315 THR B C 1
ATOM 6006 O O . THR B 1 315 ? 63.648 -48.380 44.455 1.00 27.85 315 THR B O 1
ATOM 6010 N N . LEU B 1 316 ? 61.500 -48.949 44.146 1.00 28.45 316 LEU B N 1
ATOM 6011 C CA . LEU B 1 316 ? 61.585 -50.135 45.002 1.00 30.24 316 LEU B CA 1
ATOM 6012 C C . LEU B 1 316 ? 62.203 -51.388 44.394 1.00 33.50 316 LEU B C 1
ATOM 6013 O O . LEU B 1 316 ? 62.003 -51.679 43.209 1.00 32.05 316 LEU B O 1
ATOM 6018 N N . LYS B 1 317 ? 62.917 -52.145 45.237 1.00 39.43 317 LYS B N 1
ATOM 6019 C CA . LYS B 1 317 ? 63.527 -53.417 44.835 1.00 43.50 317 LYS B CA 1
ATOM 6020 C C . LYS B 1 317 ? 62.377 -54.439 44.760 1.00 45.28 317 LYS B C 1
ATOM 6021 O O . LYS B 1 317 ? 62.079 -54.957 43.666 1.00 41.17 317 LYS B O 1
ATOM 6027 N N . ASN B 1 318 ? 61.713 -54.740 45.886 1.00 45.54 318 ASN B N 1
ATOM 6028 C CA . ASN B 1 318 ? 60.545 -55.616 45.760 1.00 44.31 318 ASN B CA 1
ATOM 6029 C C . ASN B 1 318 ? 59.218 -54.903 45.951 1.00 40.09 318 ASN B C 1
ATOM 6030 O O . ASN B 1 318 ? 59.028 -54.092 46.860 1.00 35.14 318 ASN B O 1
ATOM 6035 N N . LYS B 1 319 ? 58.408 -55.062 44.916 1.00 39.52 319 LYS B N 1
ATOM 6036 C CA . LYS B 1 319 ? 57.064 -54.521 44.820 1.00 40.52 319 LYS B CA 1
ATOM 6037 C C . LYS B 1 319 ? 56.104 -55.467 45.550 1.00 39.20 319 LYS B C 1
ATOM 6038 O O . LYS B 1 319 ? 54.886 -55.372 45.404 1.00 43.16 319 LYS B O 1
ATOM 6044 N N . SER B 1 320 ? 56.662 -56.450 46.241 1.00 35.65 320 SER B N 1
ATOM 6045 C CA . SER B 1 320 ? 55.865 -57.417 46.977 1.00 33.61 320 SER B CA 1
ATOM 6046 C C . SER B 1 320 ? 55.601 -56.880 48.377 1.00 30.19 320 SER B C 1
ATOM 6047 O O . SER B 1 320 ? 56.499 -56.302 48.987 1.00 34.35 320 SER B O 1
ATOM 6050 N N . PRO B 1 321 ? 54.386 -57.103 48.923 1.00 24.16 321 PRO B N 1
ATOM 6051 C CA . PRO B 1 321 ? 53.975 -56.656 50.266 1.00 21.01 321 PRO B CA 1
ATOM 6052 C C . PRO B 1 321 ? 54.955 -57.067 51.364 1.00 18.42 321 PRO B C 1
ATOM 6053 O O . PRO B 1 321 ? 54.845 -56.626 52.511 1.00 15.68 321 PRO B O 1
ATOM 6057 N N . SER B 1 322 ? 55.884 -57.955 51.026 1.00 18.55 322 SER B N 1
ATOM 6058 C CA . SER B 1 322 ? 56.860 -58.399 51.993 1.00 20.20 322 SER B CA 1
ATOM 6059 C C . SER B 1 322 ? 58.025 -57.443 52.050 1.00 20.33 322 SER B C 1
ATOM 6060 O O . SER B 1 322 ? 58.848 -57.546 52.952 1.00 25.00 322 SER B O 1
ATOM 6063 N N . GLY B 1 323 ? 58.068 -56.497 51.106 1.00 23.88 323 GLY B N 1
ATOM 6064 C CA . GLY B 1 323 ? 59.118 -55.487 51.053 1.00 21.22 323 GLY B CA 1
ATOM 6065 C C . GLY B 1 323 ? 59.185 -54.732 52.372 1.00 23.73 323 GLY B C 1
ATOM 6066 O O . GLY B 1 323 ? 58.156 -54.252 52.875 1.00 27.53 323 GLY B O 1
ATOM 6067 N N . PRO B 1 324 ? 60.388 -54.580 52.949 1.00 24.02 324 PRO B N 1
ATOM 6068 C CA . PRO B 1 324 ? 60.587 -53.878 54.231 1.00 21.84 324 PRO B CA 1
ATOM 6069 C C . PRO B 1 324 ? 59.998 -52.475 54.219 1.00 19.76 324 PRO B C 1
ATOM 6070 O O . PRO B 1 324 ? 59.348 -52.076 55.178 1.00 21.57 324 PRO B O 1
ATOM 6074 N N . GLU B 1 325 ? 60.207 -51.742 53.126 1.00 18.36 325 GLU B N 1
ATOM 6075 C CA . GLU B 1 325 ? 59.669 -50.398 52.979 1.00 18.35 325 GLU B CA 1
ATOM 6076 C C . GLU B 1 325 ? 58.155 -50.486 53.071 1.00 21.19 325 GLU B C 1
ATOM 6077 O O . GLU B 1 325 ? 57.534 -49.718 53.817 1.00 24.55 325 GLU B O 1
ATOM 6083 N N . ILE B 1 326 ? 57.555 -51.425 52.328 1.00 20.26 326 ILE B N 1
ATOM 6084 C CA . ILE B 1 326 ? 56.091 -51.601 52.359 1.00 20.23 326 ILE B CA 1
ATOM 6085 C C . ILE B 1 326 ? 55.638 -51.891 53.783 1.00 19.72 326 ILE B C 1
ATOM 6086 O O . ILE B 1 326 ? 54.506 -51.583 54.155 1.00 21.53 326 ILE B O 1
ATOM 6091 N N . LYS B 1 327 ? 56.506 -52.529 54.556 1.00 16.67 327 LYS B N 1
ATOM 6092 C CA . LYS B 1 327 ? 56.175 -52.849 55.920 1.00 18.56 327 LYS B CA 1
ATOM 6093 C C . LYS B 1 327 ? 56.083 -51.613 56.790 1.00 15.06 327 LYS B C 1
ATOM 6094 O O . LYS B 1 327 ? 55.177 -51.524 57.610 1.00 16.18 327 LYS B O 1
ATOM 6100 N N . GLN B 1 328 ? 57.012 -50.674 56.656 1.00 10.71 328 GLN B N 1
ATOM 6101 C CA . GLN B 1 328 ? 56.937 -49.460 57.469 1.00 10.87 328 GLN B CA 1
ATOM 6102 C C . GLN B 1 328 ? 55.758 -48.599 56.986 1.00 14.89 328 GLN B C 1
ATOM 6103 O O . GLN B 1 328 ? 55.045 -48.026 57.795 1.00 18.54 328 GLN B O 1
ATOM 6109 N N . LEU B 1 329 ? 55.511 -48.543 55.678 1.00 14.97 329 LEU B N 1
ATOM 6110 C CA . LEU B 1 329 ? 54.372 -47.789 55.180 1.00 11.32 329 LEU B CA 1
ATOM 6111 C C . LEU B 1 329 ? 53.091 -48.282 55.867 1.00 14.98 329 LEU B C 1
ATOM 6112 O O . LEU B 1 329 ? 52.171 -47.498 56.145 1.00 19.66 329 LEU B O 1
ATOM 6117 N N . TYR B 1 330 ? 53.059 -49.576 56.178 1.00 16.15 330 TYR B N 1
ATOM 6118 C CA . TYR B 1 330 ? 51.931 -50.214 56.849 1.00 15.92 330 TYR B CA 1
ATOM 6119 C C . TYR B 1 330 ? 51.726 -49.632 58.231 1.00 15.77 330 TYR B C 1
ATOM 6120 O O . TYR B 1 330 ? 50.613 -49.252 58.585 1.00 19.61 330 TYR B O 1
ATOM 6129 N N . ASP B 1 331 ? 52.800 -49.586 59.013 1.00 13.90 331 ASP B N 1
ATOM 6130 C CA . ASP B 1 331 ? 52.768 -49.051 60.381 1.00 14.86 331 ASP B CA 1
ATOM 6131 C C . ASP B 1 331 ? 52.342 -47.606 60.382 1.00 15.01 331 ASP B C 1
ATOM 6132 O O . ASP B 1 331 ? 51.600 -47.142 61.259 1.00 16.87 331 ASP B O 1
ATOM 6137 N N . SER B 1 332 ? 52.778 -46.918 59.343 1.00 12.86 332 SER B N 1
ATOM 6138 C CA . SER B 1 332 ? 52.479 -45.528 59.169 1.00 11.71 332 SER B CA 1
ATOM 6139 C C . SER B 1 332 ? 50.984 -45.378 59.055 1.00 11.18 332 SER B C 1
ATOM 6140 O O . SER B 1 332 ? 50.353 -44.719 59.875 1.00 9.75 332 SER B O 1
ATOM 6143 N N . VAL B 1 333 ? 50.402 -46.064 58.080 1.00 10.77 333 VAL B N 1
ATOM 6144 C CA . VAL B 1 333 ? 48.967 -45.972 57.901 1.00 8.48 333 VAL B CA 1
ATOM 6145 C C . VAL B 1 333 ? 48.199 -46.360 59.183 1.00 10.35 333 VAL B C 1
ATOM 6146 O O . VAL B 1 333 ? 47.337 -45.606 59.651 1.00 8.51 333 VAL B O 1
ATOM 6150 N N . CYS B 1 334 ? 48.524 -47.511 59.759 1.00 7.19 334 CYS B N 1
ATOM 6151 C CA . CYS B 1 334 ? 47.862 -47.945 60.972 1.00 11.22 334 CYS B CA 1
ATOM 6152 C C . CYS B 1 334 ? 47.776 -46.803 61.991 1.00 12.13 334 CYS B C 1
ATOM 6153 O O . CYS B 1 334 ? 46.678 -46.419 62.458 1.00 10.31 334 CYS B O 1
ATOM 6156 N N . ILE B 1 335 ? 48.945 -46.247 62.295 1.00 8.03 335 ILE B N 1
ATOM 6157 C CA . ILE B 1 335 ? 49.049 -45.175 63.257 1.00 4.98 335 ILE B CA 1
ATOM 6158 C C . ILE B 1 335 ? 48.331 -43.904 62.807 1.00 6.56 335 ILE B C 1
ATOM 6159 O O . ILE B 1 335 ? 47.657 -43.245 63.613 1.00 8.08 335 ILE B O 1
ATOM 6164 N N . ALA B 1 336 ? 48.448 -43.589 61.513 1.00 9.78 336 ALA B N 1
ATOM 6165 C CA . ALA B 1 336 ? 47.815 -42.409 60.905 1.00 7.05 336 ALA B CA 1
ATOM 6166 C C . ALA B 1 336 ? 46.319 -42.492 61.117 1.00 9.35 336 ALA B C 1
ATOM 6167 O O . ALA B 1 336 ? 45.702 -41.593 61.675 1.00 13.74 336 ALA B O 1
ATOM 6169 N N . ILE B 1 337 ? 45.762 -43.641 60.761 1.00 10.48 337 ILE B N 1
ATOM 6170 C CA . ILE B 1 337 ? 44.338 -43.893 60.878 1.00 6.49 337 ILE B CA 1
ATOM 6171 C C . ILE B 1 337 ? 43.866 -43.816 62.306 1.00 3.29 337 ILE B C 1
ATOM 6172 O O . ILE B 1 337 ? 42.849 -43.203 62.594 1.00 7.77 337 ILE B O 1
ATOM 6177 N N . ILE B 1 338 ? 44.625 -44.394 63.212 1.00 6.76 338 ILE B N 1
ATOM 6178 C CA . ILE B 1 338 ? 44.261 -44.332 64.635 1.00 10.21 338 ILE B CA 1
ATOM 6179 C C . ILE B 1 338 ? 44.158 -42.870 65.138 1.00 11.79 338 ILE B C 1
ATOM 6180 O O . ILE B 1 338 ? 43.235 -42.538 65.893 1.00 11.33 338 ILE B O 1
ATOM 6185 N N . SER B 1 339 ? 45.075 -41.995 64.716 1.00 12.31 339 SER B N 1
ATOM 6186 C CA . SER B 1 339 ? 45.018 -40.602 65.180 1.00 11.39 339 SER B CA 1
ATOM 6187 C C . SER B 1 339 ? 43.867 -39.871 64.557 1.00 8.48 339 SER B C 1
ATOM 6188 O O . SER B 1 339 ? 43.371 -38.899 65.108 1.00 7.72 339 SER B O 1
ATOM 6191 N N . CYS B 1 340 ? 43.441 -40.329 63.396 1.00 8.85 340 CYS B N 1
ATOM 6192 C CA . CYS B 1 340 ? 42.334 -39.683 62.739 1.00 11.08 340 CYS B CA 1
ATOM 6193 C C . CYS B 1 340 ? 41.107 -39.887 63.589 1.00 13.89 340 CYS B C 1
ATOM 6194 O O . CYS B 1 340 ? 40.462 -38.910 64.011 1.00 18.47 340 CYS B O 1
ATOM 6197 N N . TYR B 1 341 ? 40.855 -41.143 63.941 1.00 11.82 341 TYR B N 1
ATOM 6198 C CA . TYR B 1 341 ? 39.722 -41.461 64.788 1.00 9.63 341 TYR B CA 1
ATOM 6199 C C . TYR B 1 341 ? 39.858 -40.757 66.094 1.00 6.75 341 TYR B C 1
ATOM 6200 O O . TYR B 1 341 ? 38.898 -40.214 66.571 1.00 11.70 341 TYR B O 1
ATOM 6209 N N . ALA B 1 342 ? 41.054 -40.733 66.664 1.00 8.06 342 ALA B N 1
ATOM 6210 C CA . ALA B 1 342 ? 41.249 -40.074 67.947 1.00 4.86 342 ALA B CA 1
ATOM 6211 C C . ALA B 1 342 ? 40.785 -38.622 67.892 1.00 4.88 342 ALA B C 1
ATOM 6212 O O . ALA B 1 342 ? 39.896 -38.225 68.648 1.00 5.62 342 ALA B O 1
ATOM 6214 N N . GLN B 1 343 ? 41.322 -37.863 66.943 1.00 7.42 343 GLN B N 1
ATOM 6215 C CA . GLN B 1 343 ? 40.964 -36.458 66.750 1.00 10.76 343 GLN B CA 1
ATOM 6216 C C . GLN B 1 343 ? 39.440 -36.325 66.650 1.00 13.07 343 GLN B C 1
ATOM 6217 O O . GLN B 1 343 ? 38.807 -35.541 67.363 1.00 13.44 343 GLN B O 1
ATOM 6223 N N . MET B 1 344 ? 38.843 -37.158 65.807 1.00 15.57 344 MET B N 1
ATOM 6224 C CA . MET B 1 344 ? 37.404 -37.121 65.610 1.00 12.00 344 MET B CA 1
ATOM 6225 C C . MET B 1 344 ? 36.626 -37.223 66.908 1.00 8.91 344 MET B C 1
ATOM 6226 O O . MET B 1 344 ? 35.753 -36.403 67.193 1.00 9.47 344 MET B O 1
ATOM 6231 N N . PHE B 1 345 ? 37.000 -38.195 67.723 1.00 11.01 345 PHE B N 1
ATOM 6232 C CA . PHE B 1 345 ? 36.343 -38.424 68.986 1.00 11.90 345 PHE B CA 1
ATOM 6233 C C . PHE B 1 345 ? 36.563 -37.331 70.023 1.00 12.28 345 PHE B C 1
ATOM 6234 O O . PHE B 1 345 ? 35.667 -37.035 70.823 1.00 9.81 345 PHE B O 1
ATOM 6242 N N . GLN B 1 346 ? 37.733 -36.704 69.998 1.00 13.61 346 GLN B N 1
ATOM 6243 C CA . GLN B 1 346 ? 38.008 -35.625 70.948 1.00 14.14 346 GLN B CA 1
ATOM 6244 C C . GLN B 1 346 ? 37.123 -34.471 70.580 1.00 13.27 346 GLN B C 1
ATOM 6245 O O . GLN B 1 346 ? 36.604 -33.776 71.441 1.00 20.11 346 GLN B O 1
ATOM 6251 N N . CYS B 1 347 ? 36.907 -34.290 69.290 1.00 12.32 347 CYS B N 1
ATOM 6252 C CA . CYS B 1 347 ? 36.082 -33.187 68.843 1.00 12.27 347 CYS B CA 1
ATOM 6253 C C . CYS B 1 347 ? 34.706 -33.320 69.400 1.00 10.42 347 CYS B C 1
ATOM 6254 O O . CYS B 1 347 ? 34.157 -32.353 69.909 1.00 13.50 347 CYS B O 1
ATOM 6257 N N . LEU B 1 348 ? 34.167 -34.526 69.333 1.00 9.89 348 LEU B N 1
ATOM 6258 C CA . LEU B 1 348 ? 32.836 -34.795 69.852 1.00 10.62 348 LEU B CA 1
ATOM 6259 C C . LEU B 1 348 ? 32.802 -34.659 71.360 1.00 9.23 348 LEU B C 1
ATOM 6260 O O . LEU B 1 348 ? 31.824 -34.167 71.922 1.00 7.92 348 LEU B O 1
ATOM 6265 N N . ARG B 1 349 ? 33.869 -35.081 72.020 1.00 6.82 349 ARG B N 1
ATOM 6266 C CA . ARG B 1 349 ? 33.900 -34.979 73.461 1.00 11.79 349 ARG B CA 1
ATOM 6267 C C . ARG B 1 349 ? 33.770 -33.526 73.871 1.00 10.58 349 ARG B C 1
ATOM 6268 O O . ARG B 1 349 ? 32.907 -33.176 74.652 1.00 13.17 349 ARG B O 1
ATOM 6276 N N . GLU B 1 350 ? 34.582 -32.658 73.308 1.00 12.42 350 GLU B N 1
ATOM 6277 C CA . GLU B 1 350 ? 34.474 -31.249 73.663 1.00 21.18 350 GLU B CA 1
ATOM 6278 C C . GLU B 1 350 ? 33.162 -30.613 73.163 1.00 18.81 350 GLU B C 1
ATOM 6279 O O . GLU B 1 350 ? 32.558 -29.778 73.830 1.00 16.73 350 GLU B O 1
ATOM 6285 N N . MET B 1 351 ? 32.739 -31.008 71.972 1.00 17.95 351 MET B N 1
ATOM 6286 C CA . MET B 1 351 ? 31.545 -30.461 71.380 1.00 18.58 351 MET B CA 1
ATOM 6287 C C . MET B 1 351 ? 30.415 -30.632 72.353 1.00 20.85 351 MET B C 1
ATOM 6288 O O . MET B 1 351 ? 29.699 -29.678 72.655 1.00 21.88 351 MET B O 1
ATOM 6293 N N . ASP B 1 352 ? 30.305 -31.842 72.886 1.00 23.37 352 ASP B N 1
ATOM 6294 C CA . ASP B 1 352 ? 29.278 -32.172 73.865 1.00 25.02 352 ASP B CA 1
ATOM 6295 C C . ASP B 1 352 ? 29.306 -31.272 75.104 1.00 23.27 352 ASP B C 1
ATOM 6296 O O . ASP B 1 352 ? 28.280 -30.729 75.490 1.00 23.72 352 ASP B O 1
ATOM 6301 N N . LYS B 1 353 ? 30.450 -31.147 75.759 1.00 23.17 353 LYS B N 1
ATOM 6302 C CA . LYS B 1 353 ? 30.488 -30.292 76.932 1.00 25.95 353 LYS B CA 1
ATOM 6303 C C . LYS B 1 353 ? 30.177 -28.817 76.619 1.00 23.21 353 LYS B C 1
ATOM 6304 O O . LYS B 1 353 ? 29.402 -28.204 77.331 1.00 27.16 353 LYS B O 1
ATOM 6310 N N . VAL B 1 354 ? 30.712 -28.267 75.534 1.00 19.16 354 VAL B N 1
ATOM 6311 C CA . VAL B 1 354 ? 30.425 -26.879 75.196 1.00 15.40 354 VAL B CA 1
ATOM 6312 C C . VAL B 1 354 ? 28.925 -26.745 74.996 1.00 20.44 354 VAL B C 1
ATOM 6313 O O . VAL B 1 354 ? 28.255 -26.035 75.732 1.00 23.01 354 VAL B O 1
ATOM 6317 N N . HIS B 1 355 ? 28.402 -27.483 74.018 1.00 24.50 355 HIS B N 1
ATOM 6318 C CA . HIS B 1 355 ? 26.981 -27.470 73.661 1.00 25.40 355 HIS B CA 1
ATOM 6319 C C . HIS B 1 355 ? 26.002 -28.268 74.504 1.00 30.25 355 HIS B C 1
ATOM 6320 O O . HIS B 1 355 ? 24.831 -28.357 74.139 1.00 32.28 355 HIS B O 1
ATOM 6327 N N . ASN B 1 356 ? 26.464 -28.889 75.583 1.00 31.45 356 ASN B N 1
ATOM 6328 C CA . ASN B 1 356 ? 25.591 -29.678 76.448 1.00 33.58 356 ASN B CA 1
ATOM 6329 C C . ASN B 1 356 ? 24.566 -30.558 75.742 1.00 31.28 356 ASN B C 1
ATOM 6330 O O . ASN B 1 356 ? 23.378 -30.300 75.837 1.00 33.32 356 ASN B O 1
ATOM 6335 N N . PHE B 1 357 ? 25.021 -31.604 75.055 1.00 31.76 357 PHE B N 1
ATOM 6336 C CA . PHE B 1 357 ? 24.127 -32.542 74.339 1.00 30.76 357 PHE B CA 1
ATOM 6337 C C . PHE B 1 357 ? 23.680 -33.715 75.222 1.00 31.93 357 PHE B C 1
ATOM 6338 O O . PHE B 1 357 ? 22.661 -34.339 74.943 1.00 36.59 357 PHE B O 1
ATOM 6346 N N . GLY B 1 358 ? 24.493 -34.074 76.217 1.00 30.73 358 GLY B N 1
ATOM 6347 C CA . GLY B 1 358 ? 24.173 -35.206 77.060 1.00 27.41 358 GLY B CA 1
ATOM 6348 C C . GLY B 1 358 ? 24.471 -36.487 76.293 1.00 29.56 358 GLY B C 1
ATOM 6349 O O . GLY B 1 358 ? 23.876 -37.536 76.533 1.00 35.13 358 GLY B O 1
ATOM 6350 N N . LEU B 1 359 ? 25.438 -36.407 75.391 1.00 28.16 359 LEU B N 1
ATOM 6351 C CA . LEU B 1 359 ? 25.849 -37.528 74.541 1.00 27.59 359 LEU B CA 1
ATOM 6352 C C . LEU B 1 359 ? 26.578 -38.676 75.281 1.00 26.42 359 LEU B C 1
ATOM 6353 O O . LEU B 1 359 ? 27.374 -38.434 76.185 1.00 25.59 359 LEU B O 1
ATOM 6358 N N . ASN B 1 360 ? 26.234 -39.920 74.963 1.00 25.03 360 ASN B N 1
ATOM 6359 C CA . ASN B 1 360 ? 26.899 -41.061 75.577 1.00 27.01 360 ASN B CA 1
ATOM 6360 C C . ASN B 1 360 ? 27.803 -41.658 74.515 1.00 26.95 360 ASN B C 1
ATOM 6361 O O . ASN B 1 360 ? 27.396 -42.472 73.671 1.00 26.83 360 ASN B O 1
ATOM 6366 N N . LEU B 1 361 ? 29.054 -41.246 74.596 1.00 25.63 361 LEU B N 1
ATOM 6367 C CA . LEU B 1 361 ? 30.077 -41.645 73.662 1.00 25.31 361 LEU B CA 1
ATOM 6368 C C . LEU B 1 361 ? 30.137 -43.129 73.375 1.00 24.40 361 LEU B C 1
ATOM 6369 O O . LEU B 1 361 ? 30.015 -43.521 72.222 1.00 29.96 361 LEU B O 1
ATOM 6374 N N . PRO B 1 362 ? 30.319 -43.978 74.397 1.00 23.02 362 PRO B N 1
ATOM 6375 C CA . PRO B 1 362 ? 30.383 -45.407 74.096 1.00 19.90 362 PRO B CA 1
ATOM 6376 C C . PRO B 1 362 ? 29.171 -45.977 73.341 1.00 20.28 362 PRO B C 1
ATOM 6377 O O . PRO B 1 362 ? 29.318 -46.934 72.565 1.00 20.15 362 PRO B O 1
ATOM 6381 N N . ALA B 1 363 ? 27.994 -45.372 73.524 1.00 15.55 363 ALA B N 1
ATOM 6382 C CA . ALA B 1 363 ? 26.798 -45.850 72.832 1.00 14.30 363 ALA B CA 1
ATOM 6383 C C . ALA B 1 363 ? 26.914 -45.372 71.381 1.00 18.42 363 ALA B C 1
ATOM 6384 O O . ALA B 1 363 ? 26.680 -46.120 70.418 1.00 21.13 363 ALA B O 1
ATOM 6386 N N . THR B 1 364 ? 27.350 -44.128 71.246 1.00 14.64 364 THR B N 1
ATOM 6387 C CA . THR B 1 364 ? 27.532 -43.502 69.957 1.00 12.39 364 THR B CA 1
ATOM 6388 C C . THR B 1 364 ? 28.596 -44.173 69.119 1.00 10.68 364 THR B C 1
ATOM 6389 O O . THR B 1 364 ? 28.349 -44.563 67.982 1.00 8.93 364 THR B O 1
ATOM 6393 N N . ILE B 1 365 ? 29.779 -44.346 69.688 1.00 10.89 365 ILE B N 1
ATOM 6394 C CA . ILE B 1 365 ? 30.852 -44.962 68.929 1.00 11.35 365 ILE B CA 1
ATOM 6395 C C . ILE B 1 365 ? 30.518 -46.395 68.529 1.00 10.07 365 ILE B C 1
ATOM 6396 O O . ILE B 1 365 ? 31.060 -46.904 67.538 1.00 6.95 365 ILE B O 1
ATOM 6401 N N . ALA B 1 366 ? 29.625 -47.033 69.289 1.00 7.99 366 ALA B N 1
ATOM 6402 C CA . ALA B 1 366 ? 29.219 -48.397 68.971 1.00 7.47 366 ALA B CA 1
ATOM 6403 C C . ALA B 1 366 ? 28.379 -48.429 67.688 1.00 10.83 366 ALA B C 1
ATOM 6404 O O . ALA B 1 366 ? 28.507 -49.333 66.872 1.00 11.10 366 ALA B O 1
ATOM 6406 N N . THR B 1 367 ? 27.550 -47.416 67.480 1.00 9.55 367 THR B N 1
ATOM 6407 C CA . THR B 1 367 ? 26.739 -47.382 66.288 1.00 7.21 367 THR B CA 1
ATOM 6408 C C . THR B 1 367 ? 27.593 -47.118 65.036 1.00 11.95 367 THR B C 1
ATOM 6409 O O . THR B 1 367 ? 27.068 -47.173 63.923 1.00 13.56 367 THR B O 1
ATOM 6413 N N . PHE B 1 368 ? 28.886 -46.807 65.194 1.00 11.98 368 PHE B N 1
ATOM 6414 C CA . PHE B 1 368 ? 29.769 -46.585 64.014 1.00 15.84 368 PHE B CA 1
ATOM 6415 C C . PHE B 1 368 ? 30.353 -47.898 63.476 1.00 15.32 368 PHE B C 1
ATOM 6416 O O . PHE B 1 368 ? 30.964 -47.906 62.424 1.00 11.79 368 PHE B O 1
ATOM 6424 N N . ARG B 1 369 ? 30.257 -48.963 64.272 1.00 18.16 369 ARG B N 1
ATOM 6425 C CA . ARG B 1 369 ? 30.778 -50.298 63.947 1.00 19.01 369 ARG B CA 1
ATOM 6426 C C . ARG B 1 369 ? 30.343 -50.973 62.636 1.00 18.24 369 ARG B C 1
ATOM 6427 O O . ARG B 1 369 ? 31.018 -51.897 62.169 1.00 18.50 369 ARG B O 1
ATOM 6435 N N . ALA B 1 370 ? 29.206 -50.560 62.080 1.00 17.93 370 ALA B N 1
ATOM 6436 C CA . ALA B 1 370 ? 28.688 -51.125 60.831 1.00 15.34 370 ALA B CA 1
ATOM 6437 C C . ALA B 1 370 ? 27.765 -50.132 60.169 1.00 17.26 370 ALA B C 1
ATOM 6438 O O . ALA B 1 370 ? 27.399 -49.117 60.760 1.00 15.89 370 ALA B O 1
ATOM 6440 N N . GLY B 1 371 ? 27.392 -50.424 58.929 1.00 24.18 371 GLY B N 1
ATOM 6441 C CA . GLY B 1 371 ? 26.491 -49.538 58.190 1.00 28.53 371 GLY B CA 1
ATOM 6442 C C . GLY B 1 371 ? 27.051 -48.217 57.655 1.00 26.00 371 GLY B C 1
ATOM 6443 O O . GLY B 1 371 ? 26.711 -47.801 56.542 1.00 22.62 371 GLY B O 1
ATOM 6444 N N . CYS B 1 372 ? 27.875 -47.534 58.444 1.00 22.53 372 CYS B N 1
ATOM 6445 C CA . CYS B 1 372 ? 28.453 -46.280 57.984 1.00 21.72 372 CYS B CA 1
ATOM 6446 C C . CYS B 1 372 ? 29.765 -46.508 57.236 1.00 18.21 372 CYS B C 1
ATOM 6447 O O . CYS B 1 372 ? 30.329 -47.597 57.270 1.00 15.45 372 CYS B O 1
ATOM 6450 N N . ILE B 1 373 ? 30.195 -45.471 56.521 1.00 15.11 373 ILE B N 1
ATOM 6451 C CA . ILE B 1 373 ? 31.425 -45.457 55.727 1.00 11.41 373 ILE B CA 1
ATOM 6452 C C . ILE B 1 373 ? 32.682 -45.730 56.586 1.00 12.15 373 ILE B C 1
ATOM 6453 O O . ILE B 1 373 ? 33.600 -46.470 56.201 1.00 7.70 373 ILE B O 1
ATOM 6458 N N . LEU B 1 374 ? 32.700 -45.159 57.781 1.00 16.20 374 LEU B N 1
ATOM 6459 C CA . LEU B 1 374 ? 33.824 -45.341 58.686 1.00 15.83 374 LEU B CA 1
ATOM 6460 C C . LEU B 1 374 ? 33.918 -46.727 59.341 1.00 16.89 374 LEU B C 1
ATOM 6461 O O . LEU B 1 374 ? 34.830 -46.974 60.120 1.00 18.17 374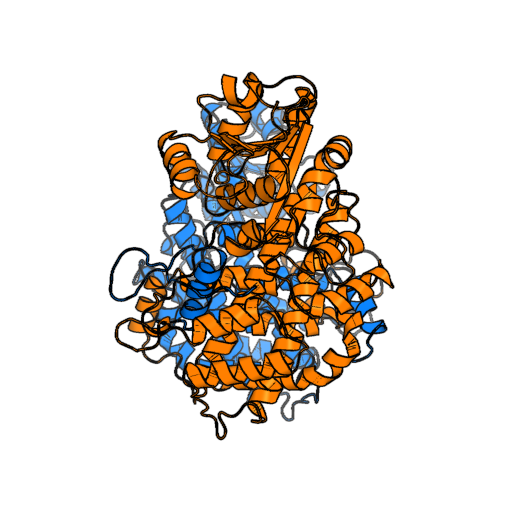 LEU B O 1
ATOM 6466 N N . GLN B 1 375 ? 33.003 -47.634 59.012 1.00 18.77 375 GLN B N 1
ATOM 6467 C CA . GLN B 1 375 ? 32.998 -48.979 59.600 1.00 18.71 375 GLN B CA 1
ATOM 6468 C C . GLN B 1 375 ? 34.262 -49.774 59.301 1.00 18.02 375 GLN B C 1
ATOM 6469 O O . GLN B 1 375 ? 34.833 -49.669 58.200 1.00 21.37 375 GLN B O 1
ATOM 6475 N N . GLY B 1 376 ? 34.647 -50.626 60.249 1.00 10.98 376 GLY B N 1
ATOM 6476 C CA . GLY B 1 376 ? 35.831 -51.449 60.082 1.00 8.74 376 GLY B CA 1
ATOM 6477 C C . GLY B 1 376 ? 36.236 -52.101 61.377 1.00 7.39 376 GLY B C 1
ATOM 6478 O O . GLY B 1 376 ? 35.662 -51.823 62.423 1.00 9.05 376 GLY B O 1
ATOM 6479 N N . TYR B 1 377 ? 37.258 -52.943 61.332 1.00 13.15 377 TYR B N 1
ATOM 6480 C CA . TYR B 1 377 ? 37.715 -53.638 62.542 1.00 15.55 377 TYR B CA 1
ATOM 6481 C C . TYR B 1 377 ? 37.995 -52.758 63.759 1.00 12.63 377 TYR B C 1
ATOM 6482 O O . TYR B 1 377 ? 37.487 -53.023 64.851 1.00 13.67 377 TYR B O 1
ATOM 6491 N N . LEU B 1 378 ? 38.844 -51.753 63.565 1.00 12.79 378 LEU B N 1
ATOM 6492 C CA . LEU B 1 378 ? 39.245 -50.816 64.611 1.00 11.44 378 LEU B CA 1
ATOM 6493 C C . LEU B 1 378 ? 38.155 -50.316 65.537 1.00 12.33 378 LEU B C 1
ATOM 6494 O O . LEU B 1 378 ? 38.406 -50.128 66.741 1.00 10.04 378 LEU B O 1
ATOM 6499 N N . LEU B 1 379 ? 36.941 -50.163 65.004 1.00 9.79 379 LEU B N 1
ATOM 6500 C CA . LEU B 1 379 ? 35.831 -49.667 65.816 1.00 11.02 379 LEU B CA 1
ATOM 6501 C C . LEU B 1 379 ? 35.486 -50.600 66.959 1.00 9.72 379 LEU B C 1
ATOM 6502 O O . LEU B 1 379 ? 34.845 -50.185 67.900 1.00 9.13 379 LEU B O 1
ATOM 6507 N N . LYS B 1 380 ? 35.919 -51.856 66.878 1.00 11.50 380 LYS B N 1
ATOM 6508 C CA . LYS B 1 380 ? 35.654 -52.825 67.933 1.00 17.02 380 LYS B CA 1
ATOM 6509 C C . LYS B 1 380 ? 36.523 -52.518 69.179 1.00 14.02 380 LYS B C 1
ATOM 6510 O O . LYS B 1 380 ? 36.001 -52.147 70.221 1.00 12.86 380 LYS B O 1
ATOM 6516 N N . PRO B 1 381 ? 37.859 -52.604 69.065 1.00 12.20 381 PRO B N 1
ATOM 6517 C CA . PRO B 1 381 ? 38.690 -52.309 70.237 1.00 13.28 381 PRO B CA 1
ATOM 6518 C C . PRO B 1 381 ? 38.407 -50.900 70.765 1.00 16.70 381 PRO B C 1
ATOM 6519 O O . PRO B 1 381 ? 38.326 -50.684 71.974 1.00 19.21 381 PRO B O 1
ATOM 6523 N N . MET B 1 382 ? 38.242 -49.945 69.848 1.00 18.90 382 MET B N 1
ATOM 6524 C CA . MET B 1 382 ? 37.965 -48.549 70.197 1.00 16.18 382 MET B CA 1
ATOM 6525 C C . MET B 1 382 ? 36.723 -48.437 71.038 1.00 17.59 382 MET B C 1
ATOM 6526 O O . MET B 1 382 ? 36.691 -47.661 71.987 1.00 20.45 382 MET B O 1
ATOM 6531 N N . THR B 1 383 ? 35.684 -49.179 70.659 1.00 17.38 383 THR B N 1
ATOM 6532 C CA . THR B 1 383 ? 34.427 -49.144 71.388 1.00 17.52 383 THR B CA 1
ATOM 6533 C C . THR B 1 383 ? 34.660 -49.670 72.791 1.00 17.50 383 THR B C 1
ATOM 6534 O O . THR B 1 383 ? 34.287 -49.006 73.767 1.00 14.22 383 THR B O 1
ATOM 6538 N N . GLU B 1 384 ? 35.374 -50.794 72.881 1.00 17.21 384 GLU B N 1
ATOM 6539 C CA . GLU B 1 384 ? 35.709 -51.396 74.167 1.00 22.45 384 GLU B CA 1
ATOM 6540 C C . GLU B 1 384 ? 36.417 -50.364 75.035 1.00 22.21 384 GLU B C 1
ATOM 6541 O O . GLU B 1 384 ? 36.007 -50.083 76.158 1.00 24.12 384 GLU B O 1
ATOM 6547 N N . ALA B 1 385 ? 37.447 -49.763 74.465 1.00 21.44 385 ALA B N 1
ATOM 6548 C CA . ALA B 1 385 ? 38.253 -48.766 75.135 1.00 22.89 385 ALA B CA 1
ATOM 6549 C C . ALA B 1 385 ? 37.450 -47.694 75.852 1.00 22.88 385 ALA B C 1
ATOM 6550 O O . ALA B 1 385 ? 37.804 -47.284 76.972 1.00 25.48 385 ALA B O 1
ATOM 6552 N N . PHE B 1 386 ? 36.363 -47.255 75.228 1.00 23.62 386 PHE B N 1
ATOM 6553 C CA . PHE B 1 386 ? 35.528 -46.225 75.829 1.00 25.11 386 PHE B CA 1
ATOM 6554 C C . PHE B 1 386 ? 34.507 -46.786 76.794 1.00 22.20 386 PHE B C 1
ATOM 6555 O O . PHE B 1 386 ? 33.959 -46.050 77.599 1.00 24.61 386 PHE B O 1
ATOM 6563 N N . GLU B 1 387 ? 34.213 -48.075 76.683 1.00 22.79 387 GLU B N 1
ATOM 6564 C CA . GLU B 1 387 ? 33.265 -48.697 77.588 1.00 24.06 387 GLU B CA 1
ATOM 6565 C C . GLU B 1 387 ? 34.031 -48.939 78.874 1.00 27.77 387 GLU B C 1
ATOM 6566 O O . GLU B 1 387 ? 33.512 -48.720 79.970 1.00 28.57 387 GLU B O 1
ATOM 6572 N N . LYS B 1 388 ? 35.296 -49.318 78.715 1.00 28.98 388 LYS B N 1
ATOM 6573 C CA . LYS B 1 388 ? 36.203 -49.575 79.819 1.00 30.71 388 LYS B CA 1
ATOM 6574 C C . LYS B 1 388 ? 36.468 -48.325 80.665 1.00 31.36 388 LYS B C 1
ATOM 6575 O O . LYS B 1 388 ? 36.292 -48.359 81.875 1.00 36.97 388 LYS B O 1
ATOM 6581 N N . ASN B 1 389 ? 36.936 -47.240 80.054 1.00 28.57 389 ASN B N 1
ATOM 6582 C CA . ASN B 1 389 ? 37.218 -46.014 80.807 1.00 28.78 389 ASN B CA 1
ATOM 6583 C C . ASN B 1 389 ? 36.687 -44.806 80.032 1.00 31.68 389 ASN B C 1
ATOM 6584 O O . ASN B 1 389 ? 37.382 -44.197 79.217 1.00 32.04 389 ASN B O 1
ATOM 6589 N N . PRO B 1 390 ? 35.427 -44.446 80.282 1.00 34.51 390 PRO B N 1
ATOM 6590 C CA . PRO B 1 390 ? 34.746 -43.322 79.632 1.00 34.79 390 PRO B CA 1
ATOM 6591 C C . PRO B 1 390 ? 35.477 -41.981 79.630 1.00 35.88 390 PRO B C 1
ATOM 6592 O O . PRO B 1 390 ? 35.248 -41.163 78.732 1.00 34.49 390 PRO B O 1
ATOM 6596 N N . ASN B 1 391 ? 36.309 -41.727 80.644 1.00 35.04 391 ASN B N 1
ATOM 6597 C CA . ASN B 1 391 ? 37.039 -40.456 80.709 1.00 35.38 391 ASN B CA 1
ATOM 6598 C C . ASN B 1 391 ? 38.557 -40.630 80.552 1.00 32.49 391 ASN B C 1
ATOM 6599 O O . ASN B 1 391 ? 39.361 -40.102 81.327 1.00 31.27 391 ASN B O 1
ATOM 6604 N N . ILE B 1 392 ? 38.919 -41.422 79.543 1.00 28.33 392 ILE B N 1
ATOM 6605 C CA . ILE B 1 392 ? 40.305 -41.711 79.173 1.00 21.04 392 ILE B CA 1
ATOM 6606 C C . ILE B 1 392 ? 40.728 -40.428 78.463 1.00 18.14 392 ILE B C 1
ATOM 6607 O O . ILE B 1 392 ? 39.943 -39.864 77.717 1.00 16.27 392 ILE B O 1
ATOM 6612 N N . SER B 1 393 ? 41.929 -39.929 78.736 1.00 18.30 393 SER B N 1
ATOM 6613 C CA . SER B 1 393 ? 42.359 -38.638 78.166 1.00 19.03 393 SER B CA 1
ATOM 6614 C C . SER B 1 393 ? 42.272 -38.473 76.650 1.00 17.37 393 SER B C 1
ATOM 6615 O O . SER B 1 393 ? 41.822 -37.436 76.149 1.00 17.02 393 SER B O 1
ATOM 6618 N N . ASN B 1 394 ? 42.728 -39.494 75.934 1.00 13.17 394 ASN B N 1
ATOM 6619 C CA . ASN B 1 394 ? 42.738 -39.493 74.491 1.00 5.57 394 ASN B CA 1
ATOM 6620 C C . ASN B 1 394 ? 42.768 -40.949 74.125 1.00 6.12 394 ASN B C 1
ATOM 6621 O O . ASN B 1 394 ? 43.421 -41.755 74.780 1.00 8.80 394 ASN B O 1
ATOM 6626 N N . LEU B 1 395 ? 42.037 -41.288 73.083 1.00 6.65 395 LEU B N 1
ATOM 6627 C CA . LEU B 1 395 ? 41.923 -42.645 72.622 1.00 6.92 395 LEU B CA 1
ATOM 6628 C C . LEU B 1 395 ? 43.279 -43.239 72.293 1.00 10.85 395 LEU B C 1
ATOM 6629 O O . LEU B 1 395 ? 43.498 -44.434 72.457 1.00 12.61 395 LEU B O 1
ATOM 6634 N N . MET B 1 396 ? 44.235 -42.401 71.925 1.00 13.06 396 MET B N 1
ATOM 6635 C CA . MET B 1 396 ? 45.538 -42.933 71.551 1.00 13.46 396 MET B CA 1
ATOM 6636 C C . MET B 1 396 ? 46.214 -43.786 72.610 1.00 13.79 396 MET B C 1
ATOM 6637 O O . MET B 1 396 ? 46.944 -44.720 72.293 1.00 16.93 396 MET B O 1
ATOM 6642 N N . CYS B 1 397 ? 45.938 -43.511 73.865 1.00 11.44 397 CYS B N 1
ATOM 6643 C CA . CYS B 1 397 ? 46.568 -44.276 74.921 1.00 14.75 397 CYS B CA 1
ATOM 6644 C C . CYS B 1 397 ? 46.110 -45.726 74.892 1.00 11.97 397 CYS B C 1
ATOM 6645 O O . CYS B 1 397 ? 46.899 -46.648 75.093 1.00 11.40 397 CYS B O 1
ATOM 6648 N N . ALA B 1 398 ? 44.845 -45.938 74.574 1.00 9.09 398 ALA B N 1
ATOM 6649 C CA . ALA B 1 398 ? 44.345 -47.292 74.544 1.00 9.83 398 ALA B CA 1
ATOM 6650 C C . ALA B 1 398 ? 45.128 -48.087 73.528 1.00 12.01 398 ALA B C 1
ATOM 6651 O O . ALA B 1 398 ? 45.178 -49.304 73.619 1.00 22.44 398 ALA B O 1
ATOM 6653 N N . PHE B 1 399 ? 45.809 -47.393 72.616 1.00 13.05 399 PHE B N 1
ATOM 6654 C CA . PHE B 1 399 ? 46.627 -48.034 71.585 1.00 9.85 399 PHE B CA 1
ATOM 6655 C C . PHE B 1 399 ? 48.133 -47.804 71.705 1.00 10.40 399 PHE B C 1
ATOM 6656 O O . PHE B 1 399 ? 48.868 -47.942 70.740 1.00 5.27 399 PHE B O 1
ATOM 6664 N N . GLN B 1 400 ? 48.571 -47.581 72.940 1.00 12.25 400 GLN B N 1
ATOM 6665 C CA . GLN B 1 400 ? 49.946 -47.351 73.319 1.00 14.32 400 GLN B CA 1
ATOM 6666 C C . GLN B 1 400 ? 50.909 -48.393 72.765 1.00 20.43 400 GLN B C 1
ATOM 6667 O O . GLN B 1 400 ? 51.959 -48.057 72.219 1.00 26.61 400 GLN B O 1
ATOM 6673 N N . THR B 1 401 ? 50.571 -49.660 72.919 1.00 22.12 401 THR B N 1
ATOM 6674 C CA . THR B 1 401 ? 51.408 -50.719 72.401 1.00 23.44 401 THR B CA 1
ATOM 6675 C C . THR B 1 401 ? 51.691 -50.495 70.913 1.00 22.37 401 THR B C 1
ATOM 6676 O O . THR B 1 401 ? 52.783 -50.081 70.578 1.00 26.85 401 THR B O 1
ATOM 6680 N N . GLU B 1 402 ? 50.709 -50.710 70.037 1.00 20.12 402 GLU B N 1
ATOM 6681 C CA . GLU B 1 402 ? 50.890 -50.523 68.583 1.00 20.80 402 GLU B CA 1
ATOM 6682 C C . GLU B 1 402 ? 51.626 -49.238 68.179 1.00 17.39 402 GLU B C 1
ATOM 6683 O O . GLU B 1 402 ? 52.343 -49.213 67.177 1.00 17.39 402 GLU B O 1
ATOM 6689 N N . ILE B 1 403 ? 51.374 -48.156 68.909 1.00 11.53 403 ILE B N 1
ATOM 6690 C CA . ILE B 1 403 ? 52.026 -46.892 68.632 1.00 10.49 403 ILE B CA 1
ATOM 6691 C C . ILE B 1 403 ? 53.510 -47.019 68.924 1.00 12.18 403 ILE B C 1
ATOM 6692 O O . ILE B 1 403 ? 54.342 -46.731 68.074 1.00 15.27 403 ILE B O 1
ATOM 6697 N N . ARG B 1 404 ? 53.831 -47.513 70.110 1.00 15.33 404 ARG B N 1
ATOM 6698 C CA . ARG B 1 404 ? 55.214 -47.686 70.518 1.00 16.99 404 ARG B CA 1
ATOM 6699 C C . ARG B 1 404 ? 56.018 -48.476 69.503 1.00 17.27 404 ARG B C 1
ATOM 6700 O O . ARG B 1 404 ? 57.152 -48.121 69.198 1.00 20.96 404 ARG B O 1
ATOM 6708 N N . ALA B 1 405 ? 55.396 -49.497 68.921 1.00 17.81 405 ALA B N 1
ATOM 6709 C CA . ALA B 1 405 ? 56.052 -50.377 67.956 1.00 12.14 405 ALA B CA 1
ATOM 6710 C C . ALA B 1 405 ? 56.271 -49.809 66.593 1.00 14.41 405 ALA B C 1
ATOM 6711 O O . ALA B 1 405 ? 57.344 -49.984 66.050 1.00 22.49 405 ALA B O 1
ATOM 6713 N N . GLY B 1 406 ? 55.266 -49.153 66.021 1.00 16.44 406 GLY B N 1
ATOM 6714 C CA . GLY B 1 406 ? 55.419 -48.614 64.686 1.00 14.63 406 GLY B CA 1
ATOM 6715 C C . GLY B 1 406 ? 55.854 -47.164 64.544 1.00 16.92 406 GLY B C 1
ATOM 6716 O O . GLY B 1 406 ? 56.183 -46.733 63.427 1.00 17.24 406 GLY B O 1
ATOM 6717 N N . LEU B 1 407 ? 55.926 -46.421 65.649 1.00 16.97 407 LEU B N 1
ATOM 6718 C CA . LEU B 1 407 ? 56.288 -44.998 65.588 1.00 14.84 407 LEU B CA 1
ATOM 6719 C C . LEU B 1 407 ? 57.554 -44.638 64.841 1.00 14.64 407 LEU B C 1
ATOM 6720 O O . LEU B 1 407 ? 57.537 -43.720 64.038 1.00 19.93 407 LEU B O 1
ATOM 6725 N N . GLN B 1 408 ? 58.651 -45.345 65.076 1.00 16.88 408 GLN B N 1
ATOM 6726 C CA . GLN B 1 408 ? 59.884 -45.029 64.359 1.00 13.48 408 GLN B CA 1
ATOM 6727 C C . GLN B 1 408 ? 59.740 -45.374 62.872 1.00 11.81 408 GLN B C 1
ATOM 6728 O O . GLN B 1 408 ? 60.211 -44.650 62.004 1.00 12.01 408 GLN B O 1
ATOM 6734 N N . ASN B 1 409 ? 59.033 -46.451 62.581 1.00 11.00 409 ASN B N 1
ATOM 6735 C CA . ASN B 1 409 ? 58.790 -46.835 61.202 1.00 15.33 409 ASN B CA 1
ATOM 6736 C C . ASN B 1 409 ? 58.022 -45.728 60.496 1.00 16.66 409 ASN B C 1
ATOM 6737 O O . ASN B 1 409 ? 58.306 -45.374 59.341 1.00 17.96 409 ASN B O 1
ATOM 6742 N N . TYR B 1 410 ? 57.027 -45.207 61.203 1.00 15.33 410 TYR B N 1
ATOM 6743 C CA . TYR B 1 410 ? 56.204 -44.135 60.706 1.00 12.13 410 TYR B CA 1
ATOM 6744 C C . TYR B 1 410 ? 57.129 -42.923 60.427 1.00 17.85 410 TYR B C 1
ATOM 6745 O O . TYR B 1 410 ? 57.084 -42.349 59.313 1.00 18.53 410 TYR B O 1
ATOM 6754 N N . ARG B 1 411 ? 57.992 -42.565 61.392 1.00 14.23 411 ARG B N 1
ATOM 6755 C CA . ARG B 1 411 ? 58.916 -41.445 61.205 1.00 12.99 411 ARG B CA 1
ATOM 6756 C C . ARG B 1 411 ? 59.846 -41.671 60.002 1.00 19.12 411 ARG B C 1
ATOM 6757 O O . ARG B 1 411 ? 59.954 -40.810 59.108 1.00 20.97 411 ARG B O 1
ATOM 6765 N N . ASP B 1 412 ? 60.478 -42.843 59.934 1.00 16.29 412 ASP B N 1
ATOM 6766 C CA . ASP B 1 412 ? 61.422 -43.103 58.852 1.00 13.37 412 ASP B CA 1
ATOM 6767 C C . ASP B 1 412 ? 60.788 -43.057 57.466 1.00 17.18 412 ASP B C 1
ATOM 6768 O O . ASP B 1 412 ? 61.389 -42.548 56.498 1.00 19.92 412 ASP B O 1
ATOM 6773 N N . MET B 1 413 ? 59.563 -43.566 57.362 1.00 18.87 413 MET B N 1
ATOM 6774 C CA . MET B 1 413 ? 58.858 -43.579 56.084 1.00 14.73 413 MET B CA 1
ATOM 6775 C C . MET B 1 413 ? 58.597 -42.138 55.639 1.00 14.20 413 MET B C 1
ATOM 6776 O O . MET B 1 413 ? 58.976 -41.737 54.551 1.00 4.62 413 MET B O 1
ATOM 6781 N N . VAL B 1 414 ? 57.983 -41.349 56.517 1.00 11.88 414 VAL B N 1
ATOM 6782 C CA . VAL B 1 414 ? 57.701 -39.973 56.202 1.00 11.29 414 VAL B CA 1
ATOM 6783 C C . VAL B 1 414 ? 58.993 -39.235 55.890 1.00 10.47 414 VAL B C 1
ATOM 6784 O O . VAL B 1 414 ? 59.038 -38.426 54.975 1.00 11.86 414 VAL B O 1
ATOM 6788 N N . ALA B 1 415 ? 60.058 -39.554 56.608 1.00 12.37 415 ALA B N 1
ATOM 6789 C CA . ALA B 1 415 ? 61.352 -38.928 56.344 1.00 14.10 415 ALA B CA 1
ATOM 6790 C C . ALA B 1 415 ? 61.786 -39.272 54.920 1.00 13.69 415 ALA B C 1
ATOM 6791 O O . ALA B 1 415 ? 62.158 -38.381 54.145 1.00 18.57 415 ALA B O 1
ATOM 6793 N N . LEU B 1 416 ? 61.684 -40.554 54.566 1.00 13.24 416 LEU B N 1
ATOM 6794 C CA . LEU B 1 416 ? 62.045 -41.044 53.232 1.00 11.95 416 LEU B CA 1
ATOM 6795 C C . LEU B 1 416 ? 61.250 -40.406 52.119 1.00 10.84 416 LEU B C 1
ATOM 6796 O O . LEU B 1 416 ? 61.805 -40.000 51.126 1.00 15.91 416 LEU B O 1
ATOM 6801 N N . ILE B 1 417 ? 59.937 -40.363 52.268 1.00 11.98 417 ILE B N 1
ATOM 6802 C CA . ILE B 1 417 ? 59.052 -39.785 51.272 1.00 6.97 417 ILE B CA 1
ATOM 6803 C C . ILE B 1 417 ? 59.282 -38.296 51.107 1.00 13.09 417 ILE B C 1
ATOM 6804 O O . ILE B 1 417 ? 59.108 -37.740 50.020 1.00 19.84 417 ILE B O 1
ATOM 6809 N N . THR B 1 418 ? 59.628 -37.628 52.190 1.00 12.58 418 THR B N 1
ATOM 6810 C CA . THR B 1 418 ? 59.855 -36.203 52.125 1.00 12.54 418 THR B CA 1
ATOM 6811 C C . THR B 1 418 ? 61.116 -35.885 51.347 1.00 15.35 418 THR B C 1
ATOM 6812 O O . THR B 1 418 ? 61.103 -35.032 50.451 1.00 19.91 418 THR B O 1
ATOM 6816 N N . SER B 1 419 ? 62.186 -36.607 51.668 1.00 13.82 419 SER B N 1
ATOM 6817 C CA . SER B 1 419 ? 63.497 -36.436 51.049 1.00 16.17 419 SER B CA 1
ATOM 6818 C C . SER B 1 419 ? 63.629 -36.828 49.585 1.00 18.27 419 SER B C 1
ATOM 6819 O O . SER B 1 419 ? 64.243 -36.106 48.807 1.00 21.34 419 SER B O 1
ATOM 6822 N N . LYS B 1 420 ? 63.069 -37.981 49.223 1.00 19.81 420 LYS B N 1
ATOM 6823 C CA . LYS B 1 420 ? 63.186 -38.512 47.870 1.00 17.87 420 LYS B CA 1
ATOM 6824 C C . LYS B 1 420 ? 62.002 -38.438 46.944 1.00 16.31 420 LYS B C 1
ATOM 6825 O O . LYS B 1 420 ? 62.184 -38.463 45.727 1.00 15.52 420 LYS B O 1
ATOM 6831 N N . LEU B 1 421 ? 60.789 -38.424 47.470 1.00 15.68 421 LEU B N 1
ATOM 6832 C CA . LEU B 1 421 ? 59.653 -38.447 46.562 1.00 16.42 421 LEU B CA 1
ATOM 6833 C C . LEU B 1 421 ? 59.043 -37.119 46.189 1.00 20.30 421 LEU B C 1
ATOM 6834 O O . LEU B 1 421 ? 59.069 -36.139 46.937 1.00 23.20 421 LEU B O 1
ATOM 6839 N N . GLU B 1 422 ? 58.536 -37.093 44.975 1.00 21.09 422 GLU B N 1
ATOM 6840 C CA . GLU B 1 422 ? 57.963 -35.903 44.423 1.00 25.32 422 GLU B CA 1
ATOM 6841 C C . GLU B 1 422 ? 56.479 -35.906 44.682 1.00 25.97 422 GLU B C 1
ATOM 6842 O O . GLU B 1 422 ? 55.675 -35.717 43.758 1.00 29.45 422 GLU B O 1
ATOM 6848 N N . VAL B 1 423 ? 56.099 -36.171 45.925 1.00 22.50 423 VAL B N 1
ATOM 6849 C CA . VAL B 1 423 ? 54.681 -36.203 46.244 1.00 17.73 423 VAL B CA 1
ATOM 6850 C C . VAL B 1 423 ? 54.368 -35.484 47.535 1.00 19.58 423 VAL B C 1
ATOM 6851 O O . VAL B 1 423 ? 55.216 -35.400 48.437 1.00 20.42 423 VAL B O 1
ATOM 6855 N N . SER B 1 424 ? 53.160 -34.932 47.585 1.00 18.60 424 SER B N 1
ATOM 6856 C CA . SER B 1 424 ? 52.670 -34.233 48.750 1.00 17.56 424 SER B CA 1
ATOM 6857 C C . SER B 1 424 ? 51.923 -35.217 49.615 1.00 17.83 424 SER B C 1
ATOM 6858 O O . SER B 1 424 ? 51.133 -36.020 49.105 1.00 18.96 424 SER B O 1
ATOM 6861 N N . ILE B 1 425 ? 52.185 -35.164 50.919 1.00 17.10 425 ILE B N 1
ATOM 6862 C CA . ILE B 1 425 ? 51.490 -36.018 51.874 1.00 14.12 425 ILE B CA 1
ATOM 6863 C C . ILE B 1 425 ? 50.918 -35.186 53.019 1.00 9.99 425 ILE B C 1
ATOM 6864 O O . ILE B 1 425 ? 51.259 -35.387 54.177 1.00 11.49 425 ILE B O 1
ATOM 6869 N N . PRO B 1 426 ? 49.962 -34.297 52.712 1.00 9.13 426 PRO B N 1
ATOM 6870 C CA . PRO B 1 426 ? 49.330 -33.430 53.722 1.00 4.34 426 PRO B CA 1
ATOM 6871 C C . PRO B 1 426 ? 48.861 -34.174 54.985 1.00 8.98 426 PRO B C 1
ATOM 6872 O O . PRO B 1 426 ? 49.320 -33.902 56.093 1.00 17.93 426 PRO B O 1
ATOM 6876 N N . VAL B 1 427 ? 47.962 -35.135 54.833 1.00 9.56 427 VAL B N 1
ATOM 6877 C CA . VAL B 1 427 ? 47.431 -35.808 56.002 1.00 7.50 427 VAL B CA 1
ATOM 6878 C C . VAL B 1 427 ? 48.341 -36.844 56.643 1.00 10.45 427 VAL B C 1
ATOM 6879 O O . VAL B 1 427 ? 48.347 -36.967 57.871 1.00 10.91 427 VAL B O 1
ATOM 6883 N N . LEU B 1 428 ? 49.140 -37.573 55.867 1.00 10.59 428 LEU B N 1
ATOM 6884 C CA . LEU B 1 428 ? 50.049 -38.519 56.538 1.00 15.29 428 LEU B CA 1
ATOM 6885 C C . LEU B 1 428 ? 51.000 -37.737 57.423 1.00 15.92 428 LEU B C 1
ATOM 6886 O O . LEU B 1 428 ? 51.403 -38.201 58.494 1.00 16.79 428 LEU B O 1
ATOM 6891 N N . SER B 1 429 ? 51.303 -36.517 56.982 1.00 16.35 429 SER B N 1
ATOM 6892 C CA . SER B 1 429 ? 52.190 -35.629 57.706 1.00 15.14 429 SER B CA 1
ATOM 6893 C C . SER B 1 429 ? 51.578 -35.026 58.951 1.00 12.72 429 SER B C 1
ATOM 6894 O O . SER B 1 429 ? 52.171 -35.089 60.019 1.00 14.62 429 SER B O 1
ATOM 6897 N N . ALA B 1 430 ? 50.424 -34.387 58.803 1.00 8.36 430 ALA B N 1
ATOM 6898 C CA . ALA B 1 430 ? 49.756 -33.763 59.938 1.00 6.83 430 ALA B CA 1
ATOM 6899 C C . ALA B 1 430 ? 49.474 -34.756 61.036 1.00 8.45 430 ALA B C 1
ATOM 6900 O O . ALA B 1 430 ? 49.673 -34.465 62.216 1.00 12.47 430 ALA B O 1
ATOM 6902 N N . SER B 1 431 ? 49.065 -35.951 60.657 1.00 9.19 431 SER B N 1
ATOM 6903 C CA . SER B 1 431 ? 48.760 -36.966 61.649 1.00 11.21 431 SER B CA 1
ATOM 6904 C C . SER B 1 431 ? 49.966 -37.356 62.514 1.00 10.68 431 SER B C 1
ATOM 6905 O O . SER B 1 431 ? 49.819 -37.609 63.719 1.00 16.28 431 SER B O 1
ATOM 6908 N N . LEU B 1 432 ? 51.160 -37.345 61.937 1.00 7.53 432 LEU B N 1
ATOM 6909 C CA . LEU B 1 432 ? 52.340 -37.695 62.708 1.00 7.30 432 LEU B CA 1
ATOM 6910 C C . LEU B 1 432 ? 52.615 -36.614 63.708 1.00 8.22 432 LEU B C 1
ATOM 6911 O O . LEU B 1 432 ? 53.092 -36.890 64.804 1.00 9.76 432 LEU B O 1
ATOM 6916 N N . ASN B 1 433 ? 52.341 -35.373 63.323 1.00 8.67 433 ASN B N 1
ATOM 6917 C CA . ASN B 1 433 ? 52.581 -34.262 64.228 1.00 9.83 433 ASN B CA 1
ATOM 6918 C C . ASN B 1 433 ? 51.576 -34.302 65.363 1.00 10.35 433 ASN B C 1
ATOM 6919 O O . ASN B 1 433 ? 51.910 -33.968 66.495 1.00 7.24 433 ASN B O 1
ATOM 6924 N N . TYR B 1 434 ? 50.367 -34.781 65.066 1.00 9.65 434 TYR B N 1
ATOM 6925 C CA . TYR B 1 434 ? 49.334 -34.886 66.080 1.00 9.40 434 TYR B CA 1
ATOM 6926 C C . TYR B 1 434 ? 49.832 -35.840 67.153 1.00 11.53 434 TYR B C 1
ATOM 6927 O O . TYR B 1 434 ? 49.771 -35.537 68.353 1.00 9.53 434 TYR B O 1
ATOM 6936 N N . VAL B 1 435 ? 50.352 -36.984 66.725 1.00 8.37 435 VAL B N 1
ATOM 6937 C CA . VAL B 1 435 ? 50.851 -37.947 67.703 1.00 9.61 435 VAL B CA 1
ATOM 6938 C C . VAL B 1 435 ? 52.017 -37.436 68.557 1.00 8.72 435 VAL B C 1
ATOM 6939 O O . VAL B 1 435 ? 51.960 -37.520 69.773 1.00 10.73 435 VAL B O 1
ATOM 6943 N N . THR B 1 436 ? 53.062 -36.910 67.928 1.00 7.90 436 THR B N 1
ATOM 6944 C CA . THR B 1 436 ? 54.209 -36.424 68.676 1.00 9.01 436 THR B CA 1
ATOM 6945 C C . THR B 1 436 ? 53.818 -35.262 69.562 1.00 13.62 436 THR B C 1
ATOM 6946 O O . THR B 1 436 ? 54.228 -35.214 70.734 1.00 14.08 436 THR B O 1
ATOM 6950 N N . ALA B 1 437 ? 52.999 -34.346 69.045 1.00 10.60 437 ALA B N 1
ATOM 6951 C CA . ALA B 1 437 ? 52.623 -33.187 69.846 1.00 12.97 437 ALA B CA 1
ATOM 6952 C C . ALA B 1 437 ? 51.769 -33.515 71.058 1.00 17.82 437 ALA B C 1
ATOM 6953 O O . ALA B 1 437 ? 52.023 -33.024 72.156 1.00 19.53 437 ALA B O 1
ATOM 6955 N N . MET B 1 438 ? 50.769 -34.369 70.873 1.00 18.25 438 MET B N 1
ATOM 6956 C CA . MET B 1 438 ? 49.874 -34.727 71.975 1.00 15.17 438 MET B CA 1
ATOM 6957 C C . MET B 1 438 ? 50.463 -35.534 73.140 1.00 14.23 438 MET B C 1
ATOM 6958 O O . MET B 1 438 ? 49.852 -35.613 74.218 1.00 10.31 438 MET B O 1
ATOM 6963 N N . PHE B 1 439 ? 51.613 -36.168 72.926 1.00 12.55 439 PHE B N 1
ATOM 6964 C CA . PHE B 1 439 ? 52.237 -36.934 74.000 1.00 12.57 439 PHE B CA 1
ATOM 6965 C C . PHE B 1 439 ? 53.388 -36.170 74.646 1.00 13.75 439 PHE B C 1
ATOM 6966 O O . PHE B 1 439 ? 54.041 -36.675 75.555 1.00 13.00 439 PHE B O 1
ATOM 6974 N N . THR B 1 440 ? 53.628 -34.946 74.183 1.00 15.36 440 THR B N 1
ATOM 6975 C CA . THR B 1 440 ? 54.730 -34.143 74.690 1.00 12.88 440 THR B CA 1
ATOM 6976 C C . THR B 1 440 ? 54.219 -33.206 75.763 1.00 15.69 440 THR B C 1
ATOM 6977 O O . THR B 1 440 ? 53.378 -32.345 75.491 1.00 17.93 440 THR B O 1
ATOM 6981 N N . PRO B 1 441 ? 54.736 -33.346 77.005 1.00 17.34 441 PRO B N 1
ATOM 6982 C CA . PRO B 1 441 ? 54.344 -32.526 78.159 1.00 16.87 441 PRO B CA 1
ATOM 6983 C C . PRO B 1 441 ? 54.731 -31.053 77.993 1.00 19.70 441 PRO B C 1
ATOM 6984 O O . PRO B 1 441 ? 53.937 -30.155 78.284 1.00 21.60 441 PRO B O 1
ATOM 6988 N N . THR B 1 442 ? 55.955 -30.806 77.527 1.00 19.90 442 THR B N 1
ATOM 6989 C CA . THR B 1 442 ? 56.427 -29.446 77.328 1.00 17.45 442 THR B CA 1
ATOM 6990 C C . THR B 1 442 ? 56.790 -29.180 75.878 1.00 16.37 442 THR B C 1
ATOM 6991 O O . THR B 1 442 ? 57.676 -29.812 75.321 1.00 16.68 442 THR B O 1
ATOM 6995 N N . LEU B 1 443 ? 56.062 -28.283 75.243 1.00 19.10 443 LEU B N 1
ATOM 6996 C CA . LEU B 1 443 ? 56.371 -27.934 73.869 1.00 21.87 443 LEU B CA 1
ATOM 6997 C C . LEU B 1 443 ? 57.144 -26.621 74.033 1.00 24.51 443 LEU B C 1
ATOM 6998 O O . LEU B 1 443 ? 56.625 -25.640 74.577 1.00 21.84 443 LEU B O 1
ATOM 7003 N N . LYS B 1 444 ? 58.433 -26.672 73.702 1.00 27.36 444 LYS B N 1
ATOM 7004 C CA . LYS B 1 444 ? 59.332 -25.520 73.841 1.00 28.50 444 LYS B CA 1
ATOM 7005 C C . LYS B 1 444 ? 58.979 -24.353 72.913 1.00 26.36 444 LYS B C 1
ATOM 7006 O O . LYS B 1 444 ? 59.177 -23.186 73.279 1.00 21.04 444 LYS B O 1
ATOM 7012 N N . TYR B 1 445 ? 58.451 -24.649 71.726 1.00 22.50 445 TYR B N 1
ATOM 7013 C CA . TYR B 1 445 ? 58.092 -23.565 70.821 1.00 24.18 445 TYR B CA 1
ATOM 7014 C C . TYR B 1 445 ? 57.018 -22.683 71.473 1.00 25.84 445 TYR B C 1
ATOM 7015 O O . TYR B 1 445 ? 56.899 -21.488 71.167 1.00 29.90 445 TYR B O 1
ATOM 7024 N N . GLY B 1 446 ? 56.281 -23.277 72.411 1.00 24.87 446 GLY B N 1
ATOM 7025 C CA . GLY B 1 446 ? 55.232 -22.571 73.120 1.00 24.32 446 GLY B CA 1
ATOM 7026 C C . GLY B 1 446 ? 55.822 -21.539 74.053 1.00 23.32 446 GLY B C 1
ATOM 7027 O O . GLY B 1 446 ? 55.190 -20.526 74.351 1.00 26.37 446 GLY B O 1
ATOM 7028 N N . GLN B 1 447 ? 57.045 -21.789 74.509 1.00 20.63 447 GLN B N 1
ATOM 7029 C CA . GLN B 1 447 ? 57.728 -20.862 75.411 1.00 15.22 447 GLN B CA 1
ATOM 7030 C C . GLN B 1 447 ? 58.166 -19.614 74.653 1.00 16.20 447 GLN B C 1
ATOM 7031 O O . GLN B 1 447 ? 57.870 -18.487 75.077 1.00 19.62 447 GLN B O 1
ATOM 7037 N N . LEU B 1 448 ? 58.780 -19.814 73.486 1.00 15.55 448 LEU B N 1
ATOM 7038 C CA . LEU B 1 448 ? 59.238 -18.694 72.686 1.00 15.86 448 LEU B CA 1
ATOM 7039 C C . LEU B 1 448 ? 58.078 -17.836 72.221 1.00 17.92 448 LEU B C 1
ATOM 7040 O O . LEU B 1 448 ? 58.068 -16.617 72.436 1.00 20.12 448 LEU B O 1
ATOM 7045 N N . VAL B 1 449 ? 57.116 -18.469 71.558 1.00 17.97 449 VAL B N 1
ATOM 7046 C CA . VAL B 1 449 ? 55.950 -17.760 71.033 1.00 17.23 449 VAL B CA 1
ATOM 7047 C C . VAL B 1 449 ? 55.209 -16.981 72.106 1.00 14.02 449 VAL B C 1
ATOM 7048 O O . VAL B 1 449 ? 54.770 -15.863 71.869 1.00 12.94 449 VAL B O 1
ATOM 7052 N N . SER B 1 450 ? 55.086 -17.596 73.271 1.00 11.76 450 SER B N 1
ATOM 7053 C CA . SER B 1 450 ? 54.430 -17.008 74.416 1.00 14.66 450 SER B CA 1
ATOM 7054 C C . SER B 1 450 ? 55.101 -15.687 74.763 1.00 16.96 450 SER B C 1
ATOM 7055 O O . SER B 1 450 ? 54.424 -14.664 74.975 1.00 18.55 450 SER B O 1
ATOM 7058 N N . LEU B 1 451 ? 56.427 -15.722 74.884 1.00 17.02 451 LEU B N 1
ATOM 7059 C CA . LEU B 1 451 ? 57.185 -14.515 75.194 1.00 20.17 451 LEU B CA 1
ATOM 7060 C C . LEU B 1 451 ? 57.085 -13.498 74.025 1.00 22.48 451 LEU B C 1
ATOM 7061 O O . LEU B 1 451 ? 56.822 -12.316 74.246 1.00 25.15 451 LEU B O 1
ATOM 7066 N N . GLN B 1 452 ? 57.218 -13.974 72.788 1.00 21.90 452 GLN B N 1
ATOM 7067 C CA . GLN B 1 452 ? 57.111 -13.116 71.616 1.00 22.26 452 GLN B CA 1
ATOM 7068 C C . GLN B 1 452 ? 55.877 -12.217 71.690 1.00 22.19 452 GLN B C 1
ATOM 7069 O O . GLN B 1 452 ? 55.952 -11.023 71.386 1.00 20.61 452 GLN B O 1
ATOM 7075 N N . ARG B 1 453 ? 54.738 -12.811 72.051 1.00 21.07 453 ARG B N 1
ATOM 7076 C CA . ARG B 1 453 ? 53.478 -12.084 72.140 1.00 19.71 453 ARG B CA 1
ATOM 7077 C C . ARG B 1 453 ? 53.565 -10.979 73.160 1.00 19.06 453 ARG B C 1
ATOM 7078 O O . ARG B 1 453 ? 52.888 -9.939 73.038 1.00 19.24 453 ARG B O 1
ATOM 7086 N N . ASP B 1 454 ? 54.421 -11.182 74.153 1.00 19.33 454 ASP B N 1
ATOM 7087 C CA . ASP B 1 454 ? 54.616 -10.158 75.172 1.00 26.64 454 ASP B CA 1
ATOM 7088 C C . ASP B 1 454 ? 55.377 -8.947 74.596 1.00 27.14 454 ASP B C 1
ATOM 7089 O O . ASP B 1 454 ? 54.954 -7.796 74.734 1.00 29.76 454 ASP B O 1
ATOM 7094 N N . VAL B 1 455 ? 56.462 -9.226 73.892 1.00 23.04 455 VAL B N 1
ATOM 7095 C CA . VAL B 1 455 ? 57.287 -8.193 73.309 1.00 18.80 455 VAL B CA 1
ATOM 7096 C C . VAL B 1 455 ? 56.505 -7.083 72.653 1.00 20.53 455 VAL B C 1
ATOM 7097 O O . VAL B 1 455 ? 56.596 -5.933 73.060 1.00 24.03 455 VAL B O 1
ATOM 7101 N N . PHE B 1 456 ? 55.692 -7.423 71.670 1.00 25.72 456 PHE B N 1
ATOM 7102 C CA . PHE B 1 456 ? 54.952 -6.392 70.951 1.00 31.05 456 PHE B CA 1
ATOM 7103 C C . PHE B 1 456 ? 53.551 -6.026 71.446 1.00 33.05 456 PHE B C 1
ATOM 7104 O O . PHE B 1 456 ? 53.125 -4.858 71.359 1.00 30.05 456 PHE B O 1
ATOM 7112 N N . GLY B 1 457 ? 52.821 -7.031 71.919 1.00 31.50 457 GLY B N 1
ATOM 7113 C CA . GLY B 1 457 ? 51.467 -6.780 72.343 1.00 31.50 457 GLY B CA 1
ATOM 7114 C C . GLY B 1 457 ? 51.289 -6.626 73.820 1.00 31.22 457 GLY B C 1
ATOM 7115 O O . GLY B 1 457 ? 50.172 -6.371 74.269 1.00 32.98 457 GLY B O 1
ATOM 7116 N N . ARG B 1 458 ? 52.367 -6.812 74.573 1.00 32.15 458 ARG B N 1
ATOM 7117 C CA . ARG B 1 458 ? 52.336 -6.704 76.044 1.00 33.19 458 ARG B CA 1
ATOM 7118 C C . ARG B 1 458 ? 51.217 -7.581 76.654 1.00 32.56 458 ARG B C 1
ATOM 7119 O O . ARG B 1 458 ? 50.610 -7.214 77.654 1.00 31.12 458 ARG B O 1
ATOM 7127 N N . HIS B 1 459 ? 50.957 -8.742 76.049 1.00 34.39 459 HIS B N 1
ATOM 7128 C CA . HIS B 1 459 ? 49.900 -9.648 76.514 1.00 32.51 459 HIS B CA 1
ATOM 7129 C C . HIS B 1 459 ? 50.253 -10.428 77.764 1.00 33.45 459 HIS B C 1
ATOM 7130 O O . HIS B 1 459 ? 49.382 -11.033 78.379 1.00 35.89 459 HIS B O 1
ATOM 7137 N N . GLY B 1 460 ? 51.526 -10.442 78.135 1.00 35.37 460 GLY B N 1
ATOM 7138 C CA . GLY B 1 460 ? 51.921 -11.188 79.315 1.00 33.00 460 GLY B CA 1
ATOM 7139 C C . GLY B 1 460 ? 51.993 -12.657 78.946 1.00 35.05 460 GLY B C 1
ATOM 7140 O O . GLY B 1 460 ? 51.750 -13.040 77.785 1.00 33.81 460 GLY B O 1
ATOM 7141 N N . TYR B 1 461 ? 52.346 -13.480 79.929 1.00 35.16 461 TYR B N 1
ATOM 7142 C CA . TYR B 1 461 ? 52.473 -14.930 79.749 1.00 34.67 461 TYR B CA 1
ATOM 7143 C C . TYR B 1 461 ? 52.348 -15.607 81.097 1.00 35.15 461 TYR B C 1
ATOM 7144 O O . TYR B 1 461 ? 52.556 -14.991 82.137 1.00 34.86 461 TYR B O 1
ATOM 7153 N N . GLU B 1 462 ? 51.942 -16.864 81.076 1.00 37.68 462 GLU B N 1
ATOM 7154 C CA . GLU B 1 462 ? 51.813 -17.635 82.293 1.00 39.58 462 GLU B CA 1
ATOM 7155 C C . GLU B 1 462 ? 53.173 -18.265 82.618 1.00 39.90 462 GLU B C 1
ATOM 7156 O O . GLU B 1 462 ? 53.963 -18.601 81.724 1.00 38.03 462 GLU B O 1
ATOM 7162 N N . ARG B 1 463 ? 53.472 -18.357 83.904 1.00 41.40 463 ARG B N 1
ATOM 7163 C CA . ARG B 1 463 ? 54.723 -18.940 84.361 1.00 41.46 463 ARG B CA 1
ATOM 7164 C C . ARG B 1 463 ? 54.437 -20.353 84.810 1.00 38.11 463 ARG B C 1
ATOM 7165 O O . ARG B 1 463 ? 53.310 -20.664 85.180 1.00 38.42 463 ARG B O 1
ATOM 7173 N N . VAL B 1 464 ? 55.435 -21.225 84.733 1.00 37.46 464 VAL B N 1
ATOM 7174 C CA . VAL B 1 464 ? 55.250 -22.588 85.238 1.00 35.24 464 VAL B CA 1
ATOM 7175 C C . VAL B 1 464 ? 55.573 -22.581 86.721 1.00 31.14 464 VAL B C 1
ATOM 7176 O O . VAL B 1 464 ? 55.190 -23.504 87.420 1.00 31.91 464 VAL B O 1
ATOM 7180 N N . ASP B 1 465 ? 56.258 -21.534 87.189 1.00 30.95 465 ASP B N 1
ATOM 7181 C CA . ASP B 1 465 ? 56.644 -21.437 88.592 1.00 38.20 465 ASP B CA 1
ATOM 7182 C C . ASP B 1 465 ? 55.882 -20.446 89.475 1.00 42.00 465 ASP B C 1
ATOM 7183 O O . ASP B 1 465 ? 55.738 -20.682 90.676 1.00 45.48 465 ASP B O 1
ATOM 7188 N N . LYS B 1 466 ? 55.487 -19.303 88.923 1.00 44.63 466 LYS B N 1
ATOM 7189 C CA . LYS B 1 466 ? 54.684 -18.345 89.685 1.00 49.06 466 LYS B CA 1
ATOM 7190 C C . LYS B 1 466 ? 53.289 -18.780 89.272 1.00 48.38 466 LYS B C 1
ATOM 7191 O O . LYS B 1 466 ? 53.142 -19.801 88.607 1.00 49.18 466 LYS B O 1
ATOM 7197 N N . ASP B 1 467 ? 52.259 -18.083 89.724 1.00 50.58 467 ASP B N 1
ATOM 7198 C CA . ASP B 1 467 ? 50.914 -18.410 89.267 1.00 54.28 467 ASP B CA 1
ATOM 7199 C C . ASP B 1 467 ? 50.254 -17.074 88.903 1.00 54.22 467 ASP B C 1
ATOM 7200 O O . ASP B 1 467 ? 50.538 -16.039 89.514 1.00 54.06 467 ASP B O 1
ATOM 7205 N N . GLY B 1 468 ? 49.487 -17.077 87.820 1.00 53.51 468 GLY B N 1
ATOM 7206 C CA . GLY B 1 468 ? 48.890 -15.847 87.335 1.00 50.69 468 GLY B CA 1
ATOM 7207 C C . GLY B 1 468 ? 49.692 -15.506 86.083 1.00 50.68 468 GLY B C 1
ATOM 7208 O O . GLY B 1 468 ? 50.338 -16.401 85.521 1.00 51.52 468 GLY B O 1
ATOM 7209 N N . ARG B 1 469 ? 49.673 -14.247 85.644 1.00 49.35 469 ARG B N 1
ATOM 7210 C CA . ARG B 1 469 ? 50.405 -13.835 84.437 1.00 48.81 469 ARG B CA 1
ATOM 7211 C C . ARG B 1 469 ? 51.467 -12.801 84.752 1.00 49.97 469 ARG B C 1
ATOM 7212 O O . ARG B 1 469 ? 51.268 -11.944 85.616 1.00 52.47 469 ARG B O 1
ATOM 7220 N N . GLU B 1 470 ? 52.578 -12.868 84.023 1.00 48.19 470 GLU B N 1
ATOM 7221 C CA . GLU B 1 470 ? 53.692 -11.937 84.189 1.00 45.18 470 GLU B CA 1
ATOM 7222 C C . GLU B 1 470 ? 54.060 -11.305 82.840 1.00 43.46 470 GLU B C 1
ATOM 7223 O O . GLU B 1 470 ? 53.769 -11.862 81.782 1.00 45.55 470 GLU B O 1
ATOM 7229 N N . SER B 1 471 ? 54.686 -10.134 82.879 1.00 42.37 471 SER B N 1
ATOM 7230 C CA . SER B 1 471 ? 55.102 -9.432 81.663 1.00 39.22 471 SER B CA 1
ATOM 7231 C C . SER B 1 471 ? 56.523 -8.885 81.859 1.00 37.98 471 SER B C 1
ATOM 7232 O O . SER B 1 471 ? 56.811 -8.228 82.855 1.00 36.99 471 SER B O 1
ATOM 7235 N N . PHE B 1 472 ? 57.411 -9.179 80.915 1.00 37.63 472 PHE B N 1
ATOM 7236 C CA . PHE B 1 472 ? 58.796 -8.724 80.986 1.00 38.24 472 PHE B CA 1
ATOM 7237 C C . PHE B 1 472 ? 58.961 -7.266 80.491 1.00 37.57 472 PHE B C 1
ATOM 7238 O O . PHE B 1 472 ? 57.998 -6.647 80.047 1.00 37.51 472 PHE B O 1
ATOM 7246 N N . GLN B 1 473 ? 60.158 -6.700 80.651 1.00 38.53 473 GLN B N 1
ATOM 7247 C CA . GLN B 1 473 ? 60.460 -5.345 80.173 1.00 38.33 473 GLN B CA 1
ATOM 7248 C C . GLN B 1 473 ? 61.437 -5.533 79.027 1.00 36.43 473 GLN B C 1
ATOM 7249 O O . GLN B 1 473 ? 62.476 -6.180 79.201 1.00 38.98 473 GLN B O 1
ATOM 7255 N N . TRP B 1 474 ? 61.120 -4.971 77.864 1.00 32.71 474 TRP B N 1
ATOM 7256 C CA . TRP B 1 474 ? 61.972 -5.167 76.698 1.00 30.53 474 TRP B CA 1
ATOM 7257 C C . TRP B 1 474 ? 62.641 -3.930 76.118 1.00 32.95 474 TRP B C 1
ATOM 7258 O O . TRP B 1 474 ? 62.142 -2.802 76.246 1.00 35.00 474 TRP B O 1
ATOM 7269 N N . PRO B 1 475 ? 63.783 -4.133 75.451 1.00 34.08 475 PRO B N 1
ATOM 7270 C CA . PRO B 1 475 ? 64.537 -3.052 74.821 1.00 36.51 475 PRO B CA 1
ATOM 7271 C C . PRO B 1 475 ? 63.701 -2.509 73.663 1.00 38.73 475 PRO B C 1
ATOM 7272 O O . PRO B 1 475 ? 62.823 -3.219 73.135 1.00 39.07 475 PRO B O 1
ATOM 7276 N N . GLU B 1 476 ? 63.929 -1.249 73.295 1.00 39.18 476 GLU B N 1
ATOM 7277 C CA . GLU B 1 476 ? 63.204 -0.679 72.168 1.00 37.74 476 GLU B CA 1
ATOM 7278 C C . GLU B 1 476 ? 63.788 -1.449 71.001 1.00 39.61 476 GLU B C 1
ATOM 7279 O O . GLU B 1 476 ? 64.946 -1.900 71.077 1.00 37.47 476 GLU B O 1
ATOM 7285 N N . LEU B 1 477 ? 62.978 -1.669 69.967 1.00 37.93 477 LEU B N 1
ATOM 7286 C CA . LEU B 1 477 ? 63.447 -2.401 68.804 1.00 38.50 477 LEU B CA 1
ATOM 7287 C C . LEU B 1 477 ? 63.427 -1.601 67.514 1.00 40.62 477 LEU B C 1
ATOM 7288 O O . LEU B 1 477 ? 64.089 -1.986 66.566 1.00 44.01 477 LEU B O 1
ATOM 7293 N N . GLN B 1 478 ? 62.741 -0.460 67.511 1.00 43.75 478 GLN B N 1
ATOM 7294 C CA . GLN B 1 478 ? 62.630 0.392 66.324 1.00 47.28 478 GLN B CA 1
ATOM 7295 C C . GLN B 1 478 ? 63.220 1.804 66.486 1.00 48.40 478 GLN B C 1
ATOM 7296 O O . GLN B 1 478 ? 62.589 2.790 66.028 1.00 49.32 478 GLN B O 1
#

GO terms:
  GO:0097014 ciliary plasm (C, IDA)
  GO:0005737 cytoplasm (C, IDA)
  GO:0020015 glycosome (C, IDA)
  GO:0050661 NADP binding (F, EXP)
  GO:0004616 phosphogluconate dehydrogenase (decarboxylating) activity (F, EXP)
  GO:0005737 cytoplasm (C, IC)